Protein AF-0000000065811251 (afdb_homodimer)

Radius of gyration: 34.42 Å; Cα contacts (8 Å, |Δi|>4): 2546; chains: 2; bounding box: 105×105×86 Å

Secondary structure (DSSP, 8-state):
---PBPPPPPPHHHHHHHHHHHHGGGS-HHHHHHHHHHHTSHHHHHHHHHHHHHHHHHHHHHHHH-TT--TTHHHHHHHHHT--S-STTTT--EEEEPP-TTS---HHHHHHSTTGGGHHHHHHHHHHHHHHHHHHHHHHTT-PPPPEETTTEE---TTHHHHSSEEEEPP-TT--S-EEEE-TT--EEEEEETTEEEEEE-B-TTS-BS-SSHHHHHHHHHHHHHHHHHH-S----GGGGGGS-HHHHHHHHHHHHH-SSTHHHHHHHHHHHSS-EEEE-S----GGGHHHHHHHHHT---EEB--TT--SSPBT-EESGGGS--TTS-EEEE-TTS-EEEE---SS--HHHHHHHHHHHHHHHHHHHHHHH-S----TT--TT---TTSTTTTGGG-TT---S-EEE-----HHHHHHHHHHHHHHHHHHHT-EEEEEEE-S--HHHIIIII-S-HHHHHHHHHHHHHHHHHS----EEEEEE-TTBTT--EEEEE---HHHHHHHHHHT-TTS-HHHHHHHHHHHHHHHHHHHHHHHTT--SHHHHHHHHHHIIIIITTTSPPPGGGTSHHHHHHH--SEEEEE---TTEEEEE---SSTT-EEEEEEE-SS-EEEEEEESSSSHHHHHHHHHHHHHHHHHHHHHHHHHHH--SS----------HHHHHHTTT----------/---PBPPPPPPHHHHHHHHHHHHGGGS-HHHHHHHHHHHTSHHHHHHHHHHHHHHHHHHHHHHHH-TT--TTHHHHHHHHHT--S-STTTT--EEEEPP-TTS---HHHHHHSTTGGGHHHHHHHHHHHHHHHHHHHHHHTT-PPPPEETTTEE---GGGGGTSSEEEEPPPTT--S-EEEE-TT--EEEEEETTEEEEEE-B-TTS-BS-SSHHHHHHHHHHHHHHHHHH-S----GGGGGGS-HHHHHHHHHHHHH-SSTHHHHHHHHHHHSS-EEEE-S----GGGHHHHHHHHHT---EEB--TT--SSPBT-EESGGGS--TTS-EEEE-TTS-EEEE---SS--HHHHHHHHHHHHHHHHHHHHHHH-S----TT--TT---TTSTTTTGGG-TT---S-EEE-----HHHHHHHHHHHHHHHHHHHT-EEEEEEE-S--HHHHHHTS-S-HHHHHHHHHHHHHHHHHS----EEEEEE-TTBTT--EEEEE---HHHHHHHHHHT-TTS-HHHHHHHHHHHHHHHHHHHHHHHTT--SHHHHHHHHHHIIIIITTTSPPPGGGTSHHHHHHH--SEEEEE---TTEEEEE---SSTT-EEEEEEE-SS-EEEEEEESSSSHHHHHHHHHHHHHHHHHHHHHHHHHHH--SS----------HHHHHHTTTPPPP------

GO terms:
  GO:0005739 mitochondrion (C, IDA)
  GO:0005739 mitochondrion (C, HDA)
  GO:0009437 carnitine metabolic process (P, IMP)
  GO:0005515 protein binding (F, IPI)

Structure (mmCIF, N/CA/C/O backbone):
data_AF-0000000065811251-model_v1
#
loop_
_entity.id
_entity.type
_entity.pdbx_description
1 polymer 'Putative mitochondrial carnitine O-acetyltransferase'
#
loop_
_atom_site.group_PDB
_atom_site.id
_atom_site.type_symbol
_atom_site.label_atom_id
_atom_site.label_alt_id
_atom_site.label_comp_id
_atom_site.label_asym_id
_atom_site.label_entity_id
_atom_site.label_seq_id
_atom_site.pdbx_PDB_ins_code
_atom_site.Cartn_x
_atom_site.Cartn_y
_atom_site.Cartn_z
_atom_site.occupancy
_atom_site.B_iso_or_equiv
_atom_site.auth_seq_id
_atom_site.auth_comp_id
_atom_site.auth_asym_id
_atom_site.auth_atom_id
_atom_site.pdbx_PDB_model_num
ATOM 1 N N . MET A 1 1 ? -4.688 36.188 30.688 1 54.94 1 MET A N 1
ATOM 2 C CA . MET A 1 1 ? -5.293 35.031 30.078 1 54.94 1 MET A CA 1
ATOM 3 C C . MET A 1 1 ? -6.277 34.344 31.031 1 54.94 1 MET A C 1
ATOM 5 O O . MET A 1 1 ? -6.098 34.406 32.25 1 54.94 1 MET A O 1
ATOM 9 N N . PRO A 1 2 ? -7.543 34.125 30.641 1 63.41 2 PRO A N 1
ATOM 10 C CA . PRO A 1 2 ? -8.469 33.5 31.578 1 63.41 2 PRO A CA 1
ATOM 11 C C . PRO A 1 2 ? -7.855 32.312 32.312 1 63.41 2 PRO A C 1
ATOM 13 O O . PRO A 1 2 ? -6.988 31.625 31.766 1 63.41 2 PRO A O 1
ATOM 16 N N . ASN A 1 3 ? -7.988 32.344 33.562 1 78.25 3 ASN A N 1
ATOM 17 C CA . ASN A 1 3 ? -7.527 31.25 34.406 1 78.25 3 ASN A CA 1
ATOM 18 C C . ASN A 1 3 ? -8.289 29.969 34.094 1 78.25 3 ASN A C 1
ATOM 20 O O . ASN A 1 3 ? -9.43 29.797 34.531 1 78.25 3 ASN A O 1
ATOM 24 N N . LEU A 1 4 ? -7.762 29.156 33.156 1 89.81 4 LEU A N 1
ATOM 25 C CA . LEU A 1 4 ? -8.398 27.906 32.75 1 89.81 4 LEU A CA 1
ATOM 26 C C . LEU A 1 4 ? -8.062 26.781 33.75 1 89.81 4 LEU A C 1
ATOM 28 O O . LEU A 1 4 ? -6.996 26.781 34.344 1 89.81 4 LEU A O 1
ATOM 32 N N . LYS A 1 5 ? -9.016 25.953 33.938 1 91.5 5 LYS A N 1
ATOM 33 C CA . LYS A 1 5 ? -8.812 24.781 34.781 1 91.5 5 LYS A CA 1
ATOM 34 C C . LYS A 1 5 ? -7.824 23.812 34.156 1 91.5 5 LYS A C 1
ATOM 36 O O . LYS A 1 5 ? -7.676 23.766 32.938 1 91.5 5 LYS A O 1
ATOM 41 N N . ARG A 1 6 ? -7.145 23.078 35 1 92.88 6 ARG A N 1
ATOM 42 C CA . ARG A 1 6 ? -6.254 22.016 34.531 1 92.88 6 ARG A CA 1
ATOM 43 C C . ARG A 1 6 ? -7.051 20.844 33.969 1 92.88 6 ARG A C 1
ATOM 45 O O . ARG A 1 6 ? -8.141 20.547 34.469 1 92.88 6 ARG A O 1
ATOM 52 N N . LEU A 1 7 ? -6.531 20.141 33.031 1 95.44 7 LEU A N 1
ATOM 53 C CA . LEU A 1 7 ? -7.156 18.938 32.469 1 95.44 7 LEU A CA 1
ATOM 54 C C . LEU A 1 7 ? -7.305 17.875 33.531 1 95.44 7 LEU A C 1
ATOM 56 O O . LEU A 1 7 ? -6.32 17.5 34.188 1 95.44 7 LEU A O 1
ATOM 60 N N . PRO A 1 8 ? -8.445 17.375 33.781 1 95.88 8 PRO A N 1
ATOM 61 C CA . PRO A 1 8 ? -8.648 16.391 34.844 1 95.88 8 PRO A CA 1
ATOM 62 C C . PRO A 1 8 ? -8.125 15 34.469 1 95.88 8 PRO A C 1
ATOM 64 O O . PRO A 1 8 ? -8.086 14.641 33.312 1 95.88 8 PRO A O 1
ATOM 67 N N . ILE A 1 9 ? -7.672 14.273 35.5 1 97.81 9 ILE A N 1
ATOM 68 C CA . ILE A 1 9 ? -7.422 12.836 35.375 1 97.81 9 ILE A CA 1
ATOM 69 C C . ILE A 1 9 ? -8.672 12.062 35.781 1 97.81 9 ILE A C 1
ATOM 71 O O . ILE A 1 9 ? -9.094 12.125 36.938 1 97.81 9 ILE A O 1
ATOM 75 N N . PRO A 1 10 ? -9.234 11.344 34.875 1 97.75 10 PRO A N 1
ATOM 76 C CA . PRO A 1 10 ? -10.453 10.609 35.219 1 97.75 10 PRO A CA 1
ATOM 77 C C . PRO A 1 10 ? -10.211 9.531 36.281 1 97.75 10 PRO A C 1
ATOM 79 O O . PRO A 1 10 ? -9.086 9.031 36.406 1 97.75 10 PRO A O 1
ATOM 82 N N . PRO A 1 11 ? -11.312 9.188 37 1 97.69 11 PRO A N 1
ATOM 83 C CA . PRO A 1 11 ? -11.18 7.992 37.844 1 97.69 11 PRO A CA 1
ATOM 84 C C . PRO A 1 11 ? -10.875 6.738 37.031 1 97.69 11 PRO A C 1
ATOM 86 O O . PRO A 1 11 ? -11.461 6.527 35.969 1 97.69 11 PRO A O 1
ATOM 89 N N . LEU A 1 12 ? -10 5.973 37.594 1 98.38 12 LEU A N 1
ATOM 90 C CA . LEU A 1 12 ? -9.523 4.809 36.844 1 98.38 12 LEU A CA 1
ATOM 91 C C . LEU A 1 12 ? -10.672 3.879 36.5 1 98.38 12 LEU A C 1
ATOM 93 O O . LEU A 1 12 ? -10.734 3.361 35.375 1 98.38 12 LEU A O 1
ATOM 97 N N . GLN A 1 13 ? -11.602 3.699 37.406 1 97.88 13 GLN A N 1
ATOM 98 C CA . GLN A 1 13 ? -12.727 2.803 37.156 1 97.88 13 GLN A CA 1
ATOM 99 C C . GLN A 1 13 ? -13.586 3.295 36 1 97.88 13 GLN A C 1
ATOM 101 O O . GLN A 1 13 ? -14.055 2.498 35.188 1 97.88 13 GLN A O 1
ATOM 106 N N . ASP A 1 14 ? -13.82 4.578 35.969 1 98.19 14 ASP A N 1
ATOM 107 C CA . ASP A 1 14 ? -14.586 5.156 34.844 1 98.19 14 ASP A CA 1
ATOM 108 C C . ASP A 1 14 ? -13.875 4.941 33.531 1 98.19 14 ASP A C 1
ATOM 110 O O . ASP A 1 14 ? -14.516 4.625 32.5 1 98.19 14 ASP A O 1
ATOM 114 N N . THR A 1 15 ? -12.539 5.125 33.531 1 98.5 15 THR A N 1
ATOM 115 C CA . THR A 1 15 ? -11.727 4.934 32.344 1 98.5 15 THR A CA 1
ATOM 116 C C . THR A 1 15 ? -11.852 3.498 31.828 1 98.5 15 THR A C 1
ATOM 118 O O . THR A 1 15 ? -12.039 3.273 30.625 1 98.5 15 THR A O 1
ATOM 121 N N . LEU A 1 16 ? -11.781 2.559 32.719 1 98.56 16 LEU A N 1
ATOM 122 C CA . LEU A 1 16 ? -11.844 1.151 32.344 1 98.56 16 LEU A CA 1
ATOM 123 C C . LEU A 1 16 ? -13.227 0.788 31.828 1 98.56 16 LEU A C 1
ATOM 125 O O . LEU A 1 16 ? -13.359 0.021 30.875 1 98.56 16 LEU A O 1
ATOM 129 N N . ASN A 1 17 ? -14.266 1.347 32.5 1 98.19 17 ASN A N 1
ATOM 130 C CA . ASN A 1 17 ? -15.625 1.118 32 1 98.19 17 ASN A CA 1
ATOM 131 C C . ASN A 1 17 ? -15.82 1.657 30.594 1 98.19 17 ASN A C 1
ATOM 133 O O . ASN A 1 17 ? -16.422 0.988 29.75 1 98.19 17 ASN A O 1
ATOM 137 N N . ARG A 1 18 ? -15.359 2.852 30.375 1 98.06 18 ARG A N 1
ATOM 138 C CA . ARG A 1 18 ? -15.469 3.449 29.047 1 98.06 18 ARG A CA 1
ATOM 139 C C . ARG A 1 18 ? -14.656 2.664 28.016 1 98.06 18 ARG A C 1
ATOM 141 O O . ARG A 1 18 ? -15.102 2.465 26.891 1 98.06 18 ARG A O 1
ATOM 148 N N . TYR A 1 19 ? -13.453 2.225 28.453 1 98.44 19 TYR A N 1
ATOM 149 C CA . TYR A 1 19 ? -12.602 1.438 27.578 1 98.44 19 TYR A CA 1
ATOM 150 C C . TYR A 1 19 ? -13.32 0.176 27.109 1 98.44 19 TYR A C 1
ATOM 152 O O . TYR A 1 19 ? -13.352 -0.118 25.906 1 98.44 19 TYR A O 1
ATOM 160 N N . LEU A 1 20 ? -13.891 -0.521 28.031 1 98.31 20 LEU A N 1
ATOM 161 C CA . LEU A 1 20 ? -14.586 -1.765 27.719 1 98.31 20 LEU A CA 1
ATOM 162 C C . LEU A 1 20 ? -15.789 -1.502 26.828 1 98.31 20 LEU A C 1
ATOM 164 O O . LEU A 1 20 ? -16.078 -2.279 25.906 1 98.31 20 LEU A O 1
ATOM 168 N N . ALA A 1 21 ? -16.453 -0.377 27.047 1 97.75 21 ALA A N 1
ATOM 169 C CA . ALA A 1 21 ? -17.609 -0.017 26.234 1 97.75 21 ALA A CA 1
ATOM 170 C C . ALA A 1 21 ? -17.203 0.296 24.797 1 97.75 21 ALA A C 1
ATOM 172 O O . ALA A 1 21 ? -17.953 0.024 23.859 1 97.75 21 ALA A O 1
ATOM 173 N N . ARG A 1 22 ? -16 0.872 24.609 1 97.75 22 ARG A N 1
ATOM 174 C CA . ARG A 1 22 ? -15.539 1.295 23.281 1 97.75 22 ARG A CA 1
ATOM 175 C C . ARG A 1 22 ? -15.008 0.112 22.484 1 97.75 22 ARG A C 1
ATOM 177 O O . ARG A 1 22 ? -15.086 0.098 21.266 1 97.75 22 ARG A O 1
ATOM 184 N N . VAL A 1 23 ? -14.484 -0.957 23.172 1 97.56 23 VAL A N 1
ATOM 185 C CA . VAL A 1 23 ? -13.852 -2.062 22.453 1 97.56 23 VAL A CA 1
ATOM 186 C C . VAL A 1 23 ? -14.898 -3.139 22.156 1 97.56 23 VAL A C 1
ATOM 188 O O . VAL A 1 23 ? -14.75 -3.895 21.188 1 97.56 23 VAL A O 1
ATOM 191 N N . GLU A 1 24 ? -15.938 -3.184 22.875 1 97.62 24 GLU A N 1
ATOM 192 C CA . GLU A 1 24 ? -16.922 -4.258 22.797 1 97.62 24 GLU A CA 1
ATOM 193 C C . GLU A 1 24 ? -17.516 -4.352 21.391 1 97.62 24 GLU A C 1
ATOM 195 O O . GLU A 1 24 ? -17.562 -5.438 20.797 1 97.62 24 GLU A O 1
ATOM 200 N N . PRO A 1 25 ? -17.906 -3.205 20.812 1 97.38 25 PRO A N 1
ATOM 201 C CA . PRO A 1 25 ? -18.531 -3.318 19.484 1 97.38 25 PRO A CA 1
ATOM 202 C C . PRO A 1 25 ? -17.547 -3.785 18.406 1 97.38 25 PRO A C 1
ATOM 204 O O . PRO A 1 25 ? -17.969 -4.148 17.312 1 97.38 25 PRO A O 1
ATOM 207 N N . LEU A 1 26 ? -16.266 -3.826 18.672 1 97.5 26 LEU A N 1
ATOM 208 C CA . LEU A 1 26 ? -15.258 -4.18 17.688 1 97.5 26 LEU A CA 1
ATOM 209 C C . LEU A 1 26 ? -14.844 -5.641 17.844 1 97.5 26 LEU A C 1
ATOM 211 O O . LEU A 1 26 ? -13.992 -6.129 17.094 1 97.5 26 LEU A O 1
ATOM 215 N N . GLN A 1 27 ? -15.469 -6.316 18.797 1 96.25 27 GLN A N 1
ATOM 216 C CA . GLN A 1 27 ? -15.062 -7.68 19.125 1 96.25 27 GLN A CA 1
ATOM 217 C C . GLN A 1 27 ? -16.234 -8.648 19.016 1 96.25 27 GLN A C 1
ATOM 219 O O . GLN A 1 27 ? -17.391 -8.234 19.125 1 96.25 27 GLN A O 1
ATOM 224 N N . ASP A 1 28 ? -15.875 -9.859 18.75 1 92.56 28 ASP A N 1
ATOM 225 C CA . ASP A 1 28 ? -16.891 -10.891 18.922 1 92.56 28 ASP A CA 1
ATOM 226 C C . ASP A 1 28 ? -17.062 -11.258 20.391 1 92.56 28 ASP A C 1
ATOM 228 O O . ASP A 1 28 ? -16.328 -10.766 21.25 1 92.56 28 ASP A O 1
ATOM 232 N N . GLU A 1 29 ? -18 -12.086 20.641 1 94.44 29 GLU A N 1
ATOM 233 C CA . GLU A 1 29 ? -18.359 -12.406 22.016 1 94.44 29 GLU A CA 1
ATOM 234 C C . GLU A 1 29 ? -17.203 -13.094 22.75 1 94.44 29 GLU A C 1
ATOM 236 O O . GLU A 1 29 ? -16.922 -12.781 23.906 1 94.44 29 GLU A O 1
ATOM 241 N N . ARG A 1 30 ? -16.516 -13.945 22.094 1 94 30 ARG A N 1
ATOM 242 C CA . ARG A 1 30 ? -15.414 -14.688 22.703 1 94 30 ARG A CA 1
ATOM 243 C C . ARG A 1 30 ? -14.258 -13.758 23.062 1 94 30 ARG A C 1
ATOM 245 O O . ARG A 1 30 ? -13.758 -13.805 24.188 1 94 30 ARG A O 1
ATOM 252 N N . GLN A 1 31 ? -13.898 -12.977 22.141 1 94.19 31 GLN A N 1
ATOM 253 C CA . GLN A 1 31 ? -12.82 -12.031 22.391 1 94.19 31 GLN A CA 1
ATOM 254 C C . GLN A 1 31 ? -13.203 -11.023 23.469 1 94.19 31 GLN A C 1
ATOM 256 O O . GLN A 1 31 ? -12.367 -10.625 24.281 1 94.19 31 GLN A O 1
ATOM 261 N N . ASN A 1 32 ? -14.477 -10.578 23.516 1 97 32 ASN A N 1
ATOM 262 C CA . ASN A 1 32 ? -14.922 -9.609 24.516 1 97 32 ASN A CA 1
ATOM 263 C C . ASN A 1 32 ? -14.859 -10.188 25.922 1 97 32 ASN A C 1
ATOM 265 O O . ASN A 1 32 ? -14.469 -9.5 26.859 1 97 32 ASN A O 1
ATOM 269 N N . ARG A 1 33 ? -15.211 -11.414 25.969 1 97.44 33 ARG A N 1
ATOM 270 C CA . ARG A 1 33 ? -15.133 -12.078 27.266 1 97.44 33 ARG A CA 1
ATOM 271 C C . ARG A 1 33 ? -13.688 -12.156 27.75 1 97.44 33 ARG A C 1
ATOM 273 O O . ARG A 1 33 ? -13.414 -11.898 28.938 1 97.44 33 ARG A O 1
ATOM 280 N N . ARG A 1 34 ? -12.852 -12.492 26.875 1 97.5 34 ARG A N 1
ATOM 281 C CA . ARG A 1 34 ? -11.43 -12.555 27.219 1 97.5 34 ARG A CA 1
ATOM 282 C C . ARG A 1 34 ? -10.906 -11.188 27.625 1 97.5 34 ARG A C 1
ATOM 284 O O . ARG A 1 34 ? -10.164 -11.07 28.609 1 97.5 34 ARG A O 1
ATOM 291 N N . THR A 1 35 ? -11.297 -10.172 26.922 1 98.19 35 THR A N 1
ATOM 292 C CA . THR A 1 35 ? -10.859 -8.805 27.203 1 98.19 35 THR A CA 1
ATOM 293 C C . THR A 1 35 ? -11.367 -8.352 28.562 1 98.19 35 THR A C 1
ATOM 295 O O . THR A 1 35 ? -10.609 -7.781 29.359 1 98.19 35 THR A O 1
ATOM 298 N N . ARG A 1 36 ? -12.602 -8.602 28.875 1 98.25 36 ARG A N 1
ATOM 299 C CA . ARG A 1 36 ? -13.18 -8.211 30.172 1 98.25 36 ARG A CA 1
ATOM 300 C C . ARG A 1 36 ? -12.469 -8.914 31.312 1 98.25 36 ARG A C 1
ATOM 302 O O . ARG A 1 36 ? -12.172 -8.289 32.344 1 98.25 36 ARG A O 1
ATOM 309 N N . ARG A 1 37 ? -12.172 -10.188 31.094 1 98.19 37 ARG A N 1
ATOM 310 C CA . ARG A 1 37 ? -11.445 -10.938 32.094 1 98.19 37 ARG A CA 1
ATOM 311 C C . ARG A 1 37 ? -10.055 -10.359 32.312 1 98.19 37 ARG A C 1
ATOM 313 O O . ARG A 1 37 ? -9.609 -10.219 33.469 1 98.19 37 ARG A O 1
ATOM 320 N N . THR A 1 38 ? -9.414 -10.023 31.266 1 98.31 38 THR A N 1
ATOM 321 C CA . THR A 1 38 ? -8.07 -9.477 31.344 1 98.31 38 THR A CA 1
ATOM 322 C C . THR A 1 38 ? -8.07 -8.109 32.031 1 98.31 38 THR A C 1
ATOM 324 O O . THR A 1 38 ? -7.297 -7.867 32.938 1 98.31 38 THR A O 1
ATOM 327 N N . VAL A 1 39 ? -9.008 -7.215 31.672 1 98.12 39 VAL A N 1
ATOM 328 C CA . VAL A 1 39 ? -9.047 -5.828 32.125 1 98.12 39 VAL A CA 1
ATOM 329 C C . VAL A 1 39 ? -9.492 -5.773 33.594 1 98.12 39 VAL A C 1
ATOM 331 O O . VAL A 1 39 ? -9.016 -4.934 34.344 1 98.12 39 VAL A O 1
ATOM 334 N N . LEU A 1 40 ? -10.32 -6.742 34 1 98 40 LEU A N 1
ATOM 335 C CA . LEU A 1 40 ? -10.883 -6.711 35.344 1 98 40 LEU A CA 1
ATOM 336 C C . LEU A 1 40 ? -10.148 -7.688 36.25 1 98 40 LEU A C 1
ATOM 338 O O . LEU A 1 40 ? -10.539 -7.871 37.406 1 98 40 LEU A O 1
ATOM 342 N N . SER A 1 41 ? -9.094 -8.266 35.75 1 98.19 41 SER A N 1
ATOM 343 C CA . SER A 1 41 ? -8.305 -9.172 36.594 1 98.19 41 SER A CA 1
ATOM 344 C C . SER A 1 41 ? -7.641 -8.414 37.75 1 98.19 41 SER A C 1
ATOM 346 O O . SER A 1 41 ? -7.344 -7.227 37.625 1 98.19 41 SER A O 1
ATOM 348 N N . ALA A 1 42 ? -7.324 -9.141 38.781 1 97.81 42 ALA A N 1
ATOM 349 C CA . ALA A 1 42 ? -6.656 -8.547 39.938 1 97.81 42 ALA A CA 1
ATOM 350 C C . ALA A 1 42 ? -5.27 -8.031 39.562 1 97.81 42 ALA A C 1
ATOM 352 O O . ALA A 1 42 ? -4.859 -6.961 40 1 97.81 42 ALA A O 1
ATOM 353 N N . GLU A 1 43 ? -4.652 -8.805 38.75 1 97.44 43 GLU A N 1
ATOM 354 C CA . GLU A 1 43 ? -3.314 -8.43 38.281 1 97.44 43 GLU A CA 1
ATOM 355 C C . GLU A 1 43 ? -3.33 -7.105 37.531 1 97.44 43 GLU A C 1
ATOM 357 O O . GLU A 1 43 ? -2.502 -6.23 37.781 1 97.44 43 GLU A O 1
ATOM 362 N N . ASN A 1 44 ? -4.238 -6.965 36.625 1 98.19 44 ASN A N 1
ATOM 363 C CA . ASN A 1 44 ? -4.344 -5.746 35.844 1 98.19 44 ASN A CA 1
ATOM 364 C C . ASN A 1 44 ? -4.742 -4.551 36.688 1 98.19 44 ASN A C 1
ATOM 366 O O . ASN A 1 44 ? -4.148 -3.477 36.594 1 98.19 44 ASN A O 1
ATOM 370 N N . LEU A 1 45 ? -5.75 -4.758 37.531 1 98.12 45 LEU A N 1
ATOM 371 C CA . LEU A 1 45 ? -6.262 -3.678 38.375 1 98.12 45 LEU A CA 1
ATOM 372 C C . LEU A 1 45 ? -5.199 -3.199 39.375 1 98.12 45 LEU A C 1
ATOM 374 O O . LEU A 1 45 ? -5.059 -1.997 39.594 1 98.12 45 LEU A O 1
ATOM 378 N N . ASP A 1 46 ? -4.449 -4.109 39.875 1 97.75 46 ASP A N 1
ATOM 379 C CA . ASP A 1 46 ? -3.385 -3.746 40.812 1 97.75 46 ASP A CA 1
ATOM 380 C C . ASP A 1 46 ? -2.309 -2.914 40.125 1 97.75 46 ASP A C 1
ATOM 382 O O . ASP A 1 46 ? -1.876 -1.886 40.656 1 97.75 46 ASP A O 1
ATOM 386 N N . ALA A 1 47 ? -1.915 -3.383 39 1 97.81 47 ALA A N 1
ATOM 387 C CA . ALA A 1 47 ? -0.887 -2.678 38.219 1 97.81 47 ALA A CA 1
ATOM 388 C C . ALA A 1 47 ? -1.368 -1.291 37.812 1 97.81 47 ALA A C 1
ATOM 390 O O . ALA A 1 47 ? -0.633 -0.309 37.938 1 97.81 47 ALA A O 1
ATOM 391 N N . LEU A 1 48 ? -2.604 -1.184 37.375 1 98.5 48 LEU A N 1
ATOM 392 C CA . LEU A 1 48 ? -3.143 0.082 36.875 1 98.5 48 LEU A CA 1
ATOM 393 C C . LEU A 1 48 ? -3.371 1.052 38.031 1 98.5 48 LEU A C 1
ATOM 395 O O . LEU A 1 48 ? -3.217 2.264 37.875 1 98.5 48 LEU A O 1
ATOM 399 N N . ASN A 1 49 ? -3.807 0.519 39.156 1 98.19 49 ASN A N 1
ATOM 400 C CA . ASN A 1 49 ? -3.971 1.374 40.344 1 98.19 49 ASN A CA 1
ATOM 401 C C . ASN A 1 49 ? -2.643 1.979 40.781 1 98.19 49 ASN A C 1
ATOM 403 O O . ASN A 1 49 ? -2.58 3.156 41.125 1 98.19 49 ASN A O 1
ATOM 407 N N . THR A 1 50 ? -1.667 1.174 40.688 1 98.12 50 THR A N 1
ATOM 408 C CA . THR A 1 50 ? -0.334 1.661 41.031 1 98.12 50 THR A CA 1
ATOM 409 C C . THR A 1 50 ? 0.092 2.775 40.062 1 98.12 50 THR A C 1
ATOM 411 O O . THR A 1 50 ? 0.543 3.836 40.531 1 98.12 50 THR A O 1
ATOM 414 N N . LEU A 1 51 ? -0.038 2.525 38.812 1 98.38 51 LEU A N 1
ATOM 415 C CA . LEU A 1 51 ? 0.344 3.514 37.812 1 98.38 51 LEU A CA 1
ATOM 416 C C . LEU A 1 51 ? -0.518 4.766 37.938 1 98.38 51 LEU A C 1
ATOM 418 O O . LEU A 1 51 ? -0.031 5.879 37.719 1 98.38 51 LEU A O 1
ATOM 422 N N . HIS A 1 52 ? -1.8 4.574 38.219 1 98.44 52 HIS A N 1
ATOM 423 C CA . HIS A 1 52 ? -2.711 5.703 38.375 1 98.44 52 HIS A CA 1
ATOM 424 C C . HIS A 1 52 ? -2.285 6.598 39.531 1 98.44 52 HIS A C 1
ATOM 426 O O . HIS A 1 52 ? -2.299 7.824 39.406 1 98.44 52 HIS A O 1
ATOM 432 N N . GLU A 1 53 ? -1.918 6.004 40.625 1 98.12 53 GLU A N 1
ATOM 433 C CA . GLU A 1 53 ? -1.437 6.777 41.781 1 98.12 53 GLU A CA 1
ATOM 434 C C . GLU A 1 53 ? -0.173 7.555 41.406 1 98.12 53 GLU A C 1
ATOM 436 O O . GLU A 1 53 ? -0.023 8.711 41.812 1 98.12 53 GLU A O 1
ATOM 441 N N . ARG A 1 54 ? 0.639 6.914 40.719 1 97.5 54 ARG A N 1
ATOM 442 C CA . ARG A 1 54 ? 1.867 7.578 40.312 1 97.5 54 ARG A CA 1
ATOM 443 C C . ARG A 1 54 ? 1.568 8.727 39.344 1 97.5 54 ARG A C 1
ATOM 445 O O . ARG A 1 54 ? 2.264 9.742 39.344 1 97.5 54 ARG A O 1
ATOM 452 N N . LEU A 1 55 ? 0.605 8.547 38.469 1 98.19 55 LEU A N 1
ATOM 453 C CA . LEU A 1 55 ? 0.192 9.594 37.531 1 98.19 55 LEU A CA 1
ATOM 454 C C . LEU A 1 55 ? -0.355 10.797 38.281 1 98.19 55 LEU A C 1
ATOM 456 O O . LEU A 1 55 ? -0.077 11.945 37.938 1 98.19 55 LEU A O 1
ATOM 460 N N . LEU A 1 56 ? -1.139 10.516 39.375 1 97.81 56 LEU A N 1
ATOM 461 C CA . LEU A 1 56 ? -1.661 11.586 40.219 1 97.81 56 LEU A CA 1
ATOM 462 C C . LEU A 1 56 ? -0.526 12.367 40.875 1 97.81 56 LEU A C 1
ATOM 464 O O . LEU A 1 56 ? -0.562 13.602 40.906 1 97.81 56 LEU A O 1
ATOM 468 N N . GLU A 1 57 ? 0.438 11.641 41.25 1 97.19 57 GLU A N 1
ATOM 469 C CA . GLU A 1 57 ? 1.604 12.273 41.875 1 97.19 57 GLU A CA 1
ATOM 470 C C . GLU A 1 57 ? 2.369 13.109 40.844 1 97.19 57 GLU A C 1
ATOM 472 O O . GLU A 1 57 ? 2.803 14.227 41.156 1 97.19 57 GLU A O 1
ATOM 477 N N . TYR A 1 58 ? 2.533 12.539 39.781 1 96.5 58 TYR A N 1
ATOM 478 C CA . TYR A 1 58 ? 3.217 13.234 38.688 1 96.5 58 TYR A CA 1
ATOM 479 C C . TYR A 1 58 ? 2.51 14.539 38.344 1 96.5 58 TYR A C 1
ATOM 481 O O . TYR A 1 58 ? 3.15 15.586 38.219 1 96.5 58 TYR A O 1
ATOM 489 N N . ASP A 1 59 ? 1.234 14.492 38.219 1 95.88 59 ASP A N 1
ATOM 490 C CA . ASP A 1 59 ? 0.447 15.672 37.875 1 95.88 59 ASP A CA 1
ATOM 491 C C . ASP A 1 59 ? 0.507 16.703 39 1 95.88 59 ASP A C 1
ATOM 493 O O . ASP A 1 59 ? 0.543 17.906 38.75 1 95.88 59 ASP A O 1
ATOM 497 N N . ALA A 1 60 ? 0.505 16.219 40.188 1 95.38 60 ALA A N 1
ATOM 498 C CA . ALA A 1 60 ? 0.598 17.109 41.344 1 95.38 60 ALA A CA 1
ATOM 499 C C . ALA A 1 60 ? 1.936 17.844 41.344 1 95.38 60 ALA A C 1
ATOM 501 O O . ALA A 1 60 ? 1.993 19.047 41.656 1 95.38 60 ALA A O 1
ATOM 502 N N . ARG A 1 61 ? 2.922 17.141 41.062 1 95.44 61 ARG A N 1
ATOM 503 C CA . ARG A 1 61 ? 4.242 17.766 41 1 95.44 61 ARG A CA 1
ATOM 504 C C . ARG A 1 61 ? 4.312 18.781 39.875 1 95.44 61 ARG A C 1
ATOM 506 O O . ARG A 1 61 ? 4.926 19.844 40.031 1 95.44 61 ARG A O 1
ATOM 513 N N . LEU A 1 62 ? 3.732 18.469 38.812 1 93.94 62 LEU A N 1
ATOM 514 C CA . LEU A 1 62 ? 3.697 19.375 37.656 1 93.94 62 LEU A CA 1
ATOM 515 C C . LEU A 1 62 ? 2.926 20.656 37.969 1 93.94 62 LEU A C 1
ATOM 517 O O . LEU A 1 62 ? 3.279 21.734 37.5 1 93.94 62 LEU A O 1
ATOM 521 N N . ALA A 1 63 ? 1.894 20.484 38.719 1 92.5 63 ALA A N 1
ATOM 522 C CA . ALA A 1 63 ? 1.081 21.641 39.125 1 92.5 63 ALA A CA 1
ATOM 523 C C . ALA A 1 63 ? 1.911 22.656 39.875 1 92.5 63 ALA A C 1
ATOM 525 O O . ALA A 1 63 ? 1.65 23.859 39.812 1 92.5 63 ALA A O 1
ATOM 526 N N . GLU A 1 64 ? 2.9 22.172 40.5 1 94 64 GLU A N 1
ATOM 527 C CA . GLU A 1 64 ? 3.781 23.047 41.281 1 94 64 GLU A CA 1
ATOM 528 C C . GLU A 1 64 ? 4.898 23.609 40.406 1 94 64 GLU A C 1
ATOM 530 O O . GLU A 1 64 ? 5.164 24.812 40.438 1 94 64 GLU A O 1
ATOM 535 N N . SER A 1 65 ? 5.457 22.781 39.688 1 92.88 65 SER A N 1
ATOM 536 C CA . SER A 1 65 ? 6.648 23.156 38.938 1 92.88 65 SER A CA 1
ATOM 537 C C . SER A 1 65 ? 6.277 23.875 37.625 1 92.88 65 SER A C 1
ATOM 539 O O . SER A 1 65 ? 6.996 24.781 37.188 1 92.88 65 SER A O 1
ATOM 541 N N . ASN A 1 66 ? 5.219 23.5 36.969 1 90.94 66 ASN A N 1
ATOM 542 C CA . ASN A 1 66 ? 4.707 24.062 35.719 1 90.94 66 ASN A CA 1
ATOM 543 C C . ASN A 1 66 ? 3.18 24.078 35.719 1 90.94 66 ASN A C 1
ATOM 545 O O . ASN A 1 66 ? 2.559 23.281 35 1 90.94 66 ASN A O 1
ATOM 549 N N . PRO A 1 67 ? 2.652 25.031 36.344 1 88.06 67 PRO A N 1
ATOM 550 C CA . PRO A 1 67 ? 1.205 25.031 36.562 1 88.06 67 PRO A CA 1
ATOM 551 C C . PRO A 1 67 ? 0.4 25.109 35.25 1 88.06 67 PRO A C 1
ATOM 553 O O . PRO A 1 67 ? -0.775 24.734 35.25 1 88.06 67 PRO A O 1
ATOM 556 N N . GLU A 1 68 ? 0.971 25.531 34.219 1 87.56 68 GLU A N 1
ATOM 557 C CA . GLU A 1 68 ? 0.232 25.688 32.969 1 87.56 68 GLU A CA 1
ATOM 558 C C . GLU A 1 68 ? 0.14 24.359 32.219 1 87.56 68 GLU A C 1
ATOM 560 O O . GLU A 1 68 ? -0.679 24.219 31.328 1 87.56 68 GLU A O 1
ATOM 565 N N . SER A 1 69 ? 0.882 23.406 32.625 1 90 69 SER A N 1
ATOM 566 C CA . SER A 1 69 ? 0.927 22.125 31.922 1 90 69 SER A CA 1
ATOM 567 C C . SER A 1 69 ? -0.081 21.141 32.5 1 90 69 SER A C 1
ATOM 569 O O . SER A 1 69 ? -0.783 21.469 33.469 1 90 69 SER A O 1
ATOM 571 N N . SER A 1 70 ? -0.304 20.078 31.812 1 91.69 70 SER A N 1
ATOM 572 C CA . SER A 1 70 ? -1.151 18.969 32.281 1 91.69 70 SER A CA 1
ATOM 573 C C . SER A 1 70 ? -0.408 17.641 32.219 1 91.69 70 SER A C 1
ATOM 575 O O . SER A 1 70 ? 0.682 17.562 31.656 1 91.69 70 SER A O 1
ATOM 577 N N . TYR A 1 71 ? -1.059 16.609 32.781 1 94.44 71 TYR A N 1
ATOM 578 C CA . TYR A 1 71 ? -0.422 15.297 32.906 1 94.44 71 TYR A CA 1
ATOM 579 C C . TYR A 1 71 ? -0.056 14.727 31.562 1 94.44 71 TYR A C 1
ATOM 581 O O . TYR A 1 71 ? 0.882 13.938 31.438 1 94.44 71 TYR A O 1
ATOM 589 N N . ILE A 1 72 ? -0.784 15.141 30.469 1 94.88 72 ILE A N 1
ATOM 590 C CA . ILE A 1 72 ? -0.681 14.445 29.188 1 94.88 72 ILE A CA 1
ATOM 591 C C . ILE A 1 72 ? 0.21 15.25 28.25 1 94.88 72 ILE A C 1
ATOM 593 O O . ILE A 1 72 ? 0.72 14.703 27.266 1 94.88 72 ILE A O 1
ATOM 597 N N . GLU A 1 73 ? 0.466 16.484 28.453 1 92.88 73 GLU A N 1
ATOM 598 C CA . GLU A 1 73 ? 1.058 17.406 27.484 1 92.88 73 GLU A CA 1
ATOM 599 C C . GLU A 1 73 ? 2.414 16.891 27 1 92.88 73 GLU A C 1
ATOM 601 O O . GLU A 1 73 ? 2.643 16.766 25.797 1 92.88 73 GLU A O 1
ATOM 606 N N . GLN A 1 74 ? 3.316 16.562 27.922 1 90.44 74 GLN A N 1
ATOM 607 C CA . GLN A 1 74 ? 4.652 16.125 27.547 1 90.44 74 GLN A CA 1
ATOM 608 C C . GLN A 1 74 ? 4.605 14.789 26.797 1 90.44 74 GLN A C 1
ATOM 610 O O . GLN A 1 74 ? 5.34 14.586 25.828 1 90.44 74 GLN A O 1
ATOM 615 N N . PHE A 1 75 ? 3.783 13.898 27.297 1 91.44 75 PHE A N 1
ATOM 616 C CA . PHE A 1 75 ? 3.646 12.602 26.641 1 91.44 75 PHE A CA 1
ATOM 617 C C . PHE A 1 75 ? 3.152 12.766 25.203 1 91.44 75 PHE A C 1
ATOM 619 O O . PHE A 1 75 ? 3.584 12.039 24.312 1 91.44 75 PHE A O 1
ATOM 626 N N . TRP A 1 76 ? 2.287 13.688 25.078 1 87.44 76 TRP A N 1
ATOM 627 C CA . TRP A 1 76 ? 1.699 13.898 23.766 1 87.44 76 TRP A CA 1
ATOM 628 C C . TRP A 1 76 ? 2.699 14.555 22.812 1 87.44 76 TRP A C 1
ATOM 630 O O . TRP A 1 76 ? 2.76 14.211 21.641 1 87.44 76 TRP A O 1
ATOM 640 N N . TYR A 1 77 ? 3.488 15.461 23.297 1 85.94 77 TYR A N 1
ATOM 641 C CA . TYR A 1 77 ? 4.566 16.047 22.516 1 85.94 77 TYR A CA 1
ATOM 642 C C . TYR A 1 77 ? 5.566 14.984 22.078 1 85.94 77 TYR A C 1
ATOM 644 O O . TYR A 1 77 ? 6.004 14.969 20.922 1 85.94 77 TYR A O 1
ATOM 652 N N . ASP A 1 78 ? 5.848 14.109 22.984 1 85.62 78 ASP A N 1
ATOM 653 C CA . ASP A 1 78 ? 6.801 13.047 22.703 1 85.62 78 ASP A CA 1
ATOM 654 C C . ASP A 1 78 ? 6.27 12.094 21.641 1 85.62 78 ASP A C 1
ATOM 656 O O . ASP A 1 78 ? 7.039 11.562 20.828 1 85.62 78 ASP A O 1
ATOM 660 N N . ALA A 1 79 ? 5.027 11.953 21.641 1 84.69 79 ALA A N 1
ATOM 661 C CA . ALA A 1 79 ? 4.406 11.086 20.641 1 84.69 79 ALA A CA 1
ATOM 662 C C . ALA A 1 79 ? 4.668 11.602 19.219 1 84.69 79 ALA A C 1
ATOM 664 O O . ALA A 1 79 ? 4.852 10.82 18.297 1 84.69 79 ALA A O 1
ATOM 665 N N . TYR A 1 80 ? 4.723 12.867 19.078 1 82.56 80 TYR A N 1
ATOM 666 C CA . TYR A 1 80 ? 5.008 13.477 17.781 1 82.56 80 TYR A CA 1
ATOM 667 C C . TYR A 1 80 ? 6.504 13.477 17.5 1 82.56 80 TYR A C 1
ATOM 669 O O . TYR A 1 80 ? 6.934 13.211 16.375 1 82.56 80 TYR A O 1
ATOM 677 N N . LEU A 1 81 ? 7.27 13.727 18.484 1 82.19 81 LEU A N 1
ATOM 678 C CA . LEU A 1 81 ? 8.672 14.055 18.281 1 82.19 81 LEU A CA 1
ATOM 679 C C . LEU A 1 81 ? 9.531 12.797 18.219 1 82.19 81 LEU A C 1
ATOM 681 O O . LEU A 1 81 ? 10.648 12.82 17.703 1 82.19 81 LEU A O 1
ATOM 685 N N . LEU A 1 82 ? 9.07 11.711 18.75 1 78.19 82 LEU A N 1
ATOM 686 C CA . LEU A 1 82 ? 9.812 10.453 18.719 1 78.19 82 LEU A CA 1
ATOM 687 C C . LEU A 1 82 ? 9.555 9.703 17.422 1 78.19 82 LEU A C 1
ATOM 689 O O . LEU A 1 82 ? 10.227 8.711 17.141 1 78.19 82 LEU A O 1
ATOM 693 N N . TYR A 1 83 ? 8.758 10.273 16.688 1 74.25 83 TYR A N 1
ATOM 694 C CA . TYR A 1 83 ? 8.406 9.648 15.414 1 74.25 83 TYR A CA 1
ATOM 695 C C . TYR A 1 83 ? 9.562 9.719 14.43 1 74.25 83 TYR A C 1
ATOM 697 O O . TYR A 1 83 ? 10.039 10.805 14.094 1 74.25 83 TYR A O 1
ATOM 705 N N . ASP A 1 84 ? 10.031 8.625 13.898 1 81.81 84 ASP A N 1
ATOM 706 C CA . ASP A 1 84 ? 11.227 8.602 13.055 1 81.81 84 ASP A CA 1
ATOM 707 C C . ASP A 1 84 ? 10.859 8.656 11.578 1 81.81 84 ASP A C 1
ATOM 709 O O . ASP A 1 84 ? 11.695 8.984 10.734 1 81.81 84 ASP A O 1
ATOM 713 N N . ALA A 1 85 ? 9.672 8.469 11.258 1 82.88 85 ALA A N 1
ATOM 714 C CA . ALA A 1 85 ? 9.273 8.445 9.859 1 82.88 85 ALA A CA 1
ATOM 715 C C . ALA A 1 85 ? 9.125 9.867 9.305 1 82.88 85 ALA A C 1
ATOM 717 O O . ALA A 1 85 ? 9.375 10.844 10.016 1 82.88 85 ALA A O 1
ATOM 718 N N . THR A 1 86 ? 8.883 9.938 8.078 1 89.5 86 THR A N 1
ATOM 719 C CA . THR A 1 86 ? 8.672 11.211 7.395 1 89.5 86 THR A CA 1
ATOM 720 C C . THR A 1 86 ? 7.461 11.938 7.969 1 89.5 86 THR A C 1
ATOM 722 O O . THR A 1 86 ? 6.5 11.305 8.406 1 89.5 86 THR A O 1
ATOM 725 N N . VAL A 1 87 ? 7.535 13.188 7.949 1 90.69 87 VAL A N 1
ATOM 726 C CA . VAL A 1 87 ? 6.422 13.984 8.453 1 90.69 87 VAL A CA 1
ATOM 727 C C . VAL A 1 87 ? 5.402 14.219 7.344 1 90.69 87 VAL A C 1
ATOM 729 O O . VAL A 1 87 ? 4.289 14.688 7.602 1 90.69 87 VAL A O 1
ATOM 732 N N . VAL A 1 88 ? 5.844 13.789 6.141 1 90.56 88 VAL A N 1
ATOM 733 C CA . VAL A 1 88 ? 4.965 13.961 4.988 1 90.56 88 VAL A CA 1
ATOM 734 C C . VAL A 1 88 ? 3.82 12.953 5.059 1 90.56 88 VAL A C 1
ATOM 736 O O . VAL A 1 88 ? 4.051 11.75 5.234 1 90.56 88 VAL A O 1
ATOM 739 N N . LEU A 1 89 ? 2.545 13.297 5.039 1 85.88 89 LEU A N 1
ATOM 740 C CA . LEU A 1 89 ? 1.348 12.469 5.051 1 85.88 89 LEU A CA 1
ATOM 741 C C . LEU A 1 89 ? 1.081 11.914 6.445 1 85.88 89 LEU A C 1
ATOM 743 O O . LEU A 1 89 ? -0.074 11.789 6.859 1 85.88 89 LEU A O 1
ATOM 747 N N . ASN A 1 90 ? 2.088 11.648 7.191 1 78.44 90 ASN A N 1
ATOM 748 C CA . ASN A 1 90 ? 1.942 10.945 8.461 1 78.44 90 ASN A CA 1
ATOM 749 C C . ASN A 1 90 ? 1.648 11.914 9.609 1 78.44 90 ASN A C 1
ATOM 751 O O . ASN A 1 90 ? 1.045 11.523 10.609 1 78.44 90 ASN A O 1
ATOM 755 N N . VAL A 1 91 ? 2.131 13.094 9.43 1 87.19 91 VAL A N 1
ATOM 756 C CA . VAL A 1 91 ? 1.991 14.016 10.547 1 87.19 91 VAL A CA 1
ATOM 757 C C . VAL A 1 91 ? 1.307 15.297 10.078 1 87.19 91 VAL A C 1
ATOM 759 O O . VAL A 1 91 ? 0.285 15.703 10.633 1 87.19 91 VAL A O 1
ATOM 762 N N . ASN A 1 92 ? 1.799 15.844 8.969 1 95.25 92 ASN A N 1
ATOM 763 C CA . ASN A 1 92 ? 1.344 17.156 8.523 1 95.25 92 ASN A CA 1
ATOM 764 C C . ASN A 1 92 ? 0 17.062 7.805 1 95.25 92 ASN A C 1
ATOM 766 O O . ASN A 1 92 ? -0.134 16.328 6.82 1 95.25 92 ASN A O 1
ATOM 770 N N . PRO A 1 93 ? -0.989 17.828 8.188 1 96.69 93 PRO A N 1
ATOM 771 C CA . PRO A 1 93 ? -2.217 18.016 7.414 1 96.69 93 PRO A CA 1
ATOM 772 C C . PRO A 1 93 ? -2.164 19.25 6.523 1 96.69 93 PRO A C 1
ATOM 774 O O . PRO A 1 93 ? -1.16 19.969 6.512 1 96.69 93 PRO A O 1
ATOM 777 N N . TYR A 1 94 ? -3.225 19.438 5.734 1 97.25 94 TYR A N 1
ATOM 778 C CA . TYR A 1 94 ? -3.334 20.672 4.953 1 97.25 94 TYR A CA 1
ATOM 779 C C . TYR A 1 94 ? -4.734 21.266 5.066 1 97.25 94 TYR A C 1
ATOM 781 O O . TYR A 1 94 ? -5.691 20.562 5.395 1 97.25 94 TYR A O 1
ATOM 789 N N . PHE A 1 95 ? -4.82 22.562 4.91 1 97.75 95 PHE A N 1
ATOM 790 C CA . PHE A 1 95 ? -6.047 23.328 4.703 1 97.75 95 PHE A CA 1
ATOM 791 C C . PHE A 1 95 ? -6.039 24.016 3.34 1 97.75 95 PHE A C 1
ATOM 793 O O . PHE A 1 95 ? -5.098 24.734 3.01 1 97.75 95 PHE A O 1
ATOM 800 N N . GLN A 1 96 ? -7.016 23.734 2.592 1 97.88 96 GLN A N 1
ATOM 801 C CA . GLN A 1 96 ? -7.188 24.5 1.36 1 97.88 96 GLN A CA 1
ATOM 802 C C . GLN A 1 96 ? -8.156 25.656 1.562 1 97.88 96 GLN A C 1
ATOM 804 O O . GLN A 1 96 ? -9.273 25.469 2.041 1 97.88 96 GLN A O 1
ATOM 809 N N . LEU A 1 97 ? -7.77 26.844 1.224 1 97.44 97 LEU A N 1
ATOM 810 C CA . LEU A 1 97 ? -8.609 28.031 1.347 1 97.44 97 LEU A CA 1
ATOM 811 C C . LEU A 1 97 ? -9.555 28.156 0.156 1 97.44 97 LEU A C 1
ATOM 813 O O . LEU A 1 97 ? -9.219 27.719 -0.952 1 97.44 97 LEU A O 1
ATOM 817 N N . GLN A 1 98 ? -10.695 28.75 0.408 1 95.62 98 GLN A N 1
ATOM 818 C CA . GLN A 1 98 ? -11.57 29.141 -0.694 1 95.62 98 GLN A CA 1
ATOM 819 C C . GLN A 1 98 ? -10.875 30.125 -1.621 1 95.62 98 GLN A C 1
ATOM 821 O O . GLN A 1 98 ? -9.992 30.875 -1.192 1 95.62 98 GLN A O 1
ATOM 826 N N . ASP A 1 99 ? -11.297 30.109 -2.865 1 94.62 99 ASP A N 1
ATOM 827 C CA . ASP A 1 99 ? -10.75 31.078 -3.814 1 94.62 99 ASP A CA 1
ATOM 828 C C . ASP A 1 99 ? -11.109 32.5 -3.414 1 94.62 99 ASP A C 1
ATOM 830 O O . ASP A 1 99 ? -12.141 32.719 -2.775 1 94.62 99 ASP A O 1
ATOM 834 N N . ASP A 1 100 ? -10.258 33.375 -3.701 1 92.81 100 ASP A N 1
ATOM 835 C CA . ASP A 1 100 ? -10.547 34.781 -3.529 1 92.81 100 ASP A CA 1
ATOM 836 C C . ASP A 1 100 ? -11.492 35.281 -4.621 1 92.81 100 ASP A C 1
ATOM 838 O O . ASP A 1 100 ? -11.125 35.312 -5.797 1 92.81 100 ASP A O 1
ATOM 842 N N . PRO A 1 101 ? -12.633 35.656 -4.254 1 90.06 101 PRO A N 1
ATOM 843 C CA . PRO A 1 101 ? -13.594 36.094 -5.277 1 90.06 101 PRO A CA 1
ATOM 844 C C . PRO A 1 101 ? -13.172 37.375 -5.973 1 90.06 101 PRO A C 1
ATOM 846 O O . PRO A 1 101 ? -13.695 37.719 -7.043 1 90.06 101 PRO A O 1
ATOM 849 N N . THR A 1 102 ? -12.258 38.094 -5.414 1 88.75 102 THR A N 1
ATOM 850 C CA . THR A 1 102 ? -11.859 39.375 -5.961 1 88.75 102 THR A CA 1
ATOM 851 C C . THR A 1 102 ? -10.68 39.219 -6.918 1 88.75 102 THR A C 1
ATOM 853 O O . THR A 1 102 ? -10.297 40.188 -7.594 1 88.75 102 THR A O 1
ATOM 856 N N . ILE A 1 103 ? -10.07 38.156 -6.914 1 89.25 103 ILE A N 1
ATOM 857 C CA . ILE A 1 103 ? -8.992 37.812 -7.844 1 89.25 103 ILE A CA 1
ATOM 858 C C . ILE A 1 103 ? -9.445 36.719 -8.789 1 89.25 103 ILE A C 1
ATOM 860 O O . ILE A 1 103 ? -9.516 35.562 -8.406 1 89.25 103 ILE A O 1
ATOM 864 N N . LYS A 1 104 ? -9.758 37.031 -10.039 1 84.81 104 LYS A N 1
ATOM 865 C CA . LYS A 1 104 ? -10.266 36.031 -10.984 1 84.81 104 LYS A CA 1
ATOM 866 C C . LYS A 1 104 ? -9.164 35.562 -11.938 1 84.81 104 LYS A C 1
ATOM 868 O O . LYS A 1 104 ? -8.391 36.375 -12.453 1 84.81 104 LYS A O 1
ATOM 873 N N . ASP A 1 105 ? -9.008 34.312 -12 1 87.19 105 ASP A N 1
ATOM 874 C CA . ASP A 1 105 ? -8.078 33.7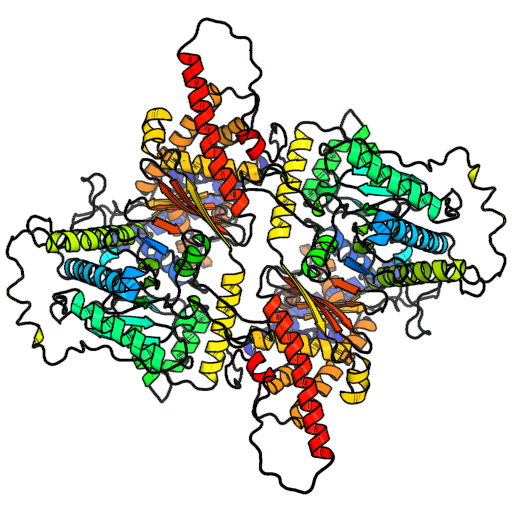19 -12.961 1 87.19 105 ASP A CA 1
ATOM 875 C C . ASP A 1 105 ? -8.695 33.656 -14.352 1 87.19 105 ASP A C 1
ATOM 877 O O . ASP A 1 105 ? -9.328 32.625 -14.695 1 87.19 105 ASP A O 1
ATOM 881 N N . THR A 1 106 ? -8.555 34.594 -15.164 1 87 106 THR A N 1
ATOM 882 C CA . THR A 1 106 ? -9.055 34.688 -16.531 1 87 106 THR A CA 1
ATOM 883 C C . THR A 1 106 ? -7.93 35 -17.516 1 87 106 THR A C 1
ATOM 885 O O . THR A 1 106 ? -6.887 35.531 -17.109 1 87 106 THR A O 1
ATOM 888 N N . PRO A 1 107 ? -8.164 34.625 -18.703 1 84.12 107 PRO A N 1
ATOM 889 C CA . PRO A 1 107 ? -7.172 35 -19.703 1 84.12 107 PRO A CA 1
ATOM 890 C C . PRO A 1 107 ? -6.898 36.5 -19.703 1 84.12 107 PRO A C 1
ATOM 892 O O . PRO A 1 107 ? -5.77 36.938 -19.953 1 84.12 107 PRO A O 1
ATOM 895 N N . GLU A 1 108 ? -7.832 37.25 -19.406 1 85.44 108 GLU A N 1
ATOM 896 C CA . GLU A 1 108 ? -7.688 38.719 -19.375 1 85.44 108 GLU A CA 1
ATOM 897 C C . GLU A 1 108 ? -6.758 39.156 -18.25 1 85.44 108 GLU A C 1
ATOM 899 O O . GLU A 1 108 ? -5.926 40.031 -18.422 1 85.44 108 GLU A O 1
ATOM 904 N N . THR A 1 109 ? -6.934 38.5 -17.062 1 87.69 109 THR A N 1
ATOM 905 C CA . THR A 1 109 ? -6.082 38.844 -15.93 1 87.69 109 THR A CA 1
ATOM 906 C C . THR A 1 109 ? -4.621 38.5 -16.234 1 87.69 109 THR A C 1
ATOM 908 O O . THR A 1 109 ? -3.719 39.25 -15.844 1 87.69 109 THR A O 1
ATOM 911 N N . ALA A 1 110 ? -4.438 37.438 -16.922 1 84.56 110 ALA A N 1
ATOM 912 C CA . ALA A 1 110 ? -3.08 37.031 -17.297 1 84.56 110 ALA A CA 1
ATOM 913 C C . ALA A 1 110 ? -2.488 37.969 -18.328 1 84.56 110 ALA A C 1
ATOM 915 O O . ALA A 1 110 ? -1.3 38.312 -18.281 1 84.56 110 ALA A O 1
ATOM 916 N N . ALA A 1 111 ? -3.312 38.375 -19.266 1 85.38 111 ALA A N 1
ATOM 917 C CA . ALA A 1 111 ? -2.852 39.219 -20.391 1 85.38 111 ALA A CA 1
ATOM 918 C C . ALA A 1 111 ? -2.66 40.656 -19.953 1 85.38 111 ALA A C 1
ATOM 920 O O . ALA A 1 111 ? -1.727 41.312 -20.406 1 85.38 111 ALA A O 1
ATOM 921 N N . GLN A 1 112 ? -3.502 41.188 -19.078 1 87.75 112 GLN A N 1
ATOM 922 C CA . GLN A 1 112 ? -3.521 42.594 -18.781 1 87.75 112 GLN A CA 1
ATOM 923 C C . GLN A 1 112 ? -2.951 42.875 -17.391 1 87.75 112 GLN A C 1
ATOM 925 O O . GLN A 1 112 ? -2.672 44.031 -17.047 1 87.75 112 GLN A O 1
ATOM 930 N N . GLY A 1 113 ? -2.758 41.875 -16.672 1 89.12 113 GLY A N 1
ATOM 931 C CA . GLY A 1 113 ? -2.268 42.062 -15.32 1 89.12 113 GLY A CA 1
ATOM 932 C C . GLY A 1 113 ? -0.833 42.562 -15.273 1 89.12 113 GLY A C 1
ATOM 933 O O . GLY A 1 113 ? -0.071 42.375 -16.219 1 89.12 113 GLY A O 1
ATOM 934 N N . PRO A 1 114 ? -0.46 43.188 -14.188 1 91.69 114 PRO A N 1
ATOM 935 C CA . PRO A 1 114 ? 0.864 43.812 -14.078 1 91.69 114 PRO A CA 1
ATOM 936 C C . PRO A 1 114 ? 1.994 42.781 -14.055 1 91.69 114 PRO A C 1
ATOM 938 O O . PRO A 1 114 ? 3.139 43.094 -14.375 1 91.69 114 PRO A O 1
ATOM 941 N N . TYR A 1 115 ? 1.707 41.562 -13.719 1 95.56 115 TYR A N 1
ATOM 942 C CA . TYR A 1 115 ? 2.75 40.562 -13.594 1 95.56 115 TYR A CA 1
ATOM 943 C C . TYR A 1 115 ? 2.551 39.438 -14.609 1 95.56 115 TYR A C 1
ATOM 945 O O . TYR A 1 115 ? 2.928 38.281 -14.359 1 95.56 115 TYR A O 1
ATOM 953 N N . GLY A 1 116 ? 1.766 39.719 -15.648 1 93.5 116 GLY A N 1
ATOM 954 C CA . GLY A 1 116 ? 1.528 38.75 -16.703 1 93.5 116 GLY A CA 1
ATOM 955 C C . GLY A 1 116 ? 0.807 37.5 -16.219 1 93.5 116 GLY A C 1
ATOM 956 O O . GLY A 1 116 ? -0.218 37.594 -15.547 1 93.5 116 GLY A O 1
ATOM 957 N N . ALA A 1 117 ? 1.381 36.281 -16.625 1 93.5 117 ALA A N 1
ATOM 958 C CA . ALA A 1 117 ? 0.764 35 -16.312 1 93.5 117 ALA A CA 1
ATOM 959 C C . ALA A 1 117 ? 0.816 34.719 -14.805 1 93.5 117 ALA A C 1
ATOM 961 O O . ALA A 1 117 ? 0.105 33.844 -14.305 1 93.5 117 ALA A O 1
ATOM 962 N N . HIS A 1 118 ? 1.602 35.531 -14.086 1 96.38 118 HIS A N 1
ATOM 963 C CA . HIS A 1 118 ? 1.778 35.281 -12.664 1 96.38 118 HIS A CA 1
ATOM 964 C C . HIS A 1 118 ? 0.929 36.25 -11.828 1 96.38 118 HIS A C 1
ATOM 966 O O . HIS A 1 118 ? 0.973 36.219 -10.602 1 96.38 118 HIS A O 1
ATOM 972 N N . THR A 1 119 ? 0.105 37.031 -12.438 1 96.56 119 THR A N 1
ATOM 973 C CA . THR A 1 119 ? -0.646 38.094 -11.758 1 96.56 119 THR A CA 1
ATOM 974 C C . THR A 1 119 ? -1.527 37.5 -10.664 1 96.56 119 THR A C 1
ATOM 976 O O . THR A 1 119 ? -1.533 38 -9.531 1 96.56 119 THR A O 1
ATOM 979 N N . VAL A 1 120 ? -2.23 36.469 -10.961 1 96.44 120 VAL A N 1
ATOM 980 C CA . VAL A 1 120 ? -3.17 35.875 -10.008 1 96.44 120 VAL A CA 1
ATOM 981 C C . VAL A 1 120 ? -2.408 35.312 -8.82 1 96.44 120 VAL A C 1
ATOM 983 O O . VAL A 1 120 ? -2.768 35.562 -7.664 1 96.44 120 VAL A O 1
ATOM 986 N N . GLN A 1 121 ? -1.366 34.625 -9.094 1 97.81 121 GLN A N 1
ATOM 987 C CA . GLN A 1 121 ? -0.573 33.969 -8.047 1 97.81 121 GLN A CA 1
ATOM 988 C C . GLN A 1 121 ? 0.072 35.031 -7.133 1 97.81 121 GLN A C 1
ATOM 990 O O . GLN A 1 121 ? 0.019 34.906 -5.91 1 97.81 121 GLN A O 1
ATOM 995 N N . VAL A 1 122 ? 0.693 36 -7.734 1 97.81 122 VAL A N 1
ATOM 996 C CA . VAL A 1 122 ? 1.438 37.031 -7.012 1 97.81 122 VAL A CA 1
ATOM 997 C C . VAL A 1 122 ? 0.487 37.844 -6.129 1 97.81 122 VAL A C 1
ATOM 999 O O . VAL A 1 122 ? 0.766 38.062 -4.949 1 97.81 122 VAL A O 1
ATOM 1002 N N . ARG A 1 123 ? -0.628 38.188 -6.652 1 95.62 123 ARG A N 1
ATOM 1003 C CA . ARG A 1 123 ? -1.598 38.969 -5.898 1 95.62 123 ARG A CA 1
ATOM 1004 C C . ARG A 1 123 ? -2.18 38.188 -4.746 1 95.62 123 ARG A C 1
ATOM 1006 O O . ARG A 1 123 ? -2.289 38.656 -3.623 1 95.62 123 ARG A O 1
ATOM 1013 N N . ARG A 1 124 ? -2.611 36.938 -5.012 1 96.69 124 ARG A N 1
ATOM 1014 C CA . ARG A 1 124 ? -3.168 36.062 -3.986 1 96.69 124 ARG A CA 1
ATOM 1015 C C . ARG A 1 124 ? -2.166 35.844 -2.861 1 96.69 124 ARG A C 1
ATOM 1017 O O . ARG A 1 124 ? -2.512 35.938 -1.683 1 96.69 124 ARG A O 1
ATOM 1024 N N . ALA A 1 125 ? -0.934 35.531 -3.219 1 97.94 125 ALA A N 1
ATOM 1025 C CA . ALA A 1 125 ? 0.114 35.25 -2.24 1 97.94 125 ALA A CA 1
ATOM 1026 C C . ALA A 1 125 ? 0.416 36.469 -1.396 1 97.94 125 ALA A C 1
ATOM 1028 O O . ALA A 1 125 ? 0.589 36.375 -0.18 1 97.94 125 ALA A O 1
ATOM 1029 N N . ALA A 1 126 ? 0.546 37.656 -2.02 1 96.56 126 ALA A N 1
ATOM 1030 C CA . ALA A 1 126 ? 0.859 38.875 -1.317 1 96.56 126 ALA A CA 1
ATOM 1031 C C . ALA A 1 126 ? -0.238 39.25 -0.319 1 96.56 126 ALA A C 1
ATOM 1033 O O . ALA A 1 126 ? 0.05 39.625 0.812 1 96.56 126 ALA A O 1
ATOM 1034 N N . ARG A 1 127 ? -1.459 39.125 -0.727 1 94.75 127 ARG A N 1
ATOM 1035 C CA . ARG A 1 127 ? -2.582 39.438 0.145 1 94.75 127 ARG A CA 1
ATOM 1036 C C . ARG A 1 127 ? -2.623 38.531 1.356 1 94.75 127 ARG A C 1
ATOM 1038 O O . ARG A 1 127 ? -2.805 38.969 2.486 1 94.75 127 ARG A O 1
ATOM 1045 N N . LEU A 1 128 ? -2.533 37.25 1.101 1 96.69 128 LEU A N 1
ATOM 1046 C CA . LEU A 1 128 ? -2.562 36.281 2.197 1 96.69 128 LEU A CA 1
ATOM 1047 C C . LEU A 1 128 ? -1.377 36.469 3.133 1 96.69 128 LEU A C 1
ATOM 1049 O O . LEU A 1 128 ? -1.523 36.406 4.355 1 96.69 128 LEU A O 1
ATOM 1053 N N . THR A 1 129 ? -0.205 36.719 2.584 1 97.12 129 THR A N 1
ATOM 1054 C CA . THR A 1 129 ? 0.979 36.969 3.4 1 97.12 129 THR A CA 1
ATOM 1055 C C . THR A 1 129 ? 0.791 38.219 4.27 1 97.12 129 THR A C 1
ATOM 1057 O O . THR A 1 129 ? 1.121 38.188 5.457 1 97.12 129 THR A O 1
ATOM 1060 N N . THR A 1 130 ? 0.283 39.25 3.674 1 95.06 130 THR A N 1
ATOM 1061 C CA . THR A 1 130 ? 0.017 40.5 4.418 1 95.06 130 THR A CA 1
ATOM 1062 C C . THR A 1 130 ? -0.93 40.219 5.586 1 95.06 130 THR A C 1
ATOM 1064 O O . THR A 1 130 ? -0.703 40.688 6.699 1 95.06 130 THR A O 1
ATOM 1067 N N . SER A 1 131 ? -1.97 39.5 5.285 1 95.06 131 SER A N 1
ATOM 1068 C CA . SER A 1 131 ? -2.934 39.188 6.328 1 95.06 131 SER A CA 1
ATOM 1069 C C . SER A 1 131 ? -2.299 38.312 7.418 1 95.06 131 SER A C 1
ATOM 1071 O O . SER A 1 131 ? -2.619 38.469 8.602 1 95.06 131 SER A O 1
ATOM 1073 N N . ILE A 1 132 ? -1.432 37.375 7.055 1 97.31 132 ILE A N 1
ATOM 1074 C CA . ILE A 1 132 ? -0.729 36.562 8.031 1 97.31 132 ILE A CA 1
ATOM 1075 C C . ILE A 1 132 ? 0.14 37.438 8.922 1 97.31 132 ILE A C 1
ATOM 1077 O O . ILE A 1 132 ? 0.207 37.25 10.141 1 97.31 132 ILE A O 1
ATOM 1081 N N . LEU A 1 133 ? 0.803 38.438 8.336 1 96.19 133 LEU A N 1
ATOM 1082 C CA . LEU A 1 133 ? 1.669 39.312 9.102 1 96.19 133 LEU A CA 1
ATOM 1083 C C . LEU A 1 133 ? 0.86 40.125 10.109 1 96.19 133 LEU A C 1
ATOM 1085 O O . LEU A 1 133 ? 1.321 40.375 11.219 1 96.19 133 LEU A O 1
ATOM 1089 N N . LYS A 1 134 ? -0.33 40.562 9.688 1 94.31 134 LYS A N 1
ATOM 1090 C CA . LYS A 1 134 ? -1.216 41.219 10.633 1 94.31 134 LYS A CA 1
ATOM 1091 C C . LYS A 1 134 ? -1.58 40.312 11.797 1 94.31 134 LYS A C 1
ATOM 1093 O O . LYS A 1 134 ? -1.651 40.75 12.945 1 94.31 134 LYS A O 1
ATOM 1098 N N . PHE A 1 135 ? -1.869 39.094 11.469 1 96.12 135 PHE A N 1
ATOM 1099 C CA . PHE A 1 135 ? -2.176 38.094 12.484 1 96.12 135 PHE A CA 1
ATOM 1100 C C . PHE A 1 135 ? -0.999 37.906 13.438 1 96.12 135 PHE A C 1
ATOM 1102 O O . PHE A 1 135 ? -1.179 37.875 14.656 1 96.12 135 PHE A O 1
ATOM 1109 N N . ILE A 1 136 ? 0.216 37.812 12.93 1 97 136 ILE A N 1
ATOM 1110 C CA . ILE A 1 136 ? 1.428 37.656 13.727 1 97 136 ILE A CA 1
ATOM 1111 C C . ILE A 1 136 ? 1.6 38.875 14.641 1 97 136 ILE A C 1
ATOM 1113 O O . ILE A 1 136 ? 1.975 38.719 15.812 1 97 136 ILE A O 1
ATOM 1117 N N . ARG A 1 137 ? 1.364 40.031 14.109 1 95.38 137 ARG A N 1
ATOM 1118 C CA . ARG A 1 137 ? 1.448 41.25 14.906 1 95.38 137 ARG A CA 1
ATOM 1119 C C . ARG A 1 137 ? 0.547 41.156 16.125 1 95.38 137 ARG A C 1
ATOM 1121 O O . ARG A 1 137 ? 0.955 41.531 17.234 1 95.38 137 ARG A O 1
ATOM 1128 N N . GLN A 1 138 ? -0.661 40.688 15.914 1 95.62 138 GLN A N 1
ATOM 1129 C CA . GLN A 1 138 ? -1.595 40.562 17.031 1 95.62 138 GLN A CA 1
ATOM 1130 C C . GLN A 1 138 ? -1.065 39.562 18.078 1 95.62 138 GLN A C 1
ATOM 1132 O O . GLN A 1 138 ? -1.201 39.812 19.281 1 95.62 138 GLN A O 1
ATOM 1137 N N . ILE A 1 139 ? -0.524 38.469 17.641 1 96.06 139 ILE A N 1
ATOM 1138 C CA . ILE A 1 139 ? 0.035 37.5 18.562 1 96.06 139 ILE A CA 1
ATOM 1139 C C . ILE A 1 139 ? 1.169 38.125 19.359 1 96.06 139 ILE A C 1
ATOM 1141 O O . ILE A 1 139 ? 1.187 38.031 20.594 1 96.06 139 ILE A O 1
ATOM 1145 N N . ARG A 1 140 ? 2.096 38.781 18.734 1 95.25 140 ARG A N 1
ATOM 1146 C CA . ARG A 1 140 ? 3.326 39.281 19.344 1 95.25 140 ARG A CA 1
ATOM 1147 C C . ARG A 1 140 ? 3.053 40.469 20.234 1 95.25 140 ARG A C 1
ATOM 1149 O O . ARG A 1 140 ? 3.785 40.75 21.188 1 95.25 140 ARG A O 1
ATOM 1156 N N . HIS A 1 141 ? 2.023 41.188 19.969 1 94.44 141 HIS A N 1
ATOM 1157 C CA . HIS A 1 141 ? 1.654 42.344 20.781 1 94.44 141 HIS A CA 1
ATOM 1158 C C . HIS A 1 141 ? 0.684 41.938 21.891 1 94.44 141 HIS A C 1
ATOM 1160 O O . HIS A 1 141 ? 0.276 42.781 22.688 1 94.44 141 HIS A O 1
ATOM 1166 N N . GLY A 1 142 ? 0.223 40.719 21.875 1 93 142 GLY A N 1
ATOM 1167 C CA . GLY A 1 142 ? -0.688 40.25 22.906 1 93 142 GLY A CA 1
ATOM 1168 C C . GLY A 1 142 ? -2.098 40.781 22.75 1 93 142 GLY A C 1
ATOM 1169 O O . GLY A 1 142 ? -2.828 40.906 23.734 1 93 142 GLY A O 1
ATOM 1170 N N . THR A 1 143 ? -2.434 41.125 21.516 1 93.38 143 THR A N 1
ATOM 1171 C CA . THR A 1 143 ? -3.734 41.75 21.297 1 93.38 143 THR A CA 1
ATOM 1172 C C . THR A 1 143 ? -4.676 40.781 20.578 1 93.38 143 THR A C 1
ATOM 1174 O O . THR A 1 143 ? -5.809 41.156 20.25 1 93.38 143 THR A O 1
ATOM 1177 N N . LEU A 1 144 ? -4.242 39.625 20.328 1 94.12 144 LEU A N 1
ATOM 1178 C CA . LEU A 1 144 ? -5.105 38.625 19.688 1 94.12 144 LEU A CA 1
ATOM 1179 C C . LEU A 1 144 ? -6.316 38.312 20.562 1 94.12 144 LEU A C 1
ATOM 1181 O O . LEU A 1 144 ? -6.172 38 21.734 1 94.12 144 LEU A O 1
ATOM 1185 N N . ARG A 1 145 ? -7.41 38.375 19.938 1 92.06 145 ARG A N 1
ATOM 1186 C CA . ARG A 1 145 ? -8.641 38.125 20.672 1 92.06 145 ARG A CA 1
ATOM 1187 C C . ARG A 1 145 ? -8.672 36.688 21.188 1 92.06 145 ARG A C 1
ATOM 1189 O O . ARG A 1 145 ? -8.266 35.75 20.469 1 92.06 145 ARG A O 1
ATOM 1196 N N . THR A 1 146 ? -9.195 36.531 22.328 1 92.44 146 THR A N 1
ATOM 1197 C CA . THR A 1 146 ? -9.297 35.219 22.953 1 92.44 146 THR A CA 1
ATOM 1198 C C . THR A 1 146 ? -10.297 34.344 22.203 1 92.44 146 THR A C 1
ATOM 1200 O O . THR A 1 146 ? -11.359 34.812 21.797 1 92.44 146 THR A O 1
ATOM 1203 N N . ASP A 1 147 ? -9.906 33.156 22.031 1 92.56 147 ASP A N 1
ATOM 1204 C CA . ASP A 1 147 ? -10.828 32.156 21.453 1 92.56 147 ASP A CA 1
ATOM 1205 C C . ASP A 1 147 ? -11.898 31.75 22.469 1 92.56 147 ASP A C 1
ATOM 1207 O O . ASP A 1 147 ? -11.617 31.625 23.656 1 92.56 147 ASP A O 1
ATOM 1211 N N . THR A 1 148 ? -13.039 31.594 21.984 1 91.56 148 THR A N 1
ATOM 1212 C CA . THR A 1 148 ? -14.125 31.125 22.828 1 91.56 148 THR A CA 1
ATOM 1213 C C . THR A 1 148 ? -14.984 30.094 22.094 1 91.56 148 THR A C 1
ATOM 1215 O O . THR A 1 148 ? -14.961 30.031 20.859 1 91.56 148 THR A O 1
ATOM 1218 N N . VAL A 1 149 ? -15.594 29.281 22.828 1 85.75 149 VAL A N 1
ATOM 1219 C CA . VAL A 1 149 ? -16.609 28.406 22.281 1 85.75 149 VAL A CA 1
ATOM 1220 C C . VAL A 1 149 ? -18 28.938 22.625 1 85.75 149 VAL A C 1
ATOM 1222 O O . VAL A 1 149 ? -18.281 29.266 23.781 1 85.75 149 VAL A O 1
ATOM 1225 N N . ARG A 1 150 ? -18.797 29.078 21.641 1 79.12 150 ARG A N 1
ATOM 1226 C CA . ARG A 1 150 ? -20.156 29.609 21.766 1 79.12 150 ARG A CA 1
ATOM 1227 C C . ARG A 1 150 ? -20.141 30.984 22.453 1 79.12 150 ARG A C 1
ATOM 1229 O O . ARG A 1 150 ? -21.016 31.266 23.281 1 79.12 150 ARG A O 1
ATOM 1236 N N . GLY A 1 151 ? -19.109 31.656 22.328 1 77.5 151 GLY A N 1
ATOM 1237 C CA . GLY A 1 151 ? -19 33.031 22.812 1 77.5 151 GLY A CA 1
ATOM 1238 C C . GLY A 1 151 ? -18.844 33.125 24.312 1 77.5 151 GLY A C 1
ATOM 1239 O O . GLY A 1 151 ? -18.812 34.219 24.875 1 77.5 151 GLY A O 1
ATOM 1240 N N . LYS A 1 152 ? -18.641 32.062 24.953 1 82.75 152 LYS A N 1
ATOM 1241 C CA . LYS A 1 152 ? -18.703 32.125 26.406 1 82.75 152 LYS A CA 1
ATOM 1242 C C . LYS A 1 152 ? -17.469 31.5 27.047 1 82.75 152 LYS A C 1
ATOM 1244 O O . LYS A 1 152 ? -16.781 32.125 27.859 1 82.75 152 LYS A O 1
ATOM 1249 N N . THR A 1 153 ? -17.188 30.344 26.594 1 88.44 153 THR A N 1
ATOM 1250 C CA . THR A 1 153 ? -16.109 29.609 27.25 1 88.44 153 THR A CA 1
ATOM 1251 C C . THR A 1 153 ? -14.766 29.922 26.625 1 88.44 153 THR A C 1
ATOM 1253 O O . THR A 1 153 ? -14.539 29.609 25.453 1 88.44 153 THR A O 1
ATOM 1256 N N . PRO A 1 154 ? -13.93 30.516 27.391 1 92.38 154 PRO A N 1
ATOM 1257 C CA . PRO A 1 154 ? -12.602 30.797 26.828 1 92.38 154 PRO A CA 1
ATOM 1258 C C . PRO A 1 154 ? -11.805 29.531 26.562 1 92.38 154 PRO A C 1
ATOM 1260 O O . PRO A 1 154 ? -11.945 28.531 27.281 1 92.38 154 PRO A O 1
ATOM 1263 N N . LEU A 1 155 ? -10.992 29.578 25.609 1 94.19 155 LEU A N 1
ATOM 1264 C CA . LEU A 1 155 ? -10.141 28.453 25.234 1 94.19 155 LEU A CA 1
ATOM 1265 C C . LEU A 1 155 ? -8.672 28.781 25.438 1 94.19 155 LEU A C 1
ATOM 1267 O O . LEU A 1 155 ? -8.289 29.953 25.438 1 94.19 155 LEU A O 1
ATOM 1271 N N . SER A 1 156 ? -7.887 27.766 25.625 1 93.88 156 SER A N 1
ATOM 1272 C CA . SER A 1 156 ? -6.449 27.953 25.781 1 93.88 156 SER A CA 1
ATOM 1273 C C . SER A 1 156 ? -5.832 28.594 24.547 1 93.88 156 SER A C 1
ATOM 1275 O O . SER A 1 156 ? -6.164 28.234 23.422 1 93.88 156 SER A O 1
ATOM 1277 N N . MET A 1 157 ? -4.965 29.547 24.719 1 94.31 157 MET A N 1
ATOM 1278 C CA . MET A 1 157 ? -4.34 30.312 23.641 1 94.31 157 MET A CA 1
ATOM 1279 C C . MET A 1 157 ? -2.873 29.922 23.484 1 94.31 157 MET A C 1
ATOM 1281 O O . MET A 1 157 ? -2.16 30.484 22.656 1 94.31 157 MET A O 1
ATOM 1285 N N . ASP A 1 158 ? -2.357 28.922 24.172 1 92.56 158 ASP A N 1
ATOM 1286 C CA . ASP A 1 158 ? -0.94 28.609 24.328 1 92.56 158 ASP A CA 1
ATOM 1287 C C . ASP A 1 158 ? -0.304 28.266 22.984 1 92.56 158 ASP A C 1
ATOM 1289 O O . ASP A 1 158 ? 0.858 28.594 22.75 1 92.56 158 ASP A O 1
ATOM 1293 N N . GLN A 1 159 ? -1.034 27.672 22.078 1 94.94 159 GLN A N 1
ATOM 1294 C CA . GLN A 1 159 ? -0.468 27.141 20.844 1 94.94 159 GLN A CA 1
ATOM 1295 C C . GLN A 1 159 ? -0.062 28.25 19.906 1 94.94 159 GLN A C 1
ATOM 1297 O O . GLN A 1 159 ? 0.766 28.047 19.016 1 94.94 159 GLN A O 1
ATOM 1302 N N . TYR A 1 160 ? -0.645 29.422 20.016 1 96.06 160 TYR A N 1
ATOM 1303 C CA . TYR A 1 160 ? -0.368 30.516 19.094 1 96.06 160 TYR A CA 1
ATOM 1304 C C . TYR A 1 160 ? 1.088 30.953 19.188 1 96.06 160 TYR A C 1
ATOM 1306 O O . TYR A 1 160 ? 1.659 31.453 18.219 1 96.06 160 TYR A O 1
ATOM 1314 N N . GLU A 1 161 ? 1.707 30.719 20.312 1 93.62 161 GLU A N 1
ATOM 1315 C CA . GLU A 1 161 ? 3.107 31.094 20.5 1 93.62 161 GLU A CA 1
ATOM 1316 C C . GLU A 1 161 ? 4.023 30.234 19.641 1 93.62 161 GLU A C 1
ATOM 1318 O O . GLU A 1 161 ? 5.164 30.609 19.359 1 93.62 161 GLU A O 1
ATOM 1323 N N . ARG A 1 162 ? 3.529 29.141 19.188 1 95.31 162 ARG A N 1
ATOM 1324 C CA . ARG A 1 162 ? 4.348 28.188 18.438 1 95.31 162 ARG A CA 1
ATOM 1325 C C . ARG A 1 162 ? 3.928 28.156 16.969 1 95.31 162 ARG A C 1
ATOM 1327 O O . ARG A 1 162 ? 4.527 27.453 16.156 1 95.31 162 ARG A O 1
ATOM 1334 N N . LEU A 1 163 ? 2.973 28.906 16.594 1 97.12 163 LEU A N 1
ATOM 1335 C CA . LEU A 1 163 ? 2.387 28.828 15.258 1 97.12 163 LEU A CA 1
ATOM 1336 C C . LEU A 1 163 ? 3.365 29.328 14.203 1 97.12 163 LEU A C 1
ATOM 1338 O O . LEU A 1 163 ? 3.436 28.781 13.102 1 97.12 163 LEU A O 1
ATOM 1342 N N . PHE A 1 164 ? 4.098 30.422 14.523 1 98 164 PHE A N 1
ATOM 1343 C CA . PHE A 1 164 ? 5.051 31.016 13.594 1 98 164 PHE A CA 1
ATOM 1344 C C . PHE A 1 164 ? 6.457 31 14.18 1 98 164 PHE A C 1
ATOM 1346 O O . PHE A 1 164 ? 6.625 31.031 15.398 1 98 164 PHE A O 1
ATOM 1353 N N . GLY A 1 165 ? 7.469 30.969 13.305 1 97.56 165 GLY A N 1
ATOM 1354 C CA . GLY A 1 165 ? 8.852 30.969 13.75 1 97.56 165 GLY A CA 1
ATOM 1355 C C . GLY A 1 165 ? 9.289 29.641 14.328 1 97.56 165 GLY A C 1
ATOM 1356 O O . GLY A 1 165 ? 10.352 29.547 14.945 1 97.56 165 GLY A O 1
ATOM 1357 N N . SER A 1 166 ? 8.461 28.656 14.148 1 97.5 166 SER A N 1
ATOM 1358 C CA . SER A 1 166 ? 8.758 27.344 14.711 1 97.5 166 SER A CA 1
ATOM 1359 C C . SER A 1 166 ? 9.227 26.359 13.633 1 97.5 166 SER A C 1
ATOM 1361 O O . SER A 1 166 ? 8.766 26.422 12.492 1 97.5 166 SER A O 1
ATOM 1363 N N . SER A 1 167 ? 10.18 25.484 13.977 1 97.5 167 SER A N 1
ATOM 1364 C CA . SER A 1 167 ? 10.703 24.453 13.094 1 97.5 167 SER A CA 1
ATOM 1365 C C . SER A 1 167 ? 10.914 23.141 13.852 1 97.5 167 SER A C 1
ATOM 1367 O O . SER A 1 167 ? 11.406 23.141 14.984 1 97.5 167 SER A O 1
ATOM 1369 N N . ARG A 1 168 ? 10.461 22.062 13.297 1 96.12 168 ARG A N 1
ATOM 1370 C CA . ARG A 1 168 ? 10.828 20.734 13.805 1 96.12 168 ARG A CA 1
ATOM 1371 C C . ARG A 1 168 ? 12.281 20.406 13.461 1 96.12 168 ARG A C 1
ATOM 1373 O O . ARG A 1 168 ? 12.633 20.297 12.281 1 96.12 168 ARG A O 1
ATOM 1380 N N . ILE A 1 169 ? 13.078 20.297 14.438 1 95.75 169 ILE A N 1
ATOM 1381 C CA . ILE A 1 169 ? 14.492 19.984 14.242 1 95.75 169 ILE A CA 1
ATOM 1382 C C . ILE A 1 169 ? 14.742 18.5 14.523 1 95.75 169 ILE A C 1
ATOM 1384 O O . ILE A 1 169 ? 14.422 18.016 15.609 1 95.75 169 ILE A O 1
ATOM 1388 N N . PRO A 1 170 ? 15.266 17.766 13.562 1 94.12 170 PRO A N 1
ATOM 1389 C CA . PRO A 1 170 ? 15.586 16.359 13.82 1 94.12 170 PRO A CA 1
ATOM 1390 C C . PRO A 1 170 ? 16.562 16.188 14.984 1 94.12 170 PRO A C 1
ATOM 1392 O O . PRO A 1 170 ? 17.188 17.156 15.422 1 94.12 170 PRO A O 1
ATOM 1395 N N . PRO A 1 171 ? 16.594 14.953 15.477 1 90.62 171 PRO A N 1
ATOM 1396 C CA . PRO A 1 171 ? 17.469 14.719 16.641 1 90.62 171 PRO A CA 1
ATOM 1397 C C . PRO A 1 171 ? 18.938 14.969 16.328 1 90.62 171 PRO A C 1
ATOM 1399 O O . PRO A 1 171 ? 19.422 14.594 15.25 1 90.62 171 PRO A O 1
ATOM 1402 N N . GLY A 1 172 ? 19.531 15.641 17.234 1 84.94 172 GLY A N 1
ATOM 1403 C CA . GLY A 1 172 ? 20.984 15.758 17.109 1 84.94 172 GLY A CA 1
ATOM 1404 C C . GLY A 1 172 ? 21.703 14.453 17.406 1 84.94 172 GLY A C 1
ATOM 1405 O O . GLY A 1 172 ? 21.078 13.445 17.719 1 84.94 172 GLY A O 1
ATOM 1406 N N . PRO A 1 173 ? 22.969 14.492 17.188 1 78.81 173 PRO A N 1
ATOM 1407 C CA . PRO A 1 173 ? 23.734 13.281 17.516 1 78.81 173 PRO A CA 1
ATOM 1408 C C . PRO A 1 173 ? 23.5 12.805 18.953 1 78.81 173 PRO A C 1
ATOM 1410 O O . PRO A 1 173 ? 23.656 13.578 19.891 1 78.81 173 PRO A O 1
ATOM 1413 N N . GLY A 1 174 ? 23.094 11.625 19.125 1 78 174 GLY A N 1
ATOM 1414 C CA . GLY A 1 174 ? 22.891 11.016 20.422 1 78 174 GLY A CA 1
ATOM 1415 C C . GLY A 1 174 ? 21.547 11.359 21.031 1 78 174 GLY A C 1
ATOM 1416 O O . GLY A 1 174 ? 21.188 10.828 22.094 1 78 174 GLY A O 1
ATOM 1417 N N . GLU A 1 175 ? 20.828 12.273 20.375 1 84.5 175 GLU A N 1
ATOM 1418 C CA . GLU A 1 175 ? 19.516 12.633 20.906 1 84.5 175 GLU A CA 1
ATOM 1419 C C . GLU A 1 175 ? 18.438 11.672 20.406 1 84.5 175 GLU A C 1
ATOM 1421 O O . GLU A 1 175 ? 18.484 11.203 19.266 1 84.5 175 GLU A O 1
ATOM 1426 N N . PRO A 1 176 ? 17.516 11.391 21.219 1 80.62 176 PRO A N 1
ATOM 1427 C CA . PRO A 1 176 ? 16.531 10.367 20.875 1 80.62 176 PRO A CA 1
ATOM 1428 C C . PRO A 1 176 ? 15.344 10.922 20.078 1 80.62 176 PRO A C 1
ATOM 1430 O O . PRO A 1 176 ? 14.617 10.164 19.438 1 80.62 176 PRO A O 1
ATOM 1433 N N . SER A 1 177 ? 15.18 12.258 20.188 1 88.12 177 SER A N 1
ATOM 1434 C CA . SER A 1 177 ? 13.938 12.773 19.625 1 88.12 177 SER A CA 1
ATOM 1435 C C . SER A 1 177 ? 14.164 14.102 18.906 1 88.12 177 SER A C 1
ATOM 1437 O O . SER A 1 177 ? 15.141 14.797 19.172 1 88.12 177 SER A O 1
ATOM 1439 N N . CYS A 1 178 ? 13.195 14.391 17.984 1 92.06 178 CYS A N 1
ATOM 1440 C CA . CYS A 1 178 ? 13.133 15.727 17.406 1 92.06 178 CYS A CA 1
ATOM 1441 C C . CYS A 1 178 ? 12.797 16.766 18.469 1 92.06 178 CYS A C 1
ATOM 1443 O O . CYS A 1 178 ? 12.445 16.406 19.594 1 92.06 178 CYS A O 1
ATOM 1445 N N . HIS A 1 179 ? 13.055 17.969 18.203 1 92 179 HIS A N 1
ATOM 1446 C CA . HIS A 1 179 ? 12.594 19.047 19.062 1 92 179 HIS A CA 1
ATOM 1447 C C . HIS A 1 179 ? 11.992 20.188 18.25 1 92 179 HIS A C 1
ATOM 1449 O O . HIS A 1 179 ? 12.383 20.406 17.094 1 92 179 HIS A O 1
ATOM 1455 N N . LEU A 1 180 ? 11.039 20.797 18.797 1 93.38 180 LEU A N 1
ATOM 1456 C CA . LEU A 1 180 ? 10.422 21.969 18.188 1 93.38 180 LEU A CA 1
ATOM 1457 C C . LEU A 1 180 ? 11.109 23.25 18.641 1 93.38 180 LEU A C 1
ATOM 1459 O O . LEU A 1 180 ? 11.07 23.578 19.828 1 93.38 180 LEU A O 1
ATOM 1463 N N . GLN A 1 181 ? 11.727 23.875 17.734 1 95.19 181 GLN A N 1
ATOM 1464 C CA . GLN A 1 181 ? 12.398 25.141 18.031 1 95.19 181 GLN A CA 1
ATOM 1465 C C . GLN A 1 181 ? 11.57 26.328 17.562 1 95.19 181 GLN A C 1
ATOM 1467 O O . GLN A 1 181 ? 11.133 26.375 16.406 1 95.19 181 GLN A O 1
ATOM 1472 N N . THR A 1 182 ? 11.305 27.266 18.469 1 96.12 182 THR A N 1
ATOM 1473 C CA . THR A 1 182 ? 10.57 28.484 18.125 1 96.12 182 THR A CA 1
ATOM 1474 C C . THR A 1 182 ? 11.445 29.719 18.312 1 96.12 182 THR A C 1
ATOM 1476 O O . THR A 1 182 ? 12.023 29.922 19.375 1 96.12 182 THR A O 1
ATOM 1479 N N . ASP A 1 183 ? 11.516 30.5 17.281 1 95.81 183 ASP A N 1
ATOM 1480 C CA . ASP A 1 183 ? 12.234 31.781 17.344 1 95.81 183 ASP A CA 1
ATOM 1481 C C . ASP A 1 183 ? 11.281 32.938 17.578 1 95.81 183 ASP A C 1
ATOM 1483 O O . ASP A 1 183 ? 10.734 33.5 16.625 1 95.81 183 ASP A O 1
ATOM 1487 N N . ALA A 1 184 ? 11.25 33.469 18.688 1 91.19 184 ALA A N 1
ATOM 1488 C CA . ALA A 1 184 ? 10.297 34.5 19.078 1 91.19 184 ALA A CA 1
ATOM 1489 C C . ALA A 1 184 ? 10.672 35.844 18.469 1 91.19 184 ALA A C 1
ATOM 1491 O O . ALA A 1 184 ? 9.852 36.781 18.422 1 91.19 184 ALA A O 1
ATOM 1492 N N . THR A 1 185 ? 11.867 35.969 17.938 1 93.06 185 THR A N 1
ATOM 1493 C CA . THR A 1 185 ? 12.32 37.25 17.422 1 93.06 185 THR A CA 1
ATOM 1494 C C . THR A 1 185 ? 12.375 37.25 15.898 1 93.06 185 THR A C 1
ATOM 1496 O O . THR A 1 185 ? 12.883 38.188 15.289 1 93.06 185 THR A O 1
ATOM 1499 N N . SER A 1 186 ? 11.875 36.156 15.367 1 95.44 186 SER A N 1
ATOM 1500 C CA . SER A 1 186 ? 11.914 36.031 13.914 1 95.44 186 SER A CA 1
ATOM 1501 C C . SER A 1 186 ? 11.156 37.188 13.258 1 95.44 186 SER A C 1
ATOM 1503 O O . SER A 1 186 ? 10.086 37.594 13.734 1 95.44 186 SER A O 1
ATOM 1505 N N . HIS A 1 187 ? 11.68 37.781 12.172 1 96.19 187 HIS A N 1
ATOM 1506 C CA . HIS A 1 187 ? 11.016 38.875 11.484 1 96.19 187 HIS A CA 1
ATOM 1507 C C . HIS A 1 187 ? 11.055 38.688 9.969 1 96.19 187 HIS A C 1
ATOM 1509 O O . HIS A 1 187 ? 10.781 39.625 9.219 1 96.19 187 HIS A O 1
ATOM 1515 N N . HIS A 1 188 ? 11.484 37.594 9.508 1 97.88 188 HIS A N 1
ATOM 1516 C CA . HIS A 1 188 ? 11.625 37.344 8.07 1 97.88 188 HIS A CA 1
ATOM 1517 C C . HIS A 1 188 ? 10.82 36.125 7.625 1 97.88 188 HIS A C 1
ATOM 1519 O O . HIS A 1 188 ? 10.414 35.312 8.453 1 97.88 188 HIS A O 1
ATOM 1525 N N . VAL A 1 189 ? 10.555 36.062 6.273 1 98.44 189 VAL A N 1
ATOM 1526 C CA . VAL A 1 189 ? 9.922 34.906 5.652 1 98.44 189 VAL A CA 1
ATOM 1527 C C . VAL A 1 189 ? 10.859 34.312 4.605 1 98.44 189 VAL A C 1
ATOM 1529 O O . VAL A 1 189 ? 11.836 34.938 4.199 1 98.44 189 VAL A O 1
ATOM 1532 N N . VAL A 1 190 ? 10.609 33.094 4.332 1 98.69 190 VAL A N 1
ATOM 1533 C CA . VAL A 1 190 ? 11.266 32.438 3.207 1 98.69 190 VAL A CA 1
ATOM 1534 C C . VAL A 1 190 ? 10.242 32.156 2.1 1 98.69 190 VAL A C 1
ATOM 1536 O O . VAL A 1 190 ? 9.117 31.75 2.371 1 98.69 190 VAL A O 1
ATOM 1539 N N . ALA A 1 191 ? 10.586 32.531 0.919 1 98.62 191 ALA A N 1
ATOM 1540 C CA . ALA A 1 191 ? 9.766 32.25 -0.252 1 98.62 191 ALA A CA 1
ATOM 1541 C C . ALA A 1 191 ? 10.469 31.25 -1.18 1 98.62 191 ALA A C 1
ATOM 1543 O O . ALA A 1 191 ? 11.68 31.328 -1.372 1 98.62 191 ALA A O 1
ATOM 1544 N N . MET A 1 192 ? 9.711 30.344 -1.693 1 98 192 MET A N 1
ATOM 1545 C CA . MET A 1 192 ? 10.258 29.328 -2.576 1 98 192 MET A CA 1
ATOM 1546 C C . MET A 1 192 ? 9.562 29.344 -3.934 1 98 192 MET A C 1
ATOM 1548 O O . MET A 1 192 ? 8.352 29.547 -4.012 1 98 192 MET A O 1
ATOM 1552 N N . TYR A 1 193 ? 10.32 29.125 -4.941 1 97.56 193 TYR A N 1
ATOM 1553 C CA . TYR A 1 193 ? 9.836 28.922 -6.305 1 97.56 193 TYR A CA 1
ATOM 1554 C C . TYR A 1 193 ? 10.758 28 -7.082 1 97.56 193 TYR A C 1
ATOM 1556 O O . TYR A 1 193 ? 11.969 28.219 -7.148 1 97.56 193 TYR A O 1
ATOM 1564 N N . ARG A 1 194 ? 10.164 26.938 -7.617 1 94.81 194 ARG A N 1
ATOM 1565 C CA . ARG A 1 194 ? 10.891 25.938 -8.375 1 94.81 194 ARG A CA 1
ATOM 1566 C C . ARG A 1 194 ? 12.078 25.391 -7.582 1 94.81 194 ARG A C 1
ATOM 1568 O O . ARG A 1 194 ? 13.188 25.281 -8.109 1 94.81 194 ARG A O 1
ATOM 1575 N N . GLY A 1 195 ? 11.82 25.219 -6.297 1 94.81 195 GLY A N 1
ATOM 1576 C CA . GLY A 1 195 ? 12.805 24.594 -5.43 1 94.81 195 GLY A CA 1
ATOM 1577 C C . GLY A 1 195 ? 13.883 25.547 -4.969 1 94.81 195 GLY A C 1
ATOM 1578 O O . GLY A 1 195 ? 14.797 25.141 -4.242 1 94.81 195 GLY A O 1
ATOM 1579 N N . GLN A 1 196 ? 13.828 26.797 -5.344 1 95.75 196 GLN A N 1
ATOM 1580 C CA . GLN A 1 196 ? 14.797 27.797 -4.926 1 95.75 196 GLN A CA 1
ATOM 1581 C C . GLN A 1 196 ? 14.281 28.594 -3.729 1 95.75 196 GLN A C 1
ATOM 1583 O O . GLN A 1 196 ? 13.07 28.734 -3.547 1 95.75 196 GLN A O 1
ATOM 1588 N N . PHE A 1 197 ? 15.25 29.141 -2.906 1 97.25 197 PHE A N 1
ATOM 1589 C CA . PHE A 1 197 ? 14.906 29.797 -1.645 1 97.25 197 PHE A CA 1
ATOM 1590 C C . PHE A 1 197 ? 15.32 31.266 -1.653 1 97.25 197 PHE A C 1
ATOM 1592 O O . PHE A 1 197 ? 16.406 31.594 -2.105 1 97.25 197 PHE A O 1
ATOM 1599 N N . TYR A 1 198 ? 14.43 32.031 -1.24 1 97.88 198 TYR A N 1
ATOM 1600 C CA . TYR A 1 198 ? 14.664 33.469 -1.037 1 97.88 198 TYR A CA 1
ATOM 1601 C C . TYR A 1 198 ? 14.18 33.906 0.339 1 97.88 198 TYR A C 1
ATOM 1603 O O . TYR A 1 198 ? 13.266 33.281 0.906 1 97.88 198 TYR A O 1
ATOM 1611 N N . TRP A 1 199 ? 14.82 34.875 0.937 1 98.19 199 TRP A N 1
ATOM 1612 C CA . TRP A 1 199 ? 14.336 35.406 2.217 1 98.19 199 TRP A CA 1
ATOM 1613 C C . TRP A 1 199 ? 14.367 36.906 2.25 1 98.19 199 TRP A C 1
ATOM 1615 O O . TRP A 1 199 ? 15.109 37.531 1.494 1 98.19 199 TRP A O 1
ATOM 1625 N N . PHE A 1 200 ? 13.508 37.562 2.965 1 97.38 200 PHE A N 1
ATOM 1626 C CA . PHE A 1 200 ? 13.469 39 3.201 1 97.38 200 PHE A CA 1
ATOM 1627 C C . PHE A 1 200 ? 12.688 39.344 4.469 1 97.38 200 PHE A C 1
ATOM 1629 O O . PHE A 1 200 ? 11.852 38.531 4.906 1 97.38 200 PHE A O 1
ATOM 1636 N N . ASP A 1 201 ? 12.984 40.375 5.086 1 96.81 201 ASP A N 1
ATOM 1637 C CA . ASP A 1 201 ? 12.32 40.812 6.309 1 96.81 201 ASP A CA 1
ATOM 1638 C C . ASP A 1 201 ? 10.914 41.344 6.012 1 96.81 201 ASP A C 1
ATOM 1640 O O . ASP A 1 201 ? 10.688 42 4.988 1 96.81 201 ASP A O 1
ATOM 1644 N N . VAL A 1 202 ? 10.047 41.031 6.895 1 97.25 202 VAL A N 1
ATOM 1645 C CA . VAL A 1 202 ? 8.664 41.438 6.668 1 97.25 202 VAL A CA 1
ATOM 1646 C C . VAL A 1 202 ? 8.125 42.156 7.914 1 97.25 202 VAL A C 1
ATOM 1648 O O . VAL A 1 202 ? 7.094 42.812 7.859 1 97.25 202 VAL A O 1
ATOM 1651 N N . LEU A 1 203 ? 8.766 41.969 9.016 1 95.88 203 LEU A N 1
ATOM 1652 C CA . LEU A 1 203 ? 8.461 42.688 10.25 1 95.88 203 LEU A CA 1
ATOM 1653 C C . LEU A 1 203 ? 9.656 43.531 10.703 1 95.88 203 LEU A C 1
ATOM 1655 O O . LEU A 1 203 ? 10.805 43.156 10.445 1 95.88 203 LEU A O 1
ATOM 1659 N N . ASP A 1 204 ? 9.414 44.594 11.375 1 92.62 204 ASP A N 1
ATOM 1660 C CA . ASP A 1 204 ? 10.492 45.344 11.977 1 92.62 204 ASP A CA 1
ATOM 1661 C C . ASP A 1 204 ? 10.758 44.906 13.406 1 92.62 204 ASP A C 1
ATOM 1663 O O . ASP A 1 204 ? 10.219 43.906 13.859 1 92.62 204 ASP A O 1
ATOM 1667 N N . THR A 1 205 ? 11.625 45.562 14.078 1 88.56 205 THR A N 1
ATOM 1668 C CA . THR A 1 205 ? 12.062 45.156 15.406 1 88.56 205 THR A CA 1
ATOM 1669 C C . THR A 1 205 ? 10.938 45.344 16.422 1 88.56 205 THR A C 1
ATOM 1671 O O . THR A 1 205 ? 11 44.781 17.531 1 88.56 205 THR A O 1
ATOM 1674 N N . ARG A 1 206 ? 9.961 46.094 16.078 1 91.62 206 ARG A N 1
ATOM 1675 C CA . ARG A 1 206 ? 8.805 46.25 16.938 1 91.62 206 ARG A CA 1
ATOM 1676 C C . ARG A 1 206 ? 7.672 45.312 16.547 1 91.62 206 ARG A C 1
ATOM 1678 O O . ARG A 1 206 ? 6.547 45.438 17.031 1 91.62 206 ARG A O 1
ATOM 1685 N N . ASN A 1 207 ? 7.926 44.406 15.617 1 93.62 207 ASN A N 1
ATOM 1686 C CA . ASN A 1 207 ? 6.98 43.406 15.133 1 93.62 207 ASN A CA 1
ATOM 1687 C C . ASN A 1 207 ? 5.855 44.062 14.32 1 93.62 207 ASN A C 1
ATOM 1689 O O . ASN A 1 207 ? 4.719 43.594 14.352 1 93.62 207 ASN A O 1
ATOM 1693 N N . GLU A 1 208 ? 6.18 45.188 13.727 1 92.88 208 GLU A N 1
ATOM 1694 C CA . GLU A 1 208 ? 5.258 45.812 12.781 1 92.88 208 GLU A CA 1
ATOM 1695 C C . GLU A 1 208 ? 5.566 45.406 11.352 1 92.88 208 GLU A C 1
ATOM 1697 O O . GLU A 1 208 ? 6.734 45.344 10.953 1 92.88 208 GLU A O 1
ATOM 1702 N N . PRO A 1 209 ? 4.496 45.094 10.594 1 92.31 209 PRO A N 1
ATOM 1703 C CA . PRO A 1 209 ? 4.758 44.781 9.188 1 92.31 209 PRO A CA 1
ATOM 1704 C C . PRO A 1 209 ? 5.469 45.938 8.453 1 92.31 209 PRO A C 1
ATOM 1706 O O . PRO A 1 209 ? 5.09 47.094 8.594 1 92.31 209 PRO A O 1
ATOM 1709 N N . ILE A 1 210 ? 6.438 45.562 7.715 1 90.56 210 ILE A N 1
ATOM 1710 C CA . ILE A 1 210 ? 7.27 46.531 7.016 1 90.56 210 ILE A CA 1
ATOM 1711 C C . ILE A 1 210 ? 6.527 47.062 5.789 1 90.56 210 ILE A C 1
ATOM 1713 O O . ILE A 1 210 ? 6.594 48.25 5.477 1 90.56 210 ILE A O 1
ATOM 1717 N N . PHE A 1 211 ? 5.812 46.219 5.145 1 86.69 211 PHE A N 1
ATOM 1718 C CA . PHE A 1 211 ? 5.125 46.594 3.92 1 86.69 211 PHE A CA 1
ATOM 1719 C C . PHE A 1 211 ? 3.75 47.188 4.23 1 86.69 211 PHE A C 1
ATOM 1721 O O . PHE A 1 211 ? 2.908 46.5 4.832 1 86.69 211 PHE A O 1
ATOM 1728 N N . ALA A 1 212 ? 3.604 48.438 3.916 1 72.06 212 ALA A N 1
ATOM 1729 C CA . ALA A 1 212 ? 2.363 49.156 4.215 1 72.06 212 ALA A CA 1
ATOM 1730 C C . ALA A 1 212 ? 1.219 48.656 3.338 1 72.06 212 ALA A C 1
ATOM 1732 O O . ALA A 1 212 ? 0.057 48.688 3.752 1 72.06 212 ALA A O 1
ATOM 1733 N N . THR A 1 213 ? 1.556 48.281 2.143 1 78.25 213 THR A N 1
ATOM 1734 C CA . THR A 1 213 ? 0.575 47.812 1.178 1 78.25 213 THR A CA 1
ATOM 1735 C C . THR A 1 213 ? 1.021 46.469 0.577 1 78.25 213 THR A C 1
ATOM 1737 O O . THR A 1 213 ? 2.217 46.188 0.527 1 78.25 213 THR A O 1
ATOM 1740 N N . PRO A 1 214 ? 0.046 45.75 0.1 1 86.88 214 PRO A N 1
ATOM 1741 C CA . PRO A 1 214 ? 0.39 44.469 -0.507 1 86.88 214 PRO A CA 1
ATOM 1742 C C . PRO A 1 214 ? 1.213 44.625 -1.784 1 86.88 214 PRO A C 1
ATOM 1744 O O . PRO A 1 214 ? 1.91 43.688 -2.188 1 86.88 214 PRO A O 1
ATOM 1747 N N . GLU A 1 215 ? 1.184 45.75 -2.385 1 89.12 215 GLU A N 1
ATOM 1748 C CA . GLU A 1 215 ? 1.835 45.969 -3.674 1 89.12 215 GLU A CA 1
ATOM 1749 C C . GLU A 1 215 ? 3.346 45.75 -3.566 1 89.12 215 GLU A C 1
ATOM 1751 O O . GLU A 1 215 ? 3.973 45.219 -4.48 1 89.12 215 GLU A O 1
ATOM 1756 N N . GLN A 1 216 ? 3.912 46.219 -2.527 1 91.25 216 GLN A N 1
ATOM 1757 C CA . GLN A 1 216 ? 5.348 46.062 -2.338 1 91.25 216 GLN A CA 1
ATOM 1758 C C . GLN A 1 216 ? 5.719 44.594 -2.234 1 91.25 216 GLN A C 1
ATOM 1760 O O . GLN A 1 216 ? 6.734 44.156 -2.779 1 91.25 216 GLN A O 1
ATOM 1765 N N . LEU A 1 217 ? 4.914 43.875 -1.529 1 95.31 217 LEU A N 1
ATOM 1766 C CA . LEU A 1 217 ? 5.117 42.438 -1.418 1 95.31 217 LEU A CA 1
ATOM 1767 C C . LEU A 1 217 ? 4.93 41.75 -2.768 1 95.31 217 LEU A C 1
ATOM 1769 O O . LEU A 1 217 ? 5.613 40.781 -3.074 1 95.31 217 LEU A O 1
ATOM 1773 N N . GLU A 1 218 ? 3.996 42.25 -3.578 1 96.69 218 GLU A N 1
ATOM 1774 C CA . GLU A 1 218 ? 3.781 41.719 -4.914 1 96.69 218 GLU A CA 1
ATOM 1775 C C . GLU A 1 218 ? 5.055 41.781 -5.754 1 96.69 218 GLU A C 1
ATOM 1777 O O . GLU A 1 218 ? 5.422 40.812 -6.418 1 96.69 218 GLU A O 1
ATOM 1782 N N . TRP A 1 219 ? 5.668 42.875 -5.648 1 95.44 219 TRP A N 1
ATOM 1783 C CA . TRP A 1 219 ? 6.887 43.094 -6.43 1 95.44 219 TRP A CA 1
ATOM 1784 C C . TRP A 1 219 ? 7.992 42.156 -5.953 1 95.44 219 TRP A C 1
ATOM 1786 O O . TRP A 1 219 ? 8.766 41.625 -6.762 1 95.44 219 TRP A O 1
ATOM 1796 N N . ASN A 1 220 ? 8.117 42 -4.648 1 96.5 220 ASN A N 1
ATOM 1797 C CA . ASN A 1 220 ? 9.094 41.062 -4.109 1 96.5 220 ASN A CA 1
ATOM 1798 C C . ASN A 1 220 ? 8.867 39.656 -4.641 1 96.5 220 ASN A C 1
ATOM 1800 O O . ASN A 1 220 ? 9.805 39 -5.113 1 96.5 220 ASN A O 1
ATOM 1804 N N . LEU A 1 221 ? 7.625 39.188 -4.594 1 98.25 221 LEU A N 1
ATOM 1805 C CA . LEU A 1 221 ? 7.301 37.812 -5.012 1 98.25 221 LEU A CA 1
ATOM 1806 C C . LEU A 1 221 ? 7.508 37.656 -6.512 1 98.25 221 LEU A C 1
ATOM 1808 O O . LEU A 1 221 ? 8.016 36.625 -6.957 1 98.25 221 LEU A O 1
ATOM 1812 N N . TYR A 1 222 ? 7.137 38.688 -7.266 1 97.62 222 TYR A N 1
ATOM 1813 C CA . TYR A 1 222 ? 7.328 38.625 -8.711 1 97.62 222 TYR A CA 1
ATOM 1814 C C . TYR A 1 222 ? 8.812 38.594 -9.062 1 97.62 222 TYR A C 1
ATOM 1816 O O . TYR A 1 222 ? 9.219 37.875 -9.977 1 97.62 222 TYR A O 1
ATOM 1824 N N . SER A 1 223 ? 9.594 39.375 -8.359 1 97.19 223 SER A N 1
ATOM 1825 C CA . SER A 1 223 ? 11.031 39.375 -8.602 1 97.19 223 SER A CA 1
ATOM 1826 C C . SER A 1 223 ? 11.648 38.031 -8.344 1 97.19 223 SER A C 1
ATOM 1828 O O . SER A 1 223 ? 12.594 37.625 -9.023 1 97.19 223 SER A O 1
ATOM 1830 N N . ILE A 1 224 ? 11.188 37.344 -7.348 1 97.44 224 ILE A N 1
ATOM 1831 C CA . ILE A 1 224 ? 11.648 35.969 -7.031 1 97.44 224 ILE A CA 1
ATOM 1832 C C . ILE A 1 224 ? 11.352 35.062 -8.203 1 97.44 224 ILE A C 1
ATOM 1834 O O . ILE A 1 224 ? 12.227 34.281 -8.641 1 97.44 224 ILE A O 1
ATOM 1838 N N . ILE A 1 225 ? 10.133 35.094 -8.727 1 97.38 225 ILE A N 1
ATOM 1839 C CA . ILE A 1 225 ? 9.719 34.25 -9.844 1 97.38 225 ILE A CA 1
ATOM 1840 C C . ILE A 1 225 ? 10.609 34.531 -11.055 1 97.38 225 ILE A C 1
ATOM 1842 O O . ILE A 1 225 ? 11.109 33.625 -11.695 1 97.38 225 ILE A O 1
ATOM 1846 N N . MET A 1 226 ? 10.898 35.812 -11.312 1 95.38 226 MET A N 1
ATOM 1847 C CA . MET A 1 226 ? 11.703 36.188 -12.469 1 95.38 226 MET A CA 1
ATOM 1848 C C . MET A 1 226 ? 13.148 35.719 -12.32 1 95.38 226 MET A C 1
ATOM 1850 O O . MET A 1 226 ? 13.742 35.219 -13.281 1 95.38 226 MET A O 1
ATOM 1854 N N . ASP A 1 227 ? 13.641 35.875 -11.156 1 94.88 227 ASP A N 1
ATOM 1855 C CA . ASP A 1 227 ? 15 35.438 -10.906 1 94.88 227 ASP A CA 1
ATOM 1856 C C . ASP A 1 227 ? 15.125 33.906 -11.086 1 94.88 227 ASP A C 1
ATOM 1858 O O . ASP A 1 227 ? 16.062 33.438 -11.719 1 94.88 227 ASP A O 1
ATOM 1862 N N . ALA A 1 228 ? 14.227 33.219 -10.477 1 93.81 228 ALA A N 1
ATOM 1863 C CA . ALA A 1 228 ? 14.258 31.75 -10.531 1 93.81 228 ALA A CA 1
ATOM 1864 C C . ALA A 1 228 ? 14.117 31.234 -11.961 1 93.81 228 ALA A C 1
ATOM 1866 O O . ALA A 1 228 ? 14.742 30.25 -12.344 1 93.81 228 ALA A O 1
ATOM 1867 N N . GLU A 1 229 ? 13.242 31.844 -12.703 1 91.44 229 GLU A N 1
ATOM 1868 C CA . GLU A 1 229 ? 13.047 31.453 -14.094 1 91.44 229 GLU A CA 1
ATOM 1869 C C . GLU A 1 229 ? 14.312 31.688 -14.914 1 91.44 229 GLU A C 1
ATOM 1871 O O . GLU A 1 229 ? 14.609 30.922 -15.836 1 91.44 229 GLU A O 1
ATOM 1876 N N . SER A 1 230 ? 15.008 32.656 -14.625 1 87.69 230 SER A N 1
ATOM 1877 C CA . SER A 1 230 ? 16.234 33 -15.352 1 87.69 230 SER A CA 1
ATOM 1878 C C . SER A 1 230 ? 17.375 32.031 -14.984 1 87.69 230 SER A C 1
ATOM 1880 O O . SER A 1 230 ? 18.25 31.781 -15.805 1 87.69 230 SER A O 1
ATOM 1882 N N . ALA A 1 231 ? 17.484 31.688 -13.781 1 79.69 231 ALA A N 1
ATOM 1883 C CA . ALA A 1 231 ? 18.547 30.812 -13.305 1 79.69 231 ALA A CA 1
ATOM 1884 C C . ALA A 1 231 ? 18.438 29.422 -13.914 1 79.69 231 ALA A C 1
ATOM 1886 O O . ALA A 1 231 ? 19.422 28.688 -14.023 1 79.69 231 ALA A O 1
ATOM 1887 N N . GLY A 1 232 ? 17.422 29.016 -14.508 1 66.81 232 GLY A N 1
ATOM 1888 C CA . GLY A 1 232 ? 17.219 27.703 -15.117 1 66.81 232 GLY A CA 1
ATOM 1889 C C . GLY A 1 232 ? 17 26.609 -14.094 1 66.81 232 GLY A C 1
ATOM 1890 O O . GLY A 1 232 ? 16.766 26.875 -12.922 1 66.81 232 GLY A O 1
ATOM 1891 N N . SER A 1 233 ? 16.984 25.25 -14.484 1 61.03 233 SER A N 1
ATOM 1892 C CA . SER A 1 233 ? 16.578 24.062 -13.734 1 61.03 233 SER A CA 1
ATOM 1893 C C . SER A 1 233 ? 17.734 23.531 -12.883 1 61.03 233 SER A C 1
ATOM 1895 O O . SER A 1 233 ? 17.594 22.5 -12.211 1 61.03 233 SER A O 1
ATOM 1897 N N . GLY A 1 234 ? 18.641 24.266 -12.57 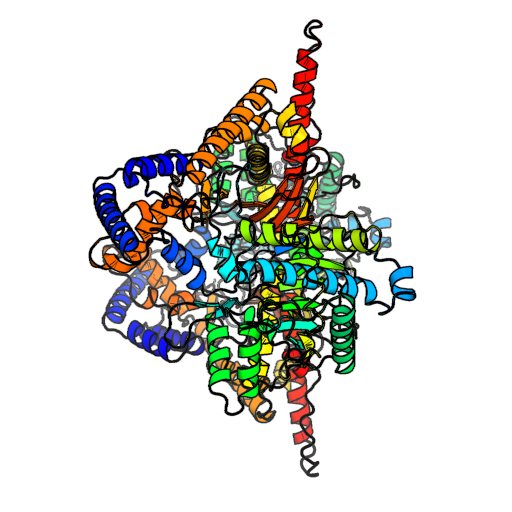1 62.75 234 GLY A N 1
ATOM 1898 C CA . GLY A 1 234 ? 19.828 23.625 -12.016 1 62.75 234 GLY A CA 1
ATOM 1899 C C . GLY A 1 234 ? 19.938 23.797 -10.516 1 62.75 234 GLY A C 1
ATOM 1900 O O . GLY A 1 234 ? 20.906 23.312 -9.906 1 62.75 234 GLY A O 1
ATOM 1901 N N . SER A 1 235 ? 18.984 24.312 -9.906 1 78.25 235 SER A N 1
ATOM 1902 C CA . SER A 1 235 ? 19.156 24.516 -8.469 1 78.25 235 SER A CA 1
ATOM 1903 C C . SER A 1 235 ? 18.766 23.281 -7.684 1 78.25 235 SER A C 1
ATOM 1905 O O . SER A 1 235 ? 17.812 22.578 -8.062 1 78.25 235 SER A O 1
ATOM 1907 N N . ALA A 1 236 ? 19.547 22.938 -6.66 1 87.12 236 ALA A N 1
ATOM 1908 C CA . ALA A 1 236 ? 19.328 21.781 -5.789 1 87.12 236 ALA A CA 1
ATOM 1909 C C . ALA A 1 236 ? 18.125 22 -4.887 1 87.12 236 ALA A C 1
ATOM 1911 O O . ALA A 1 236 ? 18.094 22.953 -4.098 1 87.12 236 ALA A O 1
ATOM 1912 N N . PRO A 1 237 ? 17.172 21.219 -5 1 93.19 237 PRO A N 1
ATOM 1913 C CA . PRO A 1 237 ? 15.977 21.406 -4.18 1 93.19 237 PRO A CA 1
ATOM 1914 C C . PRO A 1 237 ? 16.156 20.875 -2.756 1 93.19 237 PRO A C 1
ATOM 1916 O O . PRO A 1 237 ? 15.609 19.828 -2.406 1 93.19 237 PRO A O 1
ATOM 1919 N N . PHE A 1 238 ? 16.719 21.609 -1.907 1 96.19 238 PHE A N 1
ATOM 1920 C CA . PHE A 1 238 ? 17.094 21.188 -0.561 1 96.19 238 PHE A CA 1
ATOM 1921 C C . PHE A 1 238 ? 15.867 20.906 0.287 1 96.19 238 PHE A C 1
ATOM 1923 O O . PHE A 1 238 ? 15.961 20.266 1.332 1 96.19 238 PHE A O 1
ATOM 1930 N N . GLY A 1 239 ? 14.703 21.406 -0.146 1 97.06 239 GLY A N 1
ATOM 1931 C CA . GLY A 1 239 ? 13.477 21.156 0.597 1 97.06 239 GLY A CA 1
ATOM 1932 C C . GLY A 1 239 ? 13.141 19.688 0.712 1 97.06 239 GLY A C 1
ATOM 1933 O O . GLY A 1 239 ? 12.469 19.266 1.656 1 97.06 239 GLY A O 1
ATOM 1934 N N . VAL A 1 240 ? 13.648 18.844 -0.182 1 96.94 240 VAL A N 1
ATOM 1935 C CA . VAL A 1 240 ? 13.328 17.422 -0.234 1 96.94 240 VAL A CA 1
ATOM 1936 C C . VAL A 1 240 ? 13.898 16.719 0.993 1 96.94 240 VAL A C 1
ATOM 1938 O O . VAL A 1 240 ? 13.406 15.664 1.4 1 96.94 240 VAL A O 1
ATOM 1941 N N . PHE A 1 241 ? 14.914 17.297 1.624 1 97.44 241 PHE A N 1
ATOM 1942 C CA . PHE A 1 241 ? 15.523 16.672 2.797 1 97.44 241 PHE A CA 1
ATOM 1943 C C . PHE A 1 241 ? 14.523 16.594 3.945 1 97.44 241 PHE A C 1
ATOM 1945 O O . PHE A 1 241 ? 14.602 15.703 4.785 1 97.44 241 PHE A O 1
ATOM 1952 N N . THR A 1 242 ? 13.523 17.531 3.971 1 97.38 242 THR A N 1
ATOM 1953 C CA . THR A 1 242 ? 12.539 17.516 5.047 1 97.38 242 THR A CA 1
ATOM 1954 C C . THR A 1 242 ? 11.578 16.344 4.891 1 97.38 242 THR A C 1
ATOM 1956 O O . THR A 1 242 ? 10.789 16.062 5.793 1 97.38 242 THR A O 1
ATOM 1959 N N . THR A 1 243 ? 11.602 15.711 3.73 1 96.69 243 THR A N 1
ATOM 1960 C CA . THR A 1 243 ? 10.727 14.57 3.49 1 96.69 243 THR A CA 1
ATOM 1961 C C . THR A 1 243 ? 11.391 13.273 3.934 1 96.69 243 THR A C 1
ATOM 1963 O O . THR A 1 243 ? 10.75 12.219 3.953 1 96.69 243 THR A O 1
ATOM 1966 N N . GLU A 1 244 ? 12.609 13.312 4.309 1 95.56 244 GLU A N 1
ATOM 1967 C CA . GLU A 1 244 ? 13.344 12.133 4.746 1 95.56 244 GLU A CA 1
ATOM 1968 C C . GLU A 1 244 ? 12.906 11.695 6.141 1 95.56 244 GLU A C 1
ATOM 1970 O O . GLU A 1 244 ? 12.242 12.445 6.855 1 95.56 244 GLU A O 1
ATOM 1975 N N . SER A 1 245 ? 13.266 10.445 6.469 1 92.75 245 SER A N 1
ATOM 1976 C CA . SER A 1 245 ? 13.133 10.062 7.871 1 92.75 245 SER A CA 1
ATOM 1977 C C . SER A 1 245 ? 13.93 10.992 8.773 1 92.75 245 SER A C 1
ATOM 1979 O O . SER A 1 245 ? 14.914 11.602 8.344 1 92.75 245 SER A O 1
ATOM 1981 N N . ARG A 1 246 ? 13.547 11.078 9.961 1 92.81 246 ARG A N 1
ATOM 1982 C CA . ARG A 1 246 ? 14.18 12.023 10.875 1 92.81 246 ARG A CA 1
ATOM 1983 C C . ARG A 1 246 ? 15.648 11.672 11.094 1 92.81 246 ARG A C 1
ATOM 1985 O O . ARG A 1 246 ? 16.5 12.562 11.203 1 92.81 246 ARG A O 1
ATOM 1992 N N . ARG A 1 247 ? 15.945 10.469 11.047 1 89.81 247 ARG A N 1
ATOM 1993 C CA . ARG A 1 247 ? 17.328 10.039 11.227 1 89.81 247 ARG A CA 1
ATOM 1994 C C . ARG A 1 247 ? 18.188 10.453 10.039 1 89.81 247 ARG A C 1
ATOM 1996 O O . ARG A 1 247 ? 19.312 10.953 10.227 1 89.81 247 ARG A O 1
ATOM 2003 N N . VAL A 1 248 ? 17.672 10.234 8.852 1 92.5 248 VAL A N 1
ATOM 2004 C CA . VAL A 1 248 ? 18.422 10.594 7.648 1 92.5 248 VAL A CA 1
ATOM 2005 C C . VAL A 1 248 ? 18.594 12.109 7.586 1 92.5 248 VAL A C 1
ATOM 2007 O O . VAL A 1 248 ? 19.688 12.602 7.305 1 92.5 248 VAL A O 1
ATOM 2010 N N . TRP A 1 249 ? 17.578 12.812 7.883 1 95.88 249 TRP A N 1
ATOM 2011 C CA . TRP A 1 249 ? 17.625 14.266 7.867 1 95.88 249 TRP A CA 1
ATOM 2012 C C . TRP A 1 249 ? 18.562 14.789 8.945 1 95.88 249 TRP A C 1
ATOM 2014 O O . TRP A 1 249 ? 19.281 15.773 8.727 1 95.88 249 TRP A O 1
ATOM 2024 N N . SER A 1 250 ? 18.594 14.102 10.078 1 94.69 250 SER A N 1
ATOM 2025 C CA . SER A 1 250 ? 19.531 14.445 11.148 1 94.69 250 SER A CA 1
ATOM 2026 C C . SER A 1 250 ? 20.984 14.289 10.688 1 94.69 250 SER A C 1
ATOM 2028 O O . SER A 1 250 ? 21.812 15.148 10.961 1 94.69 250 SER A O 1
ATOM 2030 N N . ASN A 1 251 ? 21.234 13.234 10 1 93.81 251 ASN A N 1
ATOM 2031 C CA . ASN A 1 251 ? 22.578 12.984 9.5 1 93.81 251 ASN A CA 1
ATOM 2032 C C . ASN A 1 251 ? 23.016 14.039 8.5 1 93.81 251 ASN A C 1
ATOM 2034 O O . ASN A 1 251 ? 24.172 14.477 8.508 1 93.81 251 ASN A O 1
ATOM 2038 N N . ILE A 1 252 ? 22.141 14.406 7.621 1 96.12 252 ILE A N 1
ATOM 2039 C CA . ILE A 1 252 ? 22.438 15.422 6.621 1 96.12 252 ILE A CA 1
ATOM 2040 C C . ILE A 1 252 ? 22.703 16.766 7.312 1 96.12 252 ILE A C 1
ATOM 2042 O O . ILE A 1 252 ? 23.656 17.469 6.969 1 96.12 252 ILE A O 1
ATOM 2046 N N . ARG A 1 253 ? 21.891 17.125 8.266 1 96.31 253 ARG A N 1
ATOM 2047 C CA . ARG A 1 253 ? 22.094 18.359 9.016 1 96.31 253 ARG A CA 1
ATOM 2048 C C . ARG A 1 253 ? 23.438 18.344 9.742 1 96.31 253 ARG A C 1
ATOM 2050 O O . ARG A 1 253 ? 24.141 19.359 9.781 1 96.31 253 ARG A O 1
ATOM 2057 N N . ASP A 1 254 ? 23.734 17.203 10.352 1 95.38 254 ASP A N 1
ATOM 2058 C CA . ASP A 1 254 ? 25.016 17.062 11.031 1 95.38 254 ASP A CA 1
ATOM 2059 C C . ASP A 1 254 ? 26.172 17.266 10.062 1 95.38 254 ASP A C 1
ATOM 2061 O O . ASP A 1 254 ? 27.172 17.906 10.406 1 95.38 254 ASP A O 1
ATOM 2065 N N . TYR A 1 255 ? 26.047 16.688 8.898 1 95.44 255 TYR A N 1
ATOM 2066 C CA . TYR A 1 255 ? 27.047 16.859 7.855 1 95.44 255 TYR A CA 1
ATOM 2067 C C . TYR A 1 255 ? 27.219 18.328 7.492 1 95.44 255 TYR A C 1
ATOM 2069 O O . TYR A 1 255 ? 28.344 18.812 7.348 1 95.44 255 TYR A O 1
ATOM 2077 N N . LEU A 1 256 ? 26.125 19.047 7.34 1 96.5 256 LEU A N 1
ATOM 2078 C CA . LEU A 1 256 ? 26.156 20.469 7.004 1 96.5 256 LEU A CA 1
ATOM 2079 C C . LEU A 1 256 ? 26.797 21.281 8.125 1 96.5 256 LEU A C 1
ATOM 2081 O O . LEU A 1 256 ? 27.531 22.234 7.867 1 96.5 256 LEU A O 1
ATOM 2085 N N . PHE A 1 257 ? 26.547 20.938 9.305 1 95.56 257 PHE A N 1
ATOM 2086 C CA . PHE A 1 257 ? 27.047 21.641 10.477 1 95.56 257 PHE A CA 1
ATOM 2087 C C . PHE A 1 257 ? 28.578 21.531 10.547 1 95.56 257 PHE A C 1
ATOM 2089 O O . PHE A 1 257 ? 29.25 22.5 10.93 1 95.56 257 PHE A O 1
ATOM 2096 N N . HIS A 1 258 ? 29.141 20.438 10.148 1 95.19 258 HIS A N 1
ATOM 2097 C CA . HIS A 1 258 ? 30.562 20.188 10.297 1 95.19 258 HIS A CA 1
ATOM 2098 C C . HIS A 1 258 ? 31.328 20.562 9.039 1 95.19 258 HIS A C 1
ATOM 2100 O O . HIS A 1 258 ? 32.562 20.469 9 1 95.19 258 HIS A O 1
ATOM 2106 N N . ALA A 1 259 ? 30.578 20.969 8.062 1 94.81 259 ALA A N 1
ATOM 2107 C CA . ALA A 1 259 ? 31.25 21.344 6.816 1 94.81 259 ALA A CA 1
ATOM 2108 C C . ALA A 1 259 ? 32.125 22.562 7.02 1 94.81 259 ALA A C 1
ATOM 2110 O O . ALA A 1 259 ? 31.797 23.469 7.785 1 94.81 259 ALA A O 1
ATOM 2111 N N . ASP A 1 260 ? 33.281 22.609 6.289 1 94.06 260 ASP A N 1
ATOM 2112 C CA . ASP A 1 260 ? 34.188 23.75 6.355 1 94.06 260 ASP A CA 1
ATOM 2113 C C . ASP A 1 260 ? 33.5 25.016 5.824 1 94.06 260 ASP A C 1
ATOM 2115 O O . ASP A 1 260 ? 33.656 26.094 6.398 1 94.06 260 ASP A O 1
ATOM 2119 N N . ASP A 1 261 ? 32.812 24.797 4.754 1 93.94 261 ASP A N 1
ATOM 2120 C CA . ASP A 1 261 ? 32 25.891 4.207 1 93.94 261 ASP A CA 1
ATOM 2121 C C . ASP A 1 261 ? 30.672 26.016 4.953 1 93.94 261 ASP A C 1
ATOM 2123 O O . ASP A 1 261 ? 29.812 25.141 4.852 1 93.94 261 ASP A O 1
ATOM 2127 N N . CYS A 1 262 ? 30.422 27.094 5.656 1 95.06 262 CYS A N 1
ATOM 2128 C CA . CYS A 1 262 ? 29.281 27.25 6.547 1 95.06 262 CYS A CA 1
ATOM 2129 C C . CYS A 1 262 ? 28.078 27.797 5.801 1 95.06 262 CYS A C 1
ATOM 2131 O O . CYS A 1 262 ? 27.016 28.031 6.398 1 95.06 262 CYS A O 1
ATOM 2133 N N . THR A 1 263 ? 28.203 27.984 4.555 1 96.44 263 THR A N 1
ATOM 2134 C CA . THR A 1 263 ? 27.141 28.609 3.768 1 96.44 263 THR A CA 1
ATOM 2135 C C . THR A 1 263 ? 25.828 27.844 3.934 1 96.44 263 THR A C 1
ATOM 2137 O O . THR A 1 263 ? 24.797 28.438 4.219 1 96.44 263 THR A O 1
ATOM 2140 N N . ASN A 1 264 ? 25.875 26.547 3.76 1 97.44 264 ASN A N 1
ATOM 2141 C CA . ASN A 1 264 ? 24.672 25.734 3.842 1 97.44 264 ASN A CA 1
ATOM 2142 C C . ASN A 1 264 ? 24.062 25.781 5.238 1 97.44 264 ASN A C 1
ATOM 2144 O O . ASN A 1 264 ? 22.828 25.812 5.383 1 97.44 264 ASN A O 1
ATOM 2148 N N . TRP A 1 265 ? 24.891 25.734 6.242 1 97.31 265 TRP A N 1
ATOM 2149 C CA . TRP A 1 265 ? 24.406 25.766 7.617 1 97.31 265 TRP A CA 1
ATOM 2150 C C . TRP A 1 265 ? 23.719 27.094 7.922 1 97.31 265 TRP A C 1
ATOM 2152 O O . TRP A 1 265 ? 22.688 27.141 8.594 1 97.31 265 TRP A O 1
ATOM 2162 N N . ARG A 1 266 ? 24.328 28.156 7.5 1 97.38 266 ARG A N 1
ATOM 2163 C CA . ARG A 1 266 ? 23.734 29.469 7.68 1 97.38 266 ARG A CA 1
ATOM 2164 C C . ARG A 1 266 ? 22.375 29.562 6.988 1 97.38 266 ARG A C 1
ATOM 2166 O O . ARG A 1 266 ? 21.438 30.141 7.531 1 97.38 266 ARG A O 1
ATOM 2173 N N . ASN A 1 267 ? 22.344 29.031 5.742 1 97.75 267 ASN A N 1
ATOM 2174 C CA . ASN A 1 267 ? 21.062 28.984 5.031 1 97.75 267 ASN A CA 1
ATOM 2175 C C . ASN A 1 267 ? 20 28.234 5.84 1 97.75 267 ASN A C 1
ATOM 2177 O O . ASN A 1 267 ? 18.875 28.688 5.949 1 97.75 267 ASN A O 1
ATOM 2181 N N . LEU A 1 268 ? 20.375 27.094 6.41 1 97.69 268 LEU A N 1
ATOM 2182 C CA . LEU A 1 268 ? 19.453 26.281 7.184 1 97.69 268 LEU A CA 1
ATOM 2183 C C . LEU A 1 268 ? 18.938 27.031 8.398 1 97.69 268 LEU A C 1
ATOM 2185 O O . LEU A 1 268 ? 17.75 26.969 8.734 1 97.69 268 LEU A O 1
ATOM 2189 N N . LYS A 1 269 ? 19.766 27.734 9.055 1 97.19 269 LYS A N 1
ATOM 2190 C CA . LYS A 1 269 ? 19.391 28.5 10.234 1 97.19 269 LYS A CA 1
ATOM 2191 C C . LYS A 1 269 ? 18.406 29.609 9.867 1 97.19 269 LYS A C 1
ATOM 2193 O O . LYS A 1 269 ? 17.484 29.906 10.633 1 97.19 269 LYS A O 1
ATOM 2198 N N . LEU A 1 270 ? 18.672 30.188 8.742 1 97.5 270 LEU A N 1
ATOM 2199 C CA . LEU A 1 270 ? 17.781 31.234 8.273 1 97.5 270 LEU A CA 1
ATOM 2200 C C . LEU A 1 270 ? 16.391 30.672 8 1 97.5 270 LEU A C 1
ATOM 2202 O O . LEU A 1 270 ? 15.383 31.312 8.32 1 97.5 270 LEU A O 1
ATOM 2206 N N . ILE A 1 271 ? 16.312 29.484 7.426 1 98.44 271 ILE A N 1
ATOM 2207 C CA . ILE A 1 271 ? 15.031 28.859 7.145 1 98.44 271 ILE A CA 1
ATOM 2208 C C . ILE A 1 271 ? 14.375 28.422 8.453 1 98.44 271 ILE A C 1
ATOM 2210 O O . ILE A 1 271 ? 13.18 28.656 8.656 1 98.44 271 ILE A O 1
ATOM 2214 N N . ASP A 1 272 ? 15.156 27.828 9.367 1 98 272 ASP A N 1
ATOM 2215 C CA . ASP A 1 272 ? 14.641 27.359 10.641 1 98 272 ASP A CA 1
ATOM 2216 C C . ASP A 1 272 ? 14.008 28.484 11.438 1 98 272 ASP A C 1
ATOM 2218 O O . ASP A 1 272 ? 13.008 28.281 12.133 1 98 272 ASP A O 1
ATOM 2222 N N . SER A 1 273 ? 14.57 29.641 11.344 1 97.81 273 SER A N 1
ATOM 2223 C CA . SER A 1 273 ? 14.125 30.766 12.172 1 97.81 273 SER A CA 1
ATOM 2224 C C . SER A 1 273 ? 13.047 31.578 11.469 1 97.81 273 SER A C 1
ATOM 2226 O O . SER A 1 273 ? 12.453 32.469 12.07 1 97.81 273 SER A O 1
ATOM 2228 N N . ALA A 1 274 ? 12.789 31.328 10.219 1 98.56 274 ALA A N 1
ATOM 2229 C CA . ALA A 1 274 ? 11.805 32.094 9.461 1 98.56 274 ALA A CA 1
ATOM 2230 C C . ALA A 1 274 ? 10.422 32 10.102 1 98.56 274 ALA A C 1
ATOM 2232 O O . ALA A 1 274 ? 10.102 31 10.75 1 98.56 274 ALA A O 1
ATOM 2233 N N . LEU A 1 275 ? 9.633 33.031 9.945 1 98.5 275 LEU A N 1
ATOM 2234 C CA . LEU A 1 275 ? 8.258 33.031 10.445 1 98.5 275 LEU A CA 1
ATOM 2235 C C . LEU A 1 275 ? 7.457 31.906 9.82 1 98.5 275 LEU A C 1
ATOM 2237 O O . LEU A 1 275 ? 6.844 31.109 10.539 1 98.5 275 LEU A O 1
ATOM 2241 N N . PHE A 1 276 ? 7.391 31.781 8.602 1 98.62 276 PHE A N 1
ATOM 2242 C CA . PHE A 1 276 ? 6.77 30.734 7.801 1 98.62 276 PHE A CA 1
ATOM 2243 C C . PHE A 1 276 ? 7.344 30.719 6.391 1 98.62 276 PHE A C 1
ATOM 2245 O O . PHE A 1 276 ? 8.195 31.547 6.051 1 98.62 276 PHE A O 1
ATOM 2252 N N . VAL A 1 277 ? 6.98 29.719 5.605 1 98.88 277 VAL A N 1
ATOM 2253 C CA . VAL A 1 277 ? 7.477 29.578 4.238 1 98.88 277 VAL A CA 1
ATOM 2254 C C . VAL A 1 277 ? 6.344 29.828 3.25 1 98.88 277 VAL A C 1
ATOM 2256 O O . VAL A 1 277 ? 5.219 29.359 3.451 1 98.88 277 VAL A O 1
ATOM 2259 N N . VAL A 1 278 ? 6.605 30.641 2.236 1 98.88 278 VAL A N 1
ATOM 2260 C CA . VAL A 1 278 ? 5.676 30.844 1.129 1 98.88 278 VAL A CA 1
ATOM 2261 C C . VAL A 1 278 ? 6.117 30.016 -0.076 1 98.88 278 VAL A C 1
ATOM 2263 O O . VAL A 1 278 ? 7.184 30.266 -0.647 1 98.88 278 VAL A O 1
ATOM 2266 N N . CYS A 1 279 ? 5.348 29.078 -0.446 1 98.81 279 CYS A N 1
ATOM 2267 C CA . CYS A 1 279 ? 5.645 28.25 -1.603 1 98.81 279 CYS A CA 1
ATOM 2268 C C . CYS A 1 279 ? 4.844 28.688 -2.82 1 98.81 279 CYS A C 1
ATOM 2270 O O . CYS A 1 279 ? 3.637 28.453 -2.895 1 98.81 279 CYS A O 1
ATOM 2272 N N . LEU A 1 280 ? 5.516 29.281 -3.771 1 98.75 280 LEU A N 1
ATOM 2273 C CA . LEU A 1 280 ? 4.91 29.609 -5.055 1 98.75 280 LEU A CA 1
ATOM 2274 C C . LEU A 1 280 ? 5.066 28.469 -6.047 1 98.75 280 LEU A C 1
ATOM 2276 O O . LEU A 1 280 ? 6.16 28.234 -6.559 1 98.75 280 LEU A O 1
ATOM 2280 N N . ASP A 1 281 ? 3.984 27.812 -6.344 1 98.19 281 ASP A N 1
ATOM 2281 C CA . ASP A 1 281 ? 4.031 26.656 -7.234 1 98.19 281 ASP A CA 1
ATOM 2282 C C . ASP A 1 281 ? 3.953 27.094 -8.695 1 98.19 281 ASP A C 1
ATOM 2284 O O . ASP A 1 281 ? 3.203 28.016 -9.039 1 98.19 281 ASP A O 1
ATOM 2288 N N . ASP A 1 282 ? 4.637 26.469 -9.57 1 96.25 282 ASP A N 1
ATOM 2289 C CA . ASP A 1 282 ? 4.664 26.812 -10.984 1 96.25 282 ASP A CA 1
ATOM 2290 C C . ASP A 1 282 ? 3.635 26.016 -11.766 1 96.25 282 ASP A C 1
ATOM 2292 O O . ASP A 1 282 ? 3.816 25.75 -12.961 1 96.25 282 ASP A O 1
ATOM 2296 N N . VAL A 1 283 ? 2.637 25.516 -11.094 1 96.88 283 VAL A N 1
ATOM 2297 C CA . VAL A 1 283 ? 1.595 24.703 -11.719 1 96.88 283 VAL A CA 1
ATOM 2298 C C . VAL A 1 283 ? 0.23 25.344 -11.477 1 96.88 283 VAL A C 1
ATOM 2300 O O . VAL A 1 283 ? 0.069 26.156 -10.562 1 96.88 283 VAL A O 1
ATOM 2303 N N . ALA A 1 284 ? -0.688 25.031 -12.312 1 96.81 284 ALA A N 1
ATOM 2304 C CA . ALA A 1 284 ? -2.1 25.391 -12.195 1 96.81 284 ALA A CA 1
ATOM 2305 C C . ALA A 1 284 ? -2.984 24.156 -12.211 1 96.81 284 ALA A C 1
ATOM 2307 O O . ALA A 1 284 ? -2.695 23.188 -12.922 1 96.81 284 ALA A O 1
ATOM 2308 N N . PHE A 1 285 ? -3.984 24.156 -11.43 1 96.69 285 PHE A N 1
ATOM 2309 C CA . PHE A 1 285 ? -4.918 23.031 -11.383 1 96.69 285 PHE A CA 1
ATOM 2310 C C . PHE A 1 285 ? -6.305 23.469 -11.844 1 96.69 285 PHE A C 1
ATOM 2312 O O . PHE A 1 285 ? -6.84 24.469 -11.359 1 96.69 285 PHE A O 1
ATOM 2319 N N . ALA A 1 286 ? -6.844 22.672 -12.766 1 95.5 286 ALA A N 1
ATOM 2320 C CA . ALA A 1 286 ? -8.203 22.906 -13.242 1 95.5 286 ALA A CA 1
ATOM 2321 C C . ALA A 1 286 ? -9.234 22.438 -12.219 1 95.5 286 ALA A C 1
ATOM 2323 O O . ALA A 1 286 ? -8.875 21.828 -11.203 1 95.5 286 ALA A O 1
ATOM 2324 N N . ALA A 1 287 ? -10.492 22.797 -12.461 1 91.81 287 ALA A N 1
ATOM 2325 C CA . ALA A 1 287 ? -11.57 22.484 -11.523 1 91.81 287 ALA A CA 1
ATOM 2326 C C . ALA A 1 287 ? -11.742 20.984 -11.367 1 91.81 287 ALA A C 1
ATOM 2328 O O . ALA A 1 287 ? -12.102 20.5 -10.289 1 91.81 287 ALA A O 1
ATOM 2329 N N . ASP A 1 288 ? -11.461 20.219 -12.398 1 93.75 288 ASP A N 1
ATOM 2330 C CA . ASP A 1 288 ? -11.656 18.781 -12.359 1 93.75 288 ASP A CA 1
ATOM 2331 C C . ASP A 1 288 ? -10.398 18.062 -11.844 1 93.75 288 ASP A C 1
ATOM 2333 O O . ASP A 1 288 ? -10.312 16.844 -11.898 1 93.75 288 ASP A O 1
ATOM 2337 N N . GLN A 1 289 ? -9.438 18.844 -11.336 1 97.12 289 GLN A N 1
ATOM 2338 C CA . GLN A 1 289 ? -8.195 18.266 -10.828 1 97.12 289 GLN A CA 1
ATOM 2339 C C . GLN A 1 289 ? -8.07 18.484 -9.32 1 97.12 289 GLN A C 1
ATOM 2341 O O . GLN A 1 289 ? -6.977 18.719 -8.805 1 97.12 289 GLN A O 1
ATOM 2346 N N . GLN A 1 290 ? -9.148 18.422 -8.656 1 97.12 290 GLN A N 1
ATOM 2347 C CA . GLN A 1 290 ? -9.18 18.672 -7.215 1 97.12 290 GLN A CA 1
ATOM 2348 C C . GLN A 1 290 ? -8.375 17.609 -6.457 1 97.12 290 GLN A C 1
ATOM 2350 O O . GLN A 1 290 ? -7.746 17.922 -5.441 1 97.12 290 GLN A O 1
ATOM 2355 N N . ASP A 1 291 ? -8.453 16.344 -6.922 1 97.75 291 ASP A N 1
ATOM 2356 C CA . ASP A 1 291 ? -7.691 15.281 -6.266 1 97.75 291 ASP A CA 1
ATOM 2357 C C . ASP A 1 291 ? -6.191 15.555 -6.355 1 97.75 291 ASP A C 1
ATOM 2359 O O . ASP A 1 291 ? -5.457 15.359 -5.383 1 97.75 291 ASP A O 1
ATOM 2363 N N . GLU A 1 292 ? -5.738 16.062 -7.52 1 97.69 292 GLU A N 1
ATOM 2364 C CA . GLU A 1 292 ? -4.332 16.391 -7.707 1 97.69 292 GLU A CA 1
ATOM 2365 C C . GLU A 1 292 ? -3.939 17.609 -6.871 1 97.69 292 GLU A C 1
ATOM 2367 O O . GLU A 1 292 ? -2.809 17.688 -6.383 1 97.69 292 GLU A O 1
ATOM 2372 N N . LEU A 1 293 ? -4.852 18.547 -6.805 1 98.25 293 LEU A N 1
ATOM 2373 C CA . LEU A 1 293 ? -4.602 19.719 -5.961 1 98.25 293 LEU A CA 1
ATOM 2374 C C . LEU A 1 293 ? -4.441 19.312 -4.504 1 98.25 293 LEU A C 1
ATOM 2376 O O . LEU A 1 293 ? -3.559 19.812 -3.805 1 98.25 293 LEU A O 1
ATOM 2380 N N . THR A 1 294 ? -5.289 18.391 -4.039 1 97.69 294 THR A N 1
ATOM 2381 C CA . THR A 1 294 ? -5.168 17.844 -2.691 1 97.69 294 THR A CA 1
ATOM 2382 C C . THR A 1 294 ? -3.793 17.219 -2.484 1 97.69 294 THR A C 1
ATOM 2384 O O . THR A 1 294 ? -3.139 17.469 -1.469 1 97.69 294 THR A O 1
ATOM 2387 N N . ARG A 1 295 ? -3.393 16.469 -3.432 1 97.69 295 ARG A N 1
ATOM 2388 C CA . ARG A 1 295 ? -2.066 15.859 -3.385 1 97.69 295 ARG A CA 1
ATOM 2389 C C . ARG A 1 295 ? -0.983 16.922 -3.26 1 97.69 295 ARG A C 1
ATOM 2391 O O . ARG A 1 295 ? -0.093 16.812 -2.414 1 97.69 295 ARG A O 1
ATOM 2398 N N . SER A 1 296 ? -1.073 17.938 -4.086 1 98.06 296 SER A N 1
ATOM 2399 C CA . SER A 1 296 ? -0.085 19 -4.102 1 98.06 296 SER A CA 1
ATOM 2400 C C . SER A 1 296 ? -0.004 19.703 -2.75 1 98.06 296 SER A C 1
ATOM 2402 O O . SER A 1 296 ? 1.087 20.031 -2.281 1 98.06 296 SER A O 1
ATOM 2404 N N . MET A 1 297 ? -1.146 19.891 -2.139 1 97.88 297 MET A N 1
ATOM 2405 C CA . MET A 1 297 ? -1.196 20.625 -0.877 1 97.88 297 MET A CA 1
ATOM 2406 C C . MET A 1 297 ? -0.681 19.766 0.273 1 97.88 297 MET A C 1
ATOM 2408 O O . MET A 1 297 ? -0.064 20.281 1.208 1 97.88 297 MET A O 1
ATOM 2412 N N . LEU A 1 298 ? -0.924 18.5 0.171 1 97.75 298 LEU A N 1
ATOM 2413 C CA . LEU A 1 298 ? -0.622 17.609 1.295 1 97.75 298 LEU A CA 1
ATOM 2414 C C . LEU A 1 298 ? 0.819 17.125 1.228 1 97.75 298 LEU A C 1
ATOM 2416 O O . LEU A 1 298 ? 1.562 17.219 2.207 1 97.75 298 LEU A O 1
ATOM 2420 N N . CYS A 1 299 ? 1.209 16.578 0.014 1 97.31 299 CYS A N 1
ATOM 2421 C CA . CYS A 1 299 ? 2.514 15.93 -0.053 1 97.31 299 CYS A CA 1
ATOM 2422 C C . CYS A 1 299 ? 3.254 16.328 -1.326 1 97.31 299 CYS A C 1
ATOM 2424 O O . CYS A 1 299 ? 4.336 15.805 -1.604 1 97.31 299 CYS A O 1
ATOM 2426 N N . GLY A 1 300 ? 2.738 17.234 -2.098 1 97.25 300 GLY A N 1
ATOM 2427 C CA . GLY A 1 300 ? 3.354 17.578 -3.371 1 97.25 300 GLY A CA 1
ATOM 2428 C C . GLY A 1 300 ? 3.068 16.562 -4.465 1 97.25 300 GLY A C 1
ATOM 2429 O O . GLY A 1 300 ? 2.701 15.422 -4.18 1 97.25 300 GLY A O 1
ATOM 2430 N N . THR A 1 301 ? 3.191 17 -5.719 1 97.19 301 THR A N 1
ATOM 2431 C CA . THR A 1 301 ? 3.074 16.109 -6.871 1 97.19 301 THR A CA 1
ATOM 2432 C C . THR A 1 301 ? 4.449 15.664 -7.352 1 97.19 301 THR A C 1
ATOM 2434 O O . THR A 1 301 ? 5.441 16.375 -7.164 1 97.19 301 THR A O 1
ATOM 2437 N N . SER A 1 302 ? 4.539 14.469 -7.848 1 95.38 302 SER A N 1
ATOM 2438 C CA . SER A 1 302 ? 5.758 13.914 -8.438 1 95.38 302 SER A CA 1
ATOM 2439 C C . SER A 1 302 ? 5.516 13.453 -9.875 1 95.38 302 SER A C 1
ATOM 2441 O O . SER A 1 302 ? 4.621 12.648 -10.125 1 95.38 302 SER A O 1
ATOM 2443 N N . THR A 1 303 ? 6.285 13.969 -10.773 1 91.75 303 THR A N 1
ATOM 2444 C CA . THR A 1 303 ? 6.203 13.602 -12.18 1 91.75 303 THR A CA 1
ATOM 2445 C C . THR A 1 303 ? 7.574 13.203 -12.711 1 91.75 303 THR A C 1
ATOM 2447 O O . THR A 1 303 ? 8.562 13.922 -12.516 1 91.75 303 THR A O 1
ATOM 2450 N N . ILE A 1 304 ? 7.668 12.102 -13.359 1 91.38 304 ILE A N 1
ATOM 2451 C CA . ILE A 1 304 ? 8.898 11.586 -13.953 1 91.38 304 ILE A CA 1
ATOM 2452 C C . ILE A 1 304 ? 8.641 11.188 -15.406 1 91.38 304 ILE A C 1
ATOM 2454 O O . ILE A 1 304 ? 7.766 10.359 -15.68 1 91.38 304 ILE A O 1
ATOM 2458 N N . ASN A 1 305 ? 9.398 11.766 -16.312 1 89.88 305 ASN A N 1
ATOM 2459 C CA . ASN A 1 305 ? 9.305 11.398 -17.719 1 89.88 305 ASN A CA 1
ATOM 2460 C C . ASN A 1 305 ? 10.117 10.148 -18.031 1 89.88 305 ASN A C 1
ATOM 2462 O O . ASN A 1 305 ? 11.344 10.148 -17.922 1 89.88 305 ASN A O 1
ATOM 2466 N N . LEU A 1 306 ? 9.445 9.094 -18.422 1 88.62 306 LEU A N 1
ATOM 2467 C CA . LEU A 1 306 ? 10.117 7.84 -18.734 1 88.62 306 LEU A CA 1
ATOM 2468 C C . LEU A 1 306 ? 10.016 7.527 -20.219 1 88.62 306 LEU A C 1
ATOM 2470 O O . LEU A 1 306 ? 10.523 6.5 -20.688 1 88.62 306 LEU A O 1
ATOM 2474 N N . ASP A 1 307 ? 9.359 8.422 -20.969 1 86.12 307 ASP A N 1
ATOM 2475 C CA . ASP A 1 307 ? 9.18 8.242 -22.406 1 86.12 307 ASP A CA 1
ATOM 2476 C C . ASP A 1 307 ? 10.305 8.922 -23.188 1 86.12 307 ASP A C 1
ATOM 2478 O O . ASP A 1 307 ? 10.375 10.156 -23.234 1 86.12 307 ASP A O 1
ATOM 2482 N N . PRO A 1 308 ? 11.023 8.188 -23.844 1 80.5 308 PRO A N 1
ATOM 2483 C CA . PRO A 1 308 ? 12.156 8.781 -24.562 1 80.5 308 PRO A CA 1
ATOM 2484 C C . PRO A 1 308 ? 11.727 9.711 -25.688 1 80.5 308 PRO A C 1
ATOM 2486 O O . PRO A 1 308 ? 12.531 10.508 -26.188 1 80.5 308 PRO A O 1
ATOM 2489 N N . HIS A 1 309 ? 10.453 9.594 -26.016 1 81.88 309 HIS A N 1
ATOM 2490 C CA . HIS A 1 309 ? 9.977 10.422 -27.109 1 81.88 309 HIS A CA 1
ATOM 2491 C C . HIS A 1 309 ? 9.562 11.805 -26.609 1 81.88 309 HIS A C 1
ATOM 2493 O O . HIS A 1 309 ? 9.375 12.727 -27.406 1 81.88 309 HIS A O 1
ATOM 2499 N N . GLN A 1 310 ? 9.5 11.844 -25.297 1 77.88 310 GLN A N 1
ATOM 2500 C CA . GLN A 1 310 ? 9.18 13.133 -24.703 1 77.88 310 GLN A CA 1
ATOM 2501 C C . GLN A 1 310 ? 10.445 13.852 -24.234 1 77.88 310 GLN A C 1
ATOM 2503 O O . GLN A 1 310 ? 11.25 13.289 -23.484 1 77.88 310 GLN A O 1
ATOM 2508 N N . HIS A 1 311 ? 10.625 14.945 -24.766 1 71.75 311 HIS A N 1
ATOM 2509 C CA . HIS A 1 311 ? 11.867 15.664 -24.484 1 71.75 311 HIS A CA 1
ATOM 2510 C C . HIS A 1 311 ? 11.742 16.5 -23.203 1 71.75 311 HIS A C 1
ATOM 2512 O O . HIS A 1 311 ? 12.75 16.797 -22.562 1 71.75 311 HIS A O 1
ATOM 2518 N N . GLN A 1 312 ? 10.641 17 -22.906 1 70.69 312 GLN A N 1
ATOM 2519 C CA . GLN A 1 312 ? 10.391 17.766 -21.672 1 70.69 312 GLN A CA 1
ATOM 2520 C C . GLN A 1 312 ? 9.258 17.141 -20.859 1 70.69 312 GLN A C 1
ATOM 2522 O O . GLN A 1 312 ? 8.219 16.766 -21.422 1 70.69 312 GLN A O 1
ATOM 2527 N N . PRO A 1 313 ? 9.625 16.984 -19.656 1 73.25 313 PRO A N 1
ATOM 2528 C CA . PRO A 1 313 ? 10.875 17.172 -18.922 1 73.25 313 PRO A CA 1
ATOM 2529 C C . PRO A 1 313 ? 11.938 16.141 -19.266 1 73.25 313 PRO A C 1
ATOM 2531 O O . PRO A 1 313 ? 11.648 15.164 -19.969 1 73.25 313 PRO A O 1
ATOM 2534 N N . PRO A 1 314 ? 13.164 16.422 -18.797 1 76.56 314 PRO A N 1
ATOM 2535 C CA . PRO A 1 314 ? 14.227 15.453 -19.078 1 76.56 314 PRO A CA 1
ATOM 2536 C C . PRO A 1 314 ? 13.898 14.055 -18.562 1 76.56 314 PRO A C 1
ATOM 2538 O O . PRO A 1 314 ? 13.109 13.898 -17.625 1 76.56 314 PRO A O 1
ATOM 2541 N N . LEU A 1 315 ? 14.523 13.195 -19.203 1 79.75 315 LEU A N 1
ATOM 2542 C CA . LEU A 1 315 ? 14.242 11.797 -18.891 1 79.75 315 LEU A CA 1
ATOM 2543 C C . LEU A 1 315 ? 14.719 11.438 -17.5 1 79.75 315 LEU A C 1
ATOM 2545 O O . LEU A 1 315 ? 15.82 11.812 -17.094 1 79.75 315 LEU A O 1
ATOM 2549 N N . ASN A 1 316 ? 13.836 10.867 -16.75 1 82.12 316 ASN A N 1
ATOM 2550 C CA . ASN A 1 316 ? 14.062 10.234 -15.445 1 82.12 316 ASN A CA 1
ATOM 2551 C C . ASN A 1 316 ? 14.414 11.266 -14.383 1 82.12 316 ASN A C 1
ATOM 2553 O O . ASN A 1 316 ? 15.078 10.938 -13.391 1 82.12 316 ASN A O 1
ATOM 2557 N N . VAL A 1 317 ? 14.109 12.562 -14.695 1 85.56 317 VAL A N 1
ATOM 2558 C CA . VAL A 1 317 ? 14.273 13.625 -13.711 1 85.56 317 VAL A CA 1
ATOM 2559 C C . VAL A 1 317 ? 12.938 13.906 -13.023 1 85.56 317 VAL A C 1
ATOM 2561 O O . VAL A 1 317 ? 11.914 14.062 -13.688 1 85.56 317 VAL A O 1
ATOM 2564 N N . GLN A 1 318 ? 13.047 13.883 -11.766 1 90.19 318 GLN A N 1
ATOM 2565 C CA . GLN A 1 318 ? 11.828 14.148 -11.016 1 90.19 318 GLN A CA 1
ATOM 2566 C C . GLN A 1 318 ? 11.461 15.633 -11.07 1 90.19 318 GLN A C 1
ATOM 2568 O O . GLN A 1 318 ? 12.32 16.5 -10.883 1 90.19 318 GLN A O 1
ATOM 2573 N N . THR A 1 319 ? 10.281 15.883 -11.398 1 91.69 319 THR A N 1
ATOM 2574 C CA . THR A 1 319 ? 9.672 17.203 -11.305 1 91.69 319 THR A CA 1
ATOM 2575 C C . THR A 1 319 ? 8.375 17.156 -10.508 1 91.69 319 THR A C 1
ATOM 2577 O O . THR A 1 319 ? 7.902 16.078 -10.156 1 91.69 319 THR A O 1
ATOM 2580 N N . GLY A 1 320 ? 7.828 18.359 -10.188 1 94.31 320 GLY A N 1
ATOM 2581 C CA . GLY A 1 320 ? 6.602 18.453 -9.414 1 94.31 320 GLY A CA 1
ATOM 2582 C C . GLY A 1 320 ? 6.719 19.359 -8.203 1 94.31 320 GLY A C 1
ATOM 2583 O O . GLY A 1 320 ? 7.824 19.781 -7.844 1 94.31 320 GLY A O 1
ATOM 2584 N N . THR A 1 321 ? 5.582 19.5 -7.547 1 97.69 321 THR A N 1
ATOM 2585 C CA . THR A 1 321 ? 5.539 20.484 -6.465 1 97.69 321 THR A CA 1
ATOM 2586 C C . THR A 1 321 ? 6.18 19.922 -5.199 1 97.69 321 THR A C 1
ATOM 2588 O O . THR A 1 321 ? 6.457 20.656 -4.25 1 97.69 321 THR A O 1
ATOM 2591 N N . CYS A 1 322 ? 6.43 18.562 -5.164 1 97 322 CYS A N 1
ATOM 2592 C CA . CYS A 1 322 ? 7.082 17.969 -4.004 1 97 322 CYS A CA 1
ATOM 2593 C C . CYS A 1 322 ? 8.477 18.547 -3.809 1 97 322 CYS A C 1
ATOM 2595 O O . CYS A 1 322 ? 9.031 18.484 -2.709 1 97 322 CYS A O 1
ATOM 2597 N N . LEU A 1 323 ? 9.039 19.156 -4.863 1 96.06 323 LEU A N 1
ATOM 2598 C CA . LEU A 1 323 ? 10.383 19.734 -4.797 1 96.06 323 LEU A CA 1
ATOM 2599 C C . LEU A 1 323 ? 10.328 21.188 -4.336 1 96.06 323 LEU A C 1
ATOM 2601 O O . LEU A 1 323 ? 11.367 21.812 -4.133 1 96.06 323 LEU A O 1
ATOM 2605 N N . ASN A 1 324 ? 9.156 21.719 -4.141 1 97.75 324 ASN A N 1
ATOM 2606 C CA . ASN A 1 324 ? 8.938 23.109 -3.738 1 97.75 324 ASN A CA 1
ATOM 2607 C C . ASN A 1 324 ? 8.219 23.188 -2.391 1 97.75 324 ASN A C 1
ATOM 2609 O O . ASN A 1 324 ? 7.223 23.906 -2.256 1 97.75 324 ASN A O 1
ATOM 2613 N N . ARG A 1 325 ? 8.742 22.422 -1.409 1 98.31 325 ARG A N 1
ATOM 2614 C CA . ARG A 1 325 ? 8.141 22.359 -0.081 1 98.31 325 ARG A CA 1
ATOM 2615 C C . ARG A 1 325 ? 9.211 22.391 1.006 1 98.31 325 ARG A C 1
ATOM 2617 O O . ARG A 1 325 ? 10.367 22.047 0.758 1 98.31 325 ARG A O 1
ATOM 2624 N N . TRP A 1 326 ? 8.844 22.812 2.174 1 98.38 326 TRP A N 1
ATOM 2625 C CA . TRP A 1 326 ? 9.594 22.688 3.42 1 98.38 326 TRP A CA 1
ATOM 2626 C C . TRP A 1 326 ? 8.688 22.234 4.559 1 98.38 326 TRP A C 1
ATOM 2628 O O . TRP A 1 326 ? 8.055 23.078 5.223 1 98.38 326 TRP A O 1
ATOM 2638 N N . TYR A 1 327 ? 8.703 21 4.93 1 97.69 327 TYR A N 1
ATOM 2639 C CA . TYR A 1 327 ? 7.66 20.391 5.746 1 97.69 327 TYR A CA 1
ATOM 2640 C C . TYR A 1 327 ? 7.953 20.578 7.23 1 97.69 327 TYR A C 1
ATOM 2642 O O . TYR A 1 327 ? 7.086 20.344 8.078 1 97.69 327 TYR A O 1
ATOM 2650 N N . ASP A 1 328 ? 9.078 21.078 7.598 1 97.19 328 ASP A N 1
ATOM 2651 C CA . ASP A 1 328 ? 9.422 21.219 9.008 1 97.19 328 ASP A CA 1
ATOM 2652 C C . ASP A 1 328 ? 8.805 22.484 9.594 1 97.19 328 ASP A C 1
ATOM 2654 O O . ASP A 1 328 ? 9.055 22.828 10.758 1 97.19 328 ASP A O 1
ATOM 2658 N N . LYS A 1 329 ? 8.031 23.266 8.805 1 97.5 329 LYS A N 1
ATOM 2659 C CA . LYS A 1 329 ? 7.43 24.516 9.234 1 97.5 329 LYS A CA 1
ATOM 2660 C C . LYS A 1 329 ? 6.031 24.688 8.641 1 97.5 329 LYS A C 1
ATOM 2662 O O . LYS A 1 329 ? 5.598 23.875 7.82 1 97.5 329 LYS A O 1
ATOM 2667 N N . LEU A 1 330 ? 5.371 25.766 9.109 1 98.25 330 LEU A N 1
ATOM 2668 C CA . LEU A 1 330 ? 4.141 26.203 8.461 1 98.25 330 LEU A CA 1
ATOM 2669 C C . LEU A 1 330 ? 4.438 26.781 7.078 1 98.25 330 LEU A C 1
ATOM 2671 O O . LEU A 1 330 ? 5.383 27.562 6.914 1 98.25 330 LEU A O 1
ATOM 2675 N N . GLN A 1 331 ? 3.707 26.344 6.109 1 98.38 331 GLN A N 1
ATOM 2676 C CA . GLN A 1 331 ? 3.914 26.844 4.758 1 98.38 331 GLN A CA 1
ATOM 2677 C C . GLN A 1 331 ? 2.6 27.297 4.129 1 98.38 331 GLN A C 1
ATOM 2679 O O . GLN A 1 331 ? 1.567 26.641 4.301 1 98.38 331 GLN A O 1
ATOM 2684 N N . LEU A 1 332 ? 2.609 28.422 3.508 1 98.81 332 LEU A N 1
ATOM 2685 C CA . LEU A 1 332 ? 1.546 28.906 2.633 1 98.81 332 LEU A CA 1
ATOM 2686 C C . LEU A 1 332 ? 1.816 28.516 1.185 1 98.81 332 LEU A C 1
ATOM 2688 O O . LEU A 1 332 ? 2.846 28.891 0.617 1 98.81 332 LEU A O 1
ATOM 2692 N N . ILE A 1 333 ? 0.945 27.766 0.621 1 98.88 333 ILE A N 1
ATOM 2693 C CA . ILE A 1 333 ? 1.121 27.281 -0.743 1 98.88 333 ILE A CA 1
ATOM 2694 C C . ILE A 1 333 ? 0.165 28 -1.682 1 98.88 333 ILE A C 1
ATOM 2696 O O . ILE A 1 333 ? -1.037 28.078 -1.416 1 98.88 333 ILE A O 1
ATOM 2700 N N . VAL A 1 334 ? 0.687 28.578 -2.758 1 98.81 334 VAL A N 1
ATOM 2701 C CA . VAL A 1 334 ? -0.145 29.281 -3.734 1 98.81 334 VAL A CA 1
ATOM 2702 C C . VAL A 1 334 ? 0.217 28.812 -5.145 1 98.81 334 VAL A C 1
ATOM 2704 O O . VAL A 1 334 ? 1.376 28.906 -5.555 1 98.81 334 VAL A O 1
ATOM 2707 N N . THR A 1 335 ? -0.711 28.312 -5.902 1 98.31 335 THR A N 1
ATOM 2708 C CA . THR A 1 335 ? -0.493 27.844 -7.266 1 98.31 335 THR A CA 1
ATOM 2709 C C . THR A 1 335 ? -0.525 29 -8.258 1 98.31 335 THR A C 1
ATOM 2711 O O . THR A 1 335 ? -0.916 30.109 -7.902 1 98.31 335 THR A O 1
ATOM 2714 N N . LYS A 1 336 ? -0.16 28.719 -9.469 1 97 336 LYS A N 1
ATOM 2715 C CA . LYS A 1 336 ? -0.096 29.734 -10.523 1 97 336 LYS A CA 1
ATOM 2716 C C . LYS A 1 336 ? -1.467 30.359 -10.773 1 97 336 LYS A C 1
ATOM 2718 O O . LYS A 1 336 ? -1.566 31.547 -11.086 1 97 336 LYS A O 1
ATOM 2723 N N . ASN A 1 337 ? -2.52 29.578 -10.594 1 96.56 337 ASN A N 1
ATOM 2724 C CA . ASN A 1 337 ? -3.861 30.078 -10.867 1 96.56 337 ASN A CA 1
ATOM 2725 C C . ASN A 1 337 ? -4.574 30.484 -9.578 1 96.56 337 ASN A C 1
ATOM 2727 O O . ASN A 1 337 ? -5.805 30.547 -9.539 1 96.56 337 ASN A O 1
ATOM 2731 N N . GLY A 1 338 ? -3.871 30.609 -8.477 1 96.75 338 GLY A N 1
ATOM 2732 C CA . GLY A 1 338 ? -4.367 31.312 -7.305 1 96.75 338 GLY A CA 1
ATOM 2733 C C . GLY A 1 338 ? -5.012 30.391 -6.289 1 96.75 338 GLY A C 1
ATOM 2734 O O . GLY A 1 338 ? -5.609 30.844 -5.312 1 96.75 338 GLY A O 1
ATOM 2735 N N . LYS A 1 339 ? -5.008 29.016 -6.531 1 97.88 339 LYS A N 1
ATOM 2736 C CA . LYS A 1 339 ? -5.379 28.125 -5.43 1 97.88 339 LYS A CA 1
ATOM 2737 C C . LYS A 1 339 ? -4.398 28.25 -4.27 1 97.88 339 LYS A C 1
ATOM 2739 O O . LYS A 1 339 ? -3.193 28.422 -4.48 1 97.88 339 LYS A O 1
ATOM 2744 N N . ALA A 1 340 ? -4.922 28.234 -3.031 1 98.25 340 ALA A N 1
ATOM 2745 C CA . ALA A 1 340 ? -4.051 28.453 -1.88 1 98.25 340 ALA A CA 1
ATOM 2746 C C . ALA A 1 340 ? -4.398 27.5 -0.736 1 98.25 340 ALA A C 1
ATOM 2748 O O . ALA A 1 340 ? -5.551 27.094 -0.598 1 98.25 340 ALA A O 1
ATOM 2749 N N . GLY A 1 341 ? -3.451 27.188 0.008 1 97.88 341 GLY A N 1
ATOM 2750 C CA . GLY A 1 341 ? -3.639 26.359 1.188 1 97.88 341 GLY A CA 1
ATOM 2751 C C . GLY A 1 341 ? -2.494 26.469 2.178 1 97.88 341 GLY A C 1
ATOM 2752 O O . GLY A 1 341 ? -1.509 27.156 1.925 1 97.88 341 GLY A O 1
ATOM 2753 N N . ILE A 1 342 ? -2.686 25.891 3.34 1 98.25 342 ILE A N 1
ATOM 2754 C CA . ILE A 1 342 ? -1.701 25.859 4.418 1 98.25 342 ILE A CA 1
ATOM 2755 C C . ILE A 1 342 ? -1.348 24.406 4.746 1 98.25 342 ILE A C 1
ATOM 2757 O O . ILE A 1 342 ? -2.234 23.578 4.969 1 98.25 342 ILE A O 1
ATOM 2761 N N . ASN A 1 343 ? -0.155 24.016 4.617 1 98.25 343 ASN A N 1
ATOM 2762 C CA . ASN A 1 343 ? 0.425 22.812 5.184 1 98.25 343 ASN A CA 1
ATOM 2763 C C . ASN A 1 343 ? 1.278 23.109 6.414 1 98.25 343 ASN A C 1
ATOM 2765 O O . ASN A 1 343 ? 2.068 24.062 6.402 1 98.25 343 ASN A O 1
ATOM 2769 N N . PHE A 1 344 ? 1.137 22.344 7.469 1 97.19 344 PHE A N 1
ATOM 2770 C CA . PHE A 1 344 ? 1.824 22.828 8.656 1 97.19 344 PHE A CA 1
ATOM 2771 C C . PHE A 1 344 ? 2.35 21.672 9.5 1 97.19 344 PHE A C 1
ATOM 2773 O O . PHE A 1 344 ? 1.759 20.594 9.516 1 97.19 344 PHE A O 1
ATOM 2780 N N . GLU A 1 345 ? 3.492 21.969 10.133 1 94.69 345 GLU A N 1
ATOM 2781 C CA . GLU A 1 345 ? 4.043 21.094 11.164 1 94.69 345 GLU A CA 1
ATOM 2782 C C . GLU A 1 345 ? 3.098 21 12.359 1 94.69 345 GLU A C 1
ATOM 2784 O O . GLU A 1 345 ? 2.721 22 12.953 1 94.69 345 GLU A O 1
ATOM 2789 N N . HIS A 1 346 ? 2.779 19.797 12.68 1 93.06 346 HIS A N 1
ATOM 2790 C CA . HIS A 1 346 ? 1.604 19.531 13.5 1 93.06 346 HIS A CA 1
ATOM 2791 C C . HIS A 1 346 ? 1.978 19.375 14.969 1 93.06 346 HIS A C 1
ATOM 2793 O O . HIS A 1 346 ? 1.105 19.375 15.844 1 93.06 346 HIS A O 1
ATOM 2799 N N . THR A 1 347 ? 3.189 19.375 15.391 1 91.31 347 THR A N 1
ATOM 2800 C CA . THR A 1 347 ? 3.629 19.031 16.734 1 91.31 347 THR A CA 1
ATOM 2801 C C . THR A 1 347 ? 3.104 20.047 17.75 1 91.31 347 THR A C 1
ATOM 2803 O O . THR A 1 347 ? 2.561 19.656 18.797 1 91.31 347 THR A O 1
ATOM 2806 N N . GLY A 1 348 ? 3.236 21.312 17.438 1 91.56 348 GLY A N 1
ATOM 2807 C CA . GLY A 1 348 ? 2.941 22.328 18.438 1 91.56 348 GLY A CA 1
ATOM 2808 C C . GLY A 1 348 ? 1.556 22.938 18.281 1 91.56 348 GLY A C 1
ATOM 2809 O O . GLY A 1 348 ? 1.105 23.703 19.141 1 91.56 348 GLY A O 1
ATOM 2810 N N . VAL A 1 349 ? 0.897 22.594 17.203 1 93.94 349 VAL A N 1
ATOM 2811 C CA . VAL A 1 349 ? -0.374 23.25 16.922 1 93.94 349 VAL A CA 1
ATOM 2812 C C . VAL A 1 349 ? -1.378 22.234 16.391 1 93.94 349 VAL A C 1
ATOM 2814 O O . VAL A 1 349 ? -1.004 21.297 15.68 1 93.94 349 VAL A O 1
ATOM 2817 N N . ASP A 1 350 ? -2.615 22.406 16.75 1 91.62 350 ASP A N 1
ATOM 2818 C CA . ASP A 1 350 ? -3.656 21.516 16.219 1 91.62 350 ASP A CA 1
ATOM 2819 C C . ASP A 1 350 ? -4.5 22.234 15.172 1 91.62 350 ASP A C 1
ATOM 2821 O O . ASP A 1 350 ? -4.23 23.391 14.828 1 91.62 350 ASP A O 1
ATOM 2825 N N . GLY A 1 351 ? -5.438 21.547 14.656 1 92.25 351 GLY A N 1
ATOM 2826 C CA . GLY A 1 351 ? -6.246 22.047 13.555 1 92.25 351 GLY A CA 1
ATOM 2827 C C . GLY A 1 351 ? -7.086 23.25 13.93 1 92.25 351 GLY A C 1
ATOM 2828 O O . GLY A 1 351 ? -7.309 24.141 13.102 1 92.25 351 GLY A O 1
ATOM 2829 N N . HIS A 1 352 ? -7.555 23.312 15.148 1 92.06 352 HIS A N 1
ATOM 2830 C CA . HIS A 1 352 ? -8.383 24.438 15.586 1 92.06 352 HIS A CA 1
ATOM 2831 C C . HIS A 1 352 ? -7.605 25.75 15.531 1 92.06 352 HIS A C 1
ATOM 2833 O O . HIS A 1 352 ? -8.141 26.781 15.102 1 92.06 352 HIS A O 1
ATOM 2839 N N . THR A 1 353 ? -6.422 25.703 16 1 95.12 353 THR A N 1
ATOM 2840 C CA . THR A 1 353 ? -5.566 26.891 16.016 1 95.12 353 THR A CA 1
ATOM 2841 C C . THR A 1 353 ? -5.281 27.375 14.594 1 95.12 353 THR A C 1
ATOM 2843 O O . THR A 1 353 ? -5.375 28.562 14.305 1 95.12 353 THR A O 1
ATOM 2846 N N . VAL A 1 354 ? -4.973 26.469 13.734 1 96.31 354 VAL A N 1
ATOM 2847 C CA . VAL A 1 354 ? -4.641 26.828 12.359 1 96.31 354 VAL A CA 1
ATOM 2848 C C . VAL A 1 354 ? -5.906 27.266 11.617 1 96.31 354 VAL A C 1
ATOM 2850 O O . VAL A 1 354 ? -5.852 28.109 10.727 1 96.31 354 VAL A O 1
ATOM 2853 N N . LEU A 1 355 ? -7 26.703 12.008 1 95.19 355 LEU A N 1
ATOM 2854 C CA . LEU A 1 355 ? -8.266 27.109 11.406 1 95.19 355 LEU A CA 1
ATOM 2855 C C . LEU A 1 355 ? -8.562 28.578 11.719 1 95.19 355 LEU A C 1
ATOM 2857 O O . LEU A 1 355 ? -9.078 29.312 10.867 1 95.19 355 LEU A O 1
ATOM 2861 N N . ARG A 1 356 ? -8.32 29 12.984 1 95.31 356 ARG A N 1
ATOM 2862 C CA . ARG A 1 356 ? -8.453 30.422 13.336 1 95.31 356 ARG A CA 1
ATOM 2863 C C . ARG A 1 356 ? -7.598 31.297 12.43 1 95.31 356 ARG A C 1
ATOM 2865 O O . ARG A 1 356 ? -8.062 32.312 11.938 1 95.31 356 ARG A O 1
ATOM 2872 N N . LEU A 1 357 ? -6.406 30.859 12.219 1 96.94 357 LEU A N 1
ATOM 2873 C CA . LEU A 1 357 ? -5.531 31.562 11.289 1 96.94 357 LEU A CA 1
ATOM 2874 C C . LEU A 1 357 ? -6.16 31.641 9.906 1 96.94 357 LEU A C 1
ATOM 2876 O O . LEU A 1 357 ? -6.27 32.719 9.328 1 96.94 357 LEU A O 1
ATOM 2880 N N . ALA A 1 358 ? -6.57 30.516 9.391 1 96.62 358 ALA A N 1
ATOM 2881 C CA . ALA A 1 358 ? -7.148 30.453 8.055 1 96.62 358 ALA A CA 1
ATOM 2882 C C . ALA A 1 358 ? -8.359 31.375 7.93 1 96.62 358 ALA A C 1
ATOM 2884 O O . ALA A 1 358 ? -8.508 32.094 6.93 1 96.62 358 ALA A O 1
ATOM 2885 N N . THR A 1 359 ? -9.188 31.359 8.922 1 94.62 359 THR A N 1
ATOM 2886 C CA . THR A 1 359 ? -10.398 32.156 8.93 1 94.62 359 THR A CA 1
ATOM 2887 C C . THR A 1 359 ? -10.055 33.656 8.898 1 94.62 359 THR A C 1
ATOM 2889 O O . THR A 1 359 ? -10.602 34.406 8.102 1 94.62 359 THR A O 1
ATOM 2892 N N . ASP A 1 360 ? -9.18 34.031 9.734 1 94.75 360 ASP A N 1
ATOM 2893 C CA . ASP A 1 360 ? -8.844 35.438 9.875 1 94.75 360 ASP A CA 1
ATOM 2894 C C . ASP A 1 360 ? -8.148 35.969 8.617 1 94.75 360 ASP A C 1
ATOM 2896 O O . ASP A 1 360 ? -8.453 37.062 8.141 1 94.75 360 ASP A O 1
ATOM 2900 N N . ILE A 1 361 ? -7.273 35.188 8.117 1 94.12 361 ILE A N 1
ATOM 2901 C CA . ILE A 1 361 ? -6.5 35.719 6.992 1 94.12 361 ILE A CA 1
ATOM 2902 C C . ILE A 1 361 ? -7.367 35.719 5.734 1 94.12 361 ILE A C 1
ATOM 2904 O O . ILE A 1 361 ? -7.227 36.594 4.887 1 94.12 361 ILE A O 1
ATOM 2908 N N . TYR A 1 362 ? -8.18 34.75 5.566 1 93.19 362 TYR A N 1
ATOM 2909 C CA . TYR A 1 362 ? -9.102 34.75 4.438 1 93.19 362 TYR A CA 1
ATOM 2910 C C . TYR A 1 362 ? -10.047 35.969 4.52 1 93.19 362 TYR A C 1
ATOM 2912 O O . TYR A 1 362 ? -10.211 36.688 3.545 1 93.19 362 TYR A O 1
ATOM 2920 N N . THR A 1 363 ? -10.625 36.188 5.688 1 91.62 363 THR A N 1
ATOM 2921 C CA . THR A 1 363 ? -11.562 37.281 5.895 1 91.62 363 THR A CA 1
ATOM 2922 C C . THR A 1 363 ? -10.875 38.625 5.672 1 91.62 363 THR A C 1
ATOM 2924 O O . THR A 1 363 ? -11.406 39.469 4.973 1 91.62 363 THR A O 1
ATOM 2927 N N . ASP A 1 364 ? -9.781 38.719 6.234 1 91.38 364 ASP A N 1
ATOM 2928 C CA . ASP A 1 364 ? -9.039 39.969 6.094 1 91.38 364 ASP A CA 1
ATOM 2929 C C . ASP A 1 364 ? -8.68 40.25 4.633 1 91.38 364 ASP A C 1
ATOM 2931 O O . ASP A 1 364 ? -8.727 41.375 4.168 1 91.38 364 ASP A O 1
ATOM 2935 N N . SER A 1 365 ? -8.289 39.25 3.947 1 86.62 365 SER A N 1
ATOM 2936 C CA . SER A 1 365 ? -7.883 39.406 2.555 1 86.62 365 SER A CA 1
ATOM 2937 C C . SER A 1 365 ? -9.047 39.875 1.688 1 86.62 365 SER A C 1
ATOM 2939 O O . SER A 1 365 ? -8.859 40.625 0.74 1 86.62 365 SER A O 1
ATOM 2941 N N . ILE A 1 366 ? -10.203 39.438 2.047 1 84.56 366 ILE A N 1
ATOM 2942 C CA . ILE A 1 366 ? -11.398 39.812 1.299 1 84.56 366 ILE A CA 1
ATOM 2943 C C . ILE A 1 366 ? -11.805 41.25 1.683 1 84.56 366 ILE A C 1
ATOM 2945 O O . ILE A 1 366 ? -12.102 42.062 0.813 1 84.56 366 ILE A O 1
ATOM 2949 N N . LEU A 1 367 ? -11.758 41.531 2.934 1 85.12 367 LEU A N 1
ATOM 2950 C CA . LEU A 1 367 ? -12.188 42.844 3.432 1 85.12 367 LEU A CA 1
ATOM 2951 C C . LEU A 1 367 ? -11.211 43.938 2.996 1 85.12 367 LEU A C 1
ATOM 2953 O O . LEU A 1 367 ? -11.617 45.094 2.77 1 85.12 367 LEU A O 1
ATOM 2957 N N . SER A 1 368 ? -10.016 43.625 3 1 80.31 368 SER A N 1
ATOM 2958 C CA . SER A 1 368 ? -9.016 44.594 2.568 1 80.31 368 SER A CA 1
ATOM 2959 C C . SER A 1 368 ? -9.289 45.094 1.15 1 80.31 368 SER A C 1
ATOM 2961 O O . SER A 1 368 ? -9.055 46.25 0.833 1 80.31 368 SER A O 1
ATOM 2963 N N . PHE A 1 369 ? -9.781 44.219 0.365 1 72.25 369 PHE A N 1
ATOM 2964 C CA . PHE A 1 369 ? -10.188 44.625 -0.976 1 72.25 369 PHE A CA 1
ATOM 2965 C C . PHE A 1 369 ? -11.391 45.562 -0.915 1 72.25 369 PHE A C 1
ATOM 2967 O O . PHE A 1 369 ? -11.438 46.562 -1.617 1 72.25 369 PHE A O 1
ATOM 2974 N N . ALA A 1 370 ? -12.297 45.156 -0.042 1 71.69 370 ALA A N 1
ATOM 2975 C CA . ALA A 1 370 ? -13.5 45.969 0.124 1 71.69 370 ALA A CA 1
ATOM 2976 C C . ALA A 1 370 ? -13.156 47.375 0.665 1 71.69 370 ALA A C 1
ATOM 2978 O O . ALA A 1 370 ? -13.766 48.375 0.28 1 71.69 370 ALA A O 1
ATOM 2979 N N . ARG A 1 371 ? -12.18 47.438 1.463 1 73.56 371 ARG A N 1
ATOM 2980 C CA . ARG A 1 371 ? -11.742 48.688 2.051 1 73.56 371 ARG A CA 1
ATOM 2981 C C . ARG A 1 371 ? -11.102 49.594 1 1 73.56 371 ARG A C 1
ATOM 2983 O O . ARG A 1 371 ? -11.141 50.812 1.124 1 73.56 371 ARG A O 1
ATOM 2990 N N . GLY A 1 372 ? -10.516 49 0.062 1 67.94 372 GLY A N 1
ATOM 2991 C CA . GLY A 1 372 ? -10 49.781 -1.051 1 67.94 372 GLY A CA 1
ATOM 2992 C C . GLY A 1 372 ? -11.094 50.438 -1.873 1 67.94 372 GLY A C 1
ATOM 2993 O O . GLY A 1 372 ? -10.859 51.469 -2.51 1 67.94 372 GLY A O 1
ATOM 2994 N N . VAL A 1 373 ? -12.305 49.844 -1.663 1 65.12 373 VAL A N 1
ATOM 2995 C CA . VAL A 1 373 ? -13.43 50.375 -2.438 1 65.12 373 VAL A CA 1
ATOM 2996 C C . VAL A 1 373 ? -14.227 51.344 -1.593 1 65.12 373 VAL A C 1
ATOM 2998 O O . VAL A 1 373 ? -14.633 52.406 -2.08 1 65.12 373 VAL A O 1
ATOM 3001 N N . THR A 1 374 ? -14.539 50.969 -0.271 1 71.62 374 THR A N 1
ATOM 3002 C CA . THR A 1 374 ? -15.281 51.844 0.625 1 71.62 374 THR A CA 1
ATOM 3003 C C . THR A 1 374 ? -14.633 51.875 2.006 1 71.62 374 THR A C 1
ATOM 3005 O O . THR A 1 374 ? -14.156 50.875 2.5 1 71.62 374 THR A O 1
ATOM 3008 N N . LYS A 1 375 ? -14.594 53 2.582 1 66.06 375 LYS A N 1
ATOM 3009 C CA . LYS A 1 375 ? -13.891 53.219 3.844 1 66.06 375 LYS A CA 1
ATOM 3010 C C . LYS A 1 375 ? -14.68 52.656 5.02 1 66.06 375 LYS A C 1
ATOM 3012 O O . LYS A 1 375 ? -14.125 52.438 6.105 1 66.06 375 LYS A O 1
ATOM 3017 N N . ASN A 1 376 ? -15.852 52.25 4.859 1 67.81 376 ASN A N 1
ATOM 3018 C CA . ASN A 1 376 ? -16.703 51.844 5.973 1 67.81 376 ASN A CA 1
ATOM 3019 C C . ASN A 1 376 ? -16.656 50.344 6.195 1 67.81 376 ASN A C 1
ATOM 3021 O O . ASN A 1 376 ? -17.688 49.719 6.449 1 67.81 376 ASN A O 1
ATOM 3025 N N . VAL A 1 377 ? -15.398 49.812 5.961 1 70.56 377 VAL A N 1
ATOM 3026 C CA . VAL A 1 377 ? -15.328 48.344 6.129 1 70.56 377 VAL A CA 1
ATOM 3027 C C . VAL A 1 377 ? -14.547 48.031 7.398 1 70.56 377 VAL A C 1
ATOM 3029 O O . VAL A 1 377 ? -13.547 48.656 7.711 1 70.56 377 VAL A O 1
ATOM 3032 N N . VAL A 1 378 ? -14.992 47.094 8.188 1 69.19 378 VAL A N 1
ATOM 3033 C CA . VAL A 1 378 ? -14.438 46.656 9.469 1 69.19 378 VAL A CA 1
ATOM 3034 C C . VAL A 1 378 ? -13.039 46.094 9.258 1 69.19 378 VAL A C 1
ATOM 3036 O O . VAL A 1 378 ? -12.781 45.406 8.25 1 69.19 378 VAL A O 1
ATOM 3039 N N . ASP A 1 379 ? -12.109 46.469 10.109 1 73.69 379 ASP A N 1
ATOM 3040 C CA . ASP A 1 379 ? -10.773 45.875 10.156 1 73.69 379 ASP A CA 1
ATOM 3041 C C . ASP A 1 379 ? -10.656 44.875 11.297 1 73.69 379 ASP A C 1
ATOM 3043 O O . ASP A 1 379 ? -10.672 45.25 12.469 1 73.69 379 ASP A O 1
ATOM 3047 N N . ILE A 1 380 ? -10.523 43.656 10.883 1 73.81 380 ILE A N 1
ATOM 3048 C CA . ILE A 1 380 ? -10.555 42.625 11.898 1 73.81 380 ILE A CA 1
ATOM 3049 C C . ILE A 1 380 ? -9.289 42.688 12.742 1 73.81 380 ILE A C 1
ATOM 3051 O O . ILE A 1 380 ? -9.219 42.094 13.82 1 73.81 380 ILE A O 1
ATOM 3055 N N . PHE A 1 381 ? -8.281 43.344 12.266 1 76.12 381 PHE A N 1
ATOM 3056 C CA . PHE A 1 381 ? -7.047 43.438 13.031 1 76.12 381 PHE A CA 1
ATOM 3057 C C . PHE A 1 381 ? -6.852 44.844 13.602 1 76.12 381 PHE A C 1
ATOM 3059 O O . PHE A 1 381 ? -5.797 45.156 14.164 1 76.12 381 PHE A O 1
ATOM 3066 N N . SER A 1 382 ? -7.809 45.781 13.359 1 65.88 382 SER A N 1
ATOM 3067 C CA . SER A 1 382 ? -7.688 47.125 13.891 1 65.88 382 SER A CA 1
ATOM 3068 C C . SER A 1 382 ? -7.793 47.125 15.414 1 65.88 382 SER A C 1
ATOM 3070 O O . SER A 1 382 ? -8.531 46.344 15.992 1 65.88 382 SER A O 1
ATOM 3072 N N . ASP A 1 383 ? -6.812 47.625 16.047 1 52.31 383 ASP A N 1
ATOM 3073 C CA . ASP A 1 383 ? -6.887 47.844 17.484 1 52.31 383 ASP A CA 1
ATOM 3074 C C . ASP A 1 383 ? -8.062 48.75 17.828 1 52.31 383 ASP A C 1
ATOM 3076 O O . ASP A 1 383 ? -8.484 49.594 17.016 1 52.31 383 ASP A O 1
ATOM 3080 N N . ASP A 1 384 ? -9.016 48.438 18.766 1 43.03 384 ASP A N 1
ATOM 3081 C CA . ASP A 1 384 ? -10.172 49.188 19.234 1 43.03 384 ASP A CA 1
ATOM 3082 C C . ASP A 1 384 ? -9.906 50.688 19.141 1 43.03 384 ASP A C 1
ATOM 3084 O O . ASP A 1 384 ? -10.805 51.5 19.391 1 43.03 384 ASP A O 1
ATOM 3088 N N . ASP A 1 385 ? -8.734 51.188 19.562 1 39.84 385 ASP A N 1
ATOM 3089 C CA . ASP A 1 385 ? -8.656 52.625 19.812 1 39.84 385 ASP A CA 1
ATOM 3090 C C . ASP A 1 385 ? -8.688 53.406 18.5 1 39.84 385 ASP A C 1
ATOM 3092 O O . ASP A 1 385 ? -8.445 54.625 18.5 1 39.84 385 ASP A O 1
ATOM 3096 N N . GLY A 1 386 ? -9.43 53.188 17.5 1 41.38 386 GLY A N 1
ATOM 3097 C CA . GLY A 1 386 ? -9.828 53.969 16.344 1 41.38 386 GLY A CA 1
ATOM 3098 C C . GLY A 1 386 ? -8.656 54.594 15.617 1 41.38 386 GLY A C 1
ATOM 3099 O O . GLY A 1 386 ? -8.836 55.438 14.742 1 41.38 386 GLY A O 1
ATOM 3100 N N . LYS A 1 387 ? -7.484 54.875 16.266 1 41.62 387 LYS A N 1
ATOM 3101 C CA . LYS A 1 387 ? -6.465 55.688 15.617 1 41.62 387 LYS A CA 1
ATOM 3102 C C . LYS A 1 387 ? -5.789 54.938 14.477 1 41.62 387 LYS A C 1
ATOM 3104 O O . LYS A 1 387 ? -5.336 53.781 14.664 1 41.62 387 LYS A O 1
ATOM 3109 N N . PRO A 1 388 ? -6.18 55.156 13.273 1 40.25 388 PRO A N 1
ATOM 3110 C CA . PRO A 1 388 ? -5.352 54.625 12.188 1 40.25 388 PRO A CA 1
ATOM 3111 C C . PRO A 1 388 ? -3.871 54.531 12.562 1 40.25 388 PRO A C 1
ATOM 3113 O O . PRO A 1 388 ? -3.316 55.5 13.109 1 40.25 388 PRO A O 1
ATOM 3116 N N . SER A 1 389 ? -3.344 53.469 13.008 1 37.69 389 SER A N 1
ATOM 3117 C CA . SER A 1 389 ? -1.89 53.5 13.133 1 37.69 389 SER A CA 1
ATOM 3118 C C . SER A 1 389 ? -1.238 54.156 11.922 1 37.69 389 SER A C 1
ATOM 3120 O O . SER A 1 389 ? -0.877 53.469 10.961 1 37.69 389 SER A O 1
ATOM 3122 N N . SER A 1 390 ? -1.826 54.969 11.203 1 36.75 390 SER A N 1
ATOM 3123 C CA . SER A 1 390 ? -1.271 55.781 10.109 1 36.75 390 SER A CA 1
ATOM 3124 C C . SER A 1 390 ? 0.155 56.219 10.414 1 36.75 390 SER A C 1
ATOM 3126 O O . SER A 1 390 ? 0.868 56.688 9.523 1 36.75 390 SER A O 1
ATOM 3128 N N . SER A 1 391 ? 0.318 56.812 11.672 1 35.22 391 SER A N 1
ATOM 3129 C CA . SER A 1 391 ? 1.478 57.656 11.906 1 35.22 391 SER A CA 1
ATOM 3130 C C . SER A 1 391 ? 2.779 56.906 11.625 1 35.22 391 SER A C 1
ATOM 3132 O O . SER A 1 391 ? 3.766 57.531 11.203 1 35.22 391 SER A O 1
ATOM 3134 N N . SER A 1 392 ? 2.992 55.719 12.281 1 37.59 392 SER A N 1
ATOM 3135 C CA . SER A 1 392 ? 4.344 55.188 12.461 1 37.59 392 SER A CA 1
ATOM 3136 C C . SER A 1 392 ? 4.797 54.406 11.234 1 37.59 392 SER A C 1
ATOM 3138 O O . SER A 1 392 ? 5.832 53.75 11.273 1 37.59 392 SER A O 1
ATOM 3140 N N . LEU A 1 393 ? 4.055 54.219 10.312 1 43.06 393 LEU A N 1
ATOM 3141 C CA . LEU A 1 393 ? 4.512 53.469 9.164 1 43.06 393 LEU A CA 1
ATOM 3142 C C . LEU A 1 393 ? 5.688 54.125 8.477 1 43.06 393 LEU A C 1
ATOM 3144 O O . LEU A 1 393 ? 6.43 53.5 7.727 1 43.06 393 LEU A O 1
ATOM 3148 N N . ALA A 1 394 ? 5.602 55.438 8.305 1 38.94 394 ALA A N 1
ATOM 3149 C CA . ALA A 1 394 ? 6.676 56.188 7.645 1 38.94 394 ALA A CA 1
ATOM 3150 C C . ALA A 1 394 ? 7.992 56.031 8.406 1 38.94 394 ALA A C 1
ATOM 3152 O O . ALA A 1 394 ? 9.07 56.156 7.816 1 38.94 394 ALA A O 1
ATOM 3153 N N . SER A 1 395 ? 7.961 56.094 9.719 1 38.62 395 SER A N 1
ATOM 3154 C CA . SER A 1 395 ? 9.203 56.25 10.477 1 38.62 395 SER A CA 1
ATOM 3155 C C . SER A 1 395 ? 9.953 54.938 10.586 1 38.62 395 SER A C 1
ATOM 3157 O O . SER A 1 395 ? 11.109 54.906 11.023 1 38.62 395 SER A O 1
ATOM 3159 N N . ALA A 1 396 ? 9.359 53.844 10.547 1 43.69 396 ALA A N 1
ATOM 3160 C CA . ALA A 1 396 ? 9.969 52.562 10.875 1 43.69 396 ALA A CA 1
ATOM 3161 C C . ALA A 1 396 ? 10.812 52.031 9.711 1 43.69 396 ALA A C 1
ATOM 3163 O O . ALA A 1 396 ? 11.375 50.938 9.781 1 43.69 396 ALA A O 1
ATOM 3164 N N . ALA A 1 397 ? 10.633 52.5 8.609 1 44.22 397 ALA A N 1
ATOM 3165 C CA . ALA A 1 397 ? 11.508 52.188 7.488 1 44.22 397 ALA A CA 1
ATOM 3166 C C . ALA A 1 397 ? 12.977 52.312 7.883 1 44.22 397 ALA A C 1
ATOM 3168 O O . ALA A 1 397 ? 13.867 51.906 7.133 1 44.22 397 ALA A O 1
ATOM 3169 N N . HIS A 1 398 ? 13.133 53.312 8.703 1 43.34 398 HIS A N 1
ATOM 3170 C CA . HIS A 1 398 ? 14.523 53.781 8.734 1 43.34 398 HIS A CA 1
ATOM 3171 C C . HIS A 1 398 ? 15.391 52.812 9.531 1 43.34 398 HIS A C 1
ATOM 3173 O O . HIS A 1 398 ? 16.484 53.156 9.984 1 43.34 398 HIS A O 1
ATOM 3179 N N . SER A 1 399 ? 14.648 51.781 10.047 1 49 399 SER A N 1
ATOM 3180 C CA . SER A 1 399 ? 15.703 51.062 10.781 1 49 399 SER A CA 1
ATOM 3181 C C . SER A 1 399 ? 16.719 50.469 9.828 1 49 399 SER A C 1
ATOM 3183 O O . SER A 1 399 ? 16.359 49.75 8.898 1 49 399 SER A O 1
ATOM 3185 N N . ALA A 1 400 ? 17.922 51.062 9.688 1 55.75 400 ALA A N 1
ATOM 3186 C CA . ALA A 1 400 ? 19.141 50.969 8.891 1 55.75 400 ALA A CA 1
ATOM 3187 C C . ALA A 1 400 ? 19.516 49.531 8.648 1 55.75 400 ALA A C 1
ATOM 3189 O O . ALA A 1 400 ? 20.25 49.219 7.695 1 55.75 400 ALA A O 1
ATOM 3190 N N . ASN A 1 401 ? 18.859 48.375 9.281 1 73.5 401 ASN A N 1
ATOM 3191 C CA . ASN A 1 401 ? 19.484 47.062 9.117 1 73.5 401 ASN A CA 1
ATOM 3192 C C . ASN A 1 401 ? 18.5 46.031 8.641 1 73.5 401 ASN A C 1
ATOM 3194 O O . ASN A 1 401 ? 18.719 44.812 8.82 1 73.5 401 ASN A O 1
ATOM 3198 N N . LEU A 1 402 ? 17.328 46.531 7.898 1 82.81 402 LEU A N 1
ATOM 3199 C CA . LEU A 1 402 ? 16.359 45.531 7.422 1 82.81 402 LEU A CA 1
ATOM 3200 C C . LEU A 1 402 ? 16.594 45.219 5.945 1 82.81 402 LEU A C 1
ATOM 3202 O O . LEU A 1 402 ? 16.891 46.125 5.156 1 82.81 402 LEU A O 1
ATOM 3206 N N . ILE A 1 403 ? 16.516 43.938 5.605 1 83.12 403 ILE A N 1
ATOM 3207 C CA . ILE A 1 403 ? 16.625 43.469 4.23 1 83.12 403 ILE A CA 1
ATOM 3208 C C . ILE A 1 403 ? 15.234 43.25 3.639 1 83.12 403 ILE A C 1
ATOM 3210 O O . ILE A 1 403 ? 14.602 42.219 3.859 1 83.12 403 ILE A O 1
ATOM 3214 N N . THR A 1 404 ? 14.789 44.219 2.836 1 89.31 404 THR A N 1
ATOM 3215 C CA . THR A 1 404 ? 13.414 44.156 2.336 1 89.31 404 THR A CA 1
ATOM 3216 C C . THR A 1 404 ? 13.383 43.625 0.905 1 89.31 404 THR A C 1
ATOM 3218 O O . THR A 1 404 ? 12.32 43.25 0.398 1 89.31 404 THR A O 1
ATOM 3221 N N . ILE A 1 405 ? 14.523 43.562 0.313 1 92.81 405 ILE A N 1
ATOM 3222 C CA . ILE A 1 405 ? 14.664 42.969 -1.021 1 92.81 405 ILE A CA 1
ATOM 3223 C C . ILE A 1 405 ? 15.016 41.5 -0.911 1 92.81 405 ILE A C 1
ATOM 3225 O O . ILE A 1 405 ? 15.953 41.125 -0.201 1 92.81 405 ILE A O 1
ATOM 3229 N N . PRO A 1 406 ? 14.258 40.656 -1.602 1 96.94 406 PRO A N 1
ATOM 3230 C CA . PRO A 1 406 ? 14.523 39.25 -1.48 1 96.94 406 PRO A CA 1
ATOM 3231 C C . PRO A 1 406 ? 15.961 38.875 -1.835 1 96.94 406 PRO A C 1
ATOM 3233 O O . PRO A 1 406 ? 16.5 39.375 -2.822 1 96.94 406 PRO A O 1
ATOM 3236 N N . ARG A 1 407 ? 16.531 38.094 -1.039 1 97.31 407 ARG A N 1
ATOM 3237 C CA . ARG A 1 407 ? 17.875 37.562 -1.269 1 97.31 407 ARG A CA 1
ATOM 3238 C C . ARG A 1 407 ? 17.828 36.062 -1.484 1 97.31 407 ARG A C 1
ATOM 3240 O O . ARG A 1 407 ? 17.156 35.344 -0.739 1 97.31 407 ARG A O 1
ATOM 3247 N N . LYS A 1 408 ? 18.531 35.656 -2.471 1 96.12 408 LYS A N 1
ATOM 3248 C CA . LYS A 1 408 ? 18.547 34.219 -2.814 1 96.12 408 LYS A CA 1
ATOM 3249 C C . LYS A 1 408 ? 19.484 33.438 -1.885 1 96.12 408 LYS A C 1
ATOM 3251 O O . LYS A 1 408 ? 20.578 33.906 -1.553 1 96.12 408 LYS A O 1
ATOM 3256 N N . LEU A 1 409 ? 19.047 32.344 -1.409 1 96.38 409 LEU A N 1
ATOM 3257 C CA . LEU A 1 409 ? 19.906 31.406 -0.676 1 96.38 409 LEU A CA 1
ATOM 3258 C C . LEU A 1 409 ? 20.594 30.438 -1.628 1 96.38 409 LEU A C 1
ATOM 3260 O O . LEU A 1 409 ? 19.953 29.578 -2.217 1 96.38 409 LEU A O 1
ATOM 3264 N N . GLU A 1 410 ? 21.875 30.547 -1.753 1 93.62 410 GLU A N 1
ATOM 3265 C CA . GLU A 1 410 ? 22.656 29.688 -2.631 1 93.62 410 GLU A CA 1
ATOM 3266 C C . GLU A 1 410 ? 23.203 28.484 -1.873 1 93.62 410 GLU A C 1
ATOM 3268 O O . GLU A 1 410 ? 23.734 28.625 -0.771 1 93.62 410 GLU A O 1
ATOM 3273 N N . TRP A 1 411 ? 23.078 27.344 -2.479 1 94.75 411 TRP A N 1
ATOM 3274 C CA . TRP A 1 411 ? 23.516 26.125 -1.833 1 94.75 411 TRP A CA 1
ATOM 3275 C C . TRP A 1 411 ? 24.797 25.578 -2.482 1 94.75 411 TRP A C 1
ATOM 3277 O O . TRP A 1 411 ? 24.969 25.672 -3.701 1 94.75 411 TRP A O 1
ATOM 3287 N N . ARG A 1 412 ? 25.625 25.109 -1.651 1 93.56 412 ARG A N 1
ATOM 3288 C CA . ARG A 1 412 ? 26.828 24.406 -2.105 1 93.56 412 ARG A CA 1
ATOM 3289 C C . ARG A 1 412 ? 26.656 22.906 -1.975 1 93.56 412 ARG A C 1
ATOM 3291 O O . ARG A 1 412 ? 26.328 22.406 -0.899 1 93.56 412 ARG A O 1
ATOM 3298 N N . THR A 1 413 ? 26.891 22.25 -3.102 1 91.94 413 THR A N 1
ATOM 3299 C CA . THR A 1 413 ? 26.703 20.812 -3.066 1 91.94 413 THR A CA 1
ATOM 3300 C C . THR A 1 413 ? 28.016 20.094 -3.35 1 91.94 413 THR A C 1
ATOM 3302 O O . THR A 1 413 ? 28.906 20.641 -3.998 1 91.94 413 THR A O 1
ATOM 3305 N N . ASP A 1 414 ? 28.266 19.047 -2.699 1 91.38 414 ASP A N 1
ATOM 3306 C CA . ASP A 1 414 ? 29.312 18.078 -2.99 1 91.38 414 ASP A CA 1
ATOM 3307 C C . ASP A 1 414 ? 28.734 16.703 -3.312 1 91.38 414 ASP A C 1
ATOM 3309 O O . ASP A 1 414 ? 27.531 16.578 -3.521 1 91.38 414 ASP A O 1
ATOM 3313 N N . ASN A 1 415 ? 29.531 15.727 -3.412 1 86.06 415 ASN A N 1
ATOM 3314 C CA . ASN A 1 415 ? 29.094 14.398 -3.83 1 86.06 415 ASN A CA 1
ATOM 3315 C C . ASN A 1 415 ? 28.109 13.797 -2.826 1 86.06 415 ASN A C 1
ATOM 3317 O O . ASN A 1 415 ? 27.125 13.172 -3.215 1 86.06 415 ASN A O 1
ATOM 3321 N N . PHE A 1 416 ? 28.391 14.016 -1.599 1 90 416 PHE A N 1
ATOM 3322 C CA . PHE A 1 416 ? 27.516 13.477 -0.553 1 90 416 PHE A CA 1
ATOM 3323 C C . PHE A 1 416 ? 26.141 14.109 -0.621 1 90 416 PHE A C 1
ATOM 3325 O O . PHE A 1 416 ? 25.125 13.398 -0.57 1 90 416 PHE A O 1
ATOM 3332 N N . LEU A 1 417 ? 26.125 15.375 -0.761 1 93.44 417 LEU A N 1
ATOM 3333 C CA . LEU A 1 417 ? 24.844 16.078 -0.765 1 93.44 417 LEU A CA 1
ATOM 3334 C C . LEU A 1 417 ? 24.062 15.789 -2.047 1 93.44 417 LEU A C 1
ATOM 3336 O O . LEU A 1 417 ? 22.844 15.688 -2.025 1 93.44 417 LEU A O 1
ATOM 3340 N N . GLN A 1 418 ? 24.766 15.703 -3.125 1 90.12 418 GLN A N 1
ATOM 3341 C CA . GLN A 1 418 ? 24.109 15.375 -4.383 1 90.12 418 GLN A CA 1
ATOM 3342 C C . GLN A 1 418 ? 23.469 13.992 -4.32 1 90.12 418 GLN A C 1
ATOM 3344 O O . GLN A 1 418 ? 22.328 13.812 -4.773 1 90.12 418 GLN A O 1
ATOM 3349 N N . SER A 1 419 ? 24.156 13.039 -3.783 1 89.25 419 SER A N 1
ATOM 3350 C CA . SER A 1 419 ? 23.609 11.703 -3.604 1 89.25 419 SER A CA 1
ATOM 3351 C C . SER A 1 419 ? 22.422 11.719 -2.648 1 89.25 419 SER A C 1
ATOM 3353 O O . SER A 1 419 ? 21.422 11.031 -2.879 1 89.25 419 SER A O 1
ATOM 3355 N N . SER A 1 420 ? 22.578 12.453 -1.562 1 93.56 420 SER A N 1
ATOM 3356 C CA . SER A 1 420 ? 21.5 12.57 -0.59 1 93.56 420 SER A CA 1
ATOM 3357 C C . SER A 1 420 ? 20.25 13.18 -1.221 1 93.56 420 SER A C 1
ATOM 3359 O O . SER A 1 420 ? 19.125 12.75 -0.932 1 93.56 420 SER A O 1
ATOM 3361 N N . LEU A 1 421 ? 20.484 14.188 -2.074 1 93.75 421 LEU A N 1
ATOM 3362 C CA . LEU A 1 421 ? 19.359 14.812 -2.783 1 93.75 421 LEU A CA 1
ATOM 3363 C C . LEU A 1 421 ? 18.672 13.805 -3.697 1 93.75 421 LEU A C 1
ATOM 3365 O O . LEU A 1 421 ? 17.438 13.711 -3.705 1 93.75 421 LEU A O 1
ATOM 3369 N N . HIS A 1 422 ? 19.422 13.07 -4.41 1 91.56 422 HIS A N 1
ATOM 3370 C CA . HIS A 1 422 ? 18.891 12.07 -5.328 1 91.56 422 HIS A CA 1
ATOM 3371 C C . HIS A 1 422 ? 18 11.062 -4.602 1 91.56 422 HIS A C 1
ATOM 3373 O O . HIS A 1 422 ? 16.859 10.812 -5.02 1 91.56 422 HIS A O 1
ATOM 3379 N N . PHE A 1 423 ? 18.469 10.586 -3.541 1 92.88 423 PHE A N 1
ATOM 3380 C CA . PHE A 1 423 ? 17.75 9.523 -2.855 1 92.88 423 PHE A CA 1
ATOM 3381 C C . PHE A 1 423 ? 16.562 10.094 -2.088 1 92.88 423 PHE A C 1
ATOM 3383 O O . PHE A 1 423 ? 15.531 9.422 -1.947 1 92.88 423 PHE A O 1
ATOM 3390 N N . ALA A 1 424 ? 16.688 11.312 -1.577 1 95.19 424 ALA A N 1
ATOM 3391 C CA . ALA A 1 424 ? 15.516 11.953 -0.984 1 95.19 424 ALA A CA 1
ATOM 3392 C C . ALA A 1 424 ? 14.398 12.109 -2.01 1 95.19 424 ALA A C 1
ATOM 3394 O O . ALA A 1 424 ? 13.227 11.891 -1.696 1 95.19 424 ALA A O 1
ATOM 3395 N N . GLU A 1 425 ? 14.812 12.5 -3.24 1 94.44 425 GLU A N 1
ATOM 3396 C CA . GLU A 1 425 ? 13.844 12.68 -4.316 1 94.44 425 GLU A CA 1
ATOM 3397 C C . GLU A 1 425 ? 13.18 11.359 -4.688 1 94.44 425 GLU A C 1
ATOM 3399 O O . GLU A 1 425 ? 11.961 11.305 -4.879 1 94.44 425 GLU A O 1
ATOM 3404 N N . THR A 1 426 ? 13.945 10.32 -4.742 1 94.25 426 THR A N 1
ATOM 3405 C CA . THR A 1 426 ? 13.391 9.023 -5.105 1 94.25 426 THR A CA 1
ATOM 3406 C C . THR A 1 426 ? 12.484 8.492 -3.998 1 94.25 426 THR A C 1
ATOM 3408 O O . THR A 1 426 ? 11.445 7.883 -4.273 1 94.25 426 THR A O 1
ATOM 3411 N N . ARG A 1 427 ? 12.82 8.727 -2.768 1 94.69 427 ARG A N 1
ATOM 3412 C CA . ARG A 1 427 ? 12.023 8.219 -1.654 1 94.69 427 ARG A CA 1
ATOM 3413 C C . ARG A 1 427 ? 10.695 8.961 -1.548 1 94.69 427 ARG A C 1
ATOM 3415 O O . ARG A 1 427 ? 9.664 8.352 -1.265 1 94.69 427 ARG A O 1
ATOM 3422 N N . ILE A 1 428 ? 10.727 10.273 -1.765 1 96.31 428 ILE A N 1
ATOM 3423 C CA . ILE A 1 428 ? 9.461 10.992 -1.689 1 96.31 428 ILE A CA 1
ATOM 3424 C C . ILE A 1 428 ? 8.562 10.594 -2.859 1 96.31 428 ILE A C 1
ATOM 3426 O O . ILE A 1 428 ? 7.344 10.508 -2.715 1 96.31 428 ILE A O 1
ATOM 3430 N N . SER A 1 429 ? 9.195 10.414 -4.023 1 96.06 429 SER A N 1
ATOM 3431 C CA . SER A 1 429 ? 8.422 9.93 -5.164 1 96.06 429 SER A CA 1
ATOM 3432 C C . SER A 1 429 ? 7.77 8.586 -4.863 1 96.06 429 SER A C 1
ATOM 3434 O O . SER A 1 429 ? 6.605 8.367 -5.199 1 96.06 429 SER A O 1
ATOM 3436 N N . ASP A 1 430 ? 8.5 7.711 -4.273 1 95.94 430 ASP A N 1
ATOM 3437 C CA . ASP A 1 430 ? 8 6.398 -3.867 1 95.94 430 ASP A CA 1
ATOM 3438 C C . ASP A 1 430 ? 6.824 6.535 -2.906 1 95.94 430 ASP A C 1
ATOM 3440 O O . ASP A 1 430 ? 5.797 5.871 -3.074 1 95.94 430 ASP A O 1
ATOM 3444 N N . LEU A 1 431 ? 6.984 7.363 -1.959 1 95.62 431 LEU A N 1
ATOM 3445 C CA . LEU A 1 431 ? 5.949 7.594 -0.959 1 95.62 431 LEU A CA 1
ATOM 3446 C C . LEU A 1 431 ? 4.676 8.133 -1.608 1 95.62 431 LEU A C 1
ATOM 3448 O O . LEU A 1 431 ? 3.582 7.629 -1.347 1 95.62 431 LEU A O 1
ATOM 3452 N N . ILE A 1 432 ? 4.824 9.133 -2.43 1 96.88 432 ILE A N 1
ATOM 3453 C CA . ILE A 1 432 ? 3.684 9.789 -3.066 1 96.88 432 ILE A CA 1
ATOM 3454 C C . ILE A 1 432 ? 2.936 8.781 -3.938 1 96.88 432 ILE A C 1
ATOM 3456 O O . ILE A 1 432 ? 1.702 8.758 -3.955 1 96.88 432 ILE A O 1
ATOM 3460 N N . SER A 1 433 ? 3.676 7.871 -4.609 1 96.19 433 SER A N 1
ATOM 3461 C CA . SER A 1 433 ? 3.086 6.891 -5.512 1 96.19 433 SER A CA 1
ATOM 3462 C C . SER A 1 433 ? 2.197 5.906 -4.754 1 96.19 433 SER A C 1
ATOM 3464 O O . SER A 1 433 ? 1.29 5.309 -5.336 1 96.19 433 SER A O 1
ATOM 3466 N N . GLN A 1 434 ? 2.346 5.75 -3.529 1 96.25 434 GLN A N 1
ATOM 3467 C CA . GLN A 1 434 ? 1.665 4.723 -2.75 1 96.25 434 GLN A CA 1
ATOM 3468 C C . GLN A 1 434 ? 0.318 5.223 -2.236 1 96.25 434 GLN A C 1
ATOM 3470 O O . GLN A 1 434 ? -0.478 4.441 -1.705 1 96.25 434 GLN A O 1
ATOM 3475 N N . TYR A 1 435 ? -0.015 6.477 -2.418 1 96.12 435 TYR A N 1
ATOM 3476 C CA . TYR A 1 435 ? -1.23 7.023 -1.825 1 96.12 435 TYR A CA 1
ATOM 3477 C C . TYR A 1 435 ? -2.17 7.559 -2.9 1 96.12 435 TYR A C 1
ATOM 3479 O O . TYR A 1 435 ? -1.724 7.969 -3.973 1 96.12 435 TYR A O 1
ATOM 3487 N N . GLU A 1 436 ? -3.4 7.488 -2.562 1 95.94 436 GLU A N 1
ATOM 3488 C CA . GLU A 1 436 ? -4.473 8.039 -3.389 1 95.94 436 GLU A CA 1
ATOM 3489 C C . GLU A 1 436 ? -5.371 8.969 -2.58 1 95.94 436 GLU A C 1
ATOM 3491 O O . GLU A 1 436 ? -5.559 8.766 -1.378 1 95.94 436 GLU A O 1
ATOM 3496 N N . PHE A 1 437 ? -5.895 10.008 -3.297 1 97.44 437 PHE A N 1
ATOM 3497 C CA . PHE A 1 437 ? -6.762 11 -2.67 1 97.44 437 PHE A CA 1
ATOM 3498 C C . PHE A 1 437 ? -8.031 11.203 -3.486 1 97.44 437 PHE A C 1
ATOM 3500 O O . PHE A 1 437 ? -7.98 11.266 -4.715 1 97.44 437 PHE A O 1
ATOM 3507 N N . VAL A 1 438 ? -9.164 11.266 -2.803 1 98.25 438 VAL A N 1
ATOM 3508 C CA . VAL A 1 438 ? -10.445 11.469 -3.469 1 98.25 438 VAL A CA 1
ATOM 3509 C C . VAL A 1 438 ? -11.25 12.539 -2.727 1 98.25 438 VAL A C 1
ATOM 3511 O O . VAL A 1 438 ? -11.375 12.492 -1.5 1 98.25 438 VAL A O 1
ATOM 3514 N N . ASN A 1 439 ? -11.742 13.523 -3.471 1 98.06 439 ASN A N 1
ATOM 3515 C CA . ASN A 1 439 ? -12.617 14.555 -2.93 1 98.06 439 ASN A CA 1
ATOM 3516 C C . ASN A 1 439 ? -14.086 14.258 -3.223 1 98.06 439 ASN A C 1
ATOM 3518 O O . ASN A 1 439 ? -14.438 13.883 -4.344 1 98.06 439 ASN A O 1
ATOM 3522 N N . LEU A 1 440 ? -14.883 14.328 -2.252 1 97.69 440 LEU A N 1
ATOM 3523 C CA . LEU A 1 440 ? -16.328 14.258 -2.383 1 97.69 440 LEU A CA 1
ATOM 3524 C C . LEU A 1 440 ? -16.969 15.586 -1.987 1 97.69 440 LEU A C 1
ATOM 3526 O O . LEU A 1 440 ? -16.844 16.031 -0.845 1 97.69 440 LEU A O 1
ATOM 3530 N N . ASP A 1 441 ? -17.625 16.203 -2.912 1 96.19 441 ASP A N 1
ATOM 3531 C CA . ASP A 1 441 ? -18.406 17.406 -2.65 1 96.19 441 ASP A CA 1
ATOM 3532 C C . ASP A 1 441 ? -19.891 17.141 -2.771 1 96.19 441 ASP A C 1
ATOM 3534 O O . ASP A 1 441 ? -20.453 17.172 -3.873 1 96.19 441 ASP A O 1
ATOM 3538 N N . PHE A 1 442 ? -20.531 16.969 -1.701 1 97.44 442 PHE A N 1
ATOM 3539 C CA . PHE A 1 442 ? -21.969 16.703 -1.629 1 97.44 442 PHE A CA 1
ATOM 3540 C C . PHE A 1 442 ? -22.75 18 -1.405 1 97.44 442 PHE A C 1
ATOM 3542 O O . PHE A 1 442 ? -22.562 18.672 -0.391 1 97.44 442 PHE A O 1
ATOM 3549 N N . SER A 1 443 ? -23.656 18.344 -2.311 1 96.88 443 SER A N 1
ATOM 3550 C CA . SER A 1 443 ? -24.297 19.656 -2.236 1 96.88 443 SER A CA 1
ATOM 3551 C C . SER A 1 443 ? -25.812 19.531 -2.145 1 96.88 443 SER A C 1
ATOM 3553 O O . SER A 1 443 ? -26.531 20.516 -2.32 1 96.88 443 SER A O 1
ATOM 3555 N N . ASN A 1 444 ? -26.328 18.344 -1.907 1 97.38 444 ASN A N 1
ATOM 3556 C CA . ASN A 1 444 ? -27.766 18.172 -1.823 1 97.38 444 ASN A CA 1
ATOM 3557 C C . ASN A 1 444 ? -28.328 18.719 -0.516 1 97.38 444 ASN A C 1
ATOM 3559 O O . ASN A 1 444 ? -29.453 19.219 -0.479 1 97.38 444 ASN A O 1
ATOM 3563 N N . TYR A 1 445 ? -27.625 18.562 0.52 1 97.88 445 TYR A N 1
ATOM 3564 C CA . TYR A 1 445 ? -27.969 19.156 1.808 1 97.88 445 TYR A CA 1
ATOM 3565 C C . TYR A 1 445 ? -26.75 19.219 2.725 1 97.88 445 TYR A C 1
ATOM 3567 O O . TYR A 1 445 ? -25.703 18.672 2.395 1 97.88 445 TYR A O 1
ATOM 3575 N N . GLY A 1 446 ? -26.891 19.906 3.898 1 97.75 446 GLY A N 1
ATOM 3576 C CA . GLY A 1 446 ? -25.812 20.031 4.875 1 97.75 446 GLY A CA 1
ATOM 3577 C C . GLY A 1 446 ? -26.312 20.094 6.305 1 97.75 446 GLY A C 1
ATOM 3578 O O . GLY A 1 446 ? -27.266 19.406 6.672 1 97.75 446 GLY A O 1
ATOM 3579 N N . ALA A 1 447 ? -25.719 20.891 7.086 1 97.75 447 ALA A N 1
ATOM 3580 C CA . ALA A 1 447 ? -25.984 20.953 8.523 1 97.75 447 ALA A CA 1
ATOM 3581 C C . ALA A 1 447 ? -27.422 21.391 8.797 1 97.75 447 ALA A C 1
ATOM 3583 O O . ALA A 1 447 ? -28.062 20.906 9.727 1 97.75 447 ALA A O 1
ATOM 3584 N N . SER A 1 448 ? -27.938 22.312 8.055 1 97.94 448 SER A N 1
ATOM 3585 C CA . SER A 1 448 ? -29.281 22.844 8.273 1 97.94 448 SER A CA 1
ATOM 3586 C C . SER A 1 448 ? -30.328 21.75 8.148 1 97.94 448 SER A C 1
ATOM 3588 O O . SER A 1 448 ? -31.203 21.609 9.016 1 97.94 448 SER A O 1
ATOM 3590 N N . HIS A 1 449 ? -30.188 21 7.066 1 98.25 449 HIS A N 1
ATOM 3591 C CA . HIS A 1 449 ? -31.125 19.891 6.82 1 98.25 449 HIS A CA 1
ATOM 3592 C C . HIS A 1 449 ? -30.969 18.797 7.875 1 98.25 449 HIS A C 1
ATOM 3594 O O . HIS A 1 449 ? -31.953 18.25 8.344 1 98.25 449 HIS A O 1
ATOM 3600 N N . ILE A 1 450 ? -29.781 18.531 8.312 1 98.56 450 ILE A N 1
ATOM 3601 C CA . ILE A 1 450 ? -29.484 17.484 9.281 1 98.56 450 ILE A CA 1
ATOM 3602 C C . ILE A 1 450 ? -30.078 17.844 10.633 1 98.56 450 ILE A C 1
ATOM 3604 O O . ILE A 1 450 ? -30.688 17 11.297 1 98.56 450 ILE A O 1
ATOM 3608 N N . LYS A 1 451 ? -30.016 19.078 11.008 1 97.94 451 LYS A N 1
ATOM 3609 C CA . LYS A 1 451 ? -30.516 19.547 12.297 1 97.94 451 LYS A CA 1
ATOM 3610 C C . LYS A 1 451 ? -32.031 19.641 12.281 1 97.94 451 LYS A C 1
ATOM 3612 O O . LYS A 1 451 ? -32.719 19.203 13.227 1 97.94 451 LYS A O 1
ATOM 3617 N N . THR A 1 452 ? -32.594 20.125 11.203 1 97.75 452 THR A N 1
ATOM 3618 C CA . THR A 1 452 ? -34 20.5 11.203 1 97.75 452 THR A CA 1
ATOM 3619 C C . THR A 1 452 ? -34.875 19.312 10.773 1 97.75 452 THR A C 1
ATOM 3621 O O . THR A 1 452 ? -35.969 19.109 11.312 1 97.75 452 THR A O 1
ATOM 3624 N N . VAL A 1 453 ? -34.375 18.594 9.805 1 97.19 453 VAL A N 1
ATOM 3625 C CA . VAL A 1 453 ? -35.188 17.516 9.258 1 97.19 453 VAL A CA 1
ATOM 3626 C C . VAL A 1 453 ? -34.812 16.203 9.945 1 97.19 453 VAL A C 1
ATOM 3628 O O . VAL A 1 453 ? -35.688 15.477 10.422 1 97.19 453 VAL A O 1
ATOM 3631 N N . PHE A 1 454 ? -33.531 15.938 10.023 1 98.31 454 PHE A N 1
ATOM 3632 C CA . PHE A 1 454 ? -33.125 14.664 10.594 1 98.31 454 PHE A CA 1
ATOM 3633 C C . PHE A 1 454 ? -33.094 14.734 12.117 1 98.31 454 PHE A C 1
ATOM 3635 O O . PHE A 1 454 ? -33.094 13.695 12.789 1 98.31 454 PHE A O 1
ATOM 3642 N N . LYS A 1 455 ? -33 15.898 12.68 1 97.88 455 LYS A N 1
ATOM 3643 C CA . LYS A 1 455 ? -32.938 16.125 14.125 1 97.88 455 LYS A CA 1
ATOM 3644 C C . LYS A 1 455 ? -31.766 15.414 14.758 1 97.88 455 LYS A C 1
ATOM 3646 O O . LYS A 1 455 ? -31.906 14.75 15.781 1 97.88 455 LYS A O 1
ATOM 3651 N N . CYS A 1 456 ? -30.641 15.523 14.133 1 97.69 456 CYS A N 1
ATOM 3652 C CA . CYS A 1 456 ? -29.375 14.945 14.578 1 97.69 456 CYS A CA 1
ATOM 3653 C C . CYS A 1 456 ? -28.297 16.016 14.664 1 97.69 456 CYS A C 1
ATOM 3655 O O . CYS A 1 456 ? -28.375 17.047 14 1 97.69 456 CYS A O 1
ATOM 3657 N N . SER A 1 457 ? -27.297 15.758 15.57 1 97.62 457 SER A N 1
ATOM 3658 C CA . SER A 1 457 ? -26.047 16.484 15.438 1 97.62 457 SER A CA 1
ATOM 3659 C C . SER A 1 457 ? -25.391 16.234 14.086 1 97.62 457 SER A C 1
ATOM 3661 O O . SER A 1 457 ? -25.25 15.078 13.672 1 97.62 457 SER A O 1
ATOM 3663 N N . PRO A 1 458 ? -25.031 17.297 13.359 1 97.81 458 PRO A N 1
ATOM 3664 C CA . PRO A 1 458 ? -24.422 17.078 12.039 1 97.81 458 PRO A CA 1
ATOM 3665 C C . PRO A 1 458 ? -23.188 16.188 12.094 1 97.81 458 PRO A C 1
ATOM 3667 O O . PRO A 1 458 ? -23.031 15.297 11.25 1 97.81 458 PRO A O 1
ATOM 3670 N N . ASP A 1 459 ? -22.328 16.422 13.055 1 97.75 459 ASP A N 1
ATOM 3671 C CA . ASP A 1 459 ? -21.109 15.633 13.188 1 97.75 459 ASP A CA 1
ATOM 3672 C C . ASP A 1 459 ? -21.422 14.172 13.477 1 97.75 459 ASP A C 1
ATOM 3674 O O . ASP A 1 459 ? -20.828 13.266 12.883 1 97.75 459 ASP A O 1
ATOM 3678 N N . ALA A 1 460 ? -22.297 13.938 14.414 1 98.62 460 ALA A N 1
ATOM 3679 C CA . ALA A 1 460 ? -22.719 12.578 14.75 1 98.62 460 ALA A CA 1
ATOM 3680 C C . ALA A 1 460 ? -23.281 11.859 13.531 1 98.62 460 ALA A C 1
ATOM 3682 O O . ALA A 1 460 ? -23 10.68 13.305 1 98.62 460 ALA A O 1
ATOM 3683 N N . PHE A 1 461 ? -24.125 12.617 12.805 1 98.62 461 PHE A N 1
ATOM 3684 C CA . PHE A 1 461 ? -24.766 12.07 11.617 1 98.62 461 PHE A CA 1
ATOM 3685 C C . PHE A 1 461 ? -23.734 11.625 10.602 1 98.62 461 PHE A C 1
ATOM 3687 O O . PHE A 1 461 ? -23.781 10.5 10.094 1 98.62 461 PHE A O 1
ATOM 3694 N N . VAL A 1 462 ? -22.719 12.438 10.273 1 98.62 462 VAL A N 1
ATOM 3695 C CA . VAL A 1 462 ? -21.719 12.148 9.25 1 98.62 462 VAL A CA 1
ATOM 3696 C C . VAL A 1 462 ? -20.859 10.977 9.68 1 98.62 462 VAL A C 1
ATOM 3698 O O . VAL A 1 462 ? -20.438 10.164 8.852 1 98.62 462 VAL A O 1
ATOM 3701 N N . GLN A 1 463 ? -20.578 10.859 10.953 1 98.69 463 GLN A N 1
ATOM 3702 C CA . GLN A 1 463 ? -19.828 9.727 11.484 1 98.69 463 GLN A CA 1
ATOM 3703 C C . GLN A 1 463 ? -20.562 8.414 11.219 1 98.69 463 GLN A C 1
ATOM 3705 O O . GLN A 1 463 ? -19.922 7.391 10.938 1 98.69 463 GLN A O 1
ATOM 3710 N N . GLN A 1 464 ? -21.906 8.453 11.352 1 98.56 464 GLN A N 1
ATOM 3711 C CA . GLN A 1 464 ? -22.672 7.258 11.016 1 98.56 464 GLN A CA 1
ATOM 3712 C C . GLN A 1 464 ? -22.547 6.926 9.531 1 98.56 464 GLN A C 1
ATOM 3714 O O . GLN A 1 464 ? -22.438 5.754 9.156 1 98.56 464 GLN A O 1
ATOM 3719 N N . VAL A 1 465 ? -22.5 7.945 8.703 1 98.44 465 VAL A N 1
ATOM 3720 C CA . VAL A 1 465 ? -22.406 7.781 7.254 1 98.44 465 VAL A CA 1
ATOM 3721 C C . VAL A 1 465 ? -21.109 7.066 6.902 1 98.44 465 VAL A C 1
ATOM 3723 O O . VAL A 1 465 ? -21.094 6.176 6.047 1 98.44 465 VAL A O 1
ATOM 3726 N N . PHE A 1 466 ? -19.984 7.465 7.555 1 98.62 466 PHE A N 1
ATOM 3727 C CA . PHE A 1 466 ? -18.703 6.812 7.305 1 98.62 466 PHE A CA 1
ATOM 3728 C C . PHE A 1 466 ? -18.766 5.328 7.641 1 98.62 466 PHE A C 1
ATOM 3730 O O . PHE A 1 466 ? -18.25 4.496 6.898 1 98.62 466 PHE A O 1
ATOM 3737 N N . GLN A 1 467 ? -19.406 5.016 8.766 1 98.25 467 GLN A N 1
ATOM 3738 C CA . GLN A 1 467 ? -19.516 3.627 9.203 1 98.25 467 GLN A CA 1
ATOM 3739 C C . GLN A 1 467 ? -20.406 2.82 8.258 1 98.25 467 GLN A C 1
ATOM 3741 O O . GLN A 1 467 ? -20.109 1.661 7.961 1 98.25 467 GLN A O 1
ATOM 3746 N N . VAL A 1 468 ? -21.5 3.43 7.746 1 97.44 468 VAL A N 1
ATOM 3747 C CA . VAL A 1 468 ? -22.391 2.766 6.793 1 97.44 468 VAL A CA 1
ATOM 3748 C C . VAL A 1 468 ? -21.625 2.428 5.52 1 97.44 468 VAL A C 1
ATOM 3750 O O . VAL A 1 468 ? -21.672 1.293 5.039 1 97.44 468 VAL A O 1
ATOM 3753 N N . ALA A 1 469 ? -20.953 3.424 4.988 1 97.31 469 ALA A N 1
ATOM 3754 C CA . ALA A 1 469 ? -20.219 3.24 3.74 1 97.31 469 ALA A CA 1
ATOM 3755 C C . ALA A 1 469 ? -19.141 2.164 3.887 1 97.31 469 ALA A C 1
ATOM 3757 O O . ALA A 1 469 ? -18.969 1.331 2.994 1 97.31 469 ALA A O 1
ATOM 3758 N N . TYR A 1 470 ? -18.422 2.223 5.035 1 97.31 470 TYR A N 1
ATOM 3759 C CA . TYR A 1 470 ? -17.359 1.244 5.25 1 97.31 470 TYR A CA 1
ATOM 3760 C C . TYR A 1 470 ? -17.938 -0.16 5.395 1 97.31 470 TYR A C 1
ATOM 3762 O O . TYR A 1 470 ? -17.391 -1.119 4.84 1 97.31 470 TYR A O 1
ATOM 3770 N N . PHE A 1 471 ? -18.969 -0.268 6.156 1 95.94 471 PHE A N 1
ATOM 3771 C CA . PHE A 1 471 ? -19.609 -1.564 6.363 1 95.94 471 PHE A CA 1
ATOM 3772 C C . PHE A 1 471 ? -20.156 -2.115 5.055 1 95.94 471 PHE A C 1
ATOM 3774 O O . PHE A 1 471 ? -20.047 -3.314 4.789 1 95.94 471 PHE A O 1
ATOM 3781 N N . ALA A 1 472 ? -20.734 -1.271 4.285 1 93.19 472 ALA A N 1
ATOM 3782 C CA . ALA A 1 472 ? -21.25 -1.691 2.982 1 93.19 472 ALA A CA 1
ATOM 3783 C C . ALA A 1 472 ? -20.125 -2.223 2.096 1 93.19 472 ALA A C 1
ATOM 3785 O O . ALA A 1 472 ? -20.328 -3.145 1.304 1 93.19 472 ALA A O 1
ATOM 3786 N N . LEU A 1 473 ? -19 -1.664 2.234 1 93.5 473 LEU A N 1
ATOM 3787 C CA . LEU A 1 473 ? -17.859 -2.006 1.387 1 93.5 473 LEU A CA 1
ATOM 3788 C C . LEU A 1 473 ? -17.156 -3.256 1.901 1 93.5 473 LEU A C 1
ATOM 3790 O O . LEU A 1 473 ? -16.75 -4.109 1.114 1 93.5 473 LEU A O 1
ATOM 3794 N N . TYR A 1 474 ? -17.016 -3.414 3.283 1 91.75 474 TYR A N 1
ATOM 3795 C CA . TYR A 1 474 ? -16.109 -4.438 3.785 1 91.75 474 TYR A CA 1
ATOM 3796 C C . TYR A 1 474 ? -16.828 -5.391 4.73 1 91.75 474 TYR A C 1
ATOM 3798 O O . TYR A 1 474 ? -16.297 -6.438 5.098 1 91.75 474 TYR A O 1
ATOM 3806 N N . GLY A 1 475 ? -17.969 -5.023 5.234 1 91.62 475 GLY A N 1
ATOM 3807 C CA . GLY A 1 475 ? -18.781 -5.918 6.047 1 91.62 475 GLY A CA 1
ATOM 3808 C C . GLY A 1 475 ? -18.281 -6.035 7.477 1 91.62 475 GLY A C 1
ATOM 3809 O O . GLY A 1 475 ? -18.562 -7.031 8.156 1 91.62 475 GLY A O 1
ATOM 3810 N N . ARG A 1 476 ? -17.438 -5.062 7.84 1 92.19 476 ARG A N 1
ATOM 3811 C CA . ARG A 1 476 ? -16.891 -5.129 9.195 1 92.19 476 ARG A CA 1
ATOM 3812 C C . ARG A 1 476 ? -16.859 -3.744 9.836 1 92.19 476 ARG A C 1
ATOM 3814 O O . ARG A 1 476 ? -16.969 -2.73 9.141 1 92.19 476 ARG A O 1
ATOM 3821 N N . PHE A 1 477 ? -16.891 -3.754 11.148 1 96.25 477 PHE A N 1
ATOM 3822 C CA . PHE A 1 477 ? -16.688 -2.531 11.914 1 96.25 477 PHE A CA 1
ATOM 3823 C C . PHE A 1 477 ? -15.25 -2.445 12.414 1 96.25 477 PHE A C 1
ATOM 3825 O O . PHE A 1 477 ? -14.711 -3.416 12.953 1 96.25 477 PHE A O 1
ATOM 3832 N N . GLU A 1 478 ? -14.633 -1.329 12.141 1 96.81 478 GLU A N 1
ATOM 3833 C CA . GLU A 1 478 ? -13.25 -1.095 12.547 1 96.81 478 GLU A CA 1
ATOM 3834 C C . GLU A 1 478 ? -13.141 0.138 13.438 1 96.81 478 GLU A C 1
ATOM 3836 O O . GLU A 1 478 ? -14.078 0.927 13.539 1 96.81 478 GLU A O 1
ATOM 3841 N N . THR A 1 479 ? -12.023 0.263 14.055 1 97.94 479 THR A N 1
ATOM 3842 C CA . THR A 1 479 ? -11.781 1.383 14.961 1 97.94 479 THR A CA 1
ATOM 3843 C C . THR A 1 479 ? -11.844 2.709 14.203 1 97.94 479 THR A C 1
ATOM 3845 O O . THR A 1 479 ? -11.18 2.875 13.18 1 97.94 479 THR A O 1
ATOM 3848 N N . VAL A 1 480 ? -12.656 3.633 14.695 1 98.31 480 VAL A N 1
ATOM 3849 C CA . VAL A 1 480 ? -12.766 4.988 14.172 1 98.31 480 VAL A CA 1
ATOM 3850 C C . VAL A 1 480 ? -12.219 5.984 15.195 1 98.31 480 VAL A C 1
ATOM 3852 O O . VAL A 1 480 ? -12.555 5.922 16.375 1 98.31 480 VAL A O 1
ATOM 3855 N N . TYR A 1 481 ? -11.375 6.82 14.773 1 98 481 TYR A N 1
ATOM 3856 C CA . TYR A 1 481 ? -10.797 7.879 15.594 1 98 481 TYR A CA 1
ATOM 3857 C C . TYR A 1 481 ? -11.281 9.25 15.133 1 98 481 TYR A C 1
ATOM 3859 O O . TYR A 1 481 ? -11.25 9.555 13.938 1 98 481 TYR A O 1
ATOM 3867 N N . GLU A 1 482 ? -11.742 10.031 16.062 1 97.56 482 GLU A N 1
ATOM 3868 C CA . GLU A 1 482 ? -12.094 11.438 15.875 1 97.56 482 GLU A CA 1
ATOM 3869 C C . GLU A 1 482 ? -11.578 12.281 17.031 1 97.56 482 GLU A C 1
ATOM 3871 O O . GLU A 1 482 ? -11.82 11.953 18.203 1 97.56 482 GLU A O 1
ATOM 3876 N N . PRO A 1 483 ? -10.914 13.391 16.766 1 96.38 483 PRO A N 1
ATOM 3877 C CA . PRO A 1 483 ? -10.422 14.211 17.875 1 96.38 483 PRO A CA 1
ATOM 3878 C C . PRO A 1 483 ? -11.516 15.055 18.531 1 96.38 483 PRO A C 1
ATOM 3880 O O . PRO A 1 483 ? -12.398 15.57 17.828 1 96.38 483 PRO A O 1
ATOM 3883 N N . ALA A 1 484 ? -11.469 15.133 19.781 1 96.31 484 ALA A N 1
ATOM 3884 C CA . ALA A 1 484 ? -12.258 16.078 20.562 1 96.31 484 ALA A CA 1
ATOM 3885 C C . ALA A 1 484 ? -11.375 17.172 21.156 1 96.31 484 ALA A C 1
ATOM 3887 O O . ALA A 1 484 ? -10.328 16.891 21.75 1 96.31 484 ALA A O 1
ATOM 3888 N N . MET A 1 485 ? -11.773 18.312 21.047 1 93.69 485 MET A N 1
ATOM 3889 C CA . MET A 1 485 ? -11 19.438 21.562 1 93.69 485 MET A CA 1
ATOM 3890 C C . MET A 1 485 ? -11.117 19.531 23.078 1 93.69 485 MET A C 1
ATOM 3892 O O . MET A 1 485 ? -12.211 19.406 23.641 1 93.69 485 MET A O 1
ATOM 3896 N N . THR A 1 486 ? -10 19.75 23.719 1 95.5 486 THR A N 1
ATOM 3897 C CA . THR A 1 486 ? -9.992 19.953 25.172 1 95.5 486 THR A CA 1
ATOM 3898 C C . THR A 1 486 ? -9.391 21.297 25.531 1 95.5 486 THR A C 1
ATOM 3900 O O . THR A 1 486 ? -8.859 21.484 26.625 1 95.5 486 THR A O 1
ATOM 3903 N N . LYS A 1 487 ? -9.477 22.234 24.703 1 94.38 487 LYS A N 1
ATOM 3904 C CA . LYS A 1 487 ? -8.867 23.547 24.875 1 94.38 487 LYS A CA 1
ATOM 3905 C C . LYS A 1 487 ? -9.602 24.359 25.938 1 94.38 487 LYS A C 1
ATOM 3907 O O . LYS A 1 487 ? -9.141 25.438 26.344 1 94.38 487 LYS A O 1
ATOM 3912 N N . ALA A 1 488 ? -10.727 23.859 26.406 1 94.12 488 ALA A N 1
ATOM 3913 C CA . ALA A 1 488 ? -11.375 24.484 27.547 1 94.12 488 ALA A CA 1
ATOM 3914 C C . ALA A 1 488 ? -10.523 24.359 28.812 1 94.12 488 ALA A C 1
ATOM 3916 O O . ALA A 1 488 ? -10.75 25.078 29.797 1 94.12 488 ALA A O 1
ATOM 3917 N N . PHE A 1 489 ? -9.586 23.5 28.781 1 94.62 489 PHE A N 1
ATOM 3918 C CA . PHE A 1 489 ? -8.633 23.328 29.875 1 94.62 489 PHE A CA 1
ATOM 3919 C C . PHE A 1 489 ? -7.285 23.938 29.516 1 94.62 489 PHE A C 1
ATOM 3921 O O . PHE A 1 489 ? -6.988 24.156 28.328 1 94.62 489 PHE A O 1
ATOM 3928 N N . GLN A 1 490 ? -6.543 24.188 30.562 1 91.69 490 GLN A N 1
ATOM 3929 C CA . GLN A 1 490 ? -5.227 24.781 30.375 1 91.69 490 GLN A CA 1
ATOM 3930 C C . GLN A 1 490 ? -4.328 23.891 29.531 1 91.69 490 GLN A C 1
ATOM 3932 O O . GLN A 1 490 ? -4.051 22.75 29.906 1 91.69 490 GLN A O 1
ATOM 3937 N N . ASN A 1 491 ? -3.869 24.422 28.406 1 92.44 491 ASN A N 1
ATOM 3938 C CA . ASN A 1 491 ? -3.008 23.734 27.453 1 92.44 491 ASN A CA 1
ATOM 3939 C C . ASN A 1 491 ? -3.654 22.453 26.938 1 92.44 491 ASN A C 1
ATOM 3941 O O . ASN A 1 491 ? -2.967 21.453 26.688 1 92.44 491 ASN A O 1
ATOM 3945 N N . GLY A 1 492 ? -4.984 22.453 26.938 1 92.88 492 GLY A N 1
ATOM 3946 C CA . GLY A 1 492 ? -5.699 21.328 26.375 1 92.88 492 GLY A CA 1
ATOM 3947 C C . GLY A 1 492 ? -5.543 21.203 24.859 1 92.88 492 GLY A C 1
ATOM 3948 O O . GLY A 1 492 ? -5.516 22.203 24.156 1 92.88 492 GLY A O 1
ATOM 3949 N N . ARG A 1 493 ? -5.492 19.938 24.359 1 93.06 493 ARG A N 1
ATOM 3950 C CA . ARG A 1 493 ? -5.336 19.703 22.922 1 93.06 493 ARG A CA 1
ATOM 3951 C C . ARG A 1 493 ? -6.434 18.797 22.391 1 93.06 493 ARG A C 1
ATOM 3953 O O . ARG A 1 493 ? -7.496 19.266 21.969 1 93.06 493 ARG A O 1
ATOM 3960 N N . THR A 1 494 ? -6.273 17.438 22.578 1 93.81 494 THR A N 1
ATOM 3961 C CA . THR A 1 494 ? -7.309 16.578 22.031 1 93.81 494 THR A CA 1
ATOM 3962 C C . THR A 1 494 ? -7.539 15.352 22.922 1 93.81 494 THR A C 1
ATOM 3964 O O . THR A 1 494 ? -6.688 15.008 23.734 1 93.81 494 THR A O 1
ATOM 3967 N N . GLU A 1 495 ? -8.68 14.891 22.969 1 96.62 495 GLU A N 1
ATOM 3968 C CA . GLU A 1 495 ? -9.094 13.547 23.344 1 96.62 495 GLU A CA 1
ATOM 3969 C C . GLU A 1 495 ? -9.586 12.758 22.125 1 96.62 495 GLU A C 1
ATOM 3971 O O . GLU A 1 495 ? -9.664 13.297 21.016 1 96.62 495 GLU A O 1
ATOM 3976 N N . ALA A 1 496 ? -9.852 11.477 22.281 1 97.38 496 ALA A N 1
ATOM 3977 C CA . ALA A 1 496 ? -10.242 10.648 21.141 1 97.38 496 ALA A CA 1
ATOM 3978 C C . ALA A 1 496 ? -11.688 10.18 21.281 1 97.38 496 ALA A C 1
ATOM 3980 O O . ALA A 1 496 ? -12.039 9.5 22.234 1 97.38 496 ALA A O 1
ATOM 3981 N N . ILE A 1 497 ? -12.445 10.57 20.359 1 98.38 497 ILE A N 1
ATOM 3982 C CA . ILE A 1 497 ? -13.805 10.039 20.25 1 98.38 497 ILE A CA 1
ATOM 3983 C C . ILE A 1 497 ? -13.773 8.711 19.5 1 98.38 497 ILE A C 1
ATOM 3985 O O . ILE A 1 497 ? -13.305 8.641 18.359 1 98.38 497 ILE A O 1
ATOM 3989 N N . ARG A 1 498 ? -14.188 7.668 20.172 1 98.31 498 ARG A N 1
ATOM 3990 C CA . ARG A 1 498 ? -14.375 6.371 19.531 1 98.31 498 ARG A CA 1
ATOM 3991 C C . ARG A 1 498 ? -15.828 6.184 19.094 1 98.31 498 ARG A C 1
ATOM 3993 O O . ARG A 1 498 ? -16.672 5.777 19.875 1 98.31 498 ARG A O 1
ATOM 4000 N N . SER A 1 499 ? -16.047 6.328 17.812 1 96.88 499 SER A N 1
ATOM 4001 C CA . SER A 1 499 ? -17.391 6.586 17.297 1 96.88 499 SER A CA 1
ATOM 4002 C C . SER A 1 499 ? -18.156 5.289 17.094 1 96.88 499 SER A C 1
ATOM 4004 O O . SER A 1 499 ? -19.375 5.305 16.953 1 96.88 499 SER A O 1
ATOM 4006 N N . VAL A 1 500 ? -17.5 4.148 17.062 1 98.5 500 VAL A N 1
ATOM 4007 C CA . VAL A 1 500 ? -18.203 2.891 16.859 1 98.5 500 VAL A CA 1
ATOM 4008 C C . VAL A 1 500 ? -18.797 2.42 18.188 1 98.5 500 VAL A C 1
ATOM 4010 O O . VAL A 1 500 ? -18.062 2.145 19.141 1 98.5 500 VAL A O 1
ATOM 4013 N N . THR A 1 501 ? -20.109 2.352 18.312 1 98.25 501 THR A N 1
ATOM 4014 C CA . THR A 1 501 ? -20.844 1.945 19.5 1 98.25 501 THR A CA 1
ATOM 4015 C C . THR A 1 501 ? -21.844 0.833 19.172 1 98.25 501 THR A C 1
ATOM 4017 O O . THR A 1 501 ? -22.047 0.5 18 1 98.25 501 THR A O 1
ATOM 4020 N N . GLY A 1 502 ? -22.391 0.228 20.281 1 97.75 502 GLY A N 1
ATOM 4021 C CA . GLY A 1 502 ? -23.484 -0.714 20.047 1 97.75 502 GLY A CA 1
ATOM 4022 C C . GLY A 1 502 ? -24.656 -0.105 19.297 1 97.75 502 GLY A C 1
ATOM 4023 O O . GLY A 1 502 ? -25.234 -0.75 18.422 1 97.75 502 GLY A O 1
ATOM 4024 N N . GLN A 1 503 ? -24.969 1.16 19.562 1 98.31 503 GLN A N 1
ATOM 4025 C CA . GLN A 1 503 ? -26.062 1.873 18.922 1 98.31 503 GLN A CA 1
ATOM 4026 C C . GLN A 1 503 ? -25.766 2.115 17.438 1 98.31 503 GLN A C 1
ATOM 4028 O O . GLN A 1 503 ? -26.625 1.921 16.594 1 98.31 503 GLN A O 1
ATOM 4033 N N . SER A 1 504 ? -24.516 2.514 17.141 1 98.31 504 SER A N 1
ATOM 4034 C CA . SER A 1 504 ? -24.172 2.77 15.75 1 98.31 504 SER A CA 1
ATOM 4035 C C . SER A 1 504 ? -24.188 1.48 14.93 1 98.31 504 SER A C 1
ATOM 4037 O O . SER A 1 504 ? -24.594 1.481 13.773 1 98.31 504 SER A O 1
ATOM 4039 N N . LYS A 1 505 ? -23.75 0.403 15.516 1 97.69 505 LYS A N 1
ATOM 4040 C CA . LYS A 1 505 ? -23.781 -0.89 14.836 1 97.69 505 LYS A CA 1
ATOM 4041 C C . LYS A 1 505 ? -25.219 -1.28 14.461 1 97.69 505 LYS A C 1
ATOM 4043 O O . LYS A 1 505 ? -25.469 -1.751 13.344 1 97.69 505 LYS A O 1
ATOM 4048 N N . LEU A 1 506 ? -26.125 -1.077 15.398 1 97.31 506 LEU A N 1
ATOM 4049 C CA . LEU A 1 506 ? -27.516 -1.412 15.156 1 97.31 506 LEU A CA 1
ATOM 4050 C C . LEU A 1 506 ? -28.094 -0.568 14.023 1 97.31 506 LEU A C 1
ATOM 4052 O O . LEU A 1 506 ? -28.812 -1.082 13.164 1 97.31 506 LEU A O 1
ATOM 4056 N N . PHE A 1 507 ? -27.797 0.663 13.977 1 98 507 PHE A N 1
ATOM 4057 C CA . PHE A 1 507 ? -28.281 1.536 12.914 1 98 507 PHE A CA 1
ATOM 4058 C C . PHE A 1 507 ? -27.719 1.103 11.562 1 98 507 PHE A C 1
ATOM 4060 O O . PHE A 1 507 ? -28.469 0.917 10.602 1 98 507 PHE A O 1
ATOM 4067 N N . VAL A 1 508 ? -26.359 0.946 11.5 1 97.12 508 VAL A N 1
ATOM 4068 C CA . VAL A 1 508 ? -25.672 0.605 10.25 1 97.12 508 VAL A CA 1
ATOM 4069 C C . VAL A 1 508 ? -26.266 -0.687 9.68 1 97.12 508 VAL A C 1
ATOM 4071 O O . VAL A 1 508 ? -26.578 -0.759 8.492 1 97.12 508 VAL A O 1
ATOM 4074 N N . LYS A 1 509 ? -26.469 -1.642 10.555 1 93.69 509 LYS A N 1
ATOM 4075 C CA . LYS A 1 509 ? -27.016 -2.922 10.117 1 93.69 509 LYS A CA 1
ATOM 4076 C C . LYS A 1 509 ? -28.469 -2.775 9.664 1 93.69 509 LYS A C 1
ATOM 4078 O O . LYS A 1 509 ? -28.891 -3.414 8.695 1 93.69 509 LYS A O 1
ATOM 4083 N N . SER A 1 510 ? -29.219 -1.937 10.352 1 94.25 510 SER A N 1
ATOM 4084 C CA . SER A 1 510 ? -30.625 -1.744 10.008 1 94.25 510 SER A CA 1
ATOM 4085 C C . SER A 1 510 ? -30.781 -1.129 8.625 1 94.25 510 SER A C 1
ATOM 4087 O O . SER A 1 510 ? -31.75 -1.412 7.918 1 94.25 510 SER A O 1
ATOM 4089 N N . LEU A 1 511 ? -29.875 -0.265 8.266 1 91.81 511 LEU A N 1
ATOM 4090 C CA . LEU A 1 511 ? -29.953 0.405 6.973 1 91.81 511 LEU A CA 1
ATOM 4091 C C . LEU A 1 511 ? -29.812 -0.599 5.832 1 91.81 511 LEU A C 1
ATOM 4093 O O . LEU A 1 511 ? -30.391 -0.403 4.758 1 91.81 511 LEU A O 1
ATOM 4097 N N . LEU A 1 512 ? -29.109 -1.639 6.102 1 83.75 512 LEU A N 1
ATOM 4098 C CA . LEU A 1 512 ? -28.859 -2.637 5.066 1 83.75 512 LEU A CA 1
ATOM 4099 C C . LEU A 1 512 ? -29.828 -3.807 5.191 1 83.75 512 LEU A C 1
ATOM 4101 O O . LEU A 1 512 ? -29.781 -4.746 4.395 1 83.75 512 LEU A O 1
ATOM 4105 N N . ASP A 1 513 ? -30.688 -3.701 6.25 1 82.69 513 ASP A N 1
ATOM 4106 C CA . ASP A 1 513 ? -31.719 -4.711 6.492 1 82.69 513 ASP A CA 1
ATOM 4107 C C . ASP A 1 513 ? -33.031 -4.352 5.785 1 82.69 513 ASP A C 1
ATOM 4109 O O . ASP A 1 513 ? -33.656 -3.348 6.117 1 82.69 513 ASP A O 1
ATOM 4113 N N . GLN A 1 514 ? -33.531 -5.184 4.996 1 77.62 514 GLN A N 1
ATOM 4114 C CA . GLN A 1 514 ? -34.75 -4.934 4.215 1 77.62 514 GLN A CA 1
ATOM 4115 C C . GLN A 1 514 ? -35.969 -4.992 5.09 1 77.62 514 GLN A C 1
ATOM 4117 O O . GLN A 1 514 ? -37 -4.387 4.766 1 77.62 514 GLN A O 1
ATOM 4122 N N . ASP A 1 515 ? -35.875 -5.641 6.102 1 83.75 515 ASP A N 1
ATOM 4123 C CA . ASP A 1 515 ? -37.031 -5.867 6.938 1 83.75 515 ASP A CA 1
ATOM 4124 C C . ASP A 1 515 ? -37.219 -4.73 7.941 1 83.75 515 ASP A C 1
ATOM 4126 O O . ASP A 1 515 ? -38.281 -4.598 8.547 1 83.75 515 ASP A O 1
ATOM 4130 N N . ALA A 1 516 ? -36.219 -3.924 8.031 1 90.31 516 ALA A N 1
ATOM 4131 C CA . ALA A 1 516 ? -36.344 -2.818 8.984 1 90.31 516 ALA A CA 1
ATOM 4132 C C . ALA A 1 516 ? -37.219 -1.694 8.414 1 90.31 516 ALA A C 1
ATOM 4134 O O . ALA A 1 516 ? -37 -1.278 7.27 1 90.31 516 ALA A O 1
ATOM 4135 N N . SER A 1 517 ? -38.125 -1.251 9.156 1 93.75 517 SER A N 1
ATOM 4136 C CA . SER A 1 517 ? -38.969 -0.146 8.719 1 93.75 517 SER A CA 1
ATOM 4137 C C . SER A 1 517 ? -38.219 1.177 8.75 1 93.75 517 SER A C 1
ATOM 4139 O O . SER A 1 517 ? -37.219 1.308 9.461 1 93.75 517 SER A O 1
ATOM 4141 N N . ASP A 1 518 ? -38.688 2.146 8.039 1 94.88 518 ASP A N 1
ATOM 4142 C CA . ASP A 1 518 ? -38.094 3.477 8.047 1 94.88 518 ASP A CA 1
ATOM 4143 C C . ASP A 1 518 ? -38.125 4.082 9.445 1 94.88 518 ASP A C 1
ATOM 4145 O O . ASP A 1 518 ? -37.156 4.719 9.867 1 94.88 518 ASP A O 1
ATOM 4149 N N . ALA A 1 519 ? -39.188 3.828 10.141 1 96.19 519 ALA A N 1
ATOM 4150 C CA . ALA A 1 519 ? -39.312 4.352 11.5 1 96.19 519 ALA A CA 1
ATOM 4151 C C . ALA A 1 519 ? -38.25 3.771 12.414 1 96.19 519 ALA A C 1
ATOM 4153 O O . ALA A 1 519 ? -37.656 4.488 13.234 1 96.19 519 ALA A O 1
ATOM 4154 N N . THR A 1 520 ? -38.062 2.477 12.266 1 96.94 520 THR A N 1
ATOM 4155 C CA . THR A 1 520 ? -37.031 1.812 13.062 1 96.94 520 THR A CA 1
ATOM 4156 C C . THR A 1 520 ? -35.656 2.352 12.719 1 96.94 520 THR A C 1
ATOM 4158 O O . THR A 1 520 ? -34.844 2.623 13.617 1 96.94 520 THR A O 1
ATOM 4161 N N . LYS A 1 521 ? -35.344 2.49 11.438 1 97.44 521 LYS A N 1
ATOM 4162 C CA . LYS A 1 521 ? -34.062 3.01 10.984 1 97.44 521 LYS A CA 1
ATOM 4163 C C . LYS A 1 521 ? -33.812 4.41 11.539 1 97.44 521 LYS A C 1
ATOM 4165 O O . LYS A 1 521 ? -32.688 4.715 11.984 1 97.44 521 LYS A O 1
ATOM 4170 N N . ILE A 1 522 ? -34.812 5.227 11.523 1 98.19 522 ILE A N 1
ATOM 4171 C CA . ILE A 1 522 ? -34.688 6.605 11.992 1 98.19 522 ILE A CA 1
ATOM 4172 C C . ILE A 1 522 ? -34.438 6.613 13.5 1 98.19 522 ILE A C 1
ATOM 4174 O O . ILE A 1 522 ? -33.594 7.355 13.984 1 98.19 522 ILE A O 1
ATOM 4178 N N . GLN A 1 523 ? -35.188 5.746 14.219 1 98.31 523 GLN A N 1
ATOM 4179 C CA . GLN A 1 523 ? -34.969 5.668 15.664 1 98.31 523 GLN A CA 1
ATOM 4180 C C . GLN A 1 523 ? -33.562 5.219 16 1 98.31 523 GLN A C 1
ATOM 4182 O O . GLN A 1 523 ? -32.906 5.777 16.891 1 98.31 523 GLN A O 1
ATOM 4187 N N . LEU A 1 524 ? -33.125 4.246 15.312 1 98.56 524 LEU A N 1
ATOM 4188 C CA . LEU A 1 524 ? -31.781 3.727 15.547 1 98.56 524 LEU A CA 1
ATOM 4189 C C . LEU A 1 524 ? -30.719 4.77 15.195 1 98.56 524 LEU A C 1
ATOM 4191 O O . LEU A 1 524 ? -29.672 4.844 15.836 1 98.56 524 LEU A O 1
ATOM 4195 N N . LEU A 1 525 ? -30.953 5.543 14.133 1 98.69 525 LEU A N 1
ATOM 4196 C CA . LEU A 1 525 ? -30.062 6.641 13.789 1 98.69 525 LEU A CA 1
ATOM 4197 C C . LEU A 1 525 ? -29.984 7.648 14.938 1 98.69 525 LEU A C 1
ATOM 4199 O O . LEU A 1 525 ? -28.891 8.094 15.297 1 98.69 525 LEU A O 1
ATOM 4203 N N . HIS A 1 526 ? -31.156 7.988 15.453 1 98.81 526 HIS A N 1
ATOM 4204 C CA . HIS A 1 526 ? -31.203 8.93 16.562 1 98.81 526 HIS A CA 1
ATOM 4205 C C . HIS A 1 526 ? -30.438 8.398 17.766 1 98.81 526 HIS A C 1
ATOM 4207 O O . HIS A 1 526 ? -29.688 9.141 18.422 1 98.81 526 HIS A O 1
ATOM 4213 N N . ASP A 1 527 ? -30.594 7.109 18.047 1 98.75 527 ASP A N 1
ATOM 4214 C CA . ASP A 1 527 ? -29.891 6.488 19.156 1 98.75 527 ASP A CA 1
ATOM 4215 C C . ASP A 1 527 ? -28.375 6.539 18.938 1 98.75 527 ASP A C 1
ATOM 4217 O O . ASP A 1 527 ? -27.609 6.82 19.875 1 98.75 527 ASP A O 1
ATOM 4221 N N . ALA A 1 528 ? -27.953 6.227 17.75 1 98.75 528 ALA A N 1
ATOM 4222 C CA . ALA A 1 528 ? -26.531 6.238 17.406 1 98.75 528 ALA A CA 1
ATOM 4223 C C . ALA A 1 528 ? -25.938 7.637 17.562 1 98.75 528 ALA A C 1
ATOM 4225 O O . ALA A 1 528 ? -24.844 7.797 18.109 1 98.75 528 ALA A O 1
ATOM 4226 N N . CYS A 1 529 ? -26.641 8.617 17.062 1 98.75 529 CYS A N 1
ATOM 4227 C CA . CYS A 1 529 ? -26.172 10 17.141 1 98.75 529 CYS A CA 1
ATOM 4228 C C . CYS A 1 529 ? -26.125 10.484 18.578 1 98.75 529 CYS A C 1
ATOM 4230 O O . CYS A 1 529 ? -25.203 11.219 18.969 1 98.75 529 CYS A O 1
ATOM 4232 N N . THR A 1 530 ? -27.109 10.062 19.328 1 98.69 530 THR A N 1
ATOM 4233 C CA . THR A 1 530 ? -27.141 10.438 20.734 1 98.69 530 THR A CA 1
ATOM 4234 C C . THR A 1 530 ? -25.922 9.852 21.469 1 98.69 530 THR A C 1
ATOM 4236 O O . THR A 1 530 ? -25.281 10.539 22.266 1 98.69 530 THR A O 1
ATOM 4239 N N . ALA A 1 531 ? -25.672 8.625 21.188 1 98.62 531 ALA A N 1
ATOM 4240 C CA . ALA A 1 531 ? -24.516 7.988 21.797 1 98.62 531 ALA A CA 1
ATOM 4241 C C . ALA A 1 531 ? -23.219 8.711 21.422 1 98.62 531 ALA A C 1
ATOM 4243 O O . ALA A 1 531 ? -22.344 8.93 22.266 1 98.62 531 ALA A O 1
ATOM 4244 N N . HIS A 1 532 ? -23.109 9.055 20.188 1 98.62 532 HIS A N 1
ATOM 4245 C CA . HIS A 1 532 ? -21.938 9.781 19.703 1 98.62 532 HIS A CA 1
ATOM 4246 C C . HIS A 1 532 ? -21.781 11.125 20.422 1 98.62 532 HIS A C 1
ATOM 4248 O O . HIS A 1 532 ? -20.672 11.484 20.828 1 98.62 532 HIS A O 1
ATOM 4254 N N . SER A 1 533 ? -22.859 11.828 20.547 1 98.31 533 SER A N 1
ATOM 4255 C CA . SER A 1 533 ? -22.844 13.133 21.188 1 98.31 533 SER A CA 1
ATOM 4256 C C . SER A 1 533 ? -22.453 13.016 22.672 1 98.31 533 SER A C 1
ATOM 4258 O O . SER A 1 533 ? -21.75 13.875 23.203 1 98.31 533 SER A O 1
ATOM 4260 N N . GLN A 1 534 ? -22.906 11.945 23.219 1 98.06 534 GLN A N 1
ATOM 4261 C CA . GLN A 1 534 ? -22.547 11.711 24.625 1 98.06 534 GLN A CA 1
ATOM 4262 C C . GLN A 1 534 ? -21.047 11.469 24.781 1 98.06 534 GLN A C 1
ATOM 4264 O O . GLN A 1 534 ? -20.406 12.047 25.656 1 98.06 534 GLN A O 1
ATOM 4269 N N . ILE A 1 535 ? -20.516 10.656 23.984 1 98.44 535 ILE A N 1
ATOM 4270 C CA . ILE A 1 535 ? -19.094 10.352 24.016 1 98.44 535 ILE A CA 1
ATOM 4271 C C . ILE A 1 535 ? -18.281 11.625 23.75 1 98.44 535 ILE A C 1
ATOM 4273 O O . ILE A 1 535 ? -17.281 11.883 24.406 1 98.44 535 ILE A O 1
ATOM 4277 N N . THR A 1 536 ? -18.734 12.398 22.75 1 98 536 THR A N 1
ATOM 4278 C CA . THR A 1 536 ? -18.078 13.656 22.391 1 98 536 THR A CA 1
ATOM 4279 C C . THR A 1 536 ? -18.016 14.586 23.609 1 98 536 THR A C 1
ATOM 4281 O O . THR A 1 536 ? -16.984 15.211 23.859 1 98 536 THR A O 1
ATOM 4284 N N . ARG A 1 537 ? -19.109 14.617 24.312 1 97.06 537 ARG A N 1
ATOM 4285 C CA . ARG A 1 537 ? -19.188 15.469 25.5 1 97.06 537 ARG A CA 1
ATOM 4286 C C . ARG A 1 537 ? -18.219 14.977 26.578 1 97.06 537 ARG A C 1
ATOM 4288 O O . ARG A 1 537 ? -17.5 15.773 27.188 1 97.06 537 ARG A O 1
ATOM 4295 N N . GLU A 1 538 ? -18.203 13.719 26.766 1 97.38 538 GLU A N 1
ATOM 4296 C CA . GLU A 1 538 ? -17.297 13.141 27.75 1 97.38 538 GLU A CA 1
ATOM 4297 C C . GLU A 1 538 ? -15.836 13.445 27.406 1 97.38 538 GLU A C 1
ATOM 4299 O O . GLU A 1 538 ? -15.055 13.828 28.281 1 97.38 538 GLU A O 1
ATOM 4304 N N . CYS A 1 539 ? -15.539 13.289 26.203 1 97.94 539 CYS A N 1
ATOM 4305 C CA . CYS A 1 539 ? -14.172 13.523 25.734 1 97.94 539 CYS A CA 1
ATOM 4306 C C . CYS A 1 539 ? -13.797 14.992 25.875 1 97.94 539 CYS A C 1
ATOM 4308 O O . CYS A 1 539 ? -12.695 15.32 26.312 1 97.94 539 CYS A O 1
ATOM 4310 N N . SER A 1 540 ? -14.711 15.859 25.5 1 95.94 540 SER A N 1
ATOM 4311 C CA . SER A 1 540 ? -14.445 17.297 25.578 1 95.94 540 SER A CA 1
ATOM 4312 C C . SER A 1 540 ? -14.258 17.75 27.016 1 95.94 540 SER A C 1
ATOM 4314 O O . SER A 1 540 ? -13.602 18.766 27.266 1 95.94 540 SER A O 1
ATOM 4316 N N . GLN A 1 541 ? -14.797 16.953 27.953 1 96.44 541 GLN A N 1
ATOM 4317 C CA . GLN A 1 541 ? -14.672 17.266 29.375 1 96.44 541 GLN A CA 1
ATOM 4318 C C . GLN A 1 541 ? -13.414 16.641 29.969 1 96.44 541 GLN A C 1
ATOM 4320 O O . GLN A 1 541 ? -13.203 16.688 31.172 1 96.44 541 GLN A O 1
ATOM 4325 N N . GLY A 1 542 ? -12.594 16.062 29.109 1 96.31 542 GLY A N 1
ATOM 4326 C CA . GLY A 1 542 ? -11.352 15.461 29.562 1 96.31 542 GLY A CA 1
ATOM 4327 C C . GLY A 1 542 ? -11.555 14.117 30.25 1 96.31 542 GLY A C 1
ATOM 4328 O O . GLY A 1 542 ? -10.68 13.656 30.984 1 96.31 542 GLY A O 1
ATOM 4329 N N . LEU A 1 543 ? -12.688 13.492 30 1 97.44 543 LEU A N 1
ATOM 4330 C CA . LEU A 1 543 ? -13.023 12.266 30.719 1 97.44 543 LEU A CA 1
ATOM 4331 C C . LEU A 1 543 ? -12.906 11.055 29.812 1 97.44 543 LEU A C 1
ATOM 4333 O O . LEU A 1 543 ? -13.328 9.953 30.172 1 97.44 543 LEU A O 1
ATOM 4337 N N . GLY A 1 544 ? -12.367 11.234 28.625 1 96.94 544 GLY A N 1
ATOM 4338 C CA . GLY A 1 544 ? -12.172 10.109 27.719 1 96.94 544 GLY A CA 1
ATOM 4339 C C . GLY A 1 544 ? -11.164 9.102 28.234 1 96.94 544 GLY A C 1
ATOM 4340 O O . GLY A 1 544 ? -10.398 9.398 29.156 1 96.94 544 GLY A O 1
ATOM 4341 N N . GLN A 1 545 ? -11.125 7.918 27.672 1 98.06 545 GLN A N 1
ATOM 4342 C CA . GLN A 1 545 ? -10.273 6.844 28.172 1 98.06 545 GLN A CA 1
ATOM 4343 C C . GLN A 1 545 ? -8.93 6.836 27.469 1 98.06 545 GLN A C 1
ATOM 4345 O O . GLN A 1 545 ? -7.938 6.328 28 1 98.06 545 GLN A O 1
ATOM 4350 N N . ASP A 1 546 ? -8.852 7.383 26.266 1 97.69 546 ASP A N 1
ATOM 4351 C CA . ASP A 1 546 ? -7.68 7.184 25.406 1 97.69 546 ASP A CA 1
ATOM 4352 C C . ASP A 1 546 ? -6.453 7.879 25.984 1 97.69 546 ASP A C 1
ATOM 4354 O O . ASP A 1 546 ? -5.398 7.262 26.156 1 97.69 546 ASP A O 1
ATOM 4358 N N . ARG A 1 547 ? -6.562 9.164 26.328 1 97.44 547 ARG A N 1
ATOM 4359 C CA . ARG A 1 547 ? -5.41 9.914 26.812 1 97.44 547 ARG A CA 1
ATOM 4360 C C . ARG A 1 547 ? -4.973 9.43 28.188 1 97.44 547 ARG A C 1
ATOM 4362 O O . ARG A 1 547 ? -3.781 9.406 28.5 1 97.44 547 ARG A O 1
ATOM 4369 N N . HIS A 1 548 ? -5.938 9.086 29 1 98.12 548 HIS A N 1
ATOM 4370 C CA . HIS A 1 548 ? -5.621 8.547 30.312 1 98.12 548 HIS A CA 1
ATOM 4371 C C . HIS A 1 548 ? -4.812 7.262 30.203 1 98.12 548 HIS A C 1
ATOM 4373 O O . HIS A 1 548 ? -3.734 7.152 30.797 1 98.12 548 HIS A O 1
ATOM 4379 N N . LEU A 1 549 ? -5.301 6.32 29.422 1 98.31 549 LEU A N 1
ATOM 4380 C CA . LEU A 1 549 ? -4.617 5.039 29.266 1 98.31 549 LEU A CA 1
ATOM 4381 C C . LEU A 1 549 ? -3.262 5.23 28.594 1 98.31 549 LEU A C 1
ATOM 4383 O O . LEU A 1 549 ? -2.301 4.527 28.922 1 98.31 549 LEU A O 1
ATOM 4387 N N . TYR A 1 550 ? -3.205 6.125 27.719 1 97.44 550 TYR A N 1
ATOM 4388 C CA . TYR A 1 550 ? -1.931 6.418 27.062 1 97.44 550 TYR A CA 1
ATOM 4389 C C . TYR A 1 550 ? -0.915 6.945 28.078 1 97.44 550 TYR A C 1
ATOM 4391 O O . TYR A 1 550 ? 0.253 6.551 28.047 1 97.44 550 TYR A O 1
ATOM 4399 N N . ALA A 1 551 ? -1.347 7.836 28.891 1 97.75 551 ALA A N 1
ATOM 4400 C CA . ALA A 1 551 ? -0.459 8.383 29.906 1 97.75 551 ALA A CA 1
ATOM 4401 C C . ALA A 1 551 ? 0.048 7.285 30.844 1 97.75 551 ALA A C 1
ATOM 4403 O O . ALA A 1 551 ? 1.225 7.27 31.203 1 97.75 551 ALA A O 1
ATOM 4404 N N . LEU A 1 552 ? -0.835 6.406 31.203 1 98.25 552 LEU A N 1
ATOM 4405 C CA . LEU A 1 552 ? -0.434 5.297 32.062 1 98.25 552 LEU A CA 1
ATOM 4406 C C . LEU A 1 552 ? 0.597 4.414 31.375 1 98.25 552 LEU A C 1
ATOM 4408 O O . LEU A 1 552 ? 1.571 3.982 32 1 98.25 552 LEU A O 1
ATOM 4412 N N . TYR A 1 553 ? 0.335 4.102 30.141 1 97.81 553 TYR A N 1
ATOM 4413 C CA . TYR A 1 553 ? 1.285 3.314 29.359 1 97.81 553 TYR A CA 1
ATOM 4414 C C . TYR A 1 553 ? 2.643 4.004 29.297 1 97.81 553 TYR A C 1
ATOM 4416 O O . TYR A 1 553 ? 3.682 3.361 29.469 1 97.81 553 TYR A O 1
ATOM 4424 N N . CYS A 1 554 ? 2.648 5.32 29 1 96.25 554 CYS A N 1
ATOM 4425 C CA . CYS A 1 554 ? 3.887 6.086 28.906 1 96.25 554 CYS A CA 1
ATOM 4426 C C . CYS A 1 554 ? 4.629 6.094 30.234 1 96.25 554 CYS A C 1
ATOM 4428 O O . CYS A 1 554 ? 5.855 5.984 30.266 1 96.25 554 CYS A O 1
ATOM 4430 N N . LEU A 1 555 ? 3.881 6.281 31.328 1 96.31 555 LEU A N 1
ATOM 4431 C CA . LEU A 1 555 ? 4.469 6.27 32.656 1 96.31 555 LEU A CA 1
ATOM 4432 C C . LEU A 1 555 ? 5.18 4.949 32.938 1 96.31 555 LEU A C 1
ATOM 4434 O O . LEU A 1 555 ? 6.309 4.938 33.406 1 96.31 555 LEU A O 1
ATOM 4438 N N . TRP A 1 556 ? 4.504 3.865 32.594 1 97.38 556 TRP A N 1
ATOM 4439 C CA . TRP A 1 556 ? 5.109 2.547 32.75 1 97.38 556 TRP A CA 1
ATOM 4440 C C . TRP A 1 556 ? 6.375 2.426 31.906 1 97.38 556 TRP A C 1
ATOM 4442 O O . TRP A 1 556 ? 7.43 2.027 32.406 1 97.38 556 TRP A O 1
ATOM 4452 N N . ASN A 1 557 ? 6.262 2.758 30.641 1 95.06 557 ASN A N 1
ATOM 4453 C CA . ASN A 1 557 ? 7.336 2.584 29.672 1 95.06 557 ASN A CA 1
ATOM 4454 C C . ASN A 1 557 ? 8.562 3.416 30.031 1 95.06 557 ASN A C 1
ATOM 4456 O O . ASN A 1 557 ? 9.695 3 29.797 1 95.06 557 ASN A O 1
ATOM 4460 N N . GLN A 1 558 ? 8.414 4.566 30.594 1 91.62 558 GLN A N 1
ATOM 4461 C CA . GLN A 1 558 ? 9.516 5.496 30.828 1 91.62 558 GLN A CA 1
ATOM 4462 C C . GLN A 1 558 ? 10.133 5.285 32.188 1 91.62 558 GLN A C 1
ATOM 4464 O O . GLN A 1 558 ? 11.344 5.398 32.375 1 91.62 558 GLN A O 1
ATOM 4469 N N . TRP A 1 559 ? 9.297 4.895 33.188 1 93.75 559 TRP A N 1
ATOM 4470 C CA . TRP A 1 559 ? 9.836 5.016 34.531 1 93.75 559 TRP A CA 1
ATOM 4471 C C . TRP A 1 559 ? 9.664 3.713 35.312 1 93.75 559 TRP A C 1
ATOM 4473 O O . TRP A 1 559 ? 10.32 3.502 36.312 1 93.75 559 TRP A O 1
ATOM 4483 N N . TYR A 1 560 ? 8.836 2.771 34.75 1 93.94 560 TYR A N 1
ATOM 4484 C CA . TYR A 1 560 ? 8.508 1.662 35.656 1 93.94 560 TYR A CA 1
ATOM 4485 C C . TYR A 1 560 ? 8.703 0.324 34.938 1 93.94 560 TYR A C 1
ATOM 4487 O O . TYR A 1 560 ? 8.305 -0.721 35.469 1 93.94 560 TYR A O 1
ATOM 4495 N N . LYS A 1 561 ? 9.227 0.317 33.812 1 92.88 561 LYS A N 1
ATOM 4496 C CA . LYS A 1 561 ? 9.414 -0.898 33.031 1 92.88 561 LYS A CA 1
ATOM 4497 C C . LYS A 1 561 ? 10.188 -1.951 33.812 1 92.88 561 LYS A C 1
ATOM 4499 O O . LYS A 1 561 ? 9.938 -3.15 33.656 1 92.88 561 LYS A O 1
ATOM 4504 N N . ASP A 1 562 ? 11.125 -1.524 34.688 1 92.62 562 ASP A N 1
ATOM 4505 C CA . ASP A 1 562 ? 11.984 -2.432 35.438 1 92.62 562 ASP A CA 1
ATOM 4506 C C . ASP A 1 562 ? 11.367 -2.787 36.781 1 92.62 562 ASP A C 1
ATOM 4508 O O . ASP A 1 562 ? 11.836 -3.709 37.438 1 92.62 562 ASP A O 1
ATOM 4512 N N . LYS A 1 563 ? 10.367 -2.131 37.156 1 93 563 LYS A N 1
ATOM 4513 C CA . LYS A 1 563 ? 9.82 -2.285 38.5 1 93 563 LYS A CA 1
ATOM 4514 C C . LYS A 1 563 ? 8.477 -2.996 38.469 1 93 563 LYS A C 1
ATOM 4516 O O . LYS A 1 563 ? 8.047 -3.572 39.469 1 93 563 LYS A O 1
ATOM 4521 N N . LEU A 1 564 ? 7.855 -2.779 37.375 1 93.88 564 LEU A N 1
ATOM 4522 C CA . LEU A 1 564 ? 6.5 -3.312 37.25 1 93.88 564 LEU A CA 1
ATOM 4523 C C . LEU A 1 564 ? 6.309 -4 35.906 1 93.88 564 LEU A C 1
ATOM 4525 O O . LEU A 1 564 ? 6.758 -3.492 34.875 1 93.88 564 LEU A O 1
ATOM 4529 N N . GLU A 1 565 ? 5.68 -5.16 35.938 1 94.88 565 GLU A N 1
ATOM 4530 C CA . GLU A 1 565 ? 5.328 -5.805 34.656 1 94.88 565 GLU A CA 1
ATOM 4531 C C . GLU A 1 565 ? 4.297 -4.992 33.906 1 94.88 565 GLU A C 1
ATOM 4533 O O . GLU A 1 565 ? 3.484 -4.281 34.5 1 94.88 565 GLU A O 1
ATOM 4538 N N . LEU A 1 566 ? 4.32 -5.098 32.625 1 97.19 566 LEU A N 1
ATOM 4539 C CA . LEU A 1 566 ? 3.338 -4.414 31.781 1 97.19 566 LEU A CA 1
ATOM 4540 C C . LEU A 1 566 ? 1.922 -4.855 32.125 1 97.19 566 LEU A C 1
ATOM 4542 O O . LEU A 1 566 ? 1.618 -6.051 32.125 1 97.19 566 LEU A O 1
ATOM 4546 N N . PRO A 1 567 ? 1.11 -3.945 32.5 1 97.81 567 PRO A N 1
ATOM 4547 C CA . PRO A 1 567 ? -0.276 -4.328 32.781 1 97.81 567 PRO A CA 1
ATOM 4548 C C . PRO A 1 567 ? -0.904 -5.137 31.656 1 97.81 567 PRO A C 1
ATOM 4550 O O . PRO A 1 567 ? -0.746 -4.785 30.484 1 97.81 567 PRO A O 1
ATOM 4553 N N . PRO A 1 568 ? -1.665 -6.172 31.938 1 98 568 PRO A N 1
ATOM 4554 C CA . PRO A 1 568 ? -2.219 -7.094 30.938 1 98 568 PRO A CA 1
ATOM 4555 C C . PRO A 1 568 ? -3.068 -6.383 29.891 1 98 568 PRO A C 1
ATOM 4557 O O . PRO A 1 568 ? -3.127 -6.824 28.734 1 98 568 PRO A O 1
ATOM 4560 N N . ILE A 1 569 ? -3.693 -5.285 30.234 1 98.31 569 ILE A N 1
ATOM 4561 C CA . ILE A 1 569 ? -4.547 -4.551 29.312 1 98.31 569 ILE A CA 1
ATOM 4562 C C . ILE A 1 569 ? -3.736 -4.141 28.078 1 98.31 569 ILE A C 1
ATOM 4564 O O . ILE A 1 569 ? -4.25 -4.145 26.953 1 98.31 569 ILE A O 1
ATOM 4568 N N . PHE A 1 570 ? -2.479 -3.854 28.25 1 98.25 570 PHE A N 1
ATOM 4569 C CA . PHE A 1 570 ? -1.645 -3.328 27.188 1 98.25 570 PHE A CA 1
ATOM 4570 C C . PHE A 1 570 ? -1.066 -4.461 26.344 1 98.25 570 PHE A C 1
ATOM 4572 O O . PHE A 1 570 ? -0.41 -4.219 25.328 1 98.25 570 PHE A O 1
ATOM 4579 N N . ARG A 1 571 ? -1.318 -5.707 26.703 1 96.19 571 ARG A N 1
ATOM 4580 C CA . ARG A 1 571 ? -0.926 -6.883 25.922 1 96.19 571 ARG A CA 1
ATOM 4581 C C . ARG A 1 571 ? -2.129 -7.504 25.234 1 96.19 571 ARG A C 1
ATOM 4583 O O . ARG A 1 571 ? -1.971 -8.281 24.281 1 96.19 571 ARG A O 1
ATOM 4590 N N . ASP A 1 572 ? -3.271 -7.113 25.781 1 96.94 572 ASP A N 1
ATOM 4591 C CA . ASP A 1 572 ? -4.5 -7.672 25.234 1 96.94 572 ASP A CA 1
ATOM 4592 C C . ASP A 1 572 ? -4.73 -7.184 23.812 1 96.94 572 ASP A C 1
ATOM 4594 O O . ASP A 1 572 ? -4.367 -6.059 23.469 1 96.94 572 ASP A O 1
ATOM 4598 N N . LYS A 1 573 ? -5.371 -8.008 22.969 1 96.25 573 LYS A N 1
ATOM 4599 C CA . LYS A 1 573 ? -5.664 -7.668 21.578 1 96.25 573 LYS A CA 1
ATOM 4600 C C . LYS A 1 573 ? -6.508 -6.398 21.484 1 96.25 573 LYS A C 1
ATOM 4602 O O . LYS A 1 573 ? -6.41 -5.652 20.516 1 96.25 573 LYS A O 1
ATOM 4607 N N . SER A 1 574 ? -7.277 -6.168 22.516 1 97.19 574 SER A N 1
ATOM 4608 C CA . SER A 1 574 ? -8.125 -4.98 22.516 1 97.19 574 SER A CA 1
ATOM 4609 C C . SER A 1 574 ? -7.293 -3.707 22.422 1 97.19 574 SER A C 1
ATOM 4611 O O . SER A 1 574 ? -7.703 -2.742 21.781 1 97.19 574 SER A O 1
ATOM 4613 N N . TRP A 1 575 ? -6.102 -3.701 23.047 1 97.5 575 TRP A N 1
ATOM 4614 C CA . TRP A 1 575 ? -5.234 -2.527 23.016 1 97.5 575 TRP A CA 1
ATOM 4615 C C . TRP A 1 575 ? -4.711 -2.275 21.609 1 97.5 575 TRP A C 1
ATOM 4617 O O . TRP A 1 575 ? -4.746 -1.143 21.125 1 97.5 575 TRP A O 1
ATOM 4627 N N . THR A 1 576 ? -4.355 -3.326 20.938 1 95.62 576 THR A N 1
ATOM 4628 C CA . THR A 1 576 ? -3.879 -3.215 19.562 1 95.62 576 THR A CA 1
ATOM 4629 C C . THR A 1 576 ? -5.008 -2.773 18.641 1 95.62 576 THR A C 1
ATOM 4631 O O . THR A 1 576 ? -4.793 -1.973 17.719 1 95.62 576 THR A O 1
ATOM 4634 N N . THR A 1 577 ? -6.141 -3.279 18.875 1 96.12 577 THR A N 1
ATOM 4635 C CA . THR A 1 577 ? -7.305 -2.916 18.062 1 96.12 577 THR A CA 1
ATOM 4636 C C . THR A 1 577 ? -7.613 -1.428 18.203 1 96.12 577 THR A C 1
ATOM 4638 O O . THR A 1 577 ? -7.879 -0.748 17.219 1 96.12 577 THR A O 1
ATOM 4641 N N . MET A 1 578 ? -7.484 -0.96 19.375 1 95.31 578 MET A N 1
ATOM 4642 C CA . MET A 1 578 ? -7.805 0.44 19.641 1 95.31 578 MET A CA 1
ATOM 4643 C C . MET A 1 578 ? -6.754 1.362 19.031 1 95.31 578 MET A C 1
ATOM 4645 O O . MET A 1 578 ? -7.055 2.5 18.656 1 95.31 578 MET A O 1
ATOM 4649 N N . GLN A 1 579 ? -5.566 0.83 18.906 1 93.5 579 GLN A N 1
ATOM 4650 C CA . GLN A 1 579 ? -4.477 1.635 18.359 1 93.5 579 GLN A CA 1
ATOM 4651 C C . GLN A 1 579 ? -4.496 1.631 16.844 1 93.5 579 GLN A C 1
ATOM 4653 O O . GLN A 1 579 ? -3.869 2.48 16.203 1 93.5 579 GLN A O 1
ATOM 4658 N N . ASN A 1 580 ? -5.199 0.722 16.234 1 95.12 580 ASN A N 1
ATOM 4659 C CA . ASN A 1 580 ? -5.277 0.623 14.781 1 95.12 580 ASN A CA 1
ATOM 4660 C C . ASN A 1 580 ? -6.434 1.447 14.227 1 95.12 580 ASN A C 1
ATOM 4662 O O . ASN A 1 580 ? -7.477 0.897 13.867 1 95.12 580 ASN A O 1
ATOM 4666 N N . ASN A 1 581 ? -6.215 2.703 14.039 1 96.75 581 ASN A N 1
ATOM 4667 C CA . ASN A 1 581 ? -7.246 3.621 13.57 1 96.75 581 ASN A CA 1
ATOM 4668 C C . ASN A 1 581 ? -7.484 3.473 12.07 1 96.75 581 ASN A C 1
ATOM 4670 O O . ASN A 1 581 ? -7.012 4.293 11.273 1 96.75 581 ASN A O 1
ATOM 4674 N N . VAL A 1 582 ? -8.281 2.51 11.719 1 97.88 582 VAL A N 1
ATOM 4675 C CA . VAL A 1 582 ? -8.531 2.229 10.312 1 97.88 582 VAL A CA 1
ATOM 4676 C C . VAL A 1 582 ? -9.211 3.428 9.656 1 97.88 582 VAL A C 1
ATOM 4678 O O . VAL A 1 582 ? -8.852 3.83 8.547 1 97.88 582 VAL A O 1
ATOM 4681 N N . LEU A 1 583 ? -10.227 3.955 10.367 1 98.44 583 LEU A N 1
ATOM 4682 C CA . LEU A 1 583 ? -10.805 5.219 9.938 1 98.44 583 LEU A CA 1
ATOM 4683 C C . LEU A 1 583 ? -10.367 6.363 10.844 1 98.44 583 LEU A C 1
ATOM 4685 O O . LEU A 1 583 ? -10.891 6.516 11.953 1 98.44 583 LEU A O 1
ATOM 4689 N N . SER A 1 584 ? -9.438 7.102 10.414 1 98 584 SER A N 1
ATOM 4690 C CA . SER A 1 584 ? -9.055 8.328 11.102 1 98 584 SER A CA 1
ATOM 4691 C C . SER A 1 584 ? -9.797 9.531 10.539 1 98 584 SER A C 1
ATOM 4693 O O . SER A 1 584 ? -9.586 9.906 9.383 1 98 584 SER A O 1
ATOM 4695 N N . THR A 1 585 ? -10.656 10.102 11.305 1 98.06 585 THR A N 1
ATOM 4696 C CA . THR A 1 585 ? -11.523 11.164 10.812 1 98.06 585 THR A CA 1
ATOM 4697 C C . THR A 1 585 ? -11.289 12.461 11.594 1 98.06 585 THR A C 1
ATOM 4699 O O . THR A 1 585 ? -10.906 12.422 12.766 1 98.06 585 THR A O 1
ATOM 4702 N N . SER A 1 586 ? -11.461 13.578 10.945 1 97 586 SER A N 1
ATOM 4703 C CA . SER A 1 586 ? -11.367 14.883 11.594 1 97 586 SER A CA 1
ATOM 4704 C C . SER A 1 586 ? -12.258 15.906 10.898 1 97 586 SER A C 1
ATOM 4706 O O . SER A 1 586 ? -12.375 15.914 9.672 1 97 586 SER A O 1
ATOM 4708 N N . ASN A 1 587 ? -12.906 16.719 11.688 1 95.12 587 ASN A N 1
ATOM 4709 C CA . ASN A 1 587 ? -13.789 17.766 11.195 1 95.12 587 ASN A CA 1
ATOM 4710 C C . ASN A 1 587 ? -13.203 19.156 11.453 1 95.12 587 ASN A C 1
ATOM 4712 O O . ASN A 1 587 ? -12.727 19.438 12.555 1 95.12 587 ASN A O 1
ATOM 4716 N N . CYS A 1 588 ? -13.141 19.969 10.406 1 88.31 588 CYS A N 1
ATOM 4717 C CA . CYS A 1 588 ? -12.766 21.375 10.531 1 88.31 588 CYS A CA 1
ATOM 4718 C C . CYS A 1 588 ? -13.703 22.266 9.727 1 88.31 588 CYS A C 1
ATOM 4720 O O . CYS A 1 588 ? -13.508 22.438 8.523 1 88.31 588 CYS A O 1
ATOM 4722 N N . GLY A 1 589 ? -14.758 22.688 10.297 1 78.81 589 GLY A N 1
ATOM 4723 C CA . GLY A 1 589 ? -15.789 23.359 9.523 1 78.81 589 GLY A CA 1
ATOM 4724 C C . GLY A 1 589 ? -15.695 24.875 9.594 1 78.81 589 GLY A C 1
ATOM 4725 O O . GLY A 1 589 ? -15.75 25.453 10.688 1 78.81 589 GLY A O 1
ATOM 4726 N N . ASN A 1 590 ? -15.328 25.5 8.586 1 87.31 590 ASN A N 1
ATOM 4727 C CA . ASN A 1 590 ? -15.406 26.953 8.375 1 87.31 590 ASN A CA 1
ATOM 4728 C C . ASN A 1 590 ? -15.57 27.297 6.895 1 87.31 590 ASN A C 1
ATOM 4730 O O . ASN A 1 590 ? -15.016 26.609 6.031 1 87.31 590 ASN A O 1
ATOM 4734 N N . PRO A 1 591 ? -16.344 28.281 6.613 1 88.19 591 PRO A N 1
ATOM 4735 C CA . PRO A 1 591 ? -16.609 28.656 5.219 1 88.19 591 PRO A CA 1
ATOM 4736 C C . PRO A 1 591 ? -15.352 29.078 4.473 1 88.19 591 PRO A C 1
ATOM 4738 O O . PRO A 1 591 ? -15.328 29.078 3.24 1 88.19 591 PRO A O 1
ATOM 4741 N N . CYS A 1 592 ? -14.359 29.453 5.172 1 92.88 592 CYS A N 1
ATOM 4742 C CA . CYS A 1 592 ? -13.133 29.922 4.527 1 92.88 592 CYS A CA 1
ATOM 4743 C C . CYS A 1 592 ? -12.383 28.766 3.877 1 92.88 592 CYS A C 1
ATOM 4745 O O . CYS A 1 592 ? -11.523 28.984 3.02 1 92.88 592 CYS A O 1
ATOM 4747 N N . LEU A 1 593 ? -12.695 27.547 4.234 1 95.56 593 LEU A N 1
ATOM 4748 C CA . LEU A 1 593 ? -11.977 26.375 3.73 1 95.56 593 LEU A CA 1
ATOM 4749 C C . LEU A 1 593 ? -12.734 25.734 2.578 1 95.56 593 LEU A C 1
ATOM 4751 O O . LEU A 1 593 ? -13.961 25.578 2.641 1 95.56 593 LEU A O 1
ATOM 4755 N N . LYS A 1 594 ? -12.008 25.453 1.563 1 96 594 LYS A N 1
ATOM 4756 C CA . LYS A 1 594 ? -12.555 24.641 0.482 1 96 594 LYS A CA 1
ATOM 4757 C C . LYS A 1 594 ? -12.469 23.156 0.821 1 96 594 LYS A C 1
ATOM 4759 O O . LYS A 1 594 ? -13.414 22.406 0.585 1 96 594 LYS A O 1
ATOM 4764 N N . SER A 1 595 ? -11.367 22.703 1.311 1 95.56 595 SER A N 1
ATOM 4765 C CA . SER A 1 595 ? -11.164 21.328 1.716 1 95.56 595 SER A CA 1
ATOM 4766 C C . SER A 1 595 ? -10.055 21.203 2.754 1 95.56 595 SER A C 1
ATOM 4768 O O . SER A 1 595 ? -9.336 22.172 3.012 1 95.56 595 SER A O 1
ATOM 4770 N N . PHE A 1 596 ? -10.008 20.109 3.377 1 94.94 596 PHE A N 1
ATOM 4771 C CA . PHE A 1 596 ? -9.016 19.781 4.387 1 94.94 596 PHE A CA 1
ATOM 4772 C C . PHE A 1 596 ? -8.75 18.266 4.414 1 94.94 596 PHE A C 1
ATOM 4774 O O . PHE A 1 596 ? -9.656 17.469 4.152 1 94.94 596 PHE A O 1
ATOM 4781 N N . GLY A 1 597 ? -7.492 17.922 4.652 1 95.56 597 GLY A N 1
ATOM 4782 C CA . GLY A 1 597 ? -7.25 16.484 4.703 1 95.56 597 GLY A CA 1
ATOM 4783 C C . GLY A 1 597 ? -5.879 16.125 5.25 1 95.56 597 GLY A C 1
ATOM 4784 O O . GLY A 1 597 ? -5.074 17.016 5.547 1 95.56 597 GLY A O 1
ATOM 4785 N N . PHE A 1 598 ? -5.59 14.859 5.441 1 96.94 598 PHE A N 1
ATOM 4786 C CA . PHE A 1 598 ? -4.367 14.242 5.945 1 96.94 598 PHE A CA 1
ATOM 4787 C C . PHE A 1 598 ? -4.277 12.789 5.516 1 96.94 598 PHE A C 1
ATOM 4789 O O . PHE A 1 598 ? -5.227 12.242 4.945 1 96.94 598 PHE A O 1
ATOM 4796 N N . GLY A 1 599 ? -3.16 12.172 5.695 1 95.94 599 GLY A N 1
ATOM 4797 C CA . GLY A 1 599 ? -2.965 10.781 5.32 1 95.94 599 GLY A CA 1
ATOM 4798 C C . GLY A 1 599 ? -3.52 9.805 6.34 1 95.94 599 GLY A C 1
ATOM 4799 O O . GLY A 1 599 ? -3.852 10.188 7.461 1 95.94 599 GLY A O 1
ATOM 4800 N N . PRO A 1 600 ? -3.639 8.523 5.867 1 95.81 600 PRO A N 1
ATOM 4801 C CA . PRO A 1 600 ? -4.039 7.5 6.832 1 95.81 600 PRO A CA 1
ATOM 4802 C C . PRO A 1 600 ? -3.018 7.309 7.953 1 95.81 600 PRO A C 1
ATOM 4804 O O . PRO A 1 600 ? -1.812 7.426 7.719 1 95.81 600 PRO A O 1
ATOM 4807 N N . VAL A 1 601 ? -3.475 6.945 9.109 1 92.12 601 VAL A N 1
ATOM 4808 C CA . VAL A 1 601 ? -2.588 6.824 10.258 1 92.12 601 VAL A CA 1
ATOM 4809 C C . VAL A 1 601 ? -2.078 5.391 10.375 1 92.12 601 VAL A C 1
ATOM 4811 O O . VAL A 1 601 ? -1.064 5.137 11.031 1 92.12 601 VAL A O 1
ATOM 4814 N N . THR A 1 602 ? -2.828 4.492 9.766 1 92.81 602 THR A N 1
ATOM 4815 C CA . THR A 1 602 ? -2.375 3.107 9.688 1 92.81 602 THR A CA 1
ATOM 4816 C C . THR A 1 602 ? -2.291 2.65 8.234 1 92.81 602 THR A C 1
ATOM 4818 O O . THR A 1 602 ? -2.988 3.182 7.363 1 92.81 602 THR A O 1
ATOM 4821 N N . ALA A 1 603 ? -1.47 1.698 7.965 1 89.5 603 ALA A N 1
ATOM 4822 C CA . ALA A 1 603 ? -1.15 1.281 6.602 1 89.5 603 ALA A CA 1
ATOM 4823 C C . ALA A 1 603 ? -2.4 0.805 5.867 1 89.5 603 ALA A C 1
ATOM 4825 O O . ALA A 1 603 ? -2.543 1.031 4.66 1 89.5 603 ALA A O 1
ATOM 4826 N N . ASN A 1 604 ? -3.293 0.202 6.531 1 92.19 604 ASN A N 1
ATOM 4827 C CA . ASN A 1 604 ? -4.492 -0.32 5.891 1 92.19 604 ASN A CA 1
ATOM 4828 C C . ASN A 1 604 ? -5.695 0.593 6.121 1 92.19 604 ASN A C 1
ATOM 4830 O O . ASN A 1 604 ? -6.84 0.165 5.98 1 92.19 604 ASN A O 1
ATOM 4834 N N . GLY A 1 605 ? -5.461 1.782 6.5 1 96.19 605 GLY A N 1
ATOM 4835 C CA . GLY A 1 605 ? -6.566 2.637 6.902 1 96.19 605 GLY A CA 1
ATOM 4836 C C . GLY A 1 605 ? -6.852 3.748 5.906 1 96.19 605 GLY A C 1
ATOM 4837 O O . GLY A 1 605 ? -6.402 3.693 4.762 1 96.19 605 GLY A O 1
ATOM 4838 N N . PHE A 1 606 ? -7.734 4.668 6.336 1 98.06 606 PHE A N 1
ATOM 4839 C CA . PHE A 1 606 ? -8.188 5.832 5.586 1 98.06 606 PHE A CA 1
ATOM 4840 C C . PHE A 1 606 ? -8.016 7.105 6.406 1 98.06 606 PHE A C 1
ATOM 4842 O O . PHE A 1 606 ? -8.25 7.105 7.613 1 98.06 606 PHE A O 1
ATOM 4849 N N . GLY A 1 607 ? -7.453 8.125 5.836 1 98.19 607 GLY A N 1
ATOM 4850 C CA . GLY A 1 607 ? -7.582 9.469 6.367 1 98.19 607 GLY A CA 1
ATOM 4851 C C . GLY A 1 607 ? -8.781 10.219 5.816 1 98.19 607 GLY A C 1
ATOM 4852 O O . GLY A 1 607 ? -8.961 10.312 4.598 1 98.19 607 GLY A O 1
ATOM 4853 N N . ILE A 1 608 ? -9.625 10.75 6.688 1 98.5 608 ILE A N 1
ATOM 4854 C CA . ILE A 1 608 ? -10.867 11.391 6.254 1 98.5 608 ILE A CA 1
ATOM 4855 C C . ILE A 1 608 ? -10.977 12.773 6.879 1 98.5 608 ILE A C 1
ATOM 4857 O O . ILE A 1 608 ? -11.258 12.906 8.07 1 98.5 608 ILE A O 1
ATOM 4861 N N . GLY A 1 609 ? -10.695 13.766 6.109 1 97.88 609 GLY A N 1
ATOM 4862 C CA . GLY A 1 609 ? -11.023 15.133 6.48 1 97.88 609 GLY A CA 1
ATOM 4863 C C . GLY A 1 609 ? -12.352 15.602 5.91 1 97.88 609 GLY A C 1
ATOM 4864 O O . GLY A 1 609 ? -12.648 15.359 4.742 1 97.88 609 GLY A O 1
ATOM 4865 N N . TYR A 1 610 ? -13.211 16.203 6.746 1 97.81 610 TYR A N 1
ATOM 4866 C CA . TYR A 1 610 ? -14.516 16.594 6.219 1 97.81 610 TYR A CA 1
ATOM 4867 C C . TYR A 1 610 ? -14.961 17.922 6.797 1 97.81 610 TYR A C 1
ATOM 4869 O O . TYR A 1 610 ? -14.516 18.328 7.879 1 97.81 610 TYR A O 1
ATOM 4877 N N . ILE A 1 611 ? -15.727 18.625 6.059 1 97.19 611 ILE A N 1
ATOM 4878 C CA . ILE A 1 611 ? -16.312 19.906 6.391 1 97.19 611 ILE A CA 1
ATOM 4879 C C . ILE A 1 611 ? -17.828 19.844 6.215 1 97.19 611 ILE A C 1
ATOM 4881 O O . ILE A 1 611 ? -18.328 19.5 5.141 1 97.19 611 ILE A O 1
ATOM 4885 N N . ILE A 1 612 ? -18.531 20.203 7.277 1 97.25 612 ILE A N 1
ATOM 4886 C CA . ILE A 1 612 ? -19.984 20.266 7.211 1 97.25 612 ILE A CA 1
ATOM 4887 C C . ILE A 1 612 ? -20.453 21.719 7.137 1 97.25 612 ILE A C 1
ATOM 4889 O O . ILE A 1 612 ? -20.375 22.438 8.133 1 97.25 612 ILE A O 1
ATOM 4893 N N . ARG A 1 613 ? -20.938 22.094 6.023 1 96.25 613 ARG A N 1
ATOM 4894 C CA . ARG A 1 613 ? -21.5 23.438 5.824 1 96.25 613 ARG A CA 1
ATOM 4895 C C . ARG A 1 613 ? -23.016 23.422 5.934 1 96.25 613 ARG A C 1
ATOM 4897 O O . ARG A 1 613 ? -23.625 22.359 6.133 1 96.25 613 ARG A O 1
ATOM 4904 N N . ASP A 1 614 ? -23.641 24.547 5.852 1 95.88 614 ASP A N 1
ATOM 4905 C CA . ASP A 1 614 ? -25.094 24.641 6.023 1 95.88 614 ASP A CA 1
ATOM 4906 C C . ASP A 1 614 ? -25.812 23.828 4.961 1 95.88 614 ASP A C 1
ATOM 4908 O O . ASP A 1 614 ? -26.812 23.172 5.258 1 95.88 614 ASP A O 1
ATOM 4912 N N . HIS A 1 615 ? -25.219 23.812 3.729 1 96.75 615 HIS A N 1
ATOM 4913 C CA . HIS A 1 615 ? -25.969 23.188 2.648 1 96.75 615 HIS A CA 1
ATOM 4914 C C . HIS A 1 615 ? -25.141 22.172 1.886 1 96.75 615 HIS A C 1
ATOM 4916 O O . HIS A 1 615 ? -25.531 21.703 0.821 1 96.75 615 HIS A O 1
ATOM 4922 N N . SER A 1 616 ? -23.969 21.891 2.422 1 96.69 616 SER A N 1
ATOM 4923 C CA . SER A 1 616 ? -23.094 20.953 1.723 1 96.69 616 SER A CA 1
ATOM 4924 C C . SER A 1 616 ? -22.172 20.234 2.693 1 96.69 616 SER A C 1
ATOM 4926 O O . SER A 1 616 ? -21.984 20.672 3.83 1 96.69 616 SER A O 1
ATOM 4928 N N . VAL A 1 617 ? -21.625 19.125 2.312 1 97.56 617 VAL A N 1
ATOM 4929 C CA . VAL A 1 617 ? -20.609 18.344 3.027 1 97.56 617 VAL A CA 1
ATOM 4930 C C . VAL A 1 617 ? -19.438 18.031 2.092 1 97.56 617 VAL A C 1
ATOM 4932 O O . VAL A 1 617 ? -19.641 17.484 1.002 1 97.56 617 VAL A O 1
ATOM 4935 N N . SER A 1 618 ? -18.281 18.453 2.463 1 97.31 618 SER A N 1
ATOM 4936 C CA . SER A 1 618 ? -17.078 18.125 1.708 1 97.31 618 SER A CA 1
ATOM 4937 C C . SER A 1 618 ? -16.219 17.109 2.451 1 97.31 618 SER A C 1
ATOM 4939 O O . SER A 1 618 ? -15.969 17.266 3.65 1 97.31 618 SER A O 1
ATOM 4941 N N . VAL A 1 619 ? -15.781 16.031 1.776 1 98.38 619 VAL A N 1
ATOM 4942 C CA . VAL A 1 619 ? -14.977 14.984 2.387 1 98.38 619 VAL A CA 1
ATOM 4943 C C . VAL A 1 619 ? -13.734 14.719 1.532 1 98.38 619 VAL A C 1
ATOM 4945 O O . VAL A 1 619 ? -13.828 14.641 0.304 1 98.38 619 VAL A O 1
ATOM 4948 N N . VAL A 1 620 ? -12.609 14.727 2.115 1 98.31 620 VAL A N 1
ATOM 4949 C CA . VAL A 1 620 ? -11.375 14.273 1.479 1 98.31 620 VAL A CA 1
ATOM 4950 C C . VAL A 1 620 ? -10.953 12.93 2.072 1 98.31 620 VAL A C 1
ATOM 4952 O O . VAL A 1 620 ? -10.766 12.812 3.283 1 98.31 620 VAL A O 1
ATOM 4955 N N . VAL A 1 621 ? -10.844 11.906 1.204 1 98.62 621 VAL A N 1
ATOM 4956 C CA . VAL A 1 621 ? -10.469 10.562 1.644 1 98.62 621 VAL A CA 1
ATOM 4957 C C . VAL A 1 621 ? -9.109 10.188 1.066 1 98.62 621 VAL A C 1
ATOM 4959 O O . VAL A 1 621 ? -8.875 10.336 -0.135 1 98.62 621 VAL A O 1
ATOM 4962 N N . SER A 1 622 ? -8.219 9.789 1.899 1 98.06 622 SER A N 1
ATOM 4963 C CA . SER A 1 622 ? -6.918 9.297 1.467 1 98.06 622 SER A CA 1
ATOM 4964 C C . SER A 1 622 ? -6.703 7.848 1.896 1 98.06 622 SER A C 1
ATOM 4966 O O . SER A 1 622 ? -7.195 7.426 2.943 1 98.06 622 SER A O 1
ATOM 4968 N N . SER A 1 623 ? -6 7.027 1.099 1 98 623 SER A N 1
ATOM 4969 C CA . SER A 1 623 ? -5.652 5.648 1.423 1 98 623 SER A CA 1
ATOM 4970 C C . SER A 1 623 ? -4.484 5.16 0.57 1 98 623 SER A C 1
ATOM 4972 O O . SER A 1 623 ? -4.008 5.879 -0.309 1 98 623 SER A O 1
ATOM 4974 N N . ARG A 1 624 ? -3.994 4.027 0.898 1 96.62 624 ARG A N 1
ATOM 4975 C CA . ARG A 1 624 ? -2.992 3.357 0.078 1 96.62 624 ARG A CA 1
ATOM 4976 C C . ARG A 1 624 ? -3.65 2.49 -0.99 1 96.62 624 ARG A C 1
ATOM 4978 O O . ARG A 1 624 ? -3.412 1.281 -1.05 1 96.62 624 ARG A O 1
ATOM 4985 N N . HIS A 1 625 ? -4.504 3.105 -1.761 1 96.88 625 HIS A N 1
ATOM 4986 C CA . HIS A 1 625 ? -5.191 2.494 -2.893 1 96.88 625 HIS A CA 1
ATOM 4987 C C . HIS A 1 625 ? -6.16 1.409 -2.43 1 96.88 625 HIS A C 1
ATOM 4989 O O . HIS A 1 625 ? -6.152 0.297 -2.961 1 96.88 625 HIS A O 1
ATOM 4995 N N . ARG A 1 626 ? -6.965 1.754 -1.458 1 96.38 626 ARG A N 1
ATOM 4996 C CA . ARG A 1 626 ? -7.984 0.867 -0.91 1 96.38 626 ARG A CA 1
ATOM 4997 C C . ARG A 1 626 ? -9.367 1.219 -1.456 1 96.38 626 ARG A C 1
ATOM 4999 O O . ARG A 1 626 ? -10.289 1.494 -0.688 1 96.38 626 ARG A O 1
ATOM 5006 N N . GLN A 1 627 ? -9.539 1.25 -2.777 1 95.44 627 GLN A N 1
ATOM 5007 C CA . GLN A 1 627 ? -10.789 1.601 -3.445 1 95.44 627 GLN A CA 1
ATOM 5008 C C . GLN A 1 627 ? -11.367 2.898 -2.889 1 95.44 627 GLN A C 1
ATOM 5010 O O . GLN A 1 627 ? -12.531 2.947 -2.494 1 95.44 627 GLN A O 1
ATOM 5015 N N . THR A 1 628 ? -10.516 3.859 -2.883 1 97.69 628 THR A N 1
ATOM 5016 C CA . THR A 1 628 ? -10.828 5.125 -2.232 1 97.69 628 THR A CA 1
ATOM 5017 C C . THR A 1 628 ? -12.031 5.797 -2.895 1 97.69 628 THR A C 1
ATOM 5019 O O . THR A 1 628 ? -12.914 6.305 -2.211 1 97.69 628 THR A O 1
ATOM 5022 N N . ALA A 1 629 ? -12.078 5.762 -4.246 1 96.88 629 ALA A N 1
ATOM 5023 C CA . ALA A 1 629 ? -13.172 6.383 -4.98 1 96.88 629 ALA A CA 1
ATOM 5024 C C . ALA A 1 629 ? -14.5 5.68 -4.691 1 96.88 629 ALA A C 1
ATOM 5026 O O . ALA A 1 629 ? -15.539 6.328 -4.559 1 96.88 629 ALA A O 1
ATOM 5027 N N . ARG A 1 630 ? -14.43 4.371 -4.668 1 96 630 ARG A N 1
ATOM 5028 C CA . ARG A 1 630 ? -15.641 3.605 -4.375 1 96 630 ARG A CA 1
ATOM 5029 C C . ARG A 1 630 ? -16.156 3.91 -2.971 1 96 630 ARG A C 1
ATOM 5031 O O . ARG A 1 630 ? -17.359 4.043 -2.764 1 96 630 ARG A O 1
ATOM 5038 N N . PHE A 1 631 ? -15.273 3.955 -2.045 1 97.62 631 PHE A N 1
ATOM 5039 C CA . PHE A 1 631 ? -15.641 4.285 -0.672 1 97.62 631 PHE A CA 1
ATOM 5040 C C . PHE A 1 631 ? -16.328 5.648 -0.604 1 97.62 631 PHE A C 1
ATOM 5042 O O . PHE A 1 631 ? -17.375 5.793 0.025 1 97.62 631 PHE A O 1
ATOM 5049 N N . ALA A 1 632 ? -15.75 6.664 -1.234 1 97.75 632 ALA A N 1
ATOM 5050 C CA . ALA A 1 632 ? -16.328 8.008 -1.271 1 97.75 632 ALA A CA 1
ATOM 5051 C C . ALA A 1 632 ? -17.703 7.992 -1.912 1 97.75 632 ALA A C 1
ATOM 5053 O O . ALA A 1 632 ? -18.625 8.664 -1.437 1 97.75 632 ALA A O 1
ATOM 5054 N N . SER A 1 633 ? -17.844 7.258 -2.951 1 95.94 633 SER A N 1
ATOM 5055 C CA . SER A 1 633 ? -19.125 7.152 -3.633 1 95.94 633 SER A CA 1
ATOM 5056 C C . SER A 1 633 ? -20.188 6.547 -2.721 1 95.94 633 SER A C 1
ATOM 5058 O O . SER A 1 633 ? -21.359 6.965 -2.746 1 95.94 633 SER A O 1
ATOM 5060 N N . LEU A 1 634 ? -19.781 5.555 -1.971 1 95.75 634 LEU A N 1
ATOM 5061 C CA . LEU A 1 634 ? -20.719 4.918 -1.04 1 95.75 634 LEU A CA 1
ATOM 5062 C C . LEU A 1 634 ? -21.141 5.895 0.047 1 95.75 634 LEU A C 1
ATOM 5064 O O . LEU A 1 634 ? -22.281 5.84 0.521 1 95.75 634 LEU A O 1
ATOM 5068 N N . MET A 1 635 ? -20.266 6.809 0.458 1 97.56 635 MET A N 1
ATOM 5069 C CA . MET A 1 635 ? -20.656 7.863 1.388 1 97.56 635 MET A CA 1
ATOM 5070 C C . MET A 1 635 ? -21.766 8.727 0.796 1 97.56 635 MET A C 1
ATOM 5072 O O . MET A 1 635 ? -22.766 9.008 1.465 1 97.56 635 MET A O 1
ATOM 5076 N N . GLU A 1 636 ? -21.547 9.102 -0.427 1 96.75 636 GLU A N 1
ATOM 5077 C CA . GLU A 1 636 ? -22.547 9.93 -1.102 1 96.75 636 GLU A CA 1
ATOM 5078 C C . GLU A 1 636 ? -23.891 9.227 -1.178 1 96.75 636 GLU A C 1
ATOM 5080 O O . GLU A 1 636 ? -24.938 9.828 -0.894 1 96.75 636 GLU A O 1
ATOM 5085 N N . LYS A 1 637 ? -23.875 7.98 -1.541 1 94.44 637 LYS A N 1
ATOM 5086 C CA . LYS A 1 637 ? -25.109 7.215 -1.675 1 94.44 637 LYS A CA 1
ATOM 5087 C C . LYS A 1 637 ? -25.781 7.012 -0.319 1 94.44 637 LYS A C 1
ATOM 5089 O O . LYS A 1 637 ? -27.016 6.969 -0.23 1 94.44 637 LYS A O 1
ATOM 5094 N N . SER A 1 638 ? -24.969 6.84 0.679 1 96.06 638 SER A N 1
ATOM 5095 C CA . SER A 1 638 ? -25.516 6.738 2.029 1 96.06 638 SER A CA 1
ATOM 5096 C C . SER A 1 638 ? -26.234 8.016 2.43 1 96.06 638 SER A C 1
ATOM 5098 O O . SER A 1 638 ? -27.328 7.965 3.014 1 96.06 638 SER A O 1
ATOM 5100 N N . LEU A 1 639 ? -25.672 9.148 2.121 1 97.88 639 LEU A N 1
ATOM 5101 C CA . LEU A 1 639 ? -26.297 10.438 2.4 1 97.88 639 LEU A CA 1
ATOM 5102 C C . LEU A 1 639 ? -27.641 10.547 1.694 1 97.88 639 LEU A C 1
ATOM 5104 O O . LEU A 1 639 ? -28.641 10.969 2.299 1 97.88 639 LEU A O 1
ATOM 5108 N N . LEU A 1 640 ? -27.672 10.141 0.503 1 96.31 640 LEU A N 1
ATOM 5109 C CA . LEU A 1 640 ? -28.891 10.227 -0.297 1 96.31 640 LEU A CA 1
ATOM 5110 C C . LEU A 1 640 ? -29.953 9.266 0.222 1 96.31 640 LEU A C 1
ATOM 5112 O O . LEU A 1 640 ? -31.141 9.625 0.303 1 96.31 640 LEU A O 1
ATOM 5116 N N . GLU A 1 641 ? -29.531 8.062 0.558 1 94.88 641 GLU A N 1
ATOM 5117 C CA . GLU A 1 641 ? -30.469 7.051 1.028 1 94.88 641 GLU A CA 1
ATOM 5118 C C . GLU A 1 641 ? -31.141 7.473 2.336 1 94.88 641 GLU A C 1
ATOM 5120 O O . GLU A 1 641 ? -32.344 7.27 2.523 1 94.88 641 GLU A O 1
ATOM 5125 N N . ILE A 1 642 ? -30.406 7.98 3.227 1 97.06 642 ILE A N 1
ATOM 5126 C CA . ILE A 1 642 ? -30.969 8.406 4.504 1 97.06 642 ILE A CA 1
ATOM 5127 C C . ILE A 1 642 ? -31.984 9.516 4.27 1 97.06 642 ILE A C 1
ATOM 5129 O O . ILE A 1 642 ? -33.062 9.531 4.898 1 97.06 642 ILE A O 1
ATOM 5133 N N . ASP A 1 643 ? -31.688 10.438 3.408 1 97.19 643 ASP A N 1
ATOM 5134 C CA . ASP A 1 643 ? -32.625 11.484 3.064 1 97.19 643 ASP A CA 1
ATOM 5135 C C . ASP A 1 643 ? -33.938 10.891 2.527 1 97.19 643 ASP A C 1
ATOM 5137 O O . ASP A 1 643 ? -35.031 11.359 2.873 1 97.19 643 ASP A O 1
ATOM 5141 N N . ARG A 1 644 ? -33.875 9.898 1.707 1 95.44 644 ARG A N 1
ATOM 5142 C CA . ARG A 1 644 ? -35.031 9.242 1.137 1 95.44 644 ARG A CA 1
ATOM 5143 C C . ARG A 1 644 ? -35.875 8.586 2.225 1 95.44 644 ARG A C 1
ATOM 5145 O O . ARG A 1 644 ? -37.094 8.617 2.168 1 95.44 644 ARG A O 1
ATOM 5152 N N . ILE A 1 645 ? -35.219 7.988 3.141 1 95.62 645 ILE A N 1
ATOM 5153 C CA . ILE A 1 645 ? -35.906 7.324 4.25 1 95.62 645 ILE A CA 1
ATOM 5154 C C . ILE A 1 645 ? -36.75 8.344 5.031 1 95.62 645 ILE A C 1
ATOM 5156 O O . ILE A 1 645 ? -37.906 8.086 5.352 1 95.62 645 ILE A O 1
ATOM 5160 N N . PHE A 1 646 ? -36.188 9.445 5.348 1 96.75 646 PHE A N 1
ATOM 5161 C CA . PHE A 1 646 ? -36.875 10.484 6.094 1 96.75 646 PHE A CA 1
ATOM 5162 C C . PHE A 1 646 ? -38.062 11.031 5.289 1 96.75 646 PHE A C 1
ATOM 5164 O O . PHE A 1 646 ? -39.125 11.273 5.84 1 96.75 646 PHE A O 1
ATOM 5171 N N . LYS A 1 647 ? -37.844 11.234 3.984 1 95.19 647 LYS A N 1
ATOM 5172 C CA . LYS A 1 647 ? -38.906 11.742 3.119 1 95.19 647 LYS A CA 1
ATOM 5173 C C . LYS A 1 647 ? -40.062 10.766 3.049 1 95.19 647 LYS A C 1
ATOM 5175 O O . LYS A 1 647 ? -41.25 11.172 3.084 1 95.19 647 LYS A O 1
ATOM 5180 N N . ARG A 1 648 ? -39.719 9.531 2.916 1 93.31 648 ARG A N 1
ATOM 5181 C CA . ARG A 1 648 ? -40.75 8.508 2.869 1 93.31 648 ARG A CA 1
ATOM 5182 C C . ARG A 1 648 ? -41.562 8.469 4.172 1 93.31 648 ARG A C 1
ATOM 5184 O O . ARG A 1 648 ? -42.781 8.344 4.156 1 93.31 648 ARG A O 1
ATOM 5191 N N . GLN A 1 649 ? -40.844 8.531 5.207 1 91.88 649 GLN A N 1
ATOM 5192 C CA . GLN A 1 649 ? -41.5 8.516 6.508 1 91.88 649 GLN A CA 1
ATOM 5193 C C . GLN A 1 649 ? -42.406 9.734 6.695 1 91.88 649 GLN A C 1
ATOM 5195 O O . GLN A 1 649 ? -43.5 9.633 7.266 1 91.88 649 GLN A O 1
ATOM 5200 N N . GLN A 1 650 ? -42 10.891 6.266 1 91 650 GLN A N 1
ATOM 5201 C CA . GLN A 1 650 ? -42.812 12.117 6.352 1 91 650 GLN A CA 1
ATOM 5202 C C . GLN A 1 650 ? -44.062 12.016 5.492 1 91 650 GLN A C 1
ATOM 5204 O O . GLN A 1 650 ? -45.125 12.484 5.891 1 91 650 GLN A O 1
ATOM 5209 N N . ALA A 1 651 ? -43.875 11.406 4.363 1 88.31 651 ALA A N 1
ATOM 5210 C CA . ALA A 1 651 ? -45 11.234 3.471 1 88.31 651 ALA A CA 1
ATOM 5211 C C . ALA A 1 651 ? -46.062 10.305 4.09 1 88.31 651 ALA A C 1
ATOM 5213 O O . ALA A 1 651 ? -47.25 10.523 3.932 1 88.31 651 ALA A O 1
ATOM 5214 N N . ARG A 1 652 ? -45.625 9.359 4.676 1 86.5 652 ARG A N 1
ATOM 5215 C CA . ARG A 1 652 ? -46.531 8.414 5.336 1 86.5 652 ARG A CA 1
ATOM 5216 C C . ARG A 1 652 ? -47.25 9.07 6.504 1 86.5 652 ARG A C 1
ATOM 5218 O O . ARG A 1 652 ? -48.406 8.789 6.754 1 86.5 652 ARG A O 1
ATOM 5225 N N . ALA A 1 653 ? -46.625 9.859 7.207 1 83.38 653 ALA A N 1
ATOM 5226 C CA . ALA A 1 653 ? -47.219 10.555 8.344 1 83.38 653 ALA A CA 1
ATOM 5227 C C . ALA A 1 653 ? -48.25 11.594 7.879 1 83.38 653 ALA A C 1
ATOM 5229 O O . ALA A 1 653 ? -49.188 11.891 8.594 1 83.38 653 ALA A O 1
ATOM 5230 N N . ALA A 1 654 ? -48.188 12.242 6.84 1 74.62 654 ALA A N 1
ATOM 5231 C CA . ALA A 1 654 ? -49.125 13.25 6.316 1 74.62 654 ALA A CA 1
ATOM 5232 C C . ALA A 1 654 ? -50.375 12.609 5.754 1 74.62 654 ALA A C 1
ATOM 5234 O O . ALA A 1 654 ? -51.438 13.242 5.727 1 74.62 654 ALA A O 1
ATOM 5235 N N . LYS A 1 655 ? -50.469 11.523 5.184 1 59.59 655 LYS A N 1
ATOM 5236 C CA . LYS A 1 655 ? -51.688 10.875 4.66 1 59.59 655 LYS A CA 1
ATOM 5237 C C . LYS A 1 655 ? -51.906 9.516 5.32 1 59.59 655 LYS A C 1
ATOM 5239 O O . LYS A 1 655 ? -51.625 8.477 4.719 1 59.59 655 LYS A O 1
ATOM 5244 N N . PRO A 1 656 ? -52.406 9.547 6.613 1 52.78 656 PRO A N 1
ATOM 5245 C CA . PRO A 1 656 ? -52.531 8.25 7.27 1 52.78 656 PRO A CA 1
ATOM 5246 C C . PRO A 1 656 ? -53.531 7.324 6.551 1 52.78 656 PRO A C 1
ATOM 5248 O O . PRO A 1 656 ? -53.625 6.148 6.902 1 52.78 656 PRO A O 1
ATOM 5251 N N . ALA A 1 657 ? -54.812 7.793 5.941 1 38.97 657 ALA A N 1
ATOM 5252 C CA . ALA A 1 657 ? -55.969 6.941 5.645 1 38.97 657 ALA A CA 1
ATOM 5253 C C . ALA A 1 657 ? -55.594 5.781 4.734 1 38.97 657 ALA A C 1
ATOM 5255 O O . ALA A 1 657 ? -56.125 4.688 4.832 1 38.97 657 ALA A O 1
ATOM 5256 N N . ALA A 1 658 ? -55.625 6.062 3.398 1 36.38 658 ALA A N 1
ATOM 5257 C CA . ALA A 1 658 ? -55.719 4.965 2.439 1 36.38 658 ALA A CA 1
ATOM 5258 C C . ALA A 1 658 ? -54.656 3.912 2.68 1 36.38 658 ALA A C 1
ATOM 5260 O O . ALA A 1 658 ? -53.469 4.246 2.842 1 36.38 658 ALA A O 1
ATOM 5261 N N . ARG A 1 659 ? -54.969 2.766 3.23 1 35.53 659 ARG A N 1
ATOM 5262 C CA . ARG A 1 659 ? -54.25 1.499 3.271 1 35.53 659 ARG A CA 1
ATOM 5263 C C . ARG A 1 659 ? -53.438 1.302 2.01 1 35.53 659 ARG A C 1
ATOM 5265 O O . ARG A 1 659 ? -53.906 0.75 1.02 1 35.53 659 ARG A O 1
ATOM 5272 N N . THR A 1 660 ? -53.062 2.322 1.387 1 33.81 660 THR A N 1
ATOM 5273 C CA . THR A 1 660 ? -52.375 1.908 0.177 1 33.81 660 THR A CA 1
ATOM 5274 C C . THR A 1 660 ? -51.5 0.673 0.443 1 33.81 660 THR A C 1
ATOM 5276 O O . THR A 1 660 ? -50.906 0.541 1.517 1 33.81 660 THR A O 1
ATOM 5279 N N . THR A 1 661 ? -51.906 -0.404 -0.183 1 31.81 661 THR A N 1
ATOM 5280 C CA . THR A 1 661 ? -51.188 -1.672 -0.291 1 31.81 661 THR A CA 1
ATOM 5281 C C . THR A 1 661 ? -49.688 -1.476 -0.049 1 31.81 661 THR A C 1
ATOM 5283 O O . THR A 1 661 ? -49.156 -0.42 -0.365 1 31.81 661 THR A O 1
ATOM 5286 N N . ALA A 1 662 ? -49.25 -2.271 0.904 1 34.53 662 ALA A N 1
ATOM 5287 C CA . ALA A 1 662 ? -47.812 -2.594 1.089 1 34.53 662 ALA A CA 1
ATOM 5288 C C . ALA A 1 662 ? -47.062 -2.438 -0.217 1 34.53 662 ALA A C 1
ATOM 5290 O O . ALA A 1 662 ? -47.031 -3.346 -1.052 1 34.53 662 ALA A O 1
ATOM 5291 N N . SER A 1 663 ? -47.312 -1.463 -0.97 1 35.31 663 SER A N 1
ATOM 5292 C CA . SER A 1 663 ? -46.375 -1.391 -2.086 1 35.31 663 SER A CA 1
ATOM 5293 C C . SER A 1 663 ? -44.969 -1.775 -1.651 1 35.31 663 SER A C 1
ATOM 5295 O O . SER A 1 663 ? -44.469 -1.284 -0.635 1 35.31 663 SER A O 1
ATOM 5297 N N . ALA A 1 664 ? -44.562 -2.953 -1.893 1 35.84 664 ALA A N 1
ATOM 5298 C CA . ALA A 1 664 ? -43.219 -3.52 -1.831 1 35.84 664 ALA A CA 1
ATOM 5299 C C . ALA A 1 664 ? -42.156 -2.42 -1.877 1 35.84 664 ALA A C 1
ATOM 5301 O O . ALA A 1 664 ? -42.219 -1.546 -2.746 1 35.84 664 ALA A O 1
ATOM 5302 N N . ASN A 1 665 ? -41.594 -1.876 -0.704 1 39.94 665 ASN A N 1
ATOM 5303 C CA . ASN A 1 665 ? -40.375 -1.082 -0.564 1 39.94 665 ASN A CA 1
ATOM 5304 C C . ASN A 1 665 ? -39.5 -1.178 -1.811 1 39.94 665 ASN A C 1
ATOM 5306 O O . ASN A 1 665 ? -38.75 -2.135 -1.968 1 39.94 665 ASN A O 1
ATOM 5310 N N . THR A 1 666 ? -40 -0.763 -2.881 1 46.28 666 THR A N 1
ATOM 5311 C CA . THR A 1 666 ? -39.125 -0.668 -4.043 1 46.28 666 THR A CA 1
ATOM 5312 C C . THR A 1 666 ? -37.781 -0.094 -3.646 1 46.28 666 THR A C 1
ATOM 5314 O O . THR A 1 666 ? -37.688 1.026 -3.141 1 46.28 666 THR A O 1
ATOM 5317 N N . LYS A 1 667 ? -36.906 -0.928 -3.49 1 53.62 667 LYS A N 1
ATOM 5318 C CA . LYS A 1 667 ? -35.5 -0.647 -3.166 1 53.62 667 LYS A CA 1
ATOM 5319 C C . LYS A 1 667 ? -34.969 0.517 -3.998 1 53.62 667 LYS A C 1
ATOM 5321 O O . LYS A 1 667 ? -35.062 0.497 -5.227 1 53.62 667 LYS A O 1
ATOM 5326 N N . SER A 1 668 ? -34.688 1.71 -3.273 1 61.91 668 SER A N 1
ATOM 5327 C CA . SER A 1 668 ? -34.125 2.867 -3.953 1 61.91 668 SER A CA 1
ATOM 5328 C C . SER A 1 668 ? -32.844 2.492 -4.715 1 61.91 668 SER A C 1
ATOM 5330 O O . SER A 1 668 ? -32.188 1.508 -4.379 1 61.91 668 SER A O 1
ATOM 5332 N N . GLU A 1 669 ? -32.656 2.994 -5.828 1 65.12 669 GLU A N 1
ATOM 5333 C CA . GLU A 1 669 ? -31.438 2.857 -6.629 1 65.12 669 GLU A CA 1
ATOM 5334 C C . GLU A 1 669 ? -30.188 3.062 -5.781 1 65.12 669 GLU A C 1
ATOM 5336 O O . GLU A 1 669 ? -29.172 2.414 -6.008 1 65.12 669 GLU A O 1
ATOM 5341 N N . ASP A 1 670 ? -30.406 3.688 -4.684 1 65.44 670 ASP A N 1
ATOM 5342 C CA . ASP A 1 670 ? -29.266 3.969 -3.809 1 65.44 670 ASP A CA 1
ATOM 5343 C C . ASP A 1 670 ? -28.938 2.762 -2.936 1 65.44 670 ASP A C 1
ATOM 5345 O O . ASP A 1 670 ? -27.766 2.484 -2.672 1 65.44 670 ASP A O 1
ATOM 5349 N N . MET A 1 671 ? -29.875 2.088 -2.596 1 64.31 671 MET A N 1
ATOM 5350 C CA . MET A 1 671 ? -29.656 0.89 -1.794 1 64.31 671 MET A CA 1
ATOM 5351 C C . MET A 1 671 ? -29 -0.208 -2.629 1 64.31 671 MET A C 1
ATOM 5353 O O . MET A 1 671 ? -28.094 -0.894 -2.162 1 64.31 671 MET A O 1
ATOM 5357 N N . LYS A 1 672 ? -29.453 -0.31 -3.877 1 69.25 672 LYS A N 1
ATOM 5358 C CA . LYS A 1 672 ? -28.812 -1.246 -4.797 1 69.25 672 LYS A CA 1
ATOM 5359 C C . LYS A 1 672 ? -27.344 -0.889 -5.016 1 69.25 672 LYS A C 1
ATOM 5361 O O . LYS A 1 672 ? -26.5 -1.773 -5.109 1 69.25 672 LYS A O 1
ATOM 5366 N N . TYR A 1 673 ? -27.219 0.394 -5 1 62.41 673 TYR A N 1
ATOM 5367 C CA . TYR A 1 673 ? -25.859 0.901 -5.156 1 62.41 673 TYR A CA 1
ATOM 5368 C C . TYR A 1 673 ? -25 0.53 -3.953 1 62.41 673 TYR A C 1
ATOM 5370 O O . TYR A 1 673 ? -23.875 0.068 -4.109 1 62.41 673 TYR A O 1
ATOM 5378 N N . LEU A 1 674 ? -25.516 0.542 -2.844 1 61.44 674 LEU A N 1
ATOM 5379 C CA . LEU A 1 674 ? -24.797 0.264 -1.605 1 61.44 674 LEU A CA 1
ATOM 5380 C C . LEU A 1 674 ? -24.438 -1.213 -1.511 1 61.44 674 LEU A C 1
ATOM 5382 O O . LEU A 1 674 ? -23.422 -1.565 -0.913 1 61.44 674 LEU A O 1
ATOM 5386 N N . LEU A 1 675 ? -25.203 -1.95 -2.188 1 67.12 675 LEU A N 1
ATOM 5387 C CA . LEU A 1 675 ? -25 -3.391 -2.07 1 67.12 675 LEU A CA 1
ATOM 5388 C C . LEU A 1 675 ? -24.453 -3.975 -3.369 1 67.12 675 LEU A C 1
ATOM 5390 O O . LEU A 1 675 ? -24.516 -5.188 -3.58 1 67.12 675 LEU A O 1
ATOM 5394 N N . SER A 1 676 ? -23.891 -3.123 -4.156 1 62.81 676 SER A N 1
ATOM 5395 C CA . SER A 1 676 ? -23.219 -3.51 -5.395 1 62.81 676 SER A CA 1
ATOM 5396 C C . SER A 1 676 ? -24.109 -4.422 -6.234 1 62.81 676 SER A C 1
ATOM 5398 O O . SER A 1 676 ? -23.641 -5.414 -6.793 1 62.81 676 SER A O 1
ATOM 5400 N N . GLY A 1 677 ? -25.453 -4.172 -6.23 1 53.44 677 GLY A N 1
ATOM 5401 C CA . GLY A 1 677 ? -26.375 -4.934 -7.055 1 53.44 677 GLY A CA 1
ATOM 5402 C C . GLY A 1 677 ? -26.922 -6.168 -6.359 1 53.44 677 GLY A C 1
ATOM 5403 O O . GLY A 1 677 ? -27.828 -6.832 -6.879 1 53.44 677 GLY A O 1
ATOM 5404 N N . TYR A 1 678 ? -26.328 -6.434 -5.16 1 57.41 678 TYR A N 1
ATOM 5405 C CA . TYR A 1 678 ? -26.828 -7.586 -4.418 1 57.41 678 TYR A CA 1
ATOM 5406 C C . TYR A 1 678 ? -27.984 -7.195 -3.518 1 57.41 678 TYR A C 1
ATOM 5408 O O . TYR A 1 678 ? -28.156 -6.02 -3.188 1 57.41 678 TYR A O 1
ATOM 5416 N N . ASP A 1 679 ? -28.938 -8.062 -3.369 1 52.59 679 ASP A N 1
ATOM 5417 C CA . ASP A 1 679 ? -30.109 -7.797 -2.533 1 52.59 679 ASP A CA 1
ATOM 5418 C C . ASP A 1 679 ? -29.719 -7.699 -1.06 1 52.59 679 ASP A C 1
ATOM 5420 O O . ASP A 1 679 ? -28.578 -8.031 -0.688 1 52.59 679 ASP A O 1
ATOM 5424 N N . TYR A 1 680 ? -30.547 -7.262 -0.123 1 46.38 680 TYR A N 1
ATOM 5425 C CA . TYR A 1 680 ? -30.391 -7.004 1.305 1 46.38 680 TYR A CA 1
ATOM 5426 C C . TYR A 1 680 ? -29.812 -8.219 2.016 1 46.38 680 TYR A C 1
ATOM 5428 O O . TYR A 1 680 ? -30.172 -9.359 1.717 1 46.38 680 TYR A O 1
ATOM 5436 N N . PHE A 1 681 ? -28.516 -8.07 2.566 1 47.78 681 PHE A N 1
ATOM 5437 C CA . PHE A 1 681 ? -27.938 -9.219 3.236 1 47.78 681 PHE A CA 1
ATOM 5438 C C . PHE A 1 681 ? -28.078 -9.102 4.75 1 47.78 681 PHE A C 1
ATOM 5440 O O . PHE A 1 681 ? -28.141 -7.992 5.285 1 47.78 681 PHE A O 1
ATOM 5447 N N . ASP A 1 682 ? -28.672 -10.117 5.414 1 41.75 682 ASP A N 1
ATOM 5448 C CA . ASP A 1 682 ? -28.406 -10.25 6.844 1 41.75 682 ASP A CA 1
ATOM 5449 C C . ASP A 1 682 ? -26.906 -10.359 7.121 1 41.75 682 ASP A C 1
ATOM 5451 O O . ASP A 1 682 ? -26.25 -11.289 6.652 1 41.75 682 ASP A O 1
ATOM 5455 N N . VAL A 1 683 ? -26.203 -9.375 7.195 1 42 683 VAL A N 1
ATOM 5456 C CA . VAL A 1 683 ? -24.75 -9.281 7.309 1 42 683 VAL A CA 1
ATOM 5457 C C . VAL A 1 683 ? -24.266 -10.141 8.477 1 42 683 VAL A C 1
ATOM 5459 O O . VAL A 1 683 ? -24.297 -9.711 9.625 1 42 683 VAL A O 1
ATOM 5462 N N . SER A 1 684 ? -24.719 -11.305 8.812 1 37.12 684 SER A N 1
ATOM 5463 C CA . SER A 1 684 ? -24.016 -12.109 9.812 1 37.12 684 SER A CA 1
ATOM 5464 C C . SER A 1 684 ? -22.609 -12.477 9.336 1 37.12 684 SER A C 1
ATOM 5466 O O . SER A 1 684 ? -22.422 -13.531 8.734 1 37.12 684 SER A O 1
ATOM 5468 N N . VAL A 1 685 ? -21.953 -11.688 8.664 1 37.38 685 VAL A N 1
ATOM 5469 C CA . VAL A 1 685 ? -20.719 -12.211 8.078 1 37.38 685 VAL A CA 1
ATOM 5470 C C . VAL A 1 685 ? -19.75 -12.594 9.188 1 37.38 685 VAL A C 1
ATOM 5472 O O . VAL A 1 685 ? -19.375 -11.75 10.008 1 37.38 685 VAL A O 1
ATOM 5475 N N . SER A 1 686 ? -19.797 -13.82 9.617 1 33.44 686 SER A N 1
ATOM 5476 C CA . SER A 1 686 ? -18.859 -14.43 10.555 1 33.44 686 SER A CA 1
ATOM 5477 C C . SER A 1 686 ? -17.422 -14.211 10.102 1 33.44 686 SER A C 1
ATOM 5479 O O . SER A 1 686 ? -16.484 -14.781 10.688 1 33.44 686 SER A O 1
ATOM 5481 N N . GLY A 1 687 ? -16.938 -13.328 9.25 1 31.05 687 GLY A N 1
ATOM 5482 C CA . GLY A 1 687 ? -15.5 -13.492 9.125 1 31.05 687 GLY A CA 1
ATOM 5483 C C . GLY A 1 687 ? -14.742 -13.117 10.391 1 31.05 687 GLY A C 1
ATOM 5484 O O . GLY A 1 687 ? -15.219 -12.305 11.188 1 31.05 687 GLY A O 1
ATOM 5485 N N . MET B 1 1 ? 11.234 -45.312 -12.617 1 54.97 1 MET B N 1
ATOM 5486 C CA . MET B 1 1 ? 11.711 -43.938 -12.391 1 54.97 1 MET B CA 1
ATOM 5487 C C . MET B 1 1 ? 13.164 -43.969 -11.922 1 54.97 1 MET B C 1
ATOM 5489 O O . MET B 1 1 ? 13.602 -44.906 -11.266 1 54.97 1 MET B O 1
ATOM 5493 N N . PRO B 1 2 ? 14.078 -43.219 -12.602 1 63.66 2 PRO B N 1
ATOM 5494 C CA . PRO B 1 2 ? 15.469 -43.25 -12.148 1 63.66 2 PRO B CA 1
ATOM 5495 C C . PRO B 1 2 ? 15.594 -43.125 -10.633 1 63.66 2 PRO B C 1
ATOM 5497 O O . PRO B 1 2 ? 14.758 -42.469 -9.992 1 63.66 2 PRO B O 1
ATOM 5500 N N . ASN B 1 3 ? 16.328 -44 -10.086 1 78.44 3 ASN B N 1
ATOM 5501 C CA . ASN B 1 3 ? 16.609 -43.969 -8.656 1 78.44 3 ASN B CA 1
ATOM 5502 C C . ASN B 1 3 ? 17.406 -42.719 -8.273 1 78.44 3 ASN B C 1
ATOM 5504 O O . ASN B 1 3 ? 18.609 -42.625 -8.5 1 78.44 3 ASN B O 1
ATOM 5508 N N . LEU B 1 4 ? 16.672 -41.625 -7.926 1 89.94 4 LEU B N 1
ATOM 5509 C CA . LEU B 1 4 ? 17.297 -40.344 -7.559 1 89.94 4 LEU B CA 1
ATOM 5510 C C . LEU B 1 4 ? 17.766 -40.375 -6.109 1 89.94 4 LEU B C 1
ATOM 5512 O O . LEU B 1 4 ? 17.172 -41.062 -5.27 1 89.94 4 LEU B O 1
ATOM 5516 N N . LYS B 1 5 ? 18.844 -39.719 -5.887 1 91.62 5 LYS B N 1
ATOM 5517 C CA . LYS B 1 5 ? 19.375 -39.594 -4.527 1 91.62 5 LYS B CA 1
ATOM 5518 C C . LYS B 1 5 ? 18.453 -38.719 -3.668 1 91.62 5 LYS B C 1
ATOM 5520 O O . LYS B 1 5 ? 17.734 -37.875 -4.184 1 91.62 5 LYS B O 1
ATOM 5525 N N . ARG B 1 6 ? 18.484 -39 -2.391 1 92.94 6 ARG B N 1
ATOM 5526 C CA . ARG B 1 6 ? 17.75 -38.156 -1.445 1 92.94 6 ARG B CA 1
ATOM 5527 C C . ARG B 1 6 ? 18.406 -36.781 -1.286 1 92.94 6 ARG B C 1
ATOM 5529 O O . ARG B 1 6 ? 19.625 -36.688 -1.367 1 92.94 6 ARG B O 1
ATOM 5536 N N . LEU B 1 7 ? 17.641 -35.75 -1.035 1 95.5 7 LEU B N 1
ATOM 5537 C CA . LEU B 1 7 ? 18.172 -34.438 -0.778 1 95.5 7 LEU B CA 1
ATOM 5538 C C . LEU B 1 7 ? 19.078 -34.438 0.454 1 95.5 7 LEU B C 1
ATOM 5540 O O . LEU B 1 7 ? 18.656 -34.844 1.532 1 95.5 7 LEU B O 1
ATOM 5544 N N . PRO B 1 8 ? 20.266 -33.969 0.355 1 96 8 PRO B N 1
ATOM 5545 C CA . PRO B 1 8 ? 21.188 -34.031 1.49 1 96 8 PRO B CA 1
ATOM 5546 C C . PRO B 1 8 ? 20.891 -32.969 2.543 1 96 8 PRO B C 1
ATOM 5548 O O . PRO B 1 8 ? 20.359 -31.906 2.219 1 96 8 PRO B O 1
ATOM 5551 N N . ILE B 1 9 ? 21.188 -33.312 3.803 1 97.81 9 ILE B N 1
ATOM 5552 C CA . ILE B 1 9 ? 21.25 -32.312 4.871 1 97.81 9 ILE B CA 1
ATOM 5553 C C . ILE B 1 9 ? 22.672 -31.797 5.016 1 97.81 9 ILE B C 1
ATOM 5555 O O . ILE B 1 9 ? 23.594 -32.562 5.34 1 97.81 9 ILE B O 1
ATOM 5559 N N . PRO B 1 10 ? 22.875 -30.531 4.785 1 97.75 10 PRO B N 1
ATOM 5560 C CA . PRO B 1 10 ? 24.234 -30.016 4.879 1 97.75 10 PRO B CA 1
ATOM 5561 C C . PRO B 1 10 ? 24.797 -30.094 6.293 1 97.75 10 PRO B C 1
ATOM 5563 O O . PRO B 1 10 ? 24.047 -30.109 7.266 1 97.75 10 PRO B O 1
ATOM 5566 N N . PRO B 1 11 ? 26.172 -30.125 6.355 1 97.69 11 PRO B N 1
ATOM 5567 C CA . PRO B 1 11 ? 26.75 -29.953 7.691 1 97.69 11 PRO B CA 1
ATOM 5568 C C . PRO B 1 11 ? 26.391 -28.609 8.32 1 97.69 11 PRO B C 1
ATOM 5570 O O . PRO B 1 11 ? 26.391 -27.578 7.637 1 97.69 11 PRO B O 1
ATOM 5573 N N . LEU B 1 12 ? 26.094 -28.703 9.578 1 98.38 12 LEU B N 1
ATOM 5574 C CA . LEU B 1 12 ? 25.609 -27.516 10.266 1 98.38 12 LEU B CA 1
ATOM 5575 C C . LEU B 1 12 ? 26.609 -26.375 10.164 1 98.38 12 LEU B C 1
ATOM 5577 O O . LEU B 1 12 ? 26.234 -25.219 9.93 1 98.38 12 LEU B O 1
ATOM 5581 N N . GLN B 1 13 ? 27.875 -26.672 10.297 1 97.88 13 GLN B N 1
ATOM 5582 C CA . GLN B 1 13 ? 28.922 -25.641 10.25 1 97.88 13 GLN B CA 1
ATOM 5583 C C . GLN B 1 13 ? 28.953 -24.953 8.891 1 97.88 13 GLN B C 1
ATOM 5585 O O . GLN B 1 13 ? 29.125 -23.734 8.805 1 97.88 13 GLN B O 1
ATOM 5590 N N . ASP B 1 14 ? 28.828 -25.734 7.836 1 98.19 14 ASP B N 1
ATOM 5591 C CA . ASP B 1 14 ? 28.797 -25.156 6.488 1 98.19 14 ASP B CA 1
ATOM 5592 C C . ASP B 1 14 ? 27.578 -24.234 6.312 1 98.19 14 ASP B C 1
ATOM 5594 O O . ASP B 1 14 ? 27.703 -23.172 5.711 1 98.19 14 ASP B O 1
ATOM 5598 N N . THR B 1 15 ? 26.438 -24.688 6.852 1 98.5 15 THR B N 1
ATOM 5599 C CA . THR B 1 15 ? 25.203 -23.891 6.781 1 98.5 15 THR B CA 1
ATOM 5600 C C . THR B 1 15 ? 25.391 -22.547 7.473 1 98.5 15 THR B C 1
ATOM 5602 O O . THR B 1 15 ? 25.016 -21.5 6.926 1 98.5 15 THR B O 1
ATOM 5605 N N . LEU B 1 16 ? 26 -22.562 8.625 1 98.62 16 LEU B N 1
ATOM 5606 C CA . LEU B 1 16 ? 26.188 -21.344 9.391 1 98.62 16 LEU B CA 1
ATOM 5607 C C . LEU B 1 16 ? 27.188 -20.406 8.703 1 98.62 16 LEU B C 1
ATOM 5609 O O . LEU B 1 16 ? 27 -19.188 8.688 1 98.62 16 LEU B O 1
ATOM 5613 N N . ASN B 1 17 ? 28.25 -21.016 8.125 1 98.19 17 ASN B N 1
ATOM 5614 C CA . ASN B 1 17 ? 29.203 -20.219 7.375 1 98.19 17 ASN B CA 1
ATOM 5615 C C . ASN B 1 17 ? 28.547 -19.531 6.18 1 98.19 17 ASN B C 1
ATOM 5617 O O . ASN B 1 17 ? 28.781 -18.344 5.93 1 98.19 17 ASN B O 1
ATOM 5621 N N . ARG B 1 18 ? 27.766 -20.281 5.461 1 98.12 18 ARG B N 1
ATOM 5622 C CA . ARG B 1 18 ? 27.078 -19.719 4.309 1 98.12 18 ARG B CA 1
ATOM 5623 C C . ARG B 1 18 ? 26.062 -18.656 4.742 1 98.12 18 ARG B C 1
ATOM 5625 O O . ARG B 1 18 ? 25.922 -17.625 4.086 1 98.12 18 ARG B O 1
ATOM 5632 N N . TYR B 1 19 ? 25.375 -18.938 5.871 1 98.44 19 TYR B N 1
ATOM 5633 C CA . TYR B 1 19 ? 24.406 -17.984 6.398 1 98.44 19 TYR B CA 1
ATOM 5634 C C . TYR B 1 19 ? 25.062 -16.641 6.699 1 98.44 19 TYR B C 1
ATOM 5636 O O . TYR B 1 19 ? 24.578 -15.602 6.277 1 98.44 19 TYR B O 1
ATOM 5644 N N . LEU B 1 20 ? 26.156 -16.703 7.383 1 98.31 20 LEU B N 1
ATOM 5645 C CA . LEU B 1 20 ? 26.875 -15.484 7.758 1 98.31 20 LEU B CA 1
ATOM 5646 C C . LEU B 1 20 ? 27.391 -14.75 6.52 1 98.31 20 LEU B C 1
ATOM 5648 O O . LEU B 1 20 ? 27.344 -13.523 6.465 1 98.31 20 LEU B O 1
ATOM 5652 N N . ALA B 1 21 ? 27.797 -15.516 5.512 1 97.75 21 ALA B N 1
ATOM 5653 C CA . ALA B 1 21 ? 28.281 -14.922 4.273 1 97.75 21 ALA B CA 1
ATOM 5654 C C . ALA B 1 21 ? 27.156 -14.211 3.523 1 97.75 21 ALA B C 1
ATOM 5656 O O . ALA B 1 21 ? 27.391 -13.195 2.867 1 97.75 21 ALA B O 1
ATOM 5657 N N . ARG B 1 22 ? 25.922 -14.734 3.611 1 97.75 22 ARG B N 1
ATOM 5658 C CA . ARG B 1 22 ? 24.797 -14.195 2.869 1 97.75 22 ARG B CA 1
ATOM 5659 C C . ARG B 1 22 ? 24.219 -12.961 3.561 1 97.75 22 ARG B C 1
ATOM 5661 O O . ARG B 1 22 ? 23.688 -12.062 2.902 1 97.75 22 ARG B O 1
ATOM 5668 N N . VAL B 1 23 ? 24.359 -12.844 4.918 1 97.56 23 VAL B N 1
ATOM 5669 C CA . VAL B 1 23 ? 23.75 -11.742 5.645 1 97.56 23 VAL B CA 1
ATOM 5670 C C . VAL B 1 23 ? 24.719 -10.562 5.73 1 97.56 23 VAL B C 1
ATOM 5672 O O . VAL B 1 23 ? 24.297 -9.414 5.844 1 97.56 23 VAL B O 1
ATOM 5675 N N . GLU B 1 24 ? 25.969 -10.812 5.613 1 97.62 24 GLU B N 1
ATOM 5676 C CA . GLU B 1 24 ? 27 -9.805 5.84 1 97.62 24 GLU B CA 1
ATOM 5677 C C . GLU B 1 24 ? 26.812 -8.609 4.902 1 97.62 24 GLU B C 1
ATOM 5679 O O . GLU B 1 24 ? 26.828 -7.461 5.344 1 97.62 24 GLU B O 1
ATOM 5684 N N . PRO B 1 25 ? 26.594 -8.883 3.604 1 97.44 25 PRO B N 1
ATOM 5685 C CA . PRO B 1 25 ? 26.5 -7.73 2.705 1 97.44 25 PRO B CA 1
ATOM 5686 C C . PRO B 1 25 ? 25.25 -6.883 2.973 1 97.44 25 PRO B C 1
ATOM 5688 O O . PRO B 1 25 ? 25.141 -5.766 2.465 1 97.44 25 PRO B O 1
ATOM 5691 N N . LEU B 1 26 ? 24.328 -7.344 3.77 1 97.56 26 LEU B N 1
ATOM 5692 C CA . LEU B 1 26 ? 23.062 -6.645 4.02 1 97.56 26 LEU B CA 1
ATOM 5693 C C . LEU B 1 26 ? 23.141 -5.859 5.324 1 97.56 26 LEU B C 1
ATOM 5695 O O . LEU B 1 26 ? 22.172 -5.203 5.711 1 97.56 26 LEU B O 1
ATOM 5699 N N . GLN B 1 27 ? 24.281 -5.934 5.98 1 96.38 27 GLN B N 1
ATOM 5700 C CA . GLN B 1 27 ? 24.422 -5.34 7.309 1 96.38 27 GLN B CA 1
ATOM 5701 C C . GLN B 1 27 ? 25.578 -4.355 7.355 1 96.38 27 GLN B C 1
ATOM 5703 O O . GLN B 1 27 ? 26.516 -4.449 6.551 1 96.38 27 GLN B O 1
ATOM 5708 N N . ASP B 1 28 ? 25.438 -3.432 8.25 1 92.75 28 ASP B N 1
ATOM 5709 C CA . ASP B 1 28 ? 26.609 -2.631 8.555 1 92.75 28 ASP B CA 1
ATOM 5710 C C . ASP B 1 28 ? 27.562 -3.387 9.477 1 92.75 28 ASP B C 1
ATOM 5712 O O . ASP B 1 28 ? 27.25 -4.488 9.938 1 92.75 28 ASP B O 1
ATOM 5716 N N . GLU B 1 29 ? 28.672 -2.791 9.727 1 94.62 29 GLU B N 1
ATOM 5717 C CA . GLU B 1 29 ? 29.719 -3.467 10.477 1 94.62 29 GLU B CA 1
ATOM 5718 C C . GLU B 1 29 ? 29.281 -3.779 11.898 1 94.62 29 GLU B C 1
ATOM 5720 O O . GLU B 1 29 ? 29.531 -4.867 12.414 1 94.62 29 GLU B O 1
ATOM 5725 N N . ARG B 1 30 ? 28.562 -2.904 12.508 1 94.19 30 ARG B N 1
ATOM 5726 C CA . ARG B 1 30 ? 28.109 -3.084 13.883 1 94.19 30 ARG B CA 1
ATOM 5727 C C . ARG B 1 30 ? 27.109 -4.23 13.992 1 94.19 30 ARG B C 1
ATOM 5729 O O . ARG B 1 30 ? 27.25 -5.109 14.844 1 94.19 30 ARG B O 1
ATOM 5736 N N . GLN B 1 31 ? 26.172 -4.18 13.141 1 94.31 31 GLN B N 1
ATOM 5737 C CA . GLN B 1 31 ? 25.172 -5.238 13.141 1 94.31 31 GLN B CA 1
ATOM 5738 C C . GLN B 1 31 ? 25.781 -6.59 12.789 1 94.31 31 GLN B C 1
ATOM 5740 O O . GLN B 1 31 ? 25.391 -7.621 13.336 1 94.31 31 GLN B O 1
ATOM 5745 N N . ASN B 1 32 ? 26.766 -6.629 11.859 1 97.06 32 ASN B N 1
ATOM 5746 C CA . ASN B 1 32 ? 27.406 -7.883 11.461 1 97.06 32 ASN B CA 1
ATOM 5747 C C . ASN B 1 32 ? 28.172 -8.5 12.625 1 97.06 32 ASN B C 1
ATOM 5749 O O . ASN B 1 32 ? 28.156 -9.719 12.805 1 97.06 32 ASN B O 1
ATOM 5753 N N . ARG B 1 33 ? 28.781 -7.645 13.336 1 97.44 33 ARG B N 1
ATOM 5754 C CA . ARG B 1 33 ? 29.516 -8.133 14.5 1 97.44 33 ARG B CA 1
ATOM 5755 C C . ARG B 1 33 ? 28.562 -8.75 15.523 1 97.44 33 ARG B C 1
ATOM 5757 O O . ARG B 1 33 ? 28.859 -9.82 16.078 1 97.44 33 ARG B O 1
ATOM 5764 N N . ARG B 1 34 ? 27.5 -8.094 15.719 1 97.5 34 ARG B N 1
ATOM 5765 C CA . ARG B 1 34 ? 26.5 -8.617 16.641 1 97.5 34 ARG B CA 1
ATOM 5766 C C . ARG B 1 34 ? 25.938 -9.945 16.141 1 97.5 34 ARG B C 1
ATOM 5768 O O . ARG B 1 34 ? 25.766 -10.883 16.922 1 97.5 34 ARG B O 1
ATOM 5775 N N . THR B 1 35 ? 25.672 -10.039 14.875 1 98.25 35 THR B N 1
ATOM 5776 C CA . THR B 1 35 ? 25.141 -11.25 14.273 1 98.25 35 THR B CA 1
ATOM 5777 C C . THR B 1 35 ? 26.125 -12.406 14.398 1 98.25 35 THR B C 1
ATOM 5779 O O . THR B 1 35 ? 25.75 -13.516 14.773 1 98.25 35 THR B O 1
ATOM 5782 N N . ARG B 1 36 ? 27.375 -12.172 14.125 1 98.31 36 ARG B N 1
ATOM 5783 C CA . ARG B 1 36 ? 28.406 -13.219 14.211 1 98.31 36 ARG B CA 1
ATOM 5784 C C . ARG B 1 36 ? 28.547 -13.719 15.648 1 98.31 36 ARG B C 1
ATOM 5786 O O . ARG B 1 36 ? 28.656 -14.922 15.875 1 98.31 36 ARG B O 1
ATOM 5793 N N . ARG B 1 37 ? 28.469 -12.766 16.578 1 98.19 37 ARG B N 1
ATOM 5794 C CA . ARG B 1 37 ? 28.547 -13.148 17.984 1 98.19 37 ARG B CA 1
ATOM 5795 C C . ARG B 1 37 ? 27.344 -14.016 18.375 1 98.19 37 ARG B C 1
ATOM 5797 O O . ARG B 1 37 ? 27.5 -15.008 19.078 1 98.19 37 ARG B O 1
ATOM 5804 N N . THR B 1 38 ? 26.219 -13.641 17.922 1 98.31 38 THR B N 1
ATOM 5805 C CA . THR B 1 38 ? 24.984 -14.367 18.234 1 98.31 38 THR B CA 1
ATOM 5806 C C . THR B 1 38 ? 25.016 -15.766 17.625 1 98.31 38 THR B C 1
ATOM 5808 O O . THR B 1 38 ? 24.766 -16.75 18.297 1 98.31 38 THR B O 1
ATOM 5811 N N . VAL B 1 39 ? 25.406 -15.891 16.344 1 98.12 39 VAL B N 1
ATOM 5812 C CA . VAL B 1 39 ? 25.344 -17.125 15.578 1 98.12 39 VAL B CA 1
ATOM 5813 C C . VAL B 1 39 ? 26.422 -18.094 16.062 1 98.12 39 VAL B C 1
ATOM 5815 O O . VAL B 1 39 ? 26.203 -19.312 16.094 1 98.12 39 VAL B O 1
ATOM 5818 N N . LEU B 1 40 ? 27.547 -17.562 16.547 1 98.06 40 LEU B N 1
ATOM 5819 C CA . LEU B 1 40 ? 28.672 -18.406 16.938 1 98.06 40 LEU B CA 1
ATOM 5820 C C . LEU B 1 40 ? 28.75 -18.562 18.453 1 98.06 40 LEU B C 1
ATOM 5822 O O . LEU B 1 40 ? 29.688 -19.172 18.969 1 98.06 40 LEU B O 1
ATOM 5826 N N . SER B 1 41 ? 27.734 -18.062 19.125 1 98.19 41 SER B N 1
ATOM 5827 C CA . SER B 1 41 ? 27.703 -18.219 20.578 1 98.19 41 SER B CA 1
ATOM 5828 C C . SER B 1 41 ? 27.531 -19.688 20.953 1 98.19 41 SER B C 1
ATOM 5830 O O . SER B 1 41 ? 26.938 -20.469 20.203 1 98.19 41 SER B O 1
ATOM 5832 N N . ALA B 1 42 ? 27.938 -20.016 22.141 1 97.88 42 ALA B N 1
ATOM 5833 C CA . ALA B 1 42 ? 27.812 -21.375 22.641 1 97.88 42 ALA B CA 1
ATOM 5834 C C . ALA B 1 42 ? 26.344 -21.781 22.781 1 97.88 42 ALA B C 1
ATOM 5836 O O . ALA B 1 42 ? 25.969 -22.906 22.453 1 97.88 42 ALA B O 1
ATOM 5837 N N . GLU B 1 43 ? 25.609 -20.828 23.219 1 97.44 43 GLU B N 1
ATOM 5838 C CA . GLU B 1 43 ? 24.188 -21.078 23.391 1 97.44 43 GLU B CA 1
ATOM 5839 C C . GLU B 1 43 ? 23.516 -21.422 22.062 1 97.44 43 GLU B C 1
ATOM 5841 O O . GLU B 1 43 ? 22.734 -22.375 21.969 1 97.44 43 GLU B O 1
ATOM 5846 N N . ASN B 1 44 ? 23.781 -20.656 21.047 1 98.19 44 ASN B N 1
ATOM 5847 C CA . ASN B 1 44 ? 23.203 -20.891 19.734 1 98.19 44 ASN B CA 1
ATOM 5848 C C . ASN B 1 44 ? 23.688 -22.219 19.141 1 98.19 44 ASN B C 1
ATOM 5850 O O . ASN B 1 44 ? 22.891 -23 18.625 1 98.19 44 ASN B O 1
ATOM 5854 N N . LEU B 1 45 ? 25 -22.438 19.203 1 98.19 45 LEU B N 1
ATOM 5855 C CA . LEU B 1 45 ? 25.594 -23.641 18.609 1 98.19 45 LEU B CA 1
ATOM 5856 C C . LEU B 1 45 ? 25.078 -24.891 19.297 1 98.19 45 LEU B C 1
ATOM 5858 O O . LEU B 1 45 ? 24.797 -25.906 18.641 1 98.19 45 LEU B O 1
ATOM 5862 N N . ASP B 1 46 ? 24.906 -24.828 20.578 1 97.75 46 ASP B N 1
ATOM 5863 C CA . ASP B 1 46 ? 24.391 -25.969 21.328 1 97.75 46 ASP B CA 1
ATOM 5864 C C . ASP B 1 46 ? 22.953 -26.281 20.922 1 97.75 46 ASP B C 1
ATOM 5866 O O . ASP B 1 46 ? 22.609 -27.438 20.672 1 97.75 46 ASP B O 1
ATOM 5870 N N . ALA B 1 47 ? 22.188 -25.266 20.875 1 97.88 47 ALA B N 1
ATOM 5871 C CA . ALA B 1 47 ? 20.781 -25.438 20.5 1 97.88 47 ALA B CA 1
ATOM 5872 C C . ALA B 1 47 ? 20.656 -25.953 19.062 1 97.88 47 ALA B C 1
ATOM 5874 O O . ALA B 1 47 ? 19.875 -26.875 18.797 1 97.88 47 ALA B O 1
ATOM 5875 N N . LEU B 1 48 ? 21.453 -25.438 18.156 1 98.5 48 LEU B N 1
ATOM 5876 C CA . LEU B 1 48 ? 21.375 -25.812 16.75 1 98.5 48 LEU B CA 1
ATOM 5877 C C . LEU B 1 48 ? 21.906 -27.234 16.547 1 98.5 48 LEU B C 1
ATOM 5879 O O . LEU B 1 48 ? 21.422 -27.969 15.68 1 98.5 48 LEU B O 1
ATOM 5883 N N . ASN B 1 49 ? 22.953 -27.562 17.266 1 98.19 49 ASN B N 1
ATOM 5884 C CA . ASN B 1 49 ? 23.469 -28.922 17.172 1 98.19 49 ASN B CA 1
ATOM 5885 C C . ASN B 1 49 ? 22.438 -29.938 17.641 1 98.19 49 ASN B C 1
ATOM 5887 O O . ASN B 1 49 ? 22.281 -31 17.016 1 98.19 49 ASN B O 1
ATOM 5891 N N . THR B 1 50 ? 21.75 -29.562 18.641 1 98.12 50 THR B N 1
ATOM 5892 C CA . THR B 1 50 ? 20.688 -30.438 19.125 1 98.12 50 THR B CA 1
ATOM 5893 C C . THR B 1 50 ? 19.609 -30.609 18.062 1 98.12 50 THR B C 1
ATOM 5895 O O . THR B 1 50 ? 19.188 -31.734 17.766 1 98.12 50 THR B O 1
ATOM 5898 N N . LEU B 1 51 ? 19.141 -29.531 17.547 1 98.38 51 LEU B N 1
ATOM 5899 C CA . LEU B 1 51 ? 18.109 -29.578 16.531 1 98.38 51 LEU B CA 1
ATOM 5900 C C . LEU B 1 51 ? 18.594 -30.297 15.281 1 98.38 51 LEU B C 1
ATOM 5902 O O . LEU B 1 51 ? 17.828 -31.016 14.633 1 98.38 51 LEU B O 1
ATOM 5906 N N . HIS B 1 52 ? 19.859 -30.078 14.922 1 98.5 52 HIS B N 1
ATOM 5907 C CA . HIS B 1 52 ? 20.438 -30.734 13.758 1 98.5 52 HIS B CA 1
ATOM 5908 C C . HIS B 1 52 ? 20.453 -32.25 13.93 1 98.5 52 HIS B C 1
ATOM 5910 O O . HIS B 1 52 ? 20.109 -32.969 13 1 98.5 52 HIS B O 1
ATOM 5916 N N . GLU B 1 53 ? 20.812 -32.688 15.086 1 98.12 53 GLU B N 1
ATOM 5917 C CA . GLU B 1 53 ? 20.797 -34.125 15.359 1 98.12 53 GLU B CA 1
ATOM 5918 C C . GLU B 1 53 ? 19.391 -34.688 15.258 1 98.12 53 GLU B C 1
ATOM 5920 O O . GLU B 1 53 ? 19.188 -35.781 14.711 1 98.12 53 GLU B O 1
ATOM 5925 N N . ARG B 1 54 ? 18.5 -33.969 15.758 1 97.5 54 ARG B N 1
ATOM 5926 C CA . ARG B 1 54 ? 17.109 -34.406 15.68 1 97.5 54 ARG B CA 1
ATOM 5927 C C . ARG B 1 54 ? 16.625 -34.406 14.234 1 97.5 54 ARG B C 1
ATOM 5929 O O . ARG B 1 54 ? 15.805 -35.25 13.867 1 97.5 54 ARG B O 1
ATOM 5936 N N . LEU B 1 55 ? 17.047 -33.469 13.445 1 98.19 55 LEU B N 1
ATOM 5937 C CA . LEU B 1 55 ? 16.688 -33.406 12.031 1 98.19 55 LEU B CA 1
ATOM 5938 C C . LEU B 1 55 ? 17.234 -34.625 11.297 1 98.19 55 LEU B C 1
ATOM 5940 O O . LEU B 1 55 ? 16.562 -35.219 10.445 1 98.19 55 LEU B O 1
ATOM 5944 N N . LEU B 1 56 ? 18.5 -35 11.648 1 97.81 56 LEU B N 1
ATOM 5945 C CA . LEU B 1 56 ? 19.109 -36.219 11.062 1 97.81 56 LEU B CA 1
ATOM 5946 C C . LEU B 1 56 ? 18.297 -37.438 11.406 1 97.81 56 LEU B C 1
ATOM 5948 O O . LEU B 1 56 ? 18.062 -38.312 10.547 1 97.81 56 LEU B O 1
ATOM 5952 N N . GLU B 1 57 ? 17.844 -37.469 12.602 1 97.19 57 GLU B N 1
ATOM 5953 C CA . GLU B 1 57 ? 17.016 -38.594 13.039 1 97.19 57 GLU B CA 1
ATOM 5954 C C . GLU B 1 57 ? 15.68 -38.594 12.305 1 97.19 57 GLU B C 1
ATOM 5956 O O . GLU B 1 57 ? 15.211 -39.656 11.891 1 97.19 57 GLU B O 1
ATOM 5961 N N . TYR B 1 58 ? 15.141 -37.5 12.25 1 96.56 58 TYR B N 1
ATOM 5962 C CA . TYR B 1 58 ? 13.875 -37.344 11.539 1 96.56 58 TYR B CA 1
ATOM 5963 C C . TYR B 1 58 ? 14 -37.844 10.102 1 96.56 58 TYR B C 1
ATOM 5965 O O . TYR B 1 58 ? 13.156 -38.594 9.617 1 96.56 58 TYR B O 1
ATOM 5973 N N . ASP B 1 59 ? 15.008 -37.406 9.438 1 95.94 59 ASP B N 1
ATOM 5974 C CA . ASP B 1 59 ? 15.227 -37.781 8.047 1 95.94 59 ASP B CA 1
ATOM 5975 C C . ASP B 1 59 ? 15.492 -39.281 7.914 1 95.94 59 ASP B C 1
ATOM 5977 O O . ASP B 1 59 ? 15.047 -39.906 6.949 1 95.94 59 ASP B O 1
ATOM 5981 N N . ALA B 1 60 ? 16.188 -39.781 8.867 1 95.44 60 ALA B N 1
ATOM 5982 C CA . ALA B 1 60 ? 16.469 -41.219 8.859 1 95.44 60 ALA B CA 1
ATOM 5983 C C . ALA B 1 60 ? 15.188 -42.031 9.016 1 95.44 60 ALA B C 1
ATOM 5985 O O . ALA B 1 60 ? 15.016 -43.062 8.352 1 95.44 60 ALA B O 1
ATOM 5986 N N . ARG B 1 61 ? 14.391 -41.594 9.867 1 95.44 61 ARG B N 1
ATOM 5987 C CA . ARG B 1 61 ? 13.109 -42.25 10.047 1 95.44 61 ARG B CA 1
ATOM 5988 C C . ARG B 1 61 ? 12.25 -42.156 8.789 1 95.44 61 ARG B C 1
ATOM 5990 O O . ARG B 1 61 ? 11.57 -43.125 8.422 1 95.44 61 ARG B O 1
ATOM 5997 N N . LEU B 1 62 ? 12.273 -41.062 8.164 1 94 62 LEU B N 1
ATOM 5998 C CA . LEU B 1 62 ? 11.523 -40.844 6.934 1 94 62 LEU B CA 1
ATOM 5999 C C . LEU B 1 62 ? 12.039 -41.75 5.82 1 94 62 LEU B C 1
ATOM 6001 O O . LEU B 1 62 ? 11.258 -42.25 4.992 1 94 62 LEU B O 1
ATOM 6005 N N . ALA B 1 63 ? 13.312 -41.938 5.801 1 92.62 63 ALA B N 1
ATOM 6006 C CA . ALA B 1 63 ? 13.922 -42.781 4.785 1 92.62 63 ALA B CA 1
ATOM 6007 C C . ALA B 1 63 ? 13.367 -44.219 4.863 1 92.62 63 ALA B C 1
ATOM 6009 O O . ALA B 1 63 ? 13.266 -44.906 3.85 1 92.62 63 ALA B O 1
ATOM 6010 N N . GLU B 1 64 ? 12.961 -44.562 6.02 1 94 64 GLU B N 1
ATOM 6011 C CA . GLU B 1 64 ? 12.398 -45.875 6.234 1 94 64 GLU B CA 1
ATOM 6012 C C . GLU B 1 64 ? 10.898 -45.906 5.941 1 94 64 GLU B C 1
ATOM 6014 O O . GLU B 1 64 ? 10.406 -46.781 5.238 1 94 64 GLU B O 1
ATOM 6019 N N . SER B 1 65 ? 10.266 -44.969 6.438 1 92.94 65 SER B N 1
ATOM 6020 C CA . SER B 1 65 ? 8.805 -44.969 6.375 1 92.94 65 SER B CA 1
ATOM 6021 C C . SER B 1 65 ? 8.312 -44.469 5.023 1 92.94 65 SER B C 1
ATOM 6023 O O . SER B 1 65 ? 7.281 -44.906 4.52 1 92.94 65 SER B O 1
ATOM 6025 N N . ASN B 1 66 ? 8.953 -43.5 4.43 1 91.06 66 ASN B N 1
ATOM 6026 C CA . ASN B 1 66 ? 8.641 -42.875 3.146 1 91.06 66 ASN B CA 1
ATOM 6027 C C . ASN B 1 66 ? 9.906 -42.531 2.373 1 91.06 66 ASN B C 1
ATOM 6029 O O . ASN B 1 66 ? 10.258 -41.344 2.256 1 91.06 66 ASN B O 1
ATOM 6033 N N . PRO B 1 67 ? 10.438 -43.469 1.768 1 88.12 67 PRO B N 1
ATOM 6034 C CA . PRO B 1 67 ? 11.766 -43.312 1.167 1 88.12 67 PRO B CA 1
ATOM 6035 C C . PRO B 1 67 ? 11.789 -42.281 0.054 1 88.12 67 PRO B C 1
ATOM 6037 O O . PRO B 1 67 ? 12.844 -41.719 -0.269 1 88.12 67 PRO B O 1
ATOM 6040 N N . GLU B 1 68 ? 10.703 -41.969 -0.5 1 87.62 68 GLU B N 1
ATOM 6041 C CA . GLU B 1 68 ? 10.68 -41 -1.605 1 87.62 68 GLU B CA 1
ATOM 6042 C C . GLU B 1 68 ? 10.688 -39.562 -1.096 1 87.62 68 GLU B C 1
ATOM 6044 O O . GLU B 1 68 ? 10.961 -38.625 -1.854 1 87.62 68 GLU B O 1
ATOM 6049 N N . SER B 1 69 ? 10.461 -39.375 0.13 1 89.88 69 SER B N 1
ATOM 6050 C CA . SER B 1 69 ? 10.383 -38.031 0.708 1 89.88 69 SER B CA 1
ATOM 6051 C C . SER B 1 69 ? 11.742 -37.562 1.206 1 89.88 69 SER B C 1
ATOM 6053 O O . SER B 1 69 ? 12.734 -38.281 1.121 1 89.88 69 SER B O 1
ATOM 6055 N N . SER B 1 70 ? 11.844 -36.281 1.504 1 91.69 70 SER B N 1
ATOM 6056 C CA . SER B 1 70 ? 13.039 -35.688 2.092 1 91.69 70 SER B CA 1
ATOM 6057 C C . SER B 1 70 ? 12.695 -34.938 3.369 1 91.69 70 SER B C 1
ATOM 6059 O O . SER B 1 70 ? 11.523 -34.719 3.684 1 91.69 70 SER B O 1
ATOM 6061 N N . TYR B 1 71 ? 13.766 -34.469 4.062 1 94.44 71 TYR B N 1
ATOM 6062 C CA . TYR B 1 71 ? 13.602 -33.844 5.363 1 94.44 71 TYR B CA 1
ATOM 6063 C C . TYR B 1 71 ? 12.758 -32.562 5.246 1 94.44 71 TYR B C 1
ATOM 6065 O O . TYR B 1 71 ? 12.102 -32.156 6.207 1 94.44 71 TYR B O 1
ATOM 6073 N N . ILE B 1 72 ? 12.734 -31.922 4.047 1 94.88 72 ILE B N 1
ATOM 6074 C CA . ILE B 1 72 ? 12.18 -30.578 3.93 1 94.88 72 ILE B CA 1
ATOM 6075 C C . ILE B 1 72 ? 10.781 -30.641 3.33 1 94.88 72 ILE B C 1
ATOM 6077 O O . ILE B 1 72 ? 9.992 -29.703 3.465 1 94.88 72 ILE B O 1
ATOM 6081 N N . GLU B 1 73 ? 10.375 -31.688 2.695 1 92.94 73 GLU B N 1
ATOM 6082 C CA . GLU B 1 73 ? 9.188 -31.75 1.85 1 92.94 73 GLU B CA 1
ATOM 6083 C C . GLU B 1 73 ? 7.93 -31.391 2.633 1 92.94 73 GLU B C 1
ATOM 6085 O O . GLU B 1 73 ? 7.18 -30.5 2.229 1 92.94 73 GLU B O 1
ATOM 6090 N N . GLN B 1 74 ? 7.711 -32.031 3.781 1 90.44 74 GLN B N 1
ATOM 6091 C CA . GLN B 1 74 ? 6.5 -31.766 4.555 1 90.44 74 GLN B CA 1
ATOM 6092 C C . GLN B 1 74 ? 6.488 -30.328 5.094 1 90.44 74 GLN B C 1
ATOM 6094 O O . GLN B 1 74 ? 5.445 -29.688 5.109 1 90.44 74 GLN B O 1
ATOM 6099 N N . PHE B 1 75 ? 7.629 -29.891 5.559 1 91.38 75 PHE B N 1
ATOM 6100 C CA . PHE B 1 75 ? 7.727 -28.516 6.074 1 91.38 75 PHE B CA 1
ATOM 6101 C C . PHE B 1 75 ? 7.398 -27.516 4.984 1 91.38 75 PHE B C 1
ATOM 6103 O O . PHE B 1 75 ? 6.766 -26.484 5.254 1 91.38 75 PHE B O 1
ATOM 6110 N N . TRP B 1 76 ? 7.848 -27.859 3.844 1 87.5 76 TRP B N 1
ATOM 6111 C CA . TRP B 1 76 ? 7.645 -26.922 2.736 1 87.5 76 TRP B CA 1
ATOM 6112 C C . TRP B 1 76 ? 6.188 -26.922 2.285 1 87.5 76 TRP B C 1
ATOM 6114 O O . TRP B 1 76 ? 5.633 -25.875 1.951 1 87.5 76 TRP B O 1
ATOM 6124 N N . TYR B 1 77 ? 5.543 -28.062 2.283 1 86.06 77 TYR B N 1
ATOM 6125 C CA . TYR B 1 77 ? 4.113 -28.141 2.006 1 86.06 77 TYR B CA 1
ATOM 6126 C C . TYR B 1 77 ? 3.309 -27.344 3.029 1 86.06 77 TYR B C 1
ATOM 6128 O O . TYR B 1 77 ? 2.383 -26.609 2.67 1 86.06 77 TYR B O 1
ATOM 6136 N N . ASP B 1 78 ? 3.721 -27.469 4.246 1 85.44 78 ASP B N 1
ATOM 6137 C CA . ASP B 1 78 ? 3.031 -26.766 5.328 1 85.44 78 ASP B CA 1
ATOM 6138 C C . ASP B 1 78 ? 3.172 -25.25 5.188 1 85.44 78 ASP B C 1
ATOM 6140 O O . ASP B 1 78 ? 2.26 -24.5 5.543 1 85.44 78 ASP B O 1
ATOM 6144 N N . ALA B 1 79 ? 4.254 -24.875 4.672 1 84.62 79 ALA B N 1
ATOM 6145 C CA . ALA B 1 79 ? 4.484 -23.453 4.465 1 84.62 79 ALA B CA 1
ATOM 6146 C C . ALA B 1 79 ? 3.447 -22.859 3.516 1 84.62 79 ALA B C 1
ATOM 6148 O O . ALA B 1 79 ? 3.014 -21.719 3.689 1 84.62 79 ALA B O 1
ATOM 6149 N N . TYR B 1 80 ? 3.041 -23.609 2.572 1 82.44 80 TYR B N 1
ATOM 6150 C CA . TYR B 1 80 ? 2.021 -23.172 1.629 1 82.44 80 TYR B CA 1
ATOM 6151 C C . TYR B 1 80 ? 0.627 -23.312 2.227 1 82.44 80 TYR B C 1
ATOM 6153 O O . TYR B 1 80 ? -0.224 -22.438 2.047 1 82.44 80 TYR B O 1
ATOM 6161 N N . LEU B 1 81 ? 0.406 -24.344 2.934 1 82.06 81 LEU B N 1
ATOM 6162 C CA . LEU B 1 81 ? -0.948 -24.75 3.299 1 82.06 81 LEU B CA 1
ATOM 6163 C C . LEU B 1 81 ? -1.396 -24.047 4.578 1 82.06 81 LEU B C 1
ATOM 6165 O O . LEU B 1 81 ? -2.594 -23.953 4.852 1 82.06 81 LEU B O 1
ATOM 6169 N N . LEU B 1 82 ? -0.494 -23.594 5.379 1 78.69 82 LEU B N 1
ATOM 6170 C CA . LEU B 1 82 ? -0.831 -22.891 6.621 1 78.69 82 LEU B CA 1
ATOM 6171 C C . LEU B 1 82 ? -1.084 -21.422 6.363 1 78.69 82 LEU B C 1
ATOM 6173 O O . LEU B 1 82 ? -1.547 -20.703 7.254 1 78.69 82 LEU B O 1
ATOM 6177 N N . TYR B 1 83 ? -0.923 -21.094 5.195 1 74.12 83 TYR B N 1
ATOM 6178 C CA . TYR B 1 83 ? -1.104 -19.703 4.812 1 74.12 83 TYR B CA 1
ATOM 6179 C C . TYR B 1 83 ? -2.578 -19.312 4.836 1 74.12 83 TYR B C 1
ATOM 6181 O O . TYR B 1 83 ? -3.393 -19.922 4.129 1 74.12 83 TYR B O 1
ATOM 6189 N N . ASP B 1 84 ? -2.984 -18.312 5.578 1 81.81 84 ASP B N 1
ATOM 6190 C CA . ASP B 1 84 ? -4.391 -17.984 5.754 1 81.81 84 ASP B CA 1
ATOM 6191 C C . ASP B 1 84 ? -4.824 -16.891 4.77 1 81.81 84 ASP B C 1
ATOM 6193 O O . ASP B 1 84 ? -6.016 -16.719 4.516 1 81.81 84 ASP B O 1
ATOM 6197 N N . ALA B 1 85 ? -3.943 -16.266 4.156 1 82.75 85 ALA B N 1
ATOM 6198 C CA . ALA B 1 85 ? -4.293 -15.18 3.254 1 82.75 85 ALA B CA 1
ATOM 6199 C C . ALA B 1 85 ? -4.754 -15.711 1.901 1 82.75 85 ALA B C 1
ATOM 6201 O O . ALA B 1 85 ? -4.805 -16.922 1.688 1 82.75 85 ALA B O 1
ATOM 6202 N N . THR B 1 86 ? -5.184 -14.836 1.112 1 89.56 86 THR B N 1
ATOM 6203 C CA . THR B 1 86 ? -5.641 -15.164 -0.234 1 89.56 86 THR B CA 1
ATOM 6204 C C . THR B 1 86 ? -4.508 -15.773 -1.057 1 89.56 86 THR B C 1
ATOM 6206 O O . THR B 1 86 ? -3.342 -15.414 -0.871 1 89.56 86 THR B O 1
ATOM 6209 N N . VAL B 1 87 ? -4.863 -16.625 -1.907 1 90.69 87 VAL B N 1
ATOM 6210 C CA . VAL B 1 87 ? -3.863 -17.266 -2.76 1 90.69 87 VAL B CA 1
ATOM 6211 C C . VAL B 1 87 ? -3.611 -16.391 -3.992 1 90.69 87 VAL B C 1
ATOM 6213 O O . VAL B 1 87 ? -2.658 -16.625 -4.738 1 90.69 87 VAL B O 1
ATOM 6216 N N . VAL B 1 88 ? -4.473 -15.375 -4.09 1 90.56 88 VAL B N 1
ATOM 6217 C CA . VAL B 1 88 ? -4.344 -14.469 -5.23 1 90.56 88 VAL B CA 1
ATOM 6218 C C . VAL B 1 88 ? -3.119 -13.578 -5.043 1 90.56 88 VAL B C 1
ATOM 6220 O O . VAL B 1 88 ? -2.945 -12.961 -3.99 1 90.56 88 VAL B O 1
ATOM 6223 N N . LEU B 1 89 ? -2.145 -13.492 -5.953 1 85.88 89 LEU B N 1
ATOM 6224 C CA . LEU B 1 89 ? -0.942 -12.664 -5.941 1 85.88 89 LEU B CA 1
ATOM 6225 C C . LEU B 1 89 ? 0.093 -13.227 -4.973 1 85.88 89 LEU B C 1
ATOM 6227 O O . LEU B 1 89 ? 1.295 -13.18 -5.246 1 85.88 89 LEU B O 1
ATOM 6231 N N . ASN B 1 90 ? -0.319 -13.789 -3.896 1 77.94 90 ASN B N 1
ATOM 6232 C CA . ASN B 1 90 ? 0.579 -14.188 -2.82 1 77.94 90 ASN B CA 1
ATOM 6233 C C . ASN B 1 90 ? 1.182 -15.57 -3.078 1 77.94 90 ASN B C 1
ATOM 6235 O O . ASN B 1 90 ? 2.275 -15.875 -2.598 1 77.94 90 ASN B O 1
ATOM 6239 N N . VAL B 1 91 ? 0.421 -16.359 -3.76 1 87.12 91 VAL B N 1
ATOM 6240 C CA . VAL B 1 91 ? 0.88 -17.734 -3.916 1 87.12 91 VAL B CA 1
ATOM 6241 C C . VAL B 1 91 ? 0.914 -18.109 -5.398 1 87.12 91 VAL B C 1
ATOM 6243 O O . VAL B 1 91 ? 1.951 -18.516 -5.918 1 87.12 91 VAL B O 1
ATOM 6246 N N . ASN B 1 92 ? -0.172 -17.812 -6.09 1 95.25 92 ASN B N 1
ATOM 6247 C CA . ASN B 1 92 ? -0.322 -18.266 -7.469 1 95.25 92 ASN B CA 1
ATOM 6248 C C . ASN B 1 92 ? 0.468 -17.391 -8.438 1 95.25 92 ASN B C 1
ATOM 6250 O O . ASN B 1 92 ? 0.264 -16.172 -8.492 1 95.25 92 ASN B O 1
ATOM 6254 N N . PRO B 1 93 ? 1.312 -17.953 -9.266 1 96.75 93 PRO B N 1
ATOM 6255 C CA . PRO B 1 93 ? 1.916 -17.25 -10.398 1 96.75 93 PRO B CA 1
ATOM 6256 C C . PRO B 1 93 ? 1.143 -17.453 -11.703 1 96.75 93 PRO B C 1
ATOM 6258 O O . PRO B 1 93 ? 0.129 -18.156 -11.719 1 96.75 93 PRO B O 1
ATOM 6261 N N . TYR B 1 94 ? 1.601 -16.781 -12.766 1 97.25 94 TYR B N 1
ATOM 6262 C CA . TYR B 1 94 ? 1.022 -17.031 -14.078 1 97.25 94 TYR B CA 1
ATOM 6263 C C . TYR B 1 94 ? 2.111 -17.188 -15.133 1 97.25 94 TYR B C 1
ATOM 6265 O O . TYR B 1 94 ? 3.24 -16.734 -14.938 1 97.25 94 TYR B O 1
ATOM 6273 N N . PHE B 1 95 ? 1.801 -17.938 -16.172 1 97.75 95 PHE B N 1
ATOM 6274 C CA . PHE B 1 95 ? 2.549 -18.016 -17.422 1 97.75 95 PHE B CA 1
ATOM 6275 C C . PHE B 1 95 ? 1.712 -17.516 -18.594 1 97.75 95 PHE B C 1
ATOM 6277 O O . PHE B 1 95 ? 0.594 -17.984 -18.812 1 97.75 95 PHE B O 1
ATOM 6284 N N . GLN B 1 96 ? 2.217 -16.578 -19.266 1 97.88 96 GLN B N 1
ATOM 6285 C CA . GLN B 1 96 ? 1.577 -16.172 -20.516 1 97.88 96 GLN B CA 1
ATOM 6286 C C . GLN B 1 96 ? 2.219 -16.875 -21.703 1 97.88 96 GLN B C 1
ATOM 6288 O O . GLN B 1 96 ? 3.439 -16.828 -21.875 1 97.88 96 GLN B O 1
ATOM 6293 N N . LEU B 1 97 ? 1.453 -17.531 -22.516 1 97.44 97 LEU B N 1
ATOM 6294 C CA . LEU B 1 97 ? 1.942 -18.219 -23.703 1 97.44 97 LEU B CA 1
ATOM 6295 C C . LEU B 1 97 ? 2.119 -17.234 -24.875 1 97.44 97 LEU B C 1
ATOM 6297 O O . LEU B 1 97 ? 1.393 -16.25 -24.969 1 97.44 97 LEU B O 1
ATOM 6301 N N . GLN B 1 98 ? 3.062 -17.562 -25.719 1 95.62 98 GLN B N 1
ATOM 6302 C CA . GLN B 1 98 ? 3.162 -16.844 -26.984 1 95.62 98 GLN B CA 1
ATOM 6303 C C . GLN B 1 98 ? 1.896 -17.016 -27.812 1 95.62 98 GLN B C 1
ATOM 6305 O O . GLN B 1 98 ? 1.193 -18.016 -27.688 1 95.62 98 GLN B O 1
ATOM 6310 N N . ASP B 1 99 ? 1.63 -16.016 -28.641 1 94.62 99 ASP B N 1
ATOM 6311 C CA . ASP B 1 99 ? 0.481 -16.125 -29.531 1 94.62 99 ASP B CA 1
ATOM 6312 C C . ASP B 1 99 ? 0.651 -17.281 -30.516 1 94.62 99 ASP B C 1
ATOM 6314 O O . ASP B 1 99 ? 1.776 -17.656 -30.859 1 94.62 99 ASP B O 1
ATOM 6318 N N . ASP B 1 100 ? -0.401 -17.844 -30.859 1 92.81 100 ASP B N 1
ATOM 6319 C CA . ASP B 1 100 ? -0.401 -18.844 -31.906 1 92.81 100 ASP B CA 1
ATOM 6320 C C . ASP B 1 100 ? -0.266 -18.203 -33.281 1 92.81 100 ASP B C 1
ATOM 6322 O O . ASP B 1 100 ? -1.161 -17.484 -33.719 1 92.81 100 ASP B O 1
ATOM 6326 N N . PRO B 1 101 ? 0.785 -18.469 -33.906 1 90.12 101 PRO B N 1
ATOM 6327 C CA . PRO B 1 101 ? 0.982 -17.812 -35.219 1 90.12 101 PRO B CA 1
ATOM 6328 C C . PRO B 1 101 ? -0.009 -18.297 -36.281 1 90.12 101 PRO B C 1
ATOM 6330 O O . PRO B 1 101 ? -0.177 -17.641 -37.312 1 90.12 101 PRO B O 1
ATOM 6333 N N . THR B 1 102 ? -0.678 -19.359 -36.031 1 88.75 102 THR B N 1
ATOM 6334 C CA . THR B 1 102 ? -1.582 -19.938 -37.031 1 88.75 102 THR B CA 1
ATOM 6335 C C . THR B 1 102 ? -3.006 -19.422 -36.812 1 88.75 102 THR B C 1
ATOM 6337 O O . THR B 1 102 ? -3.887 -19.688 -37.625 1 88.75 102 THR B O 1
ATOM 6340 N N . ILE B 1 103 ? -3.256 -18.859 -35.75 1 89.06 103 ILE B N 1
ATOM 6341 C CA . ILE B 1 103 ? -4.543 -18.234 -35.469 1 89.06 103 ILE B CA 1
ATOM 6342 C C . ILE B 1 103 ? -4.379 -16.719 -35.406 1 89.06 103 ILE B C 1
ATOM 6344 O O . ILE B 1 103 ? -3.85 -16.188 -34.438 1 89.06 103 ILE B O 1
ATOM 6348 N N . LYS B 1 104 ? -4.805 -15.945 -36.406 1 84.12 104 LYS B N 1
ATOM 6349 C CA . LYS B 1 104 ? -4.617 -14.5 -36.438 1 84.12 104 LYS B CA 1
ATOM 6350 C C . LYS B 1 104 ? -5.895 -13.766 -36.062 1 84.12 104 LYS B C 1
ATOM 6352 O O . LYS B 1 104 ? -6.984 -14.125 -36.5 1 84.12 104 LYS B O 1
ATOM 6357 N N . ASP B 1 105 ? -5.773 -12.93 -35.156 1 86.94 105 ASP B N 1
ATOM 6358 C CA . ASP B 1 105 ? -6.891 -12.078 -34.75 1 86.94 105 ASP B CA 1
ATOM 6359 C C . ASP B 1 105 ? -7.035 -10.891 -35.719 1 86.94 105 ASP B C 1
ATOM 6361 O O . ASP B 1 105 ? -6.445 -9.836 -35.5 1 86.94 105 ASP B O 1
ATOM 6365 N N . THR B 1 106 ? -7.781 -10.992 -36.719 1 86.94 106 THR B N 1
ATOM 6366 C CA . THR B 1 106 ? -8.055 -9.969 -37.75 1 86.94 106 THR B CA 1
ATOM 6367 C C . THR B 1 106 ? -9.555 -9.758 -37.906 1 86.94 106 THR B C 1
ATOM 6369 O O . THR B 1 106 ? -10.352 -10.633 -37.562 1 86.94 106 THR B O 1
ATOM 6372 N N . PRO B 1 107 ? -9.859 -8.594 -38.344 1 83.81 107 PRO B N 1
ATOM 6373 C CA . PRO B 1 107 ? -11.281 -8.375 -38.625 1 83.81 107 PRO B CA 1
ATOM 6374 C C . PRO B 1 107 ? -11.867 -9.438 -39.562 1 83.81 107 PRO B C 1
ATOM 6376 O O . PRO B 1 107 ? -13.031 -9.805 -39.406 1 83.81 107 PRO B O 1
ATOM 6379 N N . GLU B 1 108 ? -11.109 -9.945 -40.406 1 85.25 108 GLU B N 1
ATOM 6380 C CA . GLU B 1 108 ? -11.555 -10.977 -41.344 1 85.25 108 GLU B CA 1
ATOM 6381 C C . GLU B 1 108 ? -11.875 -12.281 -40.594 1 85.25 108 GLU B C 1
ATOM 6383 O O . GLU B 1 108 ? -12.867 -12.938 -40.906 1 85.25 108 GLU B O 1
ATOM 6388 N N . THR B 1 109 ? -10.992 -12.633 -39.625 1 87.38 109 THR B N 1
ATOM 6389 C CA . THR B 1 109 ? -11.219 -13.852 -38.875 1 87.38 109 THR B CA 1
ATOM 6390 C C . THR B 1 109 ? -12.516 -13.758 -38.062 1 87.38 109 THR B C 1
ATOM 6392 O O . THR B 1 109 ? -13.25 -14.742 -37.938 1 87.38 109 THR B O 1
ATOM 6395 N N . ALA B 1 110 ? -12.773 -12.609 -37.562 1 84.56 110 ALA B N 1
ATOM 6396 C CA . ALA B 1 110 ? -14 -12.398 -36.812 1 84.56 110 ALA B CA 1
ATOM 6397 C C . ALA B 1 110 ? -15.227 -12.438 -37.719 1 84.56 110 ALA B C 1
ATOM 6399 O O . ALA B 1 110 ? -16.266 -12.969 -37.344 1 84.56 110 ALA B O 1
ATOM 6400 N N . ALA B 1 111 ? -15.086 -11.836 -38.906 1 85.31 111 ALA B N 1
ATOM 6401 C CA . ALA B 1 111 ? -16.219 -11.703 -39.812 1 85.31 111 ALA B CA 1
ATOM 6402 C C . ALA B 1 111 ? -16.5 -13.023 -40.531 1 85.31 111 ALA B C 1
ATOM 6404 O O . ALA B 1 111 ? -17.656 -13.367 -40.75 1 85.31 111 ALA B O 1
ATOM 6405 N N . GLN B 1 112 ? -15.477 -13.797 -40.844 1 87.56 112 GLN B N 1
ATOM 6406 C CA . GLN B 1 112 ? -15.641 -14.961 -41.719 1 87.56 112 GLN B CA 1
ATOM 6407 C C . GLN B 1 112 ? -15.5 -16.25 -40.906 1 87.56 112 GLN B C 1
ATOM 6409 O O . GLN B 1 112 ? -15.828 -17.328 -41.406 1 87.56 112 GLN B O 1
ATOM 6414 N N . GLY B 1 113 ? -15.086 -16.141 -39.75 1 89.06 113 GLY B N 1
ATOM 6415 C CA . GLY B 1 113 ? -14.875 -17.344 -38.969 1 89.06 113 GLY B CA 1
ATOM 6416 C C . GLY B 1 113 ? -16.172 -18.031 -38.594 1 89.06 113 GLY B C 1
ATOM 6417 O O . GLY B 1 113 ? -17.234 -17.406 -38.562 1 89.06 113 GLY B O 1
ATOM 6418 N N . PRO B 1 114 ? -16.094 -19.281 -38.25 1 91.62 114 PRO B N 1
ATOM 6419 C CA . PRO B 1 114 ? -17.281 -20.078 -37.969 1 91.62 114 PRO B CA 1
ATOM 6420 C C . PRO B 1 114 ? -17.984 -19.672 -36.688 1 91.62 114 PRO B C 1
ATOM 6422 O O . PRO B 1 114 ? -19.172 -19.922 -36.5 1 91.62 114 PRO B O 1
ATOM 6425 N N . TYR B 1 115 ? -17.297 -19.016 -35.812 1 95.5 115 TYR B N 1
ATOM 6426 C CA . TYR B 1 115 ? -17.875 -18.672 -34.5 1 95.5 115 TYR B CA 1
ATOM 6427 C C . TYR B 1 115 ? -17.938 -17.156 -34.344 1 95.5 115 TYR B C 1
ATOM 6429 O O . TYR B 1 115 ? -17.875 -16.656 -33.219 1 95.5 115 TYR B O 1
ATOM 6437 N N . GLY B 1 116 ? -17.859 -16.438 -35.469 1 93.5 116 GLY B N 1
ATOM 6438 C CA . GLY B 1 116 ? -17.953 -14.984 -35.438 1 93.5 116 GLY B CA 1
ATOM 6439 C C . GLY B 1 116 ? -16.828 -14.32 -34.656 1 93.5 116 GLY B C 1
ATOM 6440 O O . GLY B 1 116 ? -15.656 -14.633 -34.875 1 93.5 116 GLY B O 1
ATOM 6441 N N . ALA B 1 117 ? -17.219 -13.375 -33.75 1 93.62 117 ALA B N 1
ATOM 6442 C CA . ALA B 1 117 ? -16.25 -12.594 -32.969 1 93.62 117 ALA B CA 1
ATOM 6443 C C . ALA B 1 117 ? -15.492 -13.477 -31.984 1 93.62 117 ALA B C 1
ATOM 6445 O O . ALA B 1 117 ? -14.453 -13.07 -31.469 1 93.62 117 ALA B O 1
ATOM 6446 N N . HIS B 1 118 ? -15.977 -14.711 -31.797 1 96.38 118 HIS B N 1
ATOM 6447 C CA . HIS B 1 118 ? -15.367 -15.594 -30.812 1 96.38 118 HIS B CA 1
ATOM 6448 C C . HIS B 1 118 ? -14.469 -16.625 -31.484 1 96.38 118 HIS B C 1
ATOM 6450 O O . HIS B 1 118 ? -13.891 -17.484 -30.812 1 96.38 118 HIS B O 1
ATOM 6456 N N . THR B 1 119 ? -14.258 -16.531 -32.75 1 96.56 119 THR B N 1
ATOM 6457 C CA . THR B 1 119 ? -13.539 -17.547 -33.531 1 96.56 119 THR B CA 1
ATOM 6458 C C . THR B 1 119 ? -12.117 -17.719 -33 1 96.56 119 THR B C 1
ATOM 6460 O O . THR B 1 119 ? -11.672 -18.844 -32.75 1 96.56 119 THR B O 1
ATOM 6463 N N . VAL B 1 120 ? -11.43 -16.656 -32.75 1 96.5 120 VAL B N 1
ATOM 6464 C CA . VAL B 1 120 ? -10.039 -16.719 -32.344 1 96.5 120 VAL B CA 1
ATOM 6465 C C . VAL B 1 120 ? -9.961 -17.359 -30.938 1 96.5 120 VAL B C 1
ATOM 6467 O O . VAL B 1 120 ? -9.141 -18.25 -30.719 1 96.5 120 VAL B O 1
ATOM 6470 N N . GLN B 1 121 ? -10.805 -16.938 -30.078 1 97.81 121 GLN B N 1
ATOM 6471 C CA . GLN B 1 121 ? -10.805 -17.438 -28.703 1 97.81 121 GLN B CA 1
ATOM 6472 C C . GLN B 1 121 ? -11.141 -18.922 -28.656 1 97.81 121 GLN B C 1
ATOM 6474 O O . GLN B 1 121 ? -10.461 -19.688 -27.984 1 97.81 121 GLN B O 1
ATOM 6479 N N . VAL B 1 122 ? -12.188 -19.297 -29.344 1 97.81 122 VAL B N 1
ATOM 6480 C CA . VAL B 1 122 ? -12.695 -20.656 -29.344 1 97.81 122 VAL B CA 1
ATOM 6481 C C . VAL B 1 122 ? -11.648 -21.609 -29.922 1 97.81 122 VAL B C 1
ATOM 6483 O O . VAL B 1 122 ? -11.352 -22.656 -29.344 1 97.81 122 VAL B O 1
ATOM 6486 N N . ARG B 1 123 ? -11.062 -21.219 -31 1 95.56 123 ARG B N 1
ATOM 6487 C CA . ARG B 1 123 ? -10.062 -22.062 -31.656 1 95.56 123 ARG B CA 1
ATOM 6488 C C . ARG B 1 123 ? -8.82 -22.203 -30.781 1 95.56 123 ARG B C 1
ATOM 6490 O O . ARG B 1 123 ? -8.289 -23.297 -30.609 1 95.56 123 ARG B O 1
ATOM 6497 N N . ARG B 1 124 ? -8.297 -21.094 -30.25 1 96.75 124 ARG B N 1
ATOM 6498 C CA . ARG B 1 124 ? -7.121 -21.094 -29.391 1 96.75 124 ARG B CA 1
ATOM 6499 C C . ARG B 1 124 ? -7.352 -21.953 -28.156 1 96.75 124 ARG B C 1
ATOM 6501 O O . ARG B 1 124 ? -6.508 -22.781 -27.812 1 96.75 124 ARG B O 1
ATOM 6508 N N . ALA B 1 125 ? -8.492 -21.781 -27.516 1 98 125 ALA B N 1
ATOM 6509 C CA . ALA B 1 125 ? -8.82 -22.531 -26.297 1 98 125 ALA B CA 1
ATOM 6510 C C . ALA B 1 125 ? -8.945 -24.031 -26.594 1 98 125 ALA B C 1
ATOM 6512 O O . ALA B 1 125 ? -8.469 -24.859 -25.828 1 98 125 ALA B O 1
ATOM 6513 N N . ALA B 1 126 ? -9.633 -24.391 -27.672 1 96.56 126 ALA B N 1
ATOM 6514 C CA . ALA B 1 126 ? -9.844 -25.797 -28.031 1 96.56 126 ALA B CA 1
ATOM 6515 C C . ALA B 1 126 ? -8.516 -26.484 -28.312 1 96.56 126 ALA B C 1
ATOM 6517 O O . ALA B 1 126 ? -8.289 -27.609 -27.875 1 96.56 126 ALA B O 1
ATOM 6518 N N . ARG B 1 127 ? -7.66 -25.828 -29.047 1 94.81 127 ARG B N 1
ATOM 6519 C CA . ARG B 1 127 ? -6.367 -26.406 -29.391 1 94.81 127 ARG B CA 1
ATOM 6520 C C . ARG B 1 127 ? -5.516 -26.641 -28.141 1 94.81 127 ARG B C 1
ATOM 6522 O O . ARG B 1 127 ? -4.918 -27.703 -27.969 1 94.81 127 ARG B O 1
ATOM 6529 N N . LEU B 1 128 ? -5.414 -25.609 -27.328 1 96.75 128 LEU B N 1
ATOM 6530 C CA . LEU B 1 128 ? -4.629 -25.734 -26.094 1 96.75 128 LEU B CA 1
ATOM 6531 C C . LEU B 1 128 ? -5.211 -26.812 -25.188 1 96.75 128 LEU B C 1
ATOM 6533 O O . LEU B 1 128 ? -4.469 -27.594 -24.578 1 96.75 128 LEU B O 1
ATOM 6537 N N . THR B 1 129 ? -6.52 -26.859 -25.047 1 97.12 129 THR B N 1
ATOM 6538 C CA . THR B 1 129 ? -7.168 -27.859 -24.219 1 97.12 129 THR B CA 1
ATOM 6539 C C . THR B 1 129 ? -6.875 -29.266 -24.75 1 97.12 129 THR B C 1
ATOM 6541 O O . THR B 1 129 ? -6.566 -30.172 -23.984 1 97.12 129 THR B O 1
ATOM 6544 N N . THR B 1 130 ? -6.984 -29.438 -26.047 1 95.06 130 THR B N 1
ATOM 6545 C CA . THR B 1 130 ? -6.68 -30.719 -26.672 1 95.06 130 THR B CA 1
ATOM 6546 C C . THR B 1 130 ? -5.246 -31.156 -26.344 1 95.06 130 THR B C 1
ATOM 6548 O O . THR B 1 130 ? -5 -32.312 -26 1 95.06 130 THR B O 1
ATOM 6551 N N . SER B 1 131 ? -4.359 -30.219 -26.516 1 95.12 131 SER B N 1
ATOM 6552 C CA . SER B 1 131 ? -2.957 -30.516 -26.234 1 95.12 131 SER B CA 1
ATOM 6553 C C . SER B 1 131 ? -2.752 -30.859 -24.766 1 95.12 131 SER B C 1
ATOM 6555 O O . SER B 1 131 ? -1.937 -31.719 -24.438 1 95.12 131 SER B O 1
ATOM 6557 N N . ILE B 1 132 ? -3.441 -30.172 -23.859 1 97.38 132 ILE B N 1
ATOM 6558 C CA . ILE B 1 132 ? -3.354 -30.469 -22.438 1 97.38 132 ILE B CA 1
ATOM 6559 C C . ILE B 1 132 ? -3.85 -31.891 -22.172 1 97.38 132 ILE B C 1
ATOM 6561 O O . ILE B 1 132 ? -3.256 -32.625 -21.375 1 97.38 132 ILE B O 1
ATOM 6565 N N . LEU B 1 133 ? -4.926 -32.281 -22.8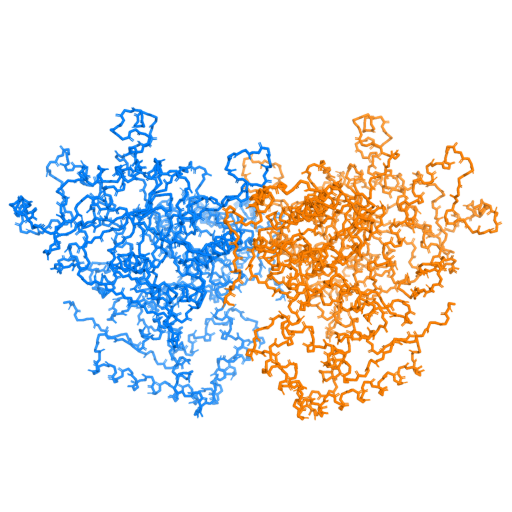28 1 96.19 133 LEU B N 1
ATOM 6566 C CA . LEU B 1 133 ? -5.48 -33.625 -22.641 1 96.19 133 LEU B CA 1
ATOM 6567 C C . LEU B 1 133 ? -4.496 -34.688 -23.109 1 96.19 133 LEU B C 1
ATOM 6569 O O . LEU B 1 133 ? -4.395 -35.75 -22.484 1 96.19 133 LEU B O 1
ATOM 6573 N N . LYS B 1 134 ? -3.803 -34.406 -24.203 1 94.44 134 LYS B N 1
ATOM 6574 C CA . LYS B 1 134 ? -2.752 -35.312 -24.641 1 94.44 134 LYS B CA 1
ATOM 6575 C C . LYS B 1 134 ? -1.658 -35.438 -23.578 1 94.44 134 LYS B C 1
ATOM 6577 O O . LYS B 1 134 ? -1.137 -36.531 -23.344 1 94.44 134 LYS B O 1
ATOM 6582 N N . PHE B 1 135 ? -1.294 -34.312 -23.016 1 96.12 135 PHE B N 1
ATOM 6583 C CA . PHE B 1 135 ? -0.301 -34.312 -21.953 1 96.12 135 PHE B CA 1
ATOM 6584 C C . PHE B 1 135 ? -0.776 -35.125 -20.75 1 96.12 135 PHE B C 1
ATOM 6586 O O . PHE B 1 135 ? -0.013 -35.906 -20.188 1 96.12 135 PHE B O 1
ATOM 6593 N N . ILE B 1 136 ? -2.021 -34.969 -20.344 1 97 136 ILE B N 1
ATOM 6594 C CA . ILE B 1 136 ? -2.607 -35.719 -19.234 1 97 136 ILE B CA 1
ATOM 6595 C C . ILE B 1 136 ? -2.58 -37.219 -19.531 1 97 136 ILE B C 1
ATOM 6597 O O . ILE B 1 136 ? -2.281 -38.031 -18.656 1 97 136 ILE B O 1
ATOM 6601 N N . ARG B 1 137 ? -2.916 -37.562 -20.734 1 95.44 137 ARG B N 1
ATOM 6602 C CA . ARG B 1 137 ? -2.881 -38.938 -21.141 1 95.44 137 ARG B CA 1
ATOM 6603 C C . ARG B 1 137 ? -1.501 -39.562 -20.906 1 95.44 137 ARG B C 1
ATOM 6605 O O . ARG B 1 137 ? -1.387 -40.688 -20.406 1 95.44 137 ARG B O 1
ATOM 6612 N N . GLN B 1 138 ? -0.482 -38.812 -21.281 1 95.62 138 GLN B N 1
ATOM 6613 C CA . GLN B 1 138 ? 0.88 -39.281 -21.094 1 95.62 138 GLN B CA 1
ATOM 6614 C C . GLN B 1 138 ? 1.181 -39.5 -19.609 1 95.62 138 GLN B C 1
ATOM 6616 O O . GLN B 1 138 ? 1.831 -40.469 -19.234 1 95.62 138 GLN B O 1
ATOM 6621 N N . ILE B 1 139 ? 0.76 -38.562 -18.781 1 96.12 139 ILE B N 1
ATOM 6622 C CA . ILE B 1 139 ? 0.975 -38.688 -17.344 1 96.12 139 ILE B CA 1
ATOM 6623 C C . ILE B 1 139 ? 0.273 -39.938 -16.812 1 96.12 139 ILE B C 1
ATOM 6625 O O . ILE B 1 139 ? 0.884 -40.75 -16.125 1 96.12 139 ILE B O 1
ATOM 6629 N N . ARG B 1 140 ? -0.97 -40.156 -17.141 1 95.25 140 ARG B N 1
ATOM 6630 C CA . ARG B 1 140 ? -1.812 -41.188 -16.562 1 95.25 140 ARG B CA 1
ATOM 6631 C C . ARG B 1 140 ? -1.425 -42.562 -17.109 1 95.25 140 ARG B C 1
ATOM 6633 O O . ARG B 1 140 ? -1.621 -43.562 -16.422 1 95.25 140 ARG B O 1
ATOM 6640 N N . HIS B 1 141 ? -0.871 -42.625 -18.266 1 94.44 141 HIS B N 1
ATOM 6641 C CA . HIS B 1 141 ? -0.423 -43.875 -18.844 1 94.44 141 HIS B CA 1
ATOM 6642 C C . HIS B 1 141 ? 1.027 -44.188 -18.469 1 94.44 141 HIS B C 1
ATOM 6644 O O . HIS B 1 141 ? 1.573 -45.219 -18.844 1 94.44 141 HIS B O 1
ATOM 6650 N N . GLY B 1 142 ? 1.703 -43.25 -17.828 1 93 142 GLY B N 1
ATOM 6651 C CA . GLY B 1 142 ? 3.086 -43.438 -17.422 1 93 142 GLY B CA 1
ATOM 6652 C C . GLY B 1 142 ? 4.066 -43.375 -18.578 1 93 142 GLY B C 1
ATOM 6653 O O . GLY B 1 142 ? 5.129 -44 -18.531 1 93 142 GLY B O 1
ATOM 6654 N N . THR B 1 143 ? 3.658 -42.656 -19.625 1 93.31 143 THR B N 1
ATOM 6655 C CA . THR B 1 143 ? 4.488 -42.625 -20.828 1 93.31 143 THR B CA 1
ATOM 6656 C C . THR B 1 143 ? 5.152 -41.25 -20.984 1 93.31 143 THR B C 1
ATOM 6658 O O . THR B 1 143 ? 5.855 -41 -21.953 1 93.31 143 THR B O 1
ATOM 6661 N N . LEU B 1 144 ? 4.938 -40.375 -20.062 1 94.12 144 LEU B N 1
ATOM 6662 C CA . LEU B 1 144 ? 5.57 -39.062 -20.125 1 94.12 144 LEU B CA 1
ATOM 6663 C C . LEU B 1 144 ? 7.09 -39.188 -20.062 1 94.12 144 LEU B C 1
ATOM 6665 O O . LEU B 1 144 ? 7.625 -39.844 -19.156 1 94.12 144 LEU B O 1
ATOM 6669 N N . ARG B 1 145 ? 7.688 -38.562 -20.969 1 92 145 ARG B N 1
ATOM 6670 C CA . ARG B 1 145 ? 9.148 -38.625 -21.016 1 92 145 ARG B CA 1
ATOM 6671 C C . ARG B 1 145 ? 9.758 -38 -19.766 1 92 145 ARG B C 1
ATOM 6673 O O . ARG B 1 145 ? 9.289 -36.969 -19.281 1 92 145 ARG B O 1
ATOM 6680 N N . THR B 1 146 ? 10.797 -38.594 -19.344 1 92.38 146 THR B N 1
ATOM 6681 C CA . THR B 1 146 ? 11.492 -38.125 -18.141 1 92.38 146 THR B CA 1
ATOM 6682 C C . THR B 1 146 ? 12.172 -36.781 -18.406 1 92.38 146 THR B C 1
ATOM 6684 O O . THR B 1 146 ? 12.75 -36.562 -19.469 1 92.38 146 THR B O 1
ATOM 6687 N N . ASP B 1 147 ? 12.039 -35.969 -17.438 1 92.5 147 ASP B N 1
ATOM 6688 C CA . ASP B 1 147 ? 12.75 -34.688 -17.5 1 92.5 147 ASP B CA 1
ATOM 6689 C C . ASP B 1 147 ? 14.242 -34.875 -17.234 1 92.5 147 ASP B C 1
ATOM 6691 O O . ASP B 1 147 ? 14.625 -35.688 -16.406 1 92.5 147 ASP B O 1
ATOM 6695 N N . THR B 1 148 ? 15 -34.156 -17.922 1 91.44 148 THR B N 1
ATOM 6696 C CA . THR B 1 148 ? 16.438 -34.188 -17.703 1 91.44 148 THR B CA 1
ATOM 6697 C C . THR B 1 148 ? 17.031 -32.781 -17.781 1 91.44 148 THR B C 1
ATOM 6699 O O . THR B 1 148 ? 16.422 -31.875 -18.344 1 91.44 148 THR B O 1
ATOM 6702 N N . VAL B 1 149 ? 18.094 -32.625 -17.125 1 85.62 149 VAL B N 1
ATOM 6703 C CA . VAL B 1 149 ? 18.891 -31.422 -17.297 1 85.62 149 VAL B CA 1
ATOM 6704 C C . VAL B 1 149 ? 20.094 -31.703 -18.203 1 85.62 149 VAL B C 1
ATOM 6706 O O . VAL B 1 149 ? 20.812 -32.688 -17.984 1 85.62 149 VAL B O 1
ATOM 6709 N N . ARG B 1 150 ? 20.234 -30.922 -19.188 1 78.69 150 ARG B N 1
ATOM 6710 C CA . ARG B 1 150 ? 21.312 -31.062 -20.172 1 78.69 150 ARG B CA 1
ATOM 6711 C C . ARG B 1 150 ? 21.312 -32.469 -20.781 1 78.69 150 ARG B C 1
ATOM 6713 O O . ARG B 1 150 ? 22.375 -33.031 -21.016 1 78.69 150 ARG B O 1
ATOM 6720 N N . GLY B 1 151 ? 20.219 -33.062 -20.812 1 77.5 151 GLY B N 1
ATOM 6721 C CA . GLY B 1 151 ? 20.047 -34.344 -21.469 1 77.5 151 GLY B CA 1
ATOM 6722 C C . GLY B 1 151 ? 20.641 -35.5 -20.703 1 77.5 151 GLY B C 1
ATOM 6723 O O . GLY B 1 151 ? 20.609 -36.656 -21.172 1 77.5 151 GLY B O 1
ATOM 6724 N N . LYS B 1 152 ? 21.047 -35.281 -19.531 1 82.69 152 LYS B N 1
ATOM 6725 C CA . LYS B 1 152 ? 21.812 -36.344 -18.875 1 82.69 152 LYS B CA 1
ATOM 6726 C C . LYS B 1 152 ? 21.234 -36.656 -17.484 1 82.69 152 LYS B C 1
ATOM 6728 O O . LYS B 1 152 ? 20.938 -37.781 -17.172 1 82.69 152 LYS B O 1
ATOM 6733 N N . THR B 1 153 ? 21.047 -35.625 -16.766 1 88.25 153 THR B N 1
ATOM 6734 C CA . THR B 1 153 ? 20.656 -35.844 -15.375 1 88.25 153 THR B CA 1
ATOM 6735 C C . THR B 1 153 ? 19.141 -35.906 -15.25 1 88.25 153 THR B C 1
ATOM 6737 O O . THR B 1 153 ? 18.438 -34.938 -15.516 1 88.25 153 THR B O 1
ATOM 6740 N N . PRO B 1 154 ? 18.688 -37.062 -14.867 1 92.25 154 PRO B N 1
ATOM 6741 C CA . PRO B 1 154 ? 17.234 -37.156 -14.688 1 92.25 154 PRO B CA 1
ATOM 6742 C C . PRO B 1 154 ? 16.719 -36.281 -13.539 1 92.25 154 PRO B C 1
ATOM 6744 O O . PRO B 1 154 ? 17.422 -36.094 -12.547 1 92.25 154 PRO B O 1
ATOM 6747 N N . LEU B 1 155 ? 15.555 -35.844 -13.656 1 94.12 155 LEU B N 1
ATOM 6748 C CA . LEU B 1 155 ? 14.922 -35 -12.633 1 94.12 155 LEU B CA 1
ATOM 6749 C C . LEU B 1 155 ? 13.703 -35.719 -12.039 1 94.12 155 LEU B C 1
ATOM 6751 O O . LEU B 1 155 ? 13.117 -36.594 -12.672 1 94.12 155 LEU B O 1
ATOM 6755 N N . SER B 1 156 ? 13.383 -35.344 -10.828 1 93.81 156 SER B N 1
ATOM 6756 C CA . SER B 1 156 ? 12.211 -35.906 -10.164 1 93.81 156 SER B CA 1
ATOM 6757 C C . SER B 1 156 ? 10.938 -35.594 -10.945 1 93.81 156 SER B C 1
ATOM 6759 O O . SER B 1 156 ? 10.742 -34.5 -11.422 1 93.81 156 SER B O 1
ATOM 6761 N N . MET B 1 157 ? 10.07 -36.562 -11.094 1 94.31 157 MET B N 1
ATOM 6762 C CA . MET B 1 157 ? 8.836 -36.469 -11.867 1 94.31 157 MET B CA 1
ATOM 6763 C C . MET B 1 157 ? 7.621 -36.406 -10.945 1 94.31 157 MET B C 1
ATOM 6765 O O . MET B 1 157 ? 6.48 -36.375 -11.422 1 94.31 157 MET B O 1
ATOM 6769 N N . ASP B 1 158 ? 7.77 -36.344 -9.641 1 92.5 158 ASP B N 1
ATOM 6770 C CA . ASP B 1 158 ? 6.734 -36.594 -8.633 1 92.5 158 ASP B CA 1
ATOM 6771 C C . ASP B 1 158 ? 5.617 -35.531 -8.758 1 92.5 158 ASP B C 1
ATOM 6773 O O . ASP B 1 158 ? 4.445 -35.875 -8.539 1 92.5 158 ASP B O 1
ATOM 6777 N N . GLN B 1 159 ? 5.914 -34.344 -9.164 1 94.88 159 GLN B N 1
ATOM 6778 C CA . GLN B 1 159 ? 4.957 -33.25 -9.133 1 94.88 159 GLN B CA 1
ATOM 6779 C C . GLN B 1 159 ? 3.885 -33.438 -10.211 1 94.88 159 GLN B C 1
ATOM 6781 O O . GLN B 1 159 ? 2.803 -32.844 -10.109 1 94.88 159 GLN B O 1
ATOM 6786 N N . TYR B 1 160 ? 4.156 -34.156 -11.258 1 96.06 160 TYR B N 1
ATOM 6787 C CA . TYR B 1 160 ? 3.213 -34.281 -12.359 1 96.06 160 TYR B CA 1
ATOM 6788 C C . TYR B 1 160 ? 1.938 -35 -11.898 1 96.06 160 TYR B C 1
ATOM 6790 O O . TYR B 1 160 ? 0.863 -34.75 -12.461 1 96.06 160 TYR B O 1
ATOM 6798 N N . GLU B 1 161 ? 2.018 -35.781 -10.867 1 93.56 161 GLU B N 1
ATOM 6799 C CA . GLU B 1 161 ? 0.852 -36.469 -10.336 1 93.56 161 GLU B CA 1
ATOM 6800 C C . GLU B 1 161 ? -0.142 -35.5 -9.711 1 93.56 161 GLU B C 1
ATOM 6802 O O . GLU B 1 161 ? -1.323 -35.812 -9.562 1 93.56 161 GLU B O 1
ATOM 6807 N N . ARG B 1 162 ? 0.306 -34.344 -9.414 1 95.25 162 ARG B N 1
ATOM 6808 C CA . ARG B 1 162 ? -0.534 -33.344 -8.734 1 95.25 162 ARG B CA 1
ATOM 6809 C C . ARG B 1 162 ? -0.899 -32.188 -9.664 1 95.25 162 ARG B C 1
ATOM 6811 O O . ARG B 1 162 ? -1.631 -31.281 -9.273 1 95.25 162 ARG B O 1
ATOM 6818 N N . LEU B 1 163 ? -0.452 -32.219 -10.844 1 97.06 163 LEU B N 1
ATOM 6819 C CA . LEU B 1 163 ? -0.6 -31.094 -11.758 1 97.06 163 LEU B CA 1
ATOM 6820 C C . LEU B 1 163 ? -2.059 -30.906 -12.164 1 97.06 163 LEU B C 1
ATOM 6822 O O . LEU B 1 163 ? -2.531 -29.781 -12.297 1 97.06 163 LEU B O 1
ATOM 6826 N N . PHE B 1 164 ? -2.77 -32.031 -12.406 1 98 164 PHE B N 1
ATOM 6827 C CA . PHE B 1 164 ? -4.168 -31.984 -12.82 1 98 164 PHE B CA 1
ATOM 6828 C C . PHE B 1 164 ? -5.051 -32.719 -11.82 1 98 164 PHE B C 1
ATOM 6830 O O . PHE B 1 164 ? -4.594 -33.625 -11.133 1 98 164 PHE B O 1
ATOM 6837 N N . GLY B 1 165 ? -6.328 -32.312 -11.742 1 97.5 165 GLY B N 1
ATOM 6838 C CA . GLY B 1 165 ? -7.266 -32.938 -10.828 1 97.5 165 GLY B CA 1
ATOM 6839 C C . GLY B 1 165 ? -7.035 -32.562 -9.383 1 97.5 165 GLY B C 1
ATOM 6840 O O . GLY B 1 165 ? -7.578 -33.188 -8.469 1 97.5 165 GLY B O 1
ATOM 6841 N N . SER B 1 166 ? -6.199 -31.578 -9.188 1 97.5 166 SER B N 1
ATOM 6842 C CA . SER B 1 166 ? -5.863 -31.172 -7.828 1 97.5 166 SER B CA 1
ATOM 6843 C C . SER B 1 166 ? -6.559 -29.859 -7.457 1 97.5 166 SER B C 1
ATOM 6845 O O . SER B 1 166 ? -6.75 -28.984 -8.312 1 97.5 166 SER B O 1
ATOM 6847 N N . SER B 1 167 ? -6.988 -29.734 -6.199 1 97.56 167 SER B N 1
ATOM 6848 C CA . SER B 1 167 ? -7.617 -28.531 -5.656 1 97.56 167 SER B CA 1
ATOM 6849 C C . SER B 1 167 ? -7.117 -28.234 -4.246 1 97.56 167 SER B C 1
ATOM 6851 O O . SER B 1 167 ? -6.973 -29.141 -3.43 1 97.56 167 SER B O 1
ATOM 6853 N N . ARG B 1 168 ? -6.758 -27.016 -3.977 1 96.19 168 ARG B N 1
ATOM 6854 C CA . ARG B 1 168 ? -6.512 -26.578 -2.609 1 96.19 168 ARG B CA 1
ATOM 6855 C C . ARG B 1 168 ? -7.816 -26.438 -1.835 1 96.19 168 ARG B C 1
ATOM 6857 O O . ARG B 1 168 ? -8.672 -25.625 -2.191 1 96.19 168 ARG B O 1
ATOM 6864 N N . ILE B 1 169 ? -7.977 -27.234 -0.861 1 95.75 169 ILE B N 1
ATOM 6865 C CA . ILE B 1 169 ? -9.188 -27.203 -0.047 1 95.75 169 ILE B CA 1
ATOM 6866 C C . ILE B 1 169 ? -8.914 -26.469 1.264 1 95.75 169 ILE B C 1
ATOM 6868 O O . ILE B 1 169 ? -7.996 -26.828 2.002 1 95.75 169 ILE B O 1
ATOM 6872 N N . PRO B 1 170 ? -9.648 -25.422 1.55 1 94.12 170 PRO B N 1
ATOM 6873 C CA . PRO B 1 170 ? -9.469 -24.734 2.83 1 94.12 170 PRO B CA 1
ATOM 6874 C C . PRO B 1 170 ? -9.672 -25.656 4.031 1 94.12 170 PRO B C 1
ATOM 6876 O O . PRO B 1 170 ? -10.219 -26.75 3.883 1 94.12 170 PRO B O 1
ATOM 6879 N N . PRO B 1 171 ? -9.172 -25.188 5.172 1 90.69 171 PRO B N 1
ATOM 6880 C CA . PRO B 1 171 ? -9.281 -26.047 6.355 1 90.69 171 PRO B CA 1
ATOM 6881 C C . PRO B 1 171 ? -10.734 -26.328 6.746 1 90.69 171 PRO B C 1
ATOM 6883 O O . PRO B 1 171 ? -11.578 -25.438 6.684 1 90.69 171 PRO B O 1
ATOM 6886 N N . GLY B 1 172 ? -10.945 -27.562 7.035 1 85 172 GLY B N 1
ATOM 6887 C CA . GLY B 1 172 ? -12.242 -27.891 7.613 1 85 172 GLY B CA 1
ATOM 6888 C C . GLY B 1 172 ? -12.398 -27.391 9.039 1 85 172 GLY B C 1
ATOM 6889 O O . GLY B 1 172 ? -11.477 -26.797 9.602 1 85 172 GLY B O 1
ATOM 6890 N N . PRO B 1 173 ? -13.578 -27.547 9.539 1 78.94 173 PRO B N 1
ATOM 6891 C CA . PRO B 1 173 ? -13.766 -27.141 10.93 1 78.94 173 PRO B CA 1
ATOM 6892 C C . PRO B 1 173 ? -12.75 -27.766 11.875 1 78.94 173 PRO B C 1
ATOM 6894 O O . PRO B 1 173 ? -12.594 -29 11.891 1 78.94 173 PRO B O 1
ATOM 6897 N N . GLY B 1 174 ? -12.039 -27.016 12.594 1 78.06 174 GLY B N 1
ATOM 6898 C CA . GLY B 1 174 ? -11.086 -27.484 13.578 1 78.06 174 GLY B CA 1
ATOM 6899 C C . GLY B 1 174 ? -9.734 -27.844 12.984 1 78.06 174 GLY B C 1
ATOM 6900 O O . GLY B 1 174 ? -8.789 -28.141 13.711 1 78.06 174 GLY B O 1
ATOM 6901 N N . GLU B 1 175 ? -9.68 -27.828 11.648 1 84.31 175 GLU B N 1
ATOM 6902 C CA . GLU B 1 175 ? -8.406 -28.141 11.008 1 84.31 175 GLU B CA 1
ATOM 6903 C C . GLU B 1 175 ? -7.531 -26.891 10.906 1 84.31 175 GLU B C 1
ATOM 6905 O O . GLU B 1 175 ? -8.031 -25.797 10.68 1 84.31 175 GLU B O 1
ATOM 6910 N N . PRO B 1 176 ? -6.289 -27.062 11.047 1 80.69 176 PRO B N 1
ATOM 6911 C CA . PRO B 1 176 ? -5.398 -25.891 11.109 1 80.69 176 PRO B CA 1
ATOM 6912 C C . PRO B 1 176 ? -4.922 -25.438 9.734 1 80.69 176 PRO B C 1
ATOM 6914 O O . PRO B 1 176 ? -4.457 -24.312 9.578 1 80.69 176 PRO B O 1
ATOM 6917 N N . SER B 1 177 ? -5.051 -26.391 8.766 1 88.19 177 SER B N 1
ATOM 6918 C CA . SER B 1 177 ? -4.398 -26.047 7.5 1 88.19 177 SER B CA 1
ATOM 6919 C C . SER B 1 177 ? -5.246 -26.484 6.309 1 88.19 177 SER B C 1
ATOM 6921 O O . SER B 1 177 ? -6.098 -27.359 6.438 1 88.19 177 SER B O 1
ATOM 6923 N N . CYS B 1 178 ? -4.965 -25.797 5.156 1 92.06 178 CYS B N 1
ATOM 6924 C CA . CYS B 1 178 ? -5.504 -26.281 3.889 1 92.06 178 CYS B CA 1
ATOM 6925 C C . CYS B 1 178 ? -4.941 -27.641 3.537 1 92.06 178 CYS B C 1
ATOM 6927 O O . CYS B 1 178 ? -4 -28.109 4.18 1 92.06 178 CYS B O 1
ATOM 6929 N N . HIS B 1 179 ? -5.555 -28.312 2.68 1 92 179 HIS B N 1
ATOM 6930 C CA . HIS B 1 179 ? -5.004 -29.547 2.125 1 92 179 HIS B CA 1
ATOM 6931 C C . HIS B 1 179 ? -5.16 -29.594 0.608 1 92 179 HIS B C 1
ATOM 6933 O O . HIS B 1 179 ? -6.105 -29.016 0.063 1 92 179 HIS B O 1
ATOM 6939 N N . LEU B 1 180 ? -4.246 -30.172 -0.017 1 93.38 180 LEU B N 1
ATOM 6940 C CA . LEU B 1 180 ? -4.305 -30.391 -1.459 1 93.38 180 LEU B CA 1
ATOM 6941 C C . LEU B 1 180 ? -4.945 -31.734 -1.783 1 93.38 180 LEU B C 1
ATOM 6943 O O . LEU B 1 180 ? -4.398 -32.781 -1.434 1 93.38 180 LEU B O 1
ATOM 6947 N N . GLN B 1 181 ? -6.055 -31.656 -2.379 1 95.19 181 GLN B N 1
ATOM 6948 C CA . GLN B 1 181 ? -6.762 -32.875 -2.781 1 95.19 181 GLN B CA 1
ATOM 6949 C C . GLN B 1 181 ? -6.574 -33.156 -4.27 1 95.19 181 GLN B C 1
ATOM 6951 O O . GLN B 1 181 ? -6.793 -32.25 -5.105 1 95.19 181 GLN B O 1
ATOM 6956 N N . THR B 1 182 ? -6.129 -34.344 -4.598 1 96.12 182 THR B N 1
ATOM 6957 C CA . THR B 1 182 ? -5.965 -34.75 -5.992 1 96.12 182 THR B CA 1
ATOM 6958 C C . THR B 1 182 ? -6.898 -35.906 -6.336 1 96.12 182 THR B C 1
ATOM 6960 O O . THR B 1 182 ? -6.914 -36.938 -5.645 1 96.12 182 THR B O 1
ATOM 6963 N N . ASP B 1 183 ? -7.641 -35.75 -7.383 1 95.75 183 ASP B N 1
ATOM 6964 C CA . ASP B 1 183 ? -8.516 -36.781 -7.887 1 95.75 183 ASP B CA 1
ATOM 6965 C C . ASP B 1 183 ? -7.871 -37.531 -9.062 1 95.75 183 ASP B C 1
ATOM 6967 O O . ASP B 1 183 ? -8.023 -37.094 -10.211 1 95.75 183 ASP B O 1
ATOM 6971 N N . ALA B 1 184 ? -7.43 -38.656 -8.891 1 91.06 184 ALA B N 1
ATOM 6972 C CA . ALA B 1 184 ? -6.68 -39.406 -9.891 1 91.06 184 ALA B CA 1
ATOM 6973 C C . ALA B 1 184 ? -7.609 -39.969 -10.969 1 91.06 184 ALA B C 1
ATOM 6975 O O . ALA B 1 184 ? -7.16 -40.344 -12.047 1 91.06 184 ALA B O 1
ATOM 6976 N N . THR B 1 185 ? -8.898 -39.938 -10.719 1 92.81 185 THR B N 1
ATOM 6977 C CA . THR B 1 185 ? -9.836 -40.531 -11.664 1 92.81 185 THR B CA 1
ATOM 6978 C C . THR B 1 185 ? -10.633 -39.469 -12.398 1 92.81 185 THR B C 1
ATOM 6980 O O . THR B 1 185 ? -11.578 -39.781 -13.117 1 92.81 185 THR B O 1
ATOM 6983 N N . SER B 1 186 ? -10.219 -38.25 -12.148 1 95.25 186 SER B N 1
ATOM 6984 C CA . SER B 1 186 ? -10.938 -37.156 -12.797 1 95.25 186 SER B CA 1
ATOM 6985 C C . SER B 1 186 ? -10.891 -37.281 -14.312 1 95.25 186 SER B C 1
ATOM 6987 O O . SER B 1 186 ? -9.859 -37.656 -14.883 1 95.25 186 SER B O 1
ATOM 6989 N N . HIS B 1 187 ? -12 -37.031 -15.023 1 96.06 187 HIS B N 1
ATOM 6990 C CA . HIS B 1 187 ? -12.039 -37.156 -16.484 1 96.06 187 HIS B CA 1
ATOM 6991 C C . HIS B 1 187 ? -12.773 -35.969 -17.094 1 96.06 187 HIS B C 1
ATOM 6993 O O . HIS B 1 187 ? -13.117 -35.969 -18.281 1 96.06 187 HIS B O 1
ATOM 6999 N N . HIS B 1 188 ? -13.109 -35 -16.344 1 97.81 188 HIS B N 1
ATOM 7000 C CA . HIS B 1 188 ? -13.883 -33.844 -16.844 1 97.81 188 HIS B CA 1
ATOM 7001 C C . HIS B 1 188 ? -13.148 -32.531 -16.609 1 97.81 188 HIS B C 1
ATOM 7003 O O . HIS B 1 188 ? -12.203 -32.469 -15.82 1 97.81 188 HIS B O 1
ATOM 7009 N N . VAL B 1 189 ? -13.562 -31.469 -17.375 1 98.44 189 VAL B N 1
ATOM 7010 C CA . VAL B 1 189 ? -13.062 -30.109 -17.188 1 98.44 189 VAL B CA 1
ATOM 7011 C C . VAL B 1 189 ? -14.227 -29.188 -16.828 1 98.44 189 VAL B C 1
ATOM 7013 O O . VAL B 1 189 ? -15.391 -29.547 -17.016 1 98.44 189 VAL B O 1
ATOM 7016 N N . VAL B 1 190 ? -13.867 -28.109 -16.234 1 98.69 190 VAL B N 1
ATOM 7017 C CA . VAL B 1 190 ? -14.82 -27.031 -16.031 1 98.69 190 VAL B CA 1
ATOM 7018 C C . VAL B 1 190 ? -14.453 -25.844 -16.906 1 98.69 190 VAL B C 1
ATOM 7020 O O . VAL B 1 190 ? -13.273 -25.5 -17.047 1 98.69 190 VAL B O 1
ATOM 7023 N N . ALA B 1 191 ? -15.398 -25.328 -17.594 1 98.56 191 ALA B N 1
ATOM 7024 C CA . ALA B 1 191 ? -15.227 -24.125 -18.391 1 98.56 191 ALA B CA 1
ATOM 7025 C C . ALA B 1 191 ? -16.047 -22.969 -17.812 1 98.56 191 ALA B C 1
ATOM 7027 O O . ALA B 1 191 ? -17.172 -23.156 -17.359 1 98.56 191 ALA B O 1
ATOM 7028 N N . MET B 1 192 ? -15.461 -21.828 -17.828 1 98 192 MET B N 1
ATOM 7029 C CA . MET B 1 192 ? -16.109 -20.641 -17.281 1 98 192 MET B CA 1
ATOM 7030 C C . MET B 1 192 ? -16.203 -19.547 -18.328 1 98 192 MET B C 1
ATOM 7032 O O . MET B 1 192 ? -15.273 -19.344 -19.109 1 98 192 MET B O 1
ATOM 7036 N N . TYR B 1 193 ? -17.266 -18.859 -18.312 1 97.56 193 TYR B N 1
ATOM 7037 C CA . TYR B 1 193 ? -17.5 -17.656 -19.109 1 97.56 193 TYR B CA 1
ATOM 7038 C C . TYR B 1 193 ? -18.438 -16.688 -18.391 1 97.56 193 TYR B C 1
ATOM 7040 O O . TYR B 1 193 ? -19.531 -17.062 -17.984 1 97.56 193 TYR B O 1
ATOM 7048 N N . ARG B 1 194 ? -17.953 -15.469 -18.219 1 94.75 194 ARG B N 1
ATOM 7049 C CA . ARG B 1 194 ? -18.703 -14.414 -17.531 1 94.75 194 ARG B CA 1
ATOM 7050 C C . ARG B 1 194 ? -19.188 -14.891 -16.156 1 94.75 194 ARG B C 1
ATOM 7052 O O . ARG B 1 194 ? -20.344 -14.695 -15.797 1 94.75 194 ARG B O 1
ATOM 7059 N N . GLY B 1 195 ? -18.297 -15.617 -15.508 1 94.75 195 GLY B N 1
ATOM 7060 C CA . GLY B 1 195 ? -18.547 -16.031 -14.141 1 94.75 195 GLY B CA 1
ATOM 7061 C C . GLY B 1 195 ? -19.453 -17.25 -14.047 1 94.75 195 GLY B C 1
ATOM 7062 O O . GLY B 1 195 ? -19.766 -17.703 -12.945 1 94.75 195 GLY B O 1
ATOM 7063 N N . GLN B 1 196 ? -19.875 -17.812 -15.148 1 95.62 196 GLN B N 1
ATOM 7064 C CA . GLN B 1 196 ? -20.719 -19 -15.172 1 95.62 196 GLN B CA 1
ATOM 7065 C C . GLN B 1 196 ? -19.875 -20.266 -15.375 1 95.62 196 GLN B C 1
ATOM 7067 O O . GLN B 1 196 ? -18.797 -20.203 -15.977 1 95.62 196 GLN B O 1
ATOM 7072 N N . PHE B 1 197 ? -20.406 -21.438 -14.859 1 97.19 197 PHE B N 1
ATOM 7073 C CA . PHE B 1 197 ? -19.641 -22.688 -14.844 1 97.19 197 PHE B CA 1
ATOM 7074 C C . PHE B 1 197 ? -20.344 -23.75 -15.672 1 97.19 197 PHE B C 1
ATOM 7076 O O . PHE B 1 197 ? -21.562 -23.922 -15.594 1 97.19 197 PHE B O 1
ATOM 7083 N N . TYR B 1 198 ? -19.578 -24.359 -16.438 1 97.81 198 TYR B N 1
ATOM 7084 C CA . TYR B 1 198 ? -20 -25.516 -17.234 1 97.81 198 TYR B CA 1
ATOM 7085 C C . TYR B 1 198 ? -19.016 -26.672 -17.078 1 97.81 198 TYR B C 1
ATOM 7087 O O . TYR B 1 198 ? -17.844 -26.453 -16.812 1 97.81 198 TYR B O 1
ATOM 7095 N N . TRP B 1 199 ? -19.5 -27.891 -17.156 1 98.12 199 TRP B N 1
ATOM 7096 C CA . TRP B 1 199 ? -18.578 -29.031 -17.094 1 98.12 199 TRP B CA 1
ATOM 7097 C C . TRP B 1 199 ? -18.938 -30.078 -18.141 1 98.12 199 TRP B C 1
ATOM 7099 O O . TRP B 1 199 ? -20.094 -30.141 -18.594 1 98.12 199 TRP B O 1
ATOM 7109 N N . PHE B 1 200 ? -18.031 -30.828 -18.672 1 97.25 200 PHE B N 1
ATOM 7110 C CA . PHE B 1 200 ? -18.219 -31.953 -19.578 1 97.25 200 PHE B CA 1
ATOM 7111 C C . PHE B 1 200 ? -17 -32.875 -19.547 1 97.25 200 PHE B C 1
ATOM 7113 O O . PHE B 1 200 ? -15.906 -32.469 -19.172 1 97.25 200 PHE B O 1
ATOM 7120 N N . ASP B 1 201 ? -17.203 -34.094 -19.812 1 96.75 201 ASP B N 1
ATOM 7121 C CA . ASP B 1 201 ? -16.141 -35.094 -19.844 1 96.75 201 ASP B CA 1
ATOM 7122 C C . ASP B 1 201 ? -15.234 -34.906 -21.047 1 96.75 201 ASP B C 1
ATOM 7124 O O . ASP B 1 201 ? -15.703 -34.594 -22.141 1 96.75 201 ASP B O 1
ATOM 7128 N N . VAL B 1 202 ? -14 -35.125 -20.828 1 97.19 202 VAL B N 1
ATOM 7129 C CA . VAL B 1 202 ? -13.047 -34.938 -21.922 1 97.19 202 VAL B CA 1
ATOM 7130 C C . VAL B 1 202 ? -12.141 -36.156 -22.047 1 97.19 202 VAL B C 1
ATOM 7132 O O . VAL B 1 202 ? -11.461 -36.344 -23.047 1 97.19 202 VAL B O 1
ATOM 7135 N N . LEU B 1 203 ? -12.086 -36.969 -21.031 1 95.88 203 LEU B N 1
ATOM 7136 C CA . LEU B 1 203 ? -11.383 -38.25 -21.047 1 95.88 203 LEU B CA 1
ATOM 7137 C C . LEU B 1 203 ? -12.352 -39.375 -20.812 1 95.88 203 LEU B C 1
ATOM 7139 O O . LEU B 1 203 ? -13.359 -39.219 -20.125 1 95.88 203 LEU B O 1
ATOM 7143 N N . ASP B 1 204 ? -12.086 -40.531 -21.344 1 92.56 204 ASP B N 1
ATOM 7144 C CA . ASP B 1 204 ? -12.875 -41.719 -21.047 1 92.56 204 ASP B CA 1
ATOM 7145 C C . ASP B 1 204 ? -12.289 -42.469 -19.875 1 92.56 204 ASP B C 1
ATOM 7147 O O . ASP B 1 204 ? -11.375 -42 -19.188 1 92.56 204 ASP B O 1
ATOM 7151 N N . THR B 1 205 ? -12.844 -43.594 -19.562 1 88.44 205 THR B N 1
ATOM 7152 C CA . THR B 1 205 ? -12.469 -44.375 -18.391 1 88.44 205 THR B CA 1
ATOM 7153 C C . THR B 1 205 ? -11.062 -44.938 -18.547 1 88.44 205 THR B C 1
ATOM 7155 O O . THR B 1 205 ? -10.453 -45.375 -17.562 1 88.44 205 THR B O 1
ATOM 7158 N N . ARG B 1 206 ? -10.586 -44.969 -19.734 1 91.62 206 ARG B N 1
ATOM 7159 C CA . ARG B 1 206 ? -9.227 -45.438 -20 1 91.62 206 ARG B CA 1
ATOM 7160 C C . ARG B 1 206 ? -8.25 -44.25 -20.094 1 91.62 206 ARG B C 1
ATOM 7162 O O . ARG B 1 206 ? -7.098 -44.438 -20.484 1 91.62 206 ARG B O 1
ATOM 7169 N N . ASN B 1 207 ? -8.711 -43.062 -19.797 1 93.62 207 ASN B N 1
ATOM 7170 C CA . ASN B 1 207 ? -7.926 -41.844 -19.812 1 93.62 207 ASN B CA 1
ATOM 7171 C C . ASN B 1 207 ? -7.527 -41.438 -21.234 1 93.62 207 ASN B C 1
ATOM 7173 O O . ASN B 1 207 ? -6.453 -40.875 -21.438 1 93.62 207 ASN B O 1
ATOM 7177 N N . GLU B 1 208 ? -8.344 -41.844 -22.172 1 92.94 208 GLU B N 1
ATOM 7178 C CA . GLU B 1 208 ? -8.188 -41.406 -23.547 1 92.94 208 GLU B CA 1
ATOM 7179 C C . GLU B 1 208 ? -9.055 -40.188 -23.844 1 92.94 208 GLU B C 1
ATOM 7181 O O . GLU B 1 208 ? -10.211 -40.125 -23.406 1 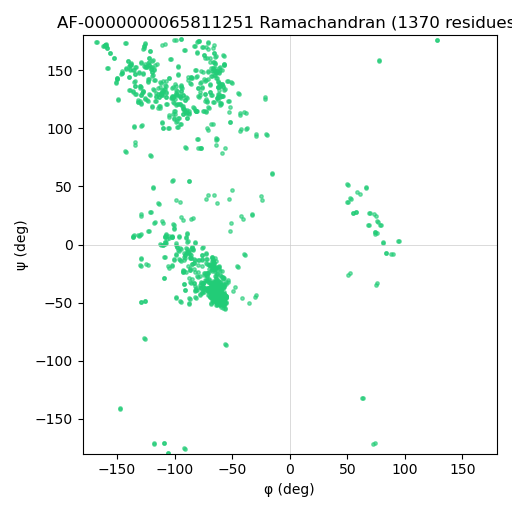92.94 208 GLU B O 1
ATOM 7186 N N . PRO B 1 209 ? -8.461 -39.188 -24.547 1 92.38 209 PRO B N 1
ATOM 7187 C CA . PRO B 1 209 ? -9.305 -38.062 -24.906 1 92.38 209 PRO B CA 1
ATOM 7188 C C . PRO B 1 209 ? -10.523 -38.469 -25.734 1 92.38 209 PRO B C 1
ATOM 7190 O O . PRO B 1 209 ? -10.406 -39.25 -26.656 1 92.38 209 PRO B O 1
ATOM 7193 N N . ILE B 1 210 ? -11.625 -37.906 -25.375 1 90.62 210 ILE B N 1
ATOM 7194 C CA . ILE B 1 210 ? -12.891 -38.25 -26 1 90.62 210 ILE B CA 1
ATOM 7195 C C . ILE B 1 210 ? -13 -37.562 -27.359 1 90.62 210 ILE B C 1
ATOM 7197 O O . ILE B 1 210 ? -13.484 -38.156 -28.328 1 90.62 210 ILE B O 1
ATOM 7201 N N . PHE B 1 211 ? -12.516 -36.406 -27.438 1 86.69 211 PHE B N 1
ATOM 7202 C CA . PHE B 1 211 ? -12.625 -35.625 -28.672 1 86.69 211 PHE B CA 1
ATOM 7203 C C . PHE B 1 211 ? -11.445 -35.906 -29.594 1 86.69 211 PHE B C 1
ATOM 7205 O O . PHE B 1 211 ? -10.297 -35.688 -29.234 1 86.69 211 PHE B O 1
ATOM 7212 N N . ALA B 1 212 ? -11.758 -36.531 -30.719 1 72.38 212 ALA B N 1
ATOM 7213 C CA . ALA B 1 212 ? -10.727 -36.906 -31.672 1 72.38 212 ALA B CA 1
ATOM 7214 C C . ALA B 1 212 ? -10.086 -35.688 -32.344 1 72.38 212 ALA B C 1
ATOM 7216 O O . ALA B 1 212 ? -8.914 -35.75 -32.719 1 72.38 212 ALA B O 1
ATOM 7217 N N . THR B 1 213 ? -10.867 -34.688 -32.531 1 78.62 213 THR B N 1
ATOM 7218 C CA . THR B 1 213 ? -10.406 -33.469 -33.156 1 78.62 213 THR B CA 1
ATOM 7219 C C . THR B 1 213 ? -10.781 -32.25 -32.312 1 78.62 213 THR B C 1
ATOM 7221 O O . THR B 1 213 ? -11.742 -32.281 -31.547 1 78.62 213 THR B O 1
ATOM 7224 N N . PRO B 1 214 ? -10.039 -31.203 -32.531 1 87.25 214 PRO B N 1
ATOM 7225 C CA . PRO B 1 214 ? -10.336 -29.984 -31.766 1 87.25 214 PRO B CA 1
ATOM 7226 C C . PRO B 1 214 ? -11.688 -29.375 -32.125 1 87.25 214 PRO B C 1
ATOM 7228 O O . PRO B 1 214 ? -12.266 -28.625 -31.328 1 87.25 214 PRO B O 1
ATOM 7231 N N . GLU B 1 215 ? -12.219 -29.703 -33.25 1 89.44 215 GLU B N 1
ATOM 7232 C CA . GLU B 1 215 ? -13.453 -29.094 -33.719 1 89.44 215 GLU B CA 1
ATOM 7233 C C . GLU B 1 215 ? -14.625 -29.375 -32.781 1 89.44 215 GLU B C 1
ATOM 7235 O O . GLU B 1 215 ? -15.477 -28.516 -32.562 1 89.44 215 GLU B O 1
ATOM 7240 N N . GLN B 1 216 ? -14.688 -30.562 -32.312 1 91.31 216 GLN B N 1
ATOM 7241 C CA . GLN B 1 216 ? -15.758 -30.906 -31.391 1 91.31 216 GLN B CA 1
ATOM 7242 C C . GLN B 1 216 ? -15.68 -30.062 -30.109 1 91.31 216 GLN B C 1
ATOM 7244 O O . GLN B 1 216 ? -16.703 -29.625 -29.578 1 91.31 216 GLN B O 1
ATOM 7249 N N . LEU B 1 217 ? -14.5 -29.906 -29.641 1 95.38 217 LEU B N 1
ATOM 7250 C CA . LEU B 1 217 ? -14.281 -29.062 -28.469 1 95.38 217 LEU B CA 1
ATOM 7251 C C . LEU B 1 217 ? -14.633 -27.609 -28.766 1 95.38 217 LEU B C 1
ATOM 7253 O O . LEU B 1 217 ? -15.125 -26.891 -27.891 1 95.38 217 LEU B O 1
ATOM 7257 N N . GLU B 1 218 ? -14.359 -27.172 -30 1 96.69 218 GLU B N 1
ATOM 7258 C CA . GLU B 1 218 ? -14.719 -25.812 -30.406 1 96.69 218 GLU B CA 1
ATOM 7259 C C . GLU B 1 218 ? -16.219 -25.562 -30.266 1 96.69 218 GLU B C 1
ATOM 7261 O O . GLU B 1 218 ? -16.625 -24.531 -29.734 1 96.69 218 GLU B O 1
ATOM 7266 N N . TRP B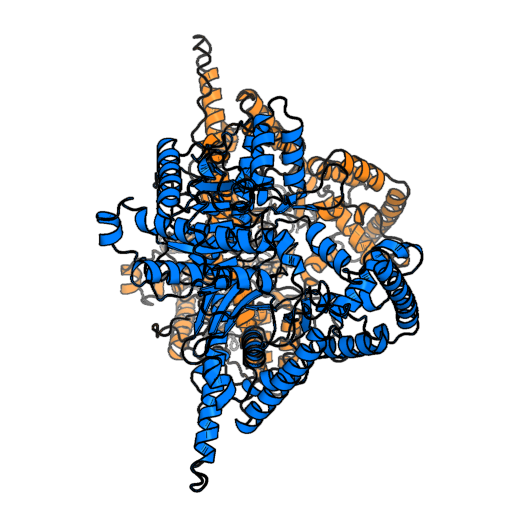 1 219 ? -16.938 -26.516 -30.672 1 95.31 219 TRP B N 1
ATOM 7267 C CA . TRP B 1 219 ? -18.375 -26.375 -30.609 1 95.31 219 TRP B CA 1
ATOM 7268 C C . TRP B 1 219 ? -18.859 -26.344 -29.156 1 95.31 219 TRP B C 1
ATOM 7270 O O . TRP B 1 219 ? -19.781 -25.594 -28.828 1 95.31 219 TRP B O 1
ATOM 7280 N N . ASN B 1 220 ? -18.281 -27.203 -28.328 1 96.38 220 ASN B N 1
ATOM 7281 C CA . ASN B 1 220 ? -18.625 -27.172 -26.906 1 96.38 220 ASN B CA 1
ATOM 7282 C C . ASN B 1 220 ? -18.375 -25.797 -26.297 1 96.38 220 ASN B C 1
ATOM 7284 O O . ASN B 1 220 ? -19.234 -25.234 -25.625 1 96.38 220 ASN B O 1
ATOM 7288 N N . LEU B 1 221 ? -17.188 -25.219 -26.562 1 98.19 221 LEU B N 1
ATOM 7289 C CA . LEU B 1 221 ? -16.812 -23.938 -25.984 1 98.19 221 LEU B CA 1
ATOM 7290 C C . LEU B 1 221 ? -17.688 -22.812 -26.516 1 98.19 221 LEU B C 1
ATOM 7292 O O . LEU B 1 221 ? -18.094 -21.922 -25.766 1 98.19 221 LEU B O 1
ATOM 7296 N N . TYR B 1 222 ? -18 -22.891 -27.812 1 97.56 222 TYR B N 1
ATOM 7297 C CA . TYR B 1 222 ? -18.859 -21.891 -28.422 1 97.56 222 TYR B CA 1
ATOM 7298 C C . TYR B 1 222 ? -20.266 -21.953 -27.828 1 97.56 222 TYR B C 1
ATOM 7300 O O . TYR B 1 222 ? -20.891 -20.906 -27.594 1 97.56 222 TYR B O 1
ATOM 7308 N N . SER B 1 223 ? -20.75 -23.156 -27.641 1 97.12 223 SER B N 1
ATOM 7309 C CA . SER B 1 223 ? -22.078 -23.312 -27.062 1 97.12 223 SER B CA 1
ATOM 7310 C C . SER B 1 223 ? -22.141 -22.719 -25.656 1 97.12 223 SER B C 1
ATOM 7312 O O . SER B 1 223 ? -23.188 -22.188 -25.266 1 97.12 223 SER B O 1
ATOM 7314 N N . ILE B 1 224 ? -21.109 -22.859 -24.891 1 97.38 224 ILE B N 1
ATOM 7315 C CA . ILE B 1 224 ? -21.031 -22.297 -23.547 1 97.38 224 ILE B CA 1
ATOM 7316 C C . ILE B 1 224 ? -21.141 -20.766 -23.641 1 97.38 224 ILE B C 1
ATOM 7318 O O . ILE B 1 224 ? -21.906 -20.156 -22.891 1 97.38 224 ILE B O 1
ATOM 7322 N N . ILE B 1 225 ? -20.391 -20.156 -24.547 1 97.31 225 ILE B N 1
ATOM 7323 C CA . ILE B 1 225 ? -20.406 -18.703 -24.719 1 97.31 225 ILE B CA 1
ATOM 7324 C C . ILE B 1 225 ? -21.812 -18.25 -25.094 1 97.31 225 ILE B C 1
ATOM 7326 O O . ILE B 1 225 ? -22.328 -17.281 -24.516 1 97.31 225 ILE B O 1
ATOM 7330 N N . MET B 1 226 ? -22.469 -18.969 -25.984 1 95.19 226 MET B N 1
ATOM 7331 C CA . MET B 1 226 ? -23.812 -18.609 -26.438 1 95.19 226 MET B CA 1
ATOM 7332 C C . MET B 1 226 ? -24.828 -18.719 -25.312 1 95.19 226 MET B C 1
ATOM 7334 O O . MET B 1 226 ? -25.688 -17.844 -25.156 1 95.19 226 MET B O 1
ATOM 7338 N N . ASP B 1 227 ? -24.703 -19.766 -24.594 1 94.75 227 ASP B N 1
ATOM 7339 C CA . ASP B 1 227 ? -25.625 -19.953 -23.469 1 94.75 227 ASP B CA 1
ATOM 7340 C C . ASP B 1 227 ? -25.453 -18.844 -22.438 1 94.75 227 ASP B C 1
ATOM 7342 O O . ASP B 1 227 ? -26.438 -18.281 -21.953 1 94.75 227 ASP B O 1
ATOM 7346 N N . ALA B 1 228 ? -24.234 -18.594 -22.078 1 93.56 228 ALA B N 1
ATOM 7347 C CA . ALA B 1 228 ? -23.938 -17.578 -21.062 1 93.56 228 ALA B CA 1
ATOM 7348 C C . ALA B 1 228 ? -24.422 -16.203 -21.5 1 93.56 228 ALA B C 1
ATOM 7350 O O . ALA B 1 228 ? -24.891 -15.406 -20.688 1 93.56 228 ALA B O 1
ATOM 7351 N N . GLU B 1 229 ? -24.188 -15.883 -22.734 1 91.25 229 GLU B N 1
ATOM 7352 C CA . GLU B 1 229 ? -24.625 -14.594 -23.266 1 91.25 229 GLU B CA 1
ATOM 7353 C C . GLU B 1 229 ? -26.141 -14.461 -23.219 1 91.25 229 GLU B C 1
ATOM 7355 O O . GLU B 1 229 ? -26.672 -13.367 -23 1 91.25 229 GLU B O 1
ATOM 7360 N N . SER B 1 230 ? -26.812 -15.477 -23.406 1 87.38 230 SER B N 1
ATOM 7361 C CA . SER B 1 230 ? -28.266 -15.469 -23.406 1 87.38 230 SER B CA 1
ATOM 7362 C C . SER B 1 230 ? -28.828 -15.352 -21.984 1 87.38 230 SER B C 1
ATOM 7364 O O . SER B 1 230 ? -29.906 -14.805 -21.781 1 87.38 230 SER B O 1
ATOM 7366 N N . ALA B 1 231 ? -28.25 -16 -21.078 1 79.31 231 ALA B N 1
ATOM 7367 C CA . ALA B 1 231 ? -28.703 -15.992 -19.688 1 79.31 231 ALA B CA 1
ATOM 7368 C C . ALA B 1 231 ? -28.578 -14.602 -19.062 1 79.31 231 ALA B C 1
ATOM 7370 O O . ALA B 1 231 ? -29.297 -14.273 -18.125 1 79.31 231 ALA B O 1
ATOM 7371 N N . GLY B 1 232 ? -27.953 -13.672 -19.594 1 66.5 232 GLY B N 1
ATOM 7372 C CA . GLY B 1 232 ? -27.781 -12.32 -19.078 1 66.5 232 GLY B CA 1
ATOM 7373 C C . GLY B 1 232 ? -26.828 -12.242 -17.891 1 66.5 232 GLY B C 1
ATOM 7374 O O . GLY B 1 232 ? -26.125 -13.203 -17.594 1 66.5 232 GLY B O 1
ATOM 7375 N N . SER B 1 233 ? -26.672 -11.047 -17.156 1 61.06 233 SER B N 1
ATOM 7376 C CA . SER B 1 233 ? -25.688 -10.688 -16.141 1 61.06 233 SER B CA 1
ATOM 7377 C C . SER B 1 233 ? -26.109 -11.195 -14.758 1 61.06 233 SER B C 1
ATOM 7379 O O . SER B 1 233 ? -25.422 -10.945 -13.766 1 61.06 233 SER B O 1
ATOM 7381 N N . GLY B 1 234 ? -26.891 -12.125 -14.656 1 62.41 234 GLY B N 1
ATOM 7382 C CA . GLY B 1 234 ? -27.469 -12.359 -13.344 1 62.41 234 GLY B CA 1
ATOM 7383 C C . GLY B 1 234 ? -26.859 -13.555 -12.633 1 62.41 234 GLY B C 1
ATOM 7384 O O . GLY B 1 234 ? -27.25 -13.891 -11.516 1 62.41 234 GLY B O 1
ATOM 7385 N N . SER B 1 235 ? -25.875 -14.125 -13.18 1 78.06 235 SER B N 1
ATOM 7386 C CA . SER B 1 235 ? -25.359 -15.312 -12.5 1 78.06 235 SER B CA 1
ATOM 7387 C C . SER B 1 235 ? -24.344 -14.938 -11.422 1 78.06 235 SER B C 1
ATOM 7389 O O . SER B 1 235 ? -23.594 -13.977 -11.578 1 78.06 235 SER B O 1
ATOM 7391 N N . ALA B 1 236 ? -24.422 -15.609 -10.25 1 86.94 236 ALA B N 1
ATOM 7392 C CA . ALA B 1 236 ? -23.547 -15.398 -9.109 1 86.94 236 ALA B CA 1
ATOM 7393 C C . ALA B 1 236 ? -22.141 -15.898 -9.398 1 86.94 236 ALA B C 1
ATOM 7395 O O . ALA B 1 236 ? -21.938 -17.078 -9.688 1 86.94 236 ALA B O 1
ATOM 7396 N N . PRO B 1 237 ? -21.203 -15.07 -9.391 1 93.06 237 PRO B N 1
ATOM 7397 C CA . PRO B 1 237 ? -19.844 -15.5 -9.68 1 93.06 237 PRO B CA 1
ATOM 7398 C C . PRO B 1 237 ? -19.172 -16.203 -8.5 1 93.06 237 PRO B C 1
ATOM 7400 O O . PRO B 1 237 ? -18.297 -15.609 -7.848 1 93.06 237 PRO B O 1
ATOM 7403 N N . PHE B 1 238 ? -19.391 -17.422 -8.297 1 96.06 238 PHE B N 1
ATOM 7404 C CA . PHE B 1 238 ? -18.953 -18.172 -7.141 1 96.06 238 PHE B CA 1
ATOM 7405 C C . PHE B 1 238 ? -17.438 -18.297 -7.117 1 96.06 238 PHE B C 1
ATOM 7407 O O . PHE B 1 238 ? -16.844 -18.625 -6.086 1 96.06 238 PHE B O 1
ATOM 7414 N N . GLY B 1 239 ? -16.797 -18.078 -8.273 1 97.06 239 GLY B N 1
ATOM 7415 C CA . GLY B 1 239 ? -15.344 -18.141 -8.328 1 97.06 239 GLY B CA 1
ATOM 7416 C C . GLY B 1 239 ? -14.656 -17.156 -7.395 1 97.06 239 GLY B C 1
ATOM 7417 O O . GLY B 1 239 ? -13.531 -17.406 -6.957 1 97.06 239 GLY B O 1
ATOM 7418 N N . VAL B 1 240 ? -15.328 -16.078 -6.992 1 96.94 240 VAL B N 1
ATOM 7419 C CA . VAL B 1 240 ? -14.758 -15.016 -6.18 1 96.94 240 VAL B CA 1
ATOM 7420 C C . VAL B 1 240 ? -14.469 -15.539 -4.773 1 96.94 240 VAL B C 1
ATOM 7422 O O . VAL B 1 240 ? -13.609 -15.008 -4.066 1 96.94 240 VAL B O 1
ATOM 7425 N N . PHE B 1 241 ? -15.141 -16.609 -4.367 1 97.44 241 PHE B N 1
ATOM 7426 C CA . PHE B 1 241 ? -14.922 -17.156 -3.035 1 97.44 241 PHE B CA 1
ATOM 7427 C C . PHE B 1 241 ? -13.5 -17.688 -2.891 1 97.44 241 PHE B C 1
ATOM 7429 O O . PHE B 1 241 ? -12.945 -17.703 -1.792 1 97.44 241 PHE B O 1
ATOM 7436 N N . THR B 1 242 ? -12.867 -18.109 -4.02 1 97.38 242 THR B N 1
ATOM 7437 C CA . THR B 1 242 ? -11.508 -18.641 -3.955 1 97.38 242 THR B CA 1
ATOM 7438 C C . THR B 1 242 ? -10.508 -17.516 -3.689 1 97.38 242 THR B C 1
ATOM 7440 O O . THR B 1 242 ? -9.336 -17.781 -3.418 1 97.38 242 THR B O 1
ATOM 7443 N N . THR B 1 243 ? -10.961 -16.266 -3.814 1 96.75 243 THR B N 1
ATOM 7444 C CA . THR B 1 243 ? -10.078 -15.133 -3.57 1 96.75 243 THR B CA 1
ATOM 7445 C C . THR B 1 243 ? -10.109 -14.727 -2.1 1 96.75 243 THR B C 1
ATOM 7447 O O . THR B 1 243 ? -9.32 -13.891 -1.66 1 96.75 243 THR B O 1
ATOM 7450 N N . GLU B 1 244 ? -10.945 -15.297 -1.327 1 95.56 244 GLU B N 1
ATOM 7451 C CA . GLU B 1 244 ? -11.07 -14.984 0.092 1 95.56 244 GLU B CA 1
ATOM 7452 C C . GLU B 1 244 ? -9.914 -15.57 0.895 1 95.56 244 GLU B C 1
ATOM 7454 O O . GLU B 1 244 ? -9.18 -16.438 0.398 1 95.56 244 GLU B O 1
ATOM 7459 N N . SER B 1 245 ? -9.773 -15.047 2.107 1 92.69 245 SER B N 1
ATOM 7460 C CA . SER B 1 245 ? -8.883 -15.742 3.033 1 92.69 245 SER B CA 1
ATOM 7461 C C . SER B 1 245 ? -9.32 -17.188 3.236 1 92.69 245 SER B C 1
ATOM 7463 O O . SER B 1 245 ? -10.5 -17.516 3.072 1 92.69 245 SER B O 1
ATOM 7465 N N . ARG B 1 246 ? -8.43 -18 3.582 1 92.81 246 ARG B N 1
ATOM 7466 C CA . ARG B 1 246 ? -8.734 -19.422 3.697 1 92.81 246 ARG B CA 1
ATOM 7467 C C . ARG B 1 246 ? -9.766 -19.672 4.789 1 92.81 246 ARG B C 1
ATOM 7469 O O . ARG B 1 246 ? -10.633 -20.531 4.641 1 92.81 246 ARG B O 1
ATOM 7476 N N . ARG B 1 247 ? -9.758 -18.906 5.754 1 89.56 247 ARG B N 1
ATOM 7477 C CA . ARG B 1 247 ? -10.727 -19.047 6.836 1 89.56 247 ARG B CA 1
ATOM 7478 C C . ARG B 1 247 ? -12.133 -18.688 6.371 1 89.56 247 ARG B C 1
ATOM 7480 O O . ARG B 1 247 ? -13.094 -19.406 6.664 1 89.56 247 ARG B O 1
ATOM 7487 N N . VAL B 1 248 ? -12.242 -17.594 5.652 1 92.5 248 VAL B N 1
ATOM 7488 C CA . VAL B 1 248 ? -13.539 -17.156 5.16 1 92.5 248 VAL B CA 1
ATOM 7489 C C . VAL B 1 248 ? -14.07 -18.172 4.148 1 92.5 248 VAL B C 1
ATOM 7491 O O . VAL B 1 248 ? -15.242 -18.562 4.203 1 92.5 248 VAL B O 1
ATOM 7494 N N . TRP B 1 249 ? -13.234 -18.609 3.293 1 95.88 249 TRP B N 1
ATOM 7495 C CA . TRP B 1 249 ? -13.625 -19.594 2.285 1 95.88 249 TRP B CA 1
ATOM 7496 C C . TRP B 1 249 ? -14.008 -20.922 2.936 1 95.88 249 TRP B C 1
ATOM 7498 O O . TRP B 1 249 ? -14.945 -21.594 2.492 1 95.88 249 TRP B O 1
ATOM 7508 N N . SER B 1 250 ? -13.312 -21.266 4.012 1 94.62 250 SER B N 1
ATOM 7509 C CA . SER B 1 250 ? -13.641 -22.469 4.777 1 94.62 250 SER B CA 1
ATOM 7510 C C . SER B 1 250 ? -15.047 -22.375 5.371 1 94.62 250 SER B C 1
ATOM 7512 O O . SER B 1 250 ? -15.812 -23.328 5.32 1 94.62 250 SER B O 1
ATOM 7514 N N . ASN B 1 251 ? -15.359 -21.234 5.887 1 93.75 251 ASN B N 1
ATOM 7515 C CA . ASN B 1 251 ? -16.672 -21.016 6.48 1 93.75 251 ASN B CA 1
ATOM 7516 C C . ASN B 1 251 ? -17.781 -21.125 5.438 1 93.75 251 ASN B C 1
ATOM 7518 O O . ASN B 1 251 ? -18.844 -21.688 5.703 1 93.75 251 ASN B O 1
ATOM 7522 N N . ILE B 1 252 ? -17.562 -20.547 4.297 1 96.06 252 ILE B N 1
ATOM 7523 C CA . ILE B 1 252 ? -18.547 -20.594 3.225 1 96.06 252 ILE B CA 1
ATOM 7524 C C . ILE B 1 252 ? -18.75 -22.031 2.768 1 96.06 252 ILE B C 1
ATOM 7526 O O . ILE B 1 252 ? -19.875 -22.484 2.574 1 96.06 252 ILE B O 1
ATOM 7530 N N . ARG B 1 253 ? -17.672 -22.766 2.594 1 96.31 253 ARG B N 1
ATOM 7531 C CA . ARG B 1 253 ? -17.75 -24.172 2.203 1 96.31 253 ARG B CA 1
ATOM 7532 C C . ARG B 1 253 ? -18.516 -24.984 3.244 1 96.31 253 ARG B C 1
ATOM 7534 O O . ARG B 1 253 ? -19.328 -25.844 2.896 1 96.31 253 ARG B O 1
ATOM 7541 N N . ASP B 1 254 ? -18.188 -24.703 4.512 1 95.25 254 ASP B N 1
ATOM 7542 C CA . ASP B 1 254 ? -18.891 -25.391 5.594 1 95.25 254 ASP B CA 1
ATOM 7543 C C . ASP B 1 254 ? -20.391 -25.109 5.539 1 95.25 254 ASP B C 1
ATOM 7545 O O . ASP B 1 254 ? -21.203 -26.016 5.738 1 95.25 254 ASP B O 1
ATOM 7549 N N . TYR B 1 255 ? -20.734 -23.875 5.285 1 95.31 255 TYR B N 1
ATOM 7550 C CA . TYR B 1 255 ? -22.125 -23.484 5.137 1 95.31 255 TYR B CA 1
ATOM 7551 C C . TYR B 1 255 ? -22.797 -24.25 3.998 1 95.31 255 TYR B C 1
ATOM 7553 O O . TYR B 1 255 ? -23.922 -24.734 4.145 1 95.31 255 TYR B O 1
ATOM 7561 N N . LEU B 1 256 ? -22.125 -24.375 2.859 1 96.44 256 LEU B N 1
ATOM 7562 C CA . LEU B 1 256 ? -22.656 -25.094 1.704 1 96.44 256 LEU B CA 1
ATOM 7563 C C . LEU B 1 256 ? -22.812 -26.578 2.016 1 96.44 256 LEU B C 1
ATOM 7565 O O . LEU B 1 256 ? -23.781 -27.203 1.575 1 96.44 256 LEU B O 1
ATOM 7569 N N . PHE B 1 257 ? -21.938 -27.125 2.738 1 95.56 257 PHE B N 1
ATOM 7570 C CA . PHE B 1 257 ? -21.953 -28.531 3.09 1 95.56 257 PHE B CA 1
ATOM 7571 C C . PHE B 1 257 ? -23.172 -28.875 3.953 1 95.56 257 PHE B C 1
ATOM 7573 O O . PHE B 1 257 ? -23.766 -29.938 3.803 1 95.56 257 PHE B O 1
ATOM 7580 N N . HIS B 1 258 ? -23.578 -27.984 4.809 1 95.12 258 HIS B N 1
ATOM 7581 C CA . HIS B 1 258 ? -24.641 -28.25 5.773 1 95.12 258 HIS B CA 1
ATOM 7582 C C . HIS B 1 258 ? -26 -27.797 5.242 1 95.12 258 HIS B C 1
ATOM 7584 O O . HIS B 1 258 ? -27.031 -27.984 5.898 1 95.12 258 HIS B O 1
ATOM 7590 N N . ALA B 1 259 ? -25.953 -27.203 4.09 1 94.88 259 ALA B N 1
ATOM 7591 C CA . ALA B 1 259 ? -27.219 -26.734 3.527 1 94.88 259 ALA B CA 1
ATOM 7592 C C . ALA B 1 259 ? -28.141 -27.891 3.207 1 94.88 259 ALA B C 1
ATOM 7594 O O . ALA B 1 259 ? -27.688 -28.969 2.793 1 94.88 259 ALA B O 1
ATOM 7595 N N . ASP B 1 260 ? -29.469 -27.672 3.371 1 94 260 ASP B N 1
ATOM 7596 C CA . ASP B 1 260 ? -30.453 -28.688 3.039 1 94 260 ASP B CA 1
ATOM 7597 C C . ASP B 1 260 ? -30.438 -29 1.544 1 94 260 ASP B C 1
ATOM 7599 O O . ASP B 1 260 ? -30.516 -30.172 1.147 1 94 260 ASP B O 1
ATOM 7603 N N . ASP B 1 261 ? -30.344 -27.953 0.804 1 93.94 261 ASP B N 1
ATOM 7604 C CA . ASP B 1 261 ? -30.188 -28.109 -0.639 1 93.94 261 ASP B CA 1
ATOM 7605 C C . ASP B 1 261 ? -28.734 -28.422 -1.006 1 93.94 261 ASP B C 1
ATOM 7607 O O . ASP B 1 261 ? -27.859 -27.562 -0.875 1 93.94 261 ASP B O 1
ATOM 7611 N N . CYS B 1 262 ? -28.422 -29.578 -1.534 1 95.06 262 CYS B N 1
ATOM 7612 C CA . CYS B 1 262 ? -27.062 -30.047 -1.745 1 95.06 262 CYS B CA 1
ATOM 7613 C C . CYS B 1 262 ? -26.547 -29.609 -3.113 1 95.06 262 CYS B C 1
ATOM 7615 O O . CYS B 1 262 ? -25.438 -29.969 -3.5 1 95.06 262 CYS B O 1
ATOM 7617 N N . THR B 1 263 ? -27.328 -28.891 -3.814 1 96.38 263 THR B N 1
ATOM 7618 C CA . THR B 1 263 ? -26.969 -28.516 -5.176 1 96.38 263 THR B CA 1
ATOM 7619 C C . THR B 1 263 ? -25.609 -27.812 -5.207 1 96.38 263 THR B C 1
ATOM 7621 O O . THR B 1 263 ? -24.734 -28.188 -5.996 1 96.38 263 THR B O 1
ATOM 7624 N N . ASN B 1 264 ? -25.438 -26.828 -4.363 1 97.44 264 ASN B N 1
ATOM 7625 C CA . ASN B 1 264 ? -24.188 -26.062 -4.348 1 97.44 264 ASN B CA 1
ATOM 7626 C C . ASN B 1 264 ? -23 -26.938 -3.973 1 97.44 264 ASN B C 1
ATOM 7628 O O . ASN B 1 264 ? -21.906 -26.781 -4.531 1 97.44 264 ASN B O 1
ATOM 7632 N N . TRP B 1 265 ? -23.172 -27.812 -3.02 1 97.31 265 TRP B N 1
ATOM 7633 C CA . TRP B 1 265 ? -22.094 -28.688 -2.582 1 97.31 265 TRP B CA 1
ATOM 7634 C C . TRP B 1 265 ? -21.688 -29.641 -3.699 1 97.31 265 TRP B C 1
ATOM 7636 O O . TRP B 1 265 ? -20.5 -29.906 -3.896 1 97.31 265 TRP B O 1
ATOM 7646 N N . ARG B 1 266 ? -22.656 -30.188 -4.355 1 97.31 266 ARG B N 1
ATOM 7647 C CA . ARG B 1 266 ? -22.375 -31.062 -5.484 1 97.31 266 ARG B CA 1
ATOM 7648 C C . ARG B 1 266 ? -21.594 -30.328 -6.57 1 97.31 266 ARG B C 1
ATOM 7650 O O . ARG B 1 266 ? -20.672 -30.891 -7.168 1 97.31 266 ARG B O 1
ATOM 7657 N N . ASN B 1 267 ? -22.062 -29.078 -6.852 1 97.69 267 ASN B N 1
ATOM 7658 C CA . ASN B 1 267 ? -21.328 -28.25 -7.805 1 97.69 267 ASN B CA 1
ATOM 7659 C C . ASN B 1 267 ? -19.875 -28.094 -7.395 1 97.69 267 ASN B C 1
ATOM 7661 O O . ASN B 1 267 ? -18.969 -28.219 -8.227 1 97.69 267 ASN B O 1
ATOM 7665 N N . LEU B 1 268 ? -19.625 -27.812 -6.125 1 97.69 268 LEU B N 1
ATOM 7666 C CA . LEU B 1 268 ? -18.281 -27.594 -5.613 1 97.69 268 LEU B CA 1
ATOM 7667 C C . LEU B 1 268 ? -17.422 -28.844 -5.785 1 97.69 268 LEU B C 1
ATOM 7669 O O . LEU B 1 268 ? -16.25 -28.75 -6.152 1 97.69 268 LEU B O 1
ATOM 7673 N N . LYS B 1 269 ? -17.969 -29.953 -5.52 1 97.12 269 LYS B N 1
ATOM 7674 C CA . LYS B 1 269 ? -17.25 -31.219 -5.656 1 97.12 269 LYS B CA 1
ATOM 7675 C C . LYS B 1 269 ? -16.859 -31.484 -7.109 1 97.12 269 LYS B C 1
ATOM 7677 O O . LYS B 1 269 ? -15.781 -32 -7.387 1 97.12 269 LYS B O 1
ATOM 7682 N N . LEU B 1 270 ? -17.781 -31.141 -7.957 1 97.44 270 LEU B N 1
ATOM 7683 C CA . LEU B 1 270 ? -17.516 -31.297 -9.383 1 97.44 270 LEU B CA 1
ATOM 7684 C C . LEU B 1 270 ? -16.344 -30.422 -9.812 1 97.44 270 LEU B C 1
ATOM 7686 O O . LEU B 1 270 ? -15.492 -30.844 -10.594 1 97.44 270 LEU B O 1
ATOM 7690 N N . ILE B 1 271 ? -16.297 -29.203 -9.305 1 98.44 271 ILE B N 1
ATOM 7691 C CA . ILE B 1 271 ? -15.211 -28.281 -9.641 1 98.44 271 ILE B CA 1
ATOM 7692 C C . ILE B 1 271 ? -13.906 -28.766 -9 1 98.44 271 ILE B C 1
ATOM 7694 O O . ILE B 1 271 ? -12.859 -28.797 -9.648 1 98.44 271 ILE B O 1
ATOM 7698 N N . ASP B 1 272 ? -13.977 -29.188 -7.727 1 98.06 272 ASP B N 1
ATOM 7699 C CA . ASP B 1 272 ? -12.805 -29.656 -6.992 1 98.06 272 ASP B CA 1
ATOM 7700 C C . ASP B 1 272 ? -12.141 -30.828 -7.707 1 98.06 272 ASP B C 1
ATOM 7702 O O . ASP B 1 272 ? -10.922 -30.953 -7.707 1 98.06 272 ASP B O 1
ATOM 7706 N N . SER B 1 273 ? -12.938 -31.672 -8.281 1 97.81 273 SER B N 1
ATOM 7707 C CA . SER B 1 273 ? -12.414 -32.906 -8.867 1 97.81 273 SER B CA 1
ATOM 7708 C C . SER B 1 273 ? -12.047 -32.719 -10.336 1 97.81 273 SER B C 1
ATOM 7710 O O . SER B 1 273 ? -11.469 -33.594 -10.961 1 97.81 273 SER B O 1
ATOM 7712 N N . ALA B 1 274 ? -12.391 -31.594 -10.922 1 98.56 274 ALA B N 1
ATOM 7713 C CA . ALA B 1 274 ? -12.125 -31.359 -12.336 1 98.56 274 ALA B CA 1
ATOM 7714 C C . ALA B 1 274 ? -10.625 -31.422 -12.633 1 98.56 274 ALA B C 1
ATOM 7716 O O . ALA B 1 274 ? -9.805 -31.141 -11.758 1 98.56 274 ALA B O 1
ATOM 7717 N N . LEU B 1 275 ? -10.281 -31.828 -13.836 1 98.44 275 LEU B N 1
ATOM 7718 C CA . LEU B 1 275 ? -8.883 -31.859 -14.266 1 98.44 275 LEU B CA 1
ATOM 7719 C C . LEU B 1 275 ? -8.258 -30.484 -14.172 1 98.44 275 LEU B C 1
ATOM 7721 O O . LEU B 1 275 ? -7.207 -30.312 -13.547 1 98.44 275 LEU B O 1
ATOM 7725 N N . PHE B 1 276 ? -8.766 -29.516 -14.734 1 98.62 276 PHE B N 1
ATOM 7726 C CA . PHE B 1 276 ? -8.391 -28.109 -14.719 1 98.62 276 PHE B CA 1
ATOM 7727 C C . PHE B 1 276 ? -9.562 -27.234 -15.141 1 98.62 276 PHE B C 1
ATOM 7729 O O . PHE B 1 276 ? -10.641 -27.734 -15.477 1 98.62 276 PHE B O 1
ATOM 7736 N N . VAL B 1 277 ? -9.414 -25.922 -15.008 1 98.88 277 VAL B N 1
ATOM 7737 C CA . VAL B 1 277 ? -10.469 -24.984 -15.359 1 98.88 277 VAL B CA 1
ATOM 7738 C C . VAL B 1 277 ? -10.07 -24.188 -16.609 1 98.88 277 VAL B C 1
ATOM 7740 O O . VAL B 1 277 ? -8.922 -23.75 -16.719 1 98.88 277 VAL B O 1
ATOM 7743 N N . VAL B 1 278 ? -10.977 -24.094 -17.578 1 98.88 278 VAL B N 1
ATOM 7744 C CA . VAL B 1 278 ? -10.789 -23.234 -18.734 1 98.88 278 VAL B CA 1
ATOM 7745 C C . VAL B 1 278 ? -11.562 -21.922 -18.547 1 98.88 278 VAL B C 1
ATOM 7747 O O . VAL B 1 278 ? -12.797 -21.938 -18.484 1 98.88 278 VAL B O 1
ATOM 7750 N N . CYS B 1 279 ? -10.883 -20.859 -18.453 1 98.81 279 CYS B N 1
ATOM 7751 C CA . CYS B 1 279 ? -11.508 -19.562 -18.297 1 98.81 279 CYS B CA 1
ATOM 7752 C C . CYS B 1 279 ? -11.539 -18.812 -19.625 1 98.81 279 CYS B C 1
ATOM 7754 O O . CYS B 1 279 ? -10.508 -18.328 -20.094 1 98.81 279 CYS B O 1
ATOM 7756 N N . LEU B 1 280 ? -12.711 -18.688 -20.203 1 98.75 280 LEU B N 1
ATOM 7757 C CA . LEU B 1 280 ? -12.914 -17.875 -21.391 1 98.75 280 LEU B CA 1
ATOM 7758 C C . LEU B 1 280 ? -13.266 -16.438 -21.016 1 98.75 280 LEU B C 1
ATOM 7760 O O . LEU B 1 280 ? -14.375 -16.172 -20.547 1 98.75 280 LEU B O 1
ATOM 7764 N N . ASP B 1 281 ? -12.352 -15.547 -21.25 1 98.19 281 ASP B N 1
ATOM 7765 C CA . ASP B 1 281 ? -12.562 -14.156 -20.859 1 98.19 281 ASP B CA 1
ATOM 7766 C C . ASP B 1 281 ? -13.32 -13.398 -21.953 1 98.19 281 ASP B C 1
ATOM 7768 O O . ASP B 1 281 ? -13.078 -13.602 -23.141 1 98.19 281 ASP B O 1
ATOM 7772 N N . ASP B 1 282 ? -14.18 -12.516 -21.609 1 96.31 282 ASP B N 1
ATOM 7773 C CA . ASP B 1 282 ? -14.984 -11.758 -22.562 1 96.31 282 ASP B CA 1
ATOM 7774 C C . ASP B 1 282 ? -14.32 -10.422 -22.891 1 96.31 282 ASP B C 1
ATOM 7776 O O . ASP B 1 282 ? -15.008 -9.438 -23.203 1 96.31 282 ASP B O 1
ATOM 7780 N N . VAL B 1 283 ? -13.039 -10.336 -22.719 1 96.88 283 VAL B N 1
ATOM 7781 C CA . VAL B 1 283 ? -12.281 -9.117 -22.969 1 96.88 283 VAL B CA 1
ATOM 7782 C C . VAL B 1 283 ? -11.164 -9.406 -23.984 1 96.88 283 VAL B C 1
ATOM 7784 O O . VAL B 1 283 ? -10.773 -10.555 -24.156 1 96.88 283 VAL B O 1
ATOM 7787 N N . ALA B 1 284 ? -10.734 -8.398 -24.641 1 96.88 284 ALA B N 1
ATOM 7788 C CA . ALA B 1 284 ? -9.578 -8.398 -25.531 1 96.88 284 ALA B CA 1
ATOM 7789 C C . ALA B 1 284 ? -8.555 -7.355 -25.109 1 96.88 284 ALA B C 1
ATOM 7791 O O . ALA B 1 284 ? -8.914 -6.27 -24.641 1 96.88 284 ALA B O 1
ATOM 7792 N N . PHE B 1 285 ? -7.328 -7.68 -25.188 1 96.75 285 PHE B N 1
ATOM 7793 C CA . PHE B 1 285 ? -6.262 -6.75 -24.844 1 96.75 285 PHE B CA 1
ATOM 7794 C C . PHE B 1 285 ? -5.43 -6.395 -26.062 1 96.75 285 PHE B C 1
ATOM 7796 O O . PHE B 1 285 ? -4.973 -7.285 -26.797 1 96.75 285 PHE B O 1
ATOM 7803 N N . ALA B 1 286 ? -5.258 -5.074 -26.25 1 95.56 286 ALA B N 1
ATOM 7804 C CA . ALA B 1 286 ? -4.406 -4.586 -27.328 1 95.56 286 ALA B CA 1
ATOM 7805 C C . ALA B 1 286 ? -2.93 -4.754 -26.984 1 95.56 286 ALA B C 1
ATOM 7807 O O . ALA B 1 286 ? -2.59 -5.137 -25.859 1 95.56 286 ALA B O 1
ATOM 7808 N N . ALA B 1 287 ? -2.07 -4.543 -27.969 1 91.81 287 ALA B N 1
ATOM 7809 C CA . ALA B 1 287 ? -0.632 -4.742 -27.812 1 91.81 287 ALA B CA 1
ATOM 7810 C C . ALA B 1 287 ? -0.059 -3.809 -26.766 1 91.81 287 ALA B C 1
ATOM 7812 O O . ALA B 1 287 ? 0.883 -4.168 -26.047 1 91.81 287 ALA B O 1
ATOM 7813 N N . ASP B 1 288 ? -0.632 -2.633 -26.609 1 93.69 288 ASP B N 1
ATOM 7814 C CA . ASP B 1 288 ? -0.114 -1.646 -25.672 1 93.69 288 ASP B CA 1
ATOM 7815 C C . ASP B 1 288 ? -0.745 -1.821 -24.281 1 93.69 288 ASP B C 1
ATOM 7817 O O . ASP B 1 288 ? -0.559 -0.983 -23.406 1 93.69 288 ASP B O 1
ATOM 7821 N N . GLN B 1 289 ? -1.479 -2.914 -24.094 1 97.12 289 GLN B N 1
ATOM 7822 C CA . GLN B 1 289 ? -2.139 -3.178 -22.828 1 97.12 289 GLN B CA 1
ATOM 7823 C C . GLN B 1 289 ? -1.544 -4.406 -22.141 1 97.12 289 GLN B C 1
ATOM 7825 O O . GLN B 1 289 ? -2.264 -5.18 -21.5 1 97.12 289 GLN B O 1
ATOM 7830 N N . GLN B 1 290 ? -0.296 -4.598 -22.297 1 97.12 290 GLN B N 1
ATOM 7831 C CA . GLN B 1 290 ? 0.379 -5.773 -21.75 1 97.12 290 GLN B CA 1
ATOM 7832 C C . GLN B 1 290 ? 0.321 -5.789 -20.219 1 97.12 290 GLN B C 1
ATOM 7834 O O . GLN B 1 290 ? 0.226 -6.852 -19.609 1 97.12 290 GLN B O 1
ATOM 7839 N N . ASP B 1 291 ? 0.459 -4.582 -19.609 1 97.75 291 ASP B N 1
ATOM 7840 C CA . ASP B 1 291 ? 0.386 -4.516 -18.141 1 97.75 291 ASP B CA 1
ATOM 7841 C C . ASP B 1 291 ? -0.979 -4.98 -17.641 1 97.75 291 ASP B C 1
ATOM 7843 O O . ASP B 1 291 ? -1.065 -5.707 -16.656 1 97.75 291 ASP B O 1
ATOM 7847 N N . GLU B 1 292 ? -2.047 -4.594 -18.359 1 97.75 292 GLU B N 1
ATOM 7848 C CA . GLU B 1 292 ? -3.396 -5.012 -18 1 97.75 292 GLU B CA 1
ATOM 7849 C C . GLU B 1 292 ? -3.596 -6.504 -18.234 1 97.75 292 GLU B C 1
ATOM 7851 O O . GLU B 1 292 ? -4.32 -7.164 -17.484 1 97.75 292 GLU B O 1
ATOM 7856 N N . LEU B 1 293 ? -3.021 -6.973 -19.312 1 98.19 293 LEU B N 1
ATOM 7857 C CA . LEU B 1 293 ? -3.086 -8.406 -19.594 1 98.19 293 LEU B CA 1
ATOM 7858 C C . LEU B 1 293 ? -2.404 -9.195 -18.484 1 98.19 293 LEU B C 1
ATOM 7860 O O . LEU B 1 293 ? -2.92 -10.227 -18.047 1 98.19 293 LEU B O 1
ATOM 7864 N N . THR B 1 294 ? -1.247 -8.719 -18.016 1 97.69 294 THR B N 1
ATOM 7865 C CA . THR B 1 294 ? -0.558 -9.336 -16.891 1 97.69 294 THR B CA 1
ATOM 7866 C C . THR B 1 294 ? -1.461 -9.375 -15.664 1 97.69 294 THR B C 1
ATOM 7868 O O . THR B 1 294 ? -1.565 -10.406 -15 1 97.69 294 THR B O 1
ATOM 7871 N N . ARG B 1 295 ? -2.086 -8.289 -15.414 1 97.69 295 ARG B N 1
ATOM 7872 C CA . ARG B 1 295 ? -3.035 -8.219 -14.305 1 97.69 295 ARG B CA 1
ATOM 7873 C C . ARG B 1 295 ? -4.129 -9.273 -14.461 1 97.69 295 ARG B C 1
ATOM 7875 O O . ARG B 1 295 ? -4.434 -10 -13.508 1 97.69 295 ARG B O 1
ATOM 7882 N N . SER B 1 296 ? -4.695 -9.344 -15.633 1 98.12 296 SER B N 1
ATOM 7883 C CA . SER B 1 296 ? -5.785 -10.273 -15.906 1 98.12 296 SER B CA 1
ATOM 7884 C C . SER B 1 296 ? -5.352 -11.711 -15.672 1 98.12 296 SER B C 1
ATOM 7886 O O . SER B 1 296 ? -6.113 -12.516 -15.125 1 98.12 296 SER B O 1
ATOM 7888 N N . MET B 1 297 ? -4.137 -12.008 -16.062 1 97.88 297 MET B N 1
ATOM 7889 C CA . MET B 1 297 ? -3.646 -13.383 -15.961 1 97.88 297 MET B CA 1
ATOM 7890 C C . MET B 1 297 ? -3.309 -13.734 -14.516 1 97.88 297 MET B C 1
ATOM 7892 O O . MET B 1 297 ? -3.486 -14.883 -14.094 1 97.88 297 MET B O 1
ATOM 7896 N N . LEU B 1 298 ? -2.855 -12.758 -13.789 1 97.75 298 LEU B N 1
ATOM 7897 C CA . LEU B 1 298 ? -2.348 -13.031 -12.453 1 97.75 298 LEU B CA 1
ATOM 7898 C C . LEU B 1 298 ? -3.473 -12.984 -11.422 1 97.75 298 LEU B C 1
ATOM 7900 O O . LEU B 1 298 ? -3.637 -13.914 -10.633 1 97.75 298 LEU B O 1
ATOM 7904 N N . CYS B 1 299 ? -4.273 -11.852 -11.461 1 97.31 299 CYS B N 1
ATOM 7905 C CA . CYS B 1 299 ? -5.25 -11.664 -10.398 1 97.31 299 CYS B CA 1
ATOM 7906 C C . CYS B 1 299 ? -6.59 -11.203 -10.961 1 97.31 299 CYS B C 1
ATOM 7908 O O . CYS B 1 299 ? -7.516 -10.906 -10.203 1 97.31 299 CYS B O 1
ATOM 7910 N N . GLY B 1 300 ? -6.75 -11.156 -12.242 1 97.25 300 GLY B N 1
ATOM 7911 C CA . GLY B 1 300 ? -7.973 -10.625 -12.828 1 97.25 300 GLY B CA 1
ATOM 7912 C C . GLY B 1 300 ? -8.039 -9.109 -12.82 1 97.25 300 GLY B C 1
ATOM 7913 O O . GLY B 1 300 ? -7.316 -8.461 -12.062 1 97.25 300 GLY B O 1
ATOM 7914 N N . THR B 1 301 ? -8.867 -8.555 -13.703 1 97.25 301 THR B N 1
ATOM 7915 C CA . THR B 1 301 ? -9.141 -7.121 -13.727 1 97.25 301 THR B CA 1
ATOM 7916 C C . THR B 1 301 ? -10.43 -6.801 -12.984 1 97.25 301 THR B C 1
ATOM 7918 O O . THR B 1 301 ? -11.328 -7.641 -12.898 1 97.25 301 THR B O 1
ATOM 7921 N N . SER B 1 302 ? -10.484 -5.668 -12.344 1 95.44 302 SER B N 1
ATOM 7922 C CA . SER B 1 302 ? -11.68 -5.168 -11.664 1 95.44 302 SER B CA 1
ATOM 7923 C C . SER B 1 302 ? -12.07 -3.789 -12.18 1 95.44 302 SER B C 1
ATOM 7925 O O . SER B 1 302 ? -11.258 -2.863 -12.172 1 95.44 302 SER B O 1
ATOM 7927 N N . THR B 1 303 ? -13.266 -3.668 -12.633 1 92 303 THR B N 1
ATOM 7928 C CA . THR B 1 303 ? -13.805 -2.404 -13.125 1 92 303 THR B CA 1
ATOM 7929 C C . THR B 1 303 ? -15.125 -2.072 -12.445 1 92 303 THR B C 1
ATOM 7931 O O . THR B 1 303 ? -16.016 -2.92 -12.359 1 92 303 THR B O 1
ATOM 7934 N N . ILE B 1 304 ? -15.281 -0.899 -11.961 1 91.62 304 ILE B N 1
ATOM 7935 C CA . ILE B 1 304 ? -16.484 -0.42 -11.297 1 91.62 304 ILE B CA 1
ATOM 7936 C C . ILE B 1 304 ? -16.891 0.939 -11.867 1 91.62 304 ILE B C 1
ATOM 7938 O O . ILE B 1 304 ? -16.094 1.884 -11.844 1 91.62 304 ILE B O 1
ATOM 7942 N N . ASN B 1 305 ? -18.078 1.032 -12.375 1 90.25 305 ASN B N 1
ATOM 7943 C CA . ASN B 1 305 ? -18.609 2.297 -12.875 1 90.25 305 ASN B CA 1
ATOM 7944 C C . ASN B 1 305 ? -19.156 3.168 -11.75 1 90.25 305 ASN B C 1
ATOM 7946 O O . ASN B 1 305 ? -20.141 2.809 -11.102 1 90.25 305 ASN B O 1
ATOM 7950 N N . LEU B 1 306 ? -18.547 4.289 -11.523 1 89.12 306 LEU B N 1
ATOM 7951 C CA . LEU B 1 306 ? -18.969 5.191 -10.461 1 89.12 306 LEU B CA 1
ATOM 7952 C C . LEU B 1 306 ? -19.547 6.48 -11.039 1 89.12 306 LEU B C 1
ATOM 7954 O O . LEU B 1 306 ? -19.953 7.375 -10.289 1 89.12 306 LEU B O 1
ATOM 7958 N N . ASP B 1 307 ? -19.562 6.574 -12.375 1 86.38 307 ASP B N 1
ATOM 7959 C CA . ASP B 1 307 ? -20.078 7.754 -13.062 1 86.38 307 ASP B CA 1
ATOM 7960 C C . ASP B 1 307 ? -21.562 7.602 -13.383 1 86.38 307 ASP B C 1
ATOM 7962 O O . ASP B 1 307 ? -21.938 6.809 -14.258 1 86.38 307 ASP B O 1
ATOM 7966 N N . PRO B 1 308 ? -22.328 8.383 -12.836 1 80.88 308 PRO B N 1
ATOM 7967 C CA . PRO B 1 308 ? -23.766 8.234 -13.055 1 80.88 308 PRO B CA 1
ATOM 7968 C C . PRO B 1 308 ? -24.172 8.531 -14.5 1 80.88 308 PRO B C 1
ATOM 7970 O O . PRO B 1 308 ? -25.281 8.18 -14.922 1 80.88 308 PRO B O 1
ATOM 7973 N N . HIS B 1 309 ? -23.219 9.141 -15.195 1 81.88 309 HIS B N 1
ATOM 7974 C CA . HIS B 1 309 ? -23.547 9.484 -16.578 1 81.88 309 HIS B CA 1
ATOM 7975 C C . HIS B 1 309 ? -23.281 8.312 -17.516 1 81.88 309 HIS B C 1
ATOM 7977 O O . HIS B 1 309 ? -23.719 8.328 -18.672 1 81.88 309 HIS B O 1
ATOM 7983 N N . GLN B 1 310 ? -22.609 7.363 -16.922 1 78.62 310 GLN B N 1
ATOM 7984 C CA . GLN B 1 310 ? -22.344 6.156 -17.688 1 78.62 310 GLN B CA 1
ATOM 7985 C C . GLN B 1 310 ? -23.344 5.059 -17.344 1 78.62 310 GLN B C 1
ATOM 7987 O O . GLN B 1 310 ? -23.5 4.703 -16.172 1 78.62 310 GLN B O 1
ATOM 7992 N N . HIS B 1 311 ? -24.016 4.672 -18.297 1 72.12 311 HIS B N 1
ATOM 7993 C CA . HIS B 1 311 ? -25.078 3.705 -18.047 1 72.12 311 HIS B CA 1
ATOM 7994 C C . HIS B 1 311 ? -24.547 2.277 -18.078 1 72.12 311 HIS B C 1
ATOM 7996 O O . HIS B 1 311 ? -25.141 1.375 -17.484 1 72.12 311 HIS B O 1
ATOM 8002 N N . GLN B 1 312 ? -23.594 1.986 -18.844 1 70.62 312 GLN B N 1
ATOM 8003 C CA . GLN B 1 312 ? -22.953 0.679 -18.906 1 70.62 312 GLN B CA 1
ATOM 8004 C C . GLN B 1 312 ? -21.453 0.785 -18.609 1 70.62 312 GLN B C 1
ATOM 8006 O O . GLN B 1 312 ? -20.781 1.673 -19.125 1 70.62 312 GLN B O 1
ATOM 8011 N N . PRO B 1 313 ? -21.141 -0.049 -17.719 1 73.69 313 PRO B N 1
ATOM 8012 C CA . PRO B 1 313 ? -21.859 -1.011 -16.891 1 73.69 313 PRO B CA 1
ATOM 8013 C C . PRO B 1 313 ? -22.688 -0.337 -15.797 1 73.69 313 PRO B C 1
ATOM 8015 O O . PRO B 1 313 ? -22.594 0.877 -15.609 1 73.69 313 PRO B O 1
ATOM 8018 N N . PRO B 1 314 ? -23.531 -1.157 -15.148 1 77.38 314 PRO B N 1
ATOM 8019 C CA . PRO B 1 314 ? -24.344 -0.589 -14.062 1 77.38 314 PRO B CA 1
ATOM 8020 C C . PRO B 1 314 ? -23.5 0.067 -12.977 1 77.38 314 PRO B C 1
ATOM 8022 O O . PRO B 1 314 ? -22.328 -0.297 -12.789 1 77.38 314 PRO B O 1
ATOM 8025 N N . LEU B 1 315 ? -24.141 0.938 -12.375 1 80.5 315 LEU B N 1
ATOM 8026 C CA . LEU B 1 315 ? -23.438 1.728 -11.367 1 80.5 315 LEU B CA 1
ATOM 8027 C C . LEU B 1 315 ? -23.078 0.87 -10.164 1 80.5 315 LEU B C 1
ATOM 8029 O O . LEU B 1 315 ? -23.891 0.081 -9.688 1 80.5 315 LEU B O 1
ATOM 8033 N N . ASN B 1 316 ? -21.828 0.928 -9.797 1 83 316 ASN B N 1
ATOM 8034 C CA . ASN B 1 316 ? -21.25 0.371 -8.586 1 83 316 ASN B CA 1
ATOM 8035 C C . ASN B 1 316 ? -21.266 -1.155 -8.602 1 83 316 ASN B C 1
ATOM 8037 O O . ASN B 1 316 ? -21.297 -1.792 -7.547 1 83 316 ASN B O 1
ATOM 8041 N N . VAL B 1 317 ? -21.469 -1.727 -9.82 1 86.19 317 VAL B N 1
ATOM 8042 C CA . VAL B 1 317 ? -21.359 -3.172 -9.992 1 86.19 317 VAL B CA 1
ATOM 8043 C C . VAL B 1 317 ? -19.969 -3.539 -10.484 1 86.19 317 VAL B C 1
ATOM 8045 O O . VAL B 1 317 ? -19.453 -2.939 -11.438 1 86.19 317 VAL B O 1
ATOM 8048 N N . GLN B 1 318 ? -19.438 -4.426 -9.758 1 90.44 318 GLN B N 1
ATOM 8049 C CA . GLN B 1 318 ? -18.094 -4.859 -10.141 1 90.44 318 GLN B CA 1
ATOM 8050 C C . GLN B 1 318 ? -18.141 -5.742 -11.383 1 90.44 318 GLN B C 1
ATOM 8052 O O . GLN B 1 318 ? -18.953 -6.652 -11.477 1 90.44 318 GLN B O 1
ATOM 8057 N N . THR B 1 319 ? -17.359 -5.414 -12.32 1 91.81 319 THR B N 1
ATOM 8058 C CA . THR B 1 319 ? -17.109 -6.234 -13.5 1 91.81 319 THR B CA 1
ATOM 8059 C C . THR B 1 319 ? -15.617 -6.465 -13.695 1 91.81 319 THR B C 1
ATOM 8061 O O . THR B 1 319 ? -14.789 -5.879 -12.984 1 91.81 319 THR B O 1
ATOM 8064 N N . GLY B 1 320 ? -15.273 -7.383 -14.656 1 94.44 320 GLY B N 1
ATOM 8065 C CA . GLY B 1 320 ? -13.883 -7.703 -14.93 1 94.44 320 GLY B CA 1
ATOM 8066 C C . GLY B 1 320 ? -13.594 -9.195 -14.883 1 94.44 320 GLY B C 1
ATOM 8067 O O . GLY B 1 320 ? -14.438 -9.984 -14.445 1 94.44 320 GLY B O 1
ATOM 8068 N N . THR B 1 321 ? -12.352 -9.492 -15.219 1 97.69 321 THR B N 1
ATOM 8069 C CA . THR B 1 321 ? -12.008 -10.906 -15.375 1 97.69 321 THR B CA 1
ATOM 8070 C C . THR B 1 321 ? -11.789 -11.562 -14.016 1 97.69 321 THR B C 1
ATOM 8072 O O . THR B 1 321 ? -11.734 -12.789 -13.914 1 97.69 321 THR B O 1
ATOM 8075 N N . CYS B 1 322 ? -11.656 -10.742 -12.922 1 97 322 CYS B N 1
ATOM 8076 C CA . CYS B 1 322 ? -11.492 -11.312 -11.586 1 97 322 CYS B CA 1
ATOM 8077 C C . CYS B 1 322 ? -12.703 -12.156 -11.203 1 97 322 CYS B C 1
ATOM 8079 O O . CYS B 1 322 ? -12.617 -13.023 -10.336 1 97 322 CYS B O 1
ATOM 8081 N N . LEU B 1 323 ? -13.836 -11.945 -11.898 1 96 323 LEU B N 1
ATOM 8082 C CA . LEU B 1 323 ? -15.062 -12.672 -11.602 1 96 323 LEU B CA 1
ATOM 8083 C C . LEU B 1 323 ? -15.133 -13.961 -12.422 1 96 323 LEU B C 1
ATOM 8085 O O . LEU B 1 323 ? -16.062 -14.758 -12.25 1 96 323 LEU B O 1
ATOM 8089 N N . ASN B 1 324 ? -14.18 -14.195 -13.281 1 97.69 324 ASN B N 1
ATOM 8090 C CA . ASN B 1 324 ? -14.117 -15.359 -14.156 1 97.69 324 ASN B CA 1
ATOM 8091 C C . ASN B 1 324 ? -12.875 -16.203 -13.883 1 97.69 324 ASN B C 1
ATOM 8093 O O . ASN B 1 324 ? -12.141 -16.547 -14.805 1 97.69 324 ASN B O 1
ATOM 8097 N N . ARG B 1 325 ? -12.656 -16.5 -12.586 1 98.31 325 ARG B N 1
ATOM 8098 C CA . ARG B 1 325 ? -11.477 -17.25 -12.156 1 98.31 325 ARG B CA 1
ATOM 8099 C C . ARG B 1 325 ? -11.844 -18.281 -11.094 1 98.31 325 ARG B C 1
ATOM 8101 O O . ARG B 1 325 ? -12.859 -18.141 -10.414 1 98.31 325 ARG B O 1
ATOM 8108 N N . TRP B 1 326 ? -11.062 -19.312 -10.977 1 98.38 326 TRP B N 1
ATOM 8109 C CA . TRP B 1 326 ? -11.047 -20.266 -9.883 1 98.38 326 TRP B CA 1
ATOM 8110 C C . TRP B 1 326 ? -9.617 -20.562 -9.438 1 98.38 326 TRP B C 1
ATOM 8112 O O . TRP B 1 326 ? -8.961 -21.453 -9.992 1 98.38 326 TRP B O 1
ATOM 8122 N N . TYR B 1 327 ? -9.164 -20 -8.367 1 97.69 327 TYR B N 1
ATOM 8123 C CA . TYR B 1 327 ? -7.746 -19.922 -8.039 1 97.69 327 TYR B CA 1
ATOM 8124 C C . TYR B 1 327 ? -7.301 -21.156 -7.266 1 97.69 327 TYR B C 1
ATOM 8126 O O . TYR B 1 327 ? -6.102 -21.391 -7.094 1 97.69 327 TYR B O 1
ATOM 8134 N N . ASP B 1 328 ? -8.18 -22.016 -6.875 1 97.25 328 ASP B N 1
ATOM 8135 C CA . ASP B 1 328 ? -7.805 -23.188 -6.09 1 97.25 328 ASP B CA 1
ATOM 8136 C C . ASP B 1 328 ? -7.297 -24.312 -6.988 1 97.25 328 ASP B C 1
ATOM 8138 O O . ASP B 1 328 ? -7.016 -25.406 -6.512 1 97.25 328 ASP B O 1
ATOM 8142 N N . LYS B 1 329 ? -7.211 -24.094 -8.32 1 97.5 329 LYS B N 1
ATOM 8143 C CA . LYS B 1 329 ? -6.789 -25.109 -9.281 1 97.5 329 LYS B CA 1
ATOM 8144 C C . LYS B 1 329 ? -5.949 -24.484 -10.398 1 97.5 329 LYS B C 1
ATOM 8146 O O . LYS B 1 329 ? -5.793 -23.266 -10.461 1 97.5 329 LYS B O 1
ATOM 8151 N N . LEU B 1 330 ? -5.414 -25.391 -11.25 1 98.25 330 LEU B N 1
ATOM 8152 C CA . LEU B 1 330 ? -4.805 -24.938 -12.5 1 98.25 330 LEU B CA 1
ATOM 8153 C C . LEU B 1 330 ? -5.863 -24.406 -13.461 1 98.25 330 LEU B C 1
ATOM 8155 O O . LEU B 1 330 ? -6.918 -25.031 -13.625 1 98.25 330 LEU B O 1
ATOM 8159 N N . GLN B 1 331 ? -5.629 -23.266 -14 1 98.38 331 GLN B N 1
ATOM 8160 C CA . GLN B 1 331 ? -6.59 -22.703 -14.945 1 98.38 331 GLN B CA 1
ATOM 8161 C C . GLN B 1 331 ? -5.902 -22.266 -16.234 1 98.38 331 GLN B C 1
ATOM 8163 O O . GLN B 1 331 ? -4.801 -21.703 -16.203 1 98.38 331 GLN B O 1
ATOM 8168 N N . LEU B 1 332 ? -6.488 -22.578 -17.344 1 98.81 332 LEU B N 1
ATOM 8169 C CA . LEU B 1 332 ? -6.137 -22.047 -18.656 1 98.81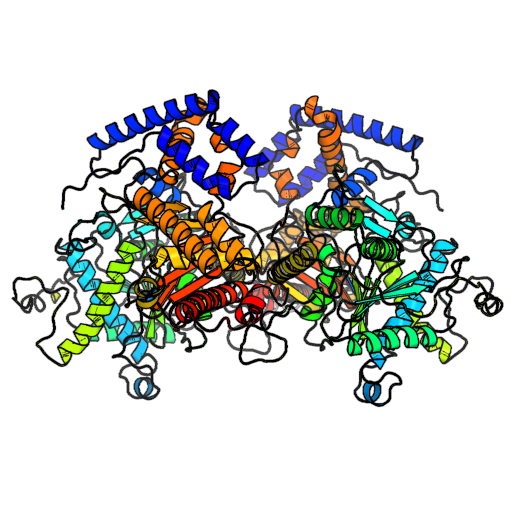 332 LEU B CA 1
ATOM 8170 C C . LEU B 1 332 ? -6.988 -20.828 -18.984 1 98.81 332 LEU B C 1
ATOM 8172 O O . LEU B 1 332 ? -8.219 -20.906 -19.031 1 98.81 332 LEU B O 1
ATOM 8176 N N . ILE B 1 333 ? -6.359 -19.719 -19.172 1 98.88 333 ILE B N 1
ATOM 8177 C CA . ILE B 1 333 ? -7.066 -18.469 -19.438 1 98.88 333 ILE B CA 1
ATOM 8178 C C . ILE B 1 333 ? -6.898 -18.078 -20.891 1 98.88 333 ILE B C 1
ATOM 8180 O O . ILE B 1 333 ? -5.777 -18.047 -21.406 1 98.88 333 ILE B O 1
ATOM 8184 N N . VAL B 1 334 ? -7.996 -17.828 -21.594 1 98.81 334 VAL B N 1
ATOM 8185 C CA . VAL B 1 334 ? -7.941 -17.406 -23 1 98.81 334 VAL B CA 1
ATOM 8186 C C . VAL B 1 334 ? -8.836 -16.188 -23.203 1 98.81 334 VAL B C 1
ATOM 8188 O O . VAL B 1 334 ? -10.031 -16.234 -22.906 1 98.81 334 VAL B O 1
ATOM 8191 N N . THR B 1 335 ? -8.32 -15.109 -23.703 1 98.38 335 THR B N 1
ATOM 8192 C CA . THR B 1 335 ? -9.062 -13.883 -23.953 1 98.38 335 THR B CA 1
ATOM 8193 C C . THR B 1 335 ? -9.797 -13.953 -25.281 1 98.38 335 THR B C 1
ATOM 8195 O O . THR B 1 335 ? -9.555 -14.859 -26.078 1 98.38 335 THR B O 1
ATOM 8198 N N . LYS B 1 336 ? -10.641 -13 -25.531 1 97.06 336 LYS B N 1
ATOM 8199 C CA . LYS B 1 336 ? -11.445 -12.945 -26.75 1 97.06 336 LYS B CA 1
ATOM 8200 C C . LYS B 1 336 ? -10.57 -12.875 -27.984 1 97.06 336 LYS B C 1
ATOM 8202 O O . LYS B 1 336 ? -10.914 -13.422 -29.031 1 97.06 336 LYS B O 1
ATOM 8207 N N . ASN B 1 337 ? -9.414 -12.234 -27.875 1 96.62 337 ASN B N 1
ATOM 8208 C CA . ASN B 1 337 ? -8.539 -12.078 -29.031 1 96.62 337 ASN B CA 1
ATOM 8209 C C . ASN B 1 337 ? -7.402 -13.094 -29.016 1 96.62 337 ASN B C 1
ATOM 8211 O O . ASN B 1 337 ? -6.363 -12.883 -29.641 1 96.62 337 ASN B O 1
ATOM 8215 N N . GLY B 1 338 ? -7.48 -14.117 -28.203 1 96.75 338 GLY B N 1
ATOM 8216 C CA . GLY B 1 338 ? -6.645 -15.297 -28.328 1 96.75 338 GLY B CA 1
ATOM 8217 C C . GLY B 1 338 ? -5.391 -15.242 -27.484 1 96.75 338 GLY B C 1
ATOM 8218 O O . GLY B 1 338 ? -4.523 -16.109 -27.594 1 96.75 338 GLY B O 1
ATOM 8219 N N . LYS B 1 339 ? -5.191 -14.148 -26.641 1 97.94 339 LYS B N 1
ATOM 8220 C CA . LYS B 1 339 ? -4.133 -14.242 -25.641 1 97.94 339 LYS B CA 1
ATOM 8221 C C . LYS B 1 339 ? -4.41 -15.375 -24.656 1 97.94 339 LYS B C 1
ATOM 8223 O O . LYS B 1 339 ? -5.562 -15.609 -24.281 1 97.94 339 LYS B O 1
ATOM 8228 N N . ALA B 1 340 ? -3.357 -16.109 -24.266 1 98.25 340 ALA B N 1
ATOM 8229 C CA . ALA B 1 340 ? -3.57 -17.281 -23.406 1 98.25 340 ALA B CA 1
ATOM 8230 C C . ALA B 1 340 ? -2.494 -17.359 -22.328 1 98.25 340 ALA B C 1
ATOM 8232 O O . ALA B 1 340 ? -1.366 -16.906 -22.531 1 98.25 340 ALA B O 1
ATOM 8233 N N . GLY B 1 341 ? -2.842 -17.906 -21.25 1 97.94 341 GLY B N 1
ATOM 8234 C CA . GLY B 1 341 ? -1.91 -18.125 -20.172 1 97.94 341 GLY B CA 1
ATOM 8235 C C . GLY B 1 341 ? -2.404 -19.156 -19.172 1 97.94 341 GLY B C 1
ATOM 8236 O O . GLY B 1 341 ? -3.516 -19.672 -19.297 1 97.94 341 GLY B O 1
ATOM 8237 N N . ILE B 1 342 ? -1.537 -19.547 -18.266 1 98.25 342 ILE B N 1
ATOM 8238 C CA . ILE B 1 342 ? -1.823 -20.516 -17.203 1 98.25 342 ILE B CA 1
ATOM 8239 C C . ILE B 1 342 ? -1.621 -19.859 -15.836 1 98.25 342 ILE B C 1
ATOM 8241 O O . ILE B 1 342 ? -0.576 -19.25 -15.586 1 98.25 342 ILE B O 1
ATOM 8245 N N . ASN B 1 343 ? -2.596 -19.766 -15.047 1 98.25 343 ASN B N 1
ATOM 8246 C CA . ASN B 1 343 ? -2.521 -19.484 -13.617 1 98.25 343 ASN B CA 1
ATOM 8247 C C . ASN B 1 343 ? -2.701 -20.766 -12.789 1 98.25 343 ASN B C 1
ATOM 8249 O O . ASN B 1 343 ? -3.588 -21.562 -13.07 1 98.25 343 ASN B O 1
ATOM 8253 N N . PHE B 1 344 ? -1.875 -20.953 -11.766 1 97.25 344 PHE B N 1
ATOM 8254 C CA . PHE B 1 344 ? -1.981 -22.281 -11.172 1 97.25 344 PHE B CA 1
ATOM 8255 C C . PHE B 1 344 ? -1.734 -22.219 -9.664 1 97.25 344 PHE B C 1
ATOM 8257 O O . PHE B 1 344 ? -0.973 -21.375 -9.188 1 97.25 344 PHE B O 1
ATOM 8264 N N . GLU B 1 345 ? -2.453 -23.125 -8.984 1 94.75 345 GLU B N 1
ATOM 8265 C CA . GLU B 1 345 ? -2.205 -23.391 -7.57 1 94.75 345 GLU B CA 1
ATOM 8266 C C . GLU B 1 345 ? -0.8 -23.953 -7.355 1 94.75 345 GLU B C 1
ATOM 8268 O O . GLU B 1 345 ? -0.427 -24.953 -7.961 1 94.75 345 GLU B O 1
ATOM 8273 N N . HIS B 1 346 ? -0.093 -23.312 -6.504 1 93.12 346 HIS B N 1
ATOM 8274 C CA . HIS B 1 346 ? 1.359 -23.438 -6.48 1 93.12 346 HIS B CA 1
ATOM 8275 C C . HIS B 1 346 ? 1.805 -24.453 -5.438 1 93.12 346 HIS B C 1
ATOM 8277 O O . HIS B 1 346 ? 2.965 -24.875 -5.43 1 93.12 346 HIS B O 1
ATOM 8283 N N . THR B 1 347 ? 0.993 -25.031 -4.629 1 91.25 347 THR B N 1
ATOM 8284 C CA . THR B 1 347 ? 1.367 -25.859 -3.482 1 91.25 347 THR B CA 1
ATOM 8285 C C . THR B 1 347 ? 2.07 -27.141 -3.939 1 91.25 347 THR B C 1
ATOM 8287 O O . THR B 1 347 ? 3.129 -27.484 -3.418 1 91.25 347 THR B O 1
ATOM 8290 N N . GLY B 1 348 ? 1.509 -27.781 -4.93 1 91.62 348 GLY B N 1
ATOM 8291 C CA . GLY B 1 348 ? 2.004 -29.109 -5.293 1 91.62 348 GLY B CA 1
ATOM 8292 C C . GLY B 1 348 ? 2.951 -29.078 -6.477 1 91.62 348 GLY B C 1
ATOM 8293 O O . GLY B 1 348 ? 3.572 -30.094 -6.801 1 91.62 348 GLY B O 1
ATOM 8294 N N . VAL B 1 349 ? 3.055 -27.953 -7.113 1 93.88 349 VAL B N 1
ATOM 8295 C CA . VAL B 1 349 ? 3.824 -27.891 -8.352 1 93.88 349 VAL B CA 1
ATOM 8296 C C . VAL B 1 349 ? 4.641 -26.609 -8.398 1 93.88 349 VAL B C 1
ATOM 8298 O O . VAL B 1 349 ? 4.191 -25.562 -7.926 1 93.88 349 VAL B O 1
ATOM 8301 N N . ASP B 1 350 ? 5.812 -26.688 -8.953 1 91.5 350 ASP B N 1
ATOM 8302 C CA . ASP B 1 350 ? 6.633 -25.484 -9.109 1 91.5 350 ASP B CA 1
ATOM 8303 C C . ASP B 1 350 ? 6.656 -25.016 -10.562 1 91.5 350 ASP B C 1
ATOM 8305 O O . ASP B 1 350 ? 5.988 -25.609 -11.414 1 91.5 350 ASP B O 1
ATOM 8309 N N . GLY B 1 351 ? 7.352 -23.984 -10.805 1 92.19 351 GLY B N 1
ATOM 8310 C CA . GLY B 1 351 ? 7.371 -23.359 -12.117 1 92.19 351 GLY B CA 1
ATOM 8311 C C . GLY B 1 351 ? 7.98 -24.234 -13.195 1 92.19 351 GLY B C 1
ATOM 8312 O O . GLY B 1 351 ? 7.555 -24.188 -14.352 1 92.19 351 GLY B O 1
ATOM 8313 N N . HIS B 1 352 ? 8.961 -25.031 -12.844 1 91.88 352 HIS B N 1
ATOM 8314 C CA . HIS B 1 352 ? 9.609 -25.906 -13.82 1 91.88 352 HIS B CA 1
ATOM 8315 C C . HIS B 1 352 ? 8.633 -26.922 -14.391 1 91.88 352 HIS B C 1
ATOM 8317 O O . HIS B 1 352 ? 8.625 -27.188 -15.594 1 91.88 352 HIS B O 1
ATOM 8323 N N . THR B 1 353 ? 7.883 -27.5 -13.523 1 95.06 353 THR B N 1
ATOM 8324 C CA . THR B 1 353 ? 6.898 -28.5 -13.922 1 95.06 353 THR B CA 1
ATOM 8325 C C . THR B 1 353 ? 5.848 -27.891 -14.844 1 95.06 353 THR B C 1
ATOM 8327 O O . THR B 1 353 ? 5.508 -28.469 -15.883 1 95.06 353 THR B O 1
ATOM 8330 N N . VAL B 1 354 ? 5.363 -26.75 -14.508 1 96.31 354 VAL B N 1
ATOM 8331 C CA . VAL B 1 354 ? 4.324 -26.094 -15.297 1 96.31 354 VAL B CA 1
ATOM 8332 C C . VAL B 1 354 ? 4.922 -25.578 -16.609 1 96.31 354 VAL B C 1
ATOM 8334 O O . VAL B 1 354 ? 4.238 -25.531 -17.625 1 96.31 354 VAL B O 1
ATOM 8337 N N . LEU B 1 355 ? 6.168 -25.219 -16.562 1 95.12 355 LEU B N 1
ATOM 8338 C CA . LEU B 1 355 ? 6.836 -24.781 -17.781 1 95.12 355 LEU B CA 1
ATOM 8339 C C . LEU B 1 355 ? 6.895 -25.906 -18.797 1 95.12 355 LEU B C 1
ATOM 8341 O O . LEU B 1 355 ? 6.738 -25.688 -20 1 95.12 355 LEU B O 1
ATOM 8345 N N . ARG B 1 356 ? 7.215 -27.156 -18.344 1 95.31 356 ARG B N 1
ATOM 8346 C CA . ARG B 1 356 ? 7.176 -28.312 -19.219 1 95.31 356 ARG B CA 1
ATOM 8347 C C . ARG B 1 356 ? 5.805 -28.453 -19.875 1 95.31 356 ARG B C 1
ATOM 8349 O O . ARG B 1 356 ? 5.711 -28.703 -21.078 1 95.31 356 ARG B O 1
ATOM 8356 N N . LEU B 1 357 ? 4.805 -28.297 -19.078 1 96.94 357 LEU B N 1
ATOM 8357 C CA . LEU B 1 357 ? 3.447 -28.312 -19.625 1 96.94 357 LEU B CA 1
ATOM 8358 C C . LEU B 1 357 ? 3.271 -27.25 -20.688 1 96.94 357 LEU B C 1
ATOM 8360 O O . LEU B 1 357 ? 2.826 -27.547 -21.797 1 96.94 357 LEU B O 1
ATOM 8364 N N . ALA B 1 358 ? 3.627 -26.047 -20.359 1 96.62 358 ALA B N 1
ATOM 8365 C CA . ALA B 1 358 ? 3.469 -24.922 -21.281 1 96.62 358 ALA B CA 1
ATOM 8366 C C . ALA B 1 358 ? 4.207 -25.172 -22.594 1 96.62 358 ALA B C 1
ATOM 8368 O O . ALA B 1 358 ? 3.672 -24.906 -23.672 1 96.62 358 ALA B O 1
ATOM 8369 N N . THR B 1 359 ? 5.395 -25.672 -22.484 1 94.62 359 THR B N 1
ATOM 8370 C CA . THR B 1 359 ? 6.223 -25.938 -23.656 1 94.62 359 THR B CA 1
ATOM 8371 C C . THR B 1 359 ? 5.574 -27 -24.547 1 94.62 359 THR B C 1
ATOM 8373 O O . THR B 1 359 ? 5.465 -26.812 -25.766 1 94.62 359 THR B O 1
ATOM 8376 N N . ASP B 1 360 ? 5.164 -28.047 -23.953 1 94.75 360 ASP B N 1
ATOM 8377 C CA . ASP B 1 360 ? 4.613 -29.156 -24.719 1 94.75 360 ASP B CA 1
ATOM 8378 C C . ASP B 1 360 ? 3.291 -28.781 -25.375 1 94.75 360 ASP B C 1
ATOM 8380 O O . ASP B 1 360 ? 3.059 -29.109 -26.547 1 94.75 360 ASP B O 1
ATOM 8384 N N . ILE B 1 361 ? 2.484 -28.109 -24.656 1 94.31 361 ILE B N 1
ATOM 8385 C CA . ILE B 1 361 ? 1.162 -27.844 -25.203 1 94.31 361 ILE B CA 1
ATOM 8386 C C . ILE B 1 361 ? 1.264 -26.766 -26.281 1 94.31 361 ILE B C 1
ATOM 8388 O O . ILE B 1 361 ? 0.522 -26.797 -27.266 1 94.31 361 ILE B O 1
ATOM 8392 N N . TYR B 1 362 ? 2.098 -25.812 -26.078 1 93.31 362 TYR B N 1
ATOM 8393 C CA . TYR B 1 362 ? 2.309 -24.812 -27.125 1 93.31 362 TYR B CA 1
ATOM 8394 C C . TYR B 1 362 ? 2.861 -25.453 -28.391 1 93.31 362 TYR B C 1
ATOM 8396 O O . TYR B 1 362 ? 2.35 -25.219 -29.484 1 93.31 362 TYR B O 1
ATOM 8404 N N . THR B 1 363 ? 3.875 -26.281 -28.25 1 91.81 363 THR B N 1
ATOM 8405 C CA . THR B 1 363 ? 4.508 -26.953 -29.375 1 91.81 363 THR B CA 1
ATOM 8406 C C . THR B 1 363 ? 3.51 -27.859 -30.109 1 91.81 363 THR B C 1
ATOM 8408 O O . THR B 1 363 ? 3.408 -27.812 -31.328 1 91.81 363 THR B O 1
ATOM 8411 N N . ASP B 1 364 ? 2.846 -28.578 -29.359 1 91.5 364 ASP B N 1
ATOM 8412 C CA . ASP B 1 364 ? 1.863 -29.484 -29.938 1 91.5 364 ASP B CA 1
ATOM 8413 C C . ASP B 1 364 ? 0.775 -28.703 -30.688 1 91.5 364 ASP B C 1
ATOM 8415 O O . ASP B 1 364 ? 0.323 -29.125 -31.75 1 91.5 364 ASP B O 1
ATOM 8419 N N . SER B 1 365 ? 0.338 -27.656 -30.141 1 86.69 365 SER B N 1
ATOM 8420 C CA . SER B 1 365 ? -0.729 -26.875 -30.75 1 86.69 365 SER B CA 1
ATOM 8421 C C . SER B 1 365 ? -0.291 -26.297 -32.094 1 86.69 365 SER B C 1
ATOM 8423 O O . SER B 1 365 ? -1.1 -26.188 -33.031 1 86.69 365 SER B O 1
ATOM 8425 N N . ILE B 1 366 ? 0.953 -25.984 -32.188 1 84.62 366 ILE B N 1
ATOM 8426 C CA . ILE B 1 366 ? 1.49 -25.438 -33.438 1 84.62 366 ILE B CA 1
ATOM 8427 C C . ILE B 1 366 ? 1.69 -26.562 -34.438 1 84.62 366 ILE B C 1
ATOM 8429 O O . ILE B 1 366 ? 1.319 -26.438 -35.594 1 84.62 366 ILE B O 1
ATOM 8433 N N . LEU B 1 367 ? 2.207 -27.672 -34 1 85.12 367 LEU B N 1
ATOM 8434 C CA . LEU B 1 367 ? 2.506 -28.797 -34.875 1 85.12 367 LEU B CA 1
ATOM 8435 C C . LEU B 1 367 ? 1.223 -29.438 -35.375 1 85.12 367 LEU B C 1
ATOM 8437 O O . LEU B 1 367 ? 1.185 -29.953 -36.5 1 85.12 367 LEU B O 1
ATOM 8441 N N . SER B 1 368 ? 0.295 -29.5 -34.562 1 80.31 368 SER B N 1
ATOM 8442 C CA . SER B 1 368 ? -0.982 -30.078 -34.969 1 80.31 368 SER B CA 1
ATOM 8443 C C . SER B 1 368 ? -1.562 -29.344 -36.188 1 80.31 368 SER B C 1
ATOM 8445 O O . SER B 1 368 ? -2.182 -29.953 -37.062 1 80.31 368 SER B O 1
ATOM 8447 N N . PHE B 1 369 ? -1.348 -28.109 -36.219 1 72.5 369 PHE B N 1
ATOM 8448 C CA . PHE B 1 369 ? -1.753 -27.344 -37.375 1 72.5 369 PHE B CA 1
ATOM 8449 C C . PHE B 1 369 ? -0.934 -27.75 -38.625 1 72.5 369 PHE B C 1
ATOM 8451 O O . PHE B 1 369 ? -1.479 -27.922 -39.688 1 72.5 369 PHE B O 1
ATOM 8458 N N . ALA B 1 370 ? 0.348 -27.891 -38.344 1 71.44 370 ALA B N 1
ATOM 8459 C CA . ALA B 1 370 ? 1.247 -28.281 -39.406 1 71.44 370 ALA B CA 1
ATOM 8460 C C . ALA B 1 370 ? 0.901 -29.672 -39.938 1 71.44 370 ALA B C 1
ATOM 8462 O O . ALA B 1 370 ? 0.995 -29.922 -41.156 1 71.44 370 ALA B O 1
ATOM 8463 N N . ARG B 1 371 ? 0.463 -30.484 -39.094 1 73.44 371 ARG B N 1
ATOM 8464 C CA . ARG B 1 371 ? 0.092 -31.859 -39.469 1 73.44 371 ARG B CA 1
ATOM 8465 C C . ARG B 1 371 ? -1.172 -31.859 -40.312 1 73.44 371 ARG B C 1
ATOM 8467 O O . ARG B 1 371 ? -1.369 -32.75 -41.125 1 73.44 371 ARG B O 1
ATOM 8474 N N . GLY B 1 372 ? -1.996 -30.922 -40.094 1 67.62 372 GLY B N 1
ATOM 8475 C CA . GLY B 1 372 ? -3.16 -30.766 -40.938 1 67.62 372 GLY B CA 1
ATOM 8476 C C . GLY B 1 372 ? -2.805 -30.375 -42.375 1 67.62 372 GLY B C 1
ATOM 8477 O O . GLY B 1 372 ? -3.555 -30.672 -43.312 1 67.62 372 GLY B O 1
ATOM 8478 N N . VAL B 1 373 ? -1.565 -29.859 -42.469 1 65 373 VAL B N 1
ATOM 8479 C CA . VAL B 1 373 ? -1.123 -29.406 -43.781 1 65 373 VAL B CA 1
ATOM 8480 C C . VAL B 1 373 ? -0.262 -30.469 -44.438 1 65 373 VAL B C 1
ATOM 8482 O O . VAL B 1 373 ? -0.415 -30.75 -45.625 1 65 373 VAL B O 1
ATOM 8485 N N . THR B 1 374 ? 0.753 -31.078 -43.656 1 71.19 374 THR B N 1
ATOM 8486 C CA . THR B 1 374 ? 1.61 -32.125 -44.188 1 71.19 374 THR B CA 1
ATOM 8487 C C . THR B 1 374 ? 1.739 -33.281 -43.188 1 71.19 374 THR B C 1
ATOM 8489 O O . THR B 1 374 ? 1.812 -33.062 -41.969 1 71.19 374 THR B O 1
ATOM 8492 N N . LYS B 1 375 ? 1.74 -34.469 -43.688 1 66.19 375 LYS B N 1
ATOM 8493 C CA . LYS B 1 375 ? 1.716 -35.656 -42.875 1 66.19 375 LYS B CA 1
ATOM 8494 C C . LYS B 1 375 ? 3.082 -35.938 -42.25 1 66.19 375 LYS B C 1
ATOM 8496 O O . LYS B 1 375 ? 3.191 -36.688 -41.281 1 66.19 375 LYS B O 1
ATOM 8501 N N . ASN B 1 376 ? 4.113 -35.281 -42.594 1 67.44 376 ASN B N 1
ATOM 8502 C CA . ASN B 1 376 ? 5.465 -35.625 -42.156 1 67.44 376 ASN B CA 1
ATOM 8503 C C . ASN B 1 376 ? 5.883 -34.75 -40.969 1 67.44 376 ASN B C 1
ATOM 8505 O O . ASN B 1 376 ? 6.996 -34.219 -40.938 1 67.44 376 ASN B O 1
ATOM 8509 N N . VAL B 1 377 ? 4.852 -34.5 -40.062 1 70.31 377 VAL B N 1
ATOM 8510 C CA . VAL B 1 377 ? 5.199 -33.688 -38.906 1 70.31 377 VAL B CA 1
ATOM 8511 C C . VAL B 1 377 ? 5.25 -34.531 -37.656 1 70.31 377 VAL B C 1
ATOM 8513 O O . VAL B 1 377 ? 4.414 -35.406 -37.438 1 70.31 377 VAL B O 1
ATOM 8516 N N . VAL B 1 378 ? 6.234 -34.375 -36.812 1 69.25 378 VAL B N 1
ATOM 8517 C CA . VAL B 1 378 ? 6.492 -35.094 -35.594 1 69.25 378 VAL B CA 1
ATOM 8518 C C . VAL B 1 378 ? 5.348 -34.906 -34.594 1 69.25 378 VAL B C 1
ATOM 8520 O O . VAL B 1 378 ? 4.789 -33.812 -34.531 1 69.25 378 VAL B O 1
ATOM 8523 N N . ASP B 1 379 ? 4.879 -35.969 -34 1 73.5 379 ASP B N 1
ATOM 8524 C CA . ASP B 1 379 ? 3.92 -35.906 -32.906 1 73.5 379 ASP B CA 1
ATOM 8525 C C . ASP B 1 379 ? 4.617 -36.062 -31.547 1 73.5 379 ASP B C 1
ATOM 8527 O O . ASP B 1 379 ? 5.121 -37.156 -31.234 1 73.5 379 ASP B O 1
ATOM 8531 N N . ILE B 1 380 ? 4.598 -35 -30.828 1 74.25 380 ILE B N 1
ATOM 8532 C CA . ILE B 1 380 ? 5.371 -35 -29.594 1 74.25 380 ILE B CA 1
ATOM 8533 C C . ILE B 1 380 ? 4.707 -35.938 -28.578 1 74.25 380 ILE B C 1
ATOM 8535 O O . ILE B 1 380 ? 5.32 -36.312 -27.578 1 74.25 380 ILE B O 1
ATOM 8539 N N . PHE B 1 381 ? 3.463 -36.281 -28.797 1 76.38 381 PHE B N 1
ATOM 8540 C CA . PHE B 1 381 ? 2.783 -37.156 -27.859 1 76.38 381 PHE B CA 1
ATOM 8541 C C . PHE B 1 381 ? 2.57 -38.562 -28.453 1 76.38 381 PHE B C 1
ATOM 8543 O O . PHE B 1 381 ? 1.882 -39.375 -27.875 1 76.38 381 PHE B O 1
ATOM 8550 N N . SER B 1 382 ? 3.037 -38.781 -29.703 1 65.88 382 SER B N 1
ATOM 8551 C CA . SER B 1 382 ? 2.883 -40.094 -30.328 1 65.88 382 SER B CA 1
ATOM 8552 C C . SER B 1 382 ? 3.701 -41.156 -29.609 1 65.88 382 SER B C 1
ATOM 8554 O O . SER B 1 382 ? 4.785 -40.875 -29.094 1 65.88 382 SER B O 1
ATOM 8556 N N . ASP B 1 383 ? 3.049 -42.188 -29.156 1 52.72 383 ASP B N 1
ATOM 8557 C CA . ASP B 1 383 ? 3.762 -43.312 -28.609 1 52.72 383 ASP B CA 1
ATOM 8558 C C . ASP B 1 383 ? 4.723 -43.906 -29.641 1 52.72 383 ASP B C 1
ATOM 8560 O O . ASP B 1 383 ? 4.5 -43.781 -30.844 1 52.72 383 ASP B O 1
ATOM 8564 N N . ASP B 1 384 ? 6.043 -44.125 -29.391 1 43.22 384 ASP B N 1
ATOM 8565 C CA . ASP B 1 384 ? 7.074 -44.719 -30.25 1 43.22 384 ASP B CA 1
ATOM 8566 C C . ASP B 1 384 ? 6.477 -45.719 -31.219 1 43.22 384 ASP B C 1
ATOM 8568 O O . ASP B 1 384 ? 7.176 -46.219 -32.094 1 43.22 384 ASP B O 1
ATOM 8572 N N . ASP B 1 385 ? 5.555 -46.594 -30.797 1 40.28 385 ASP B N 1
ATOM 8573 C CA . ASP B 1 385 ? 5.293 -47.75 -31.656 1 40.28 385 ASP B CA 1
ATOM 8574 C C . ASP B 1 385 ? 4.512 -47.344 -32.906 1 40.28 385 ASP B C 1
ATOM 8576 O O . ASP B 1 385 ? 4.039 -48.219 -33.656 1 40.28 385 ASP B O 1
ATOM 8580 N N . GLY B 1 386 ? 4.684 -46.312 -33.562 1 41.66 386 GLY B N 1
ATOM 8581 C CA . GLY B 1 386 ? 4.27 -45.906 -34.906 1 41.66 386 GLY B CA 1
ATOM 8582 C C . GLY B 1 386 ? 2.781 -46.062 -35.156 1 41.66 386 GLY B C 1
ATOM 8583 O O . GLY B 1 386 ? 2.312 -45.969 -36.281 1 41.66 386 GLY B O 1
ATOM 8584 N N . LYS B 1 387 ? 2.037 -46.969 -34.438 1 41.75 387 LYS B N 1
ATOM 8585 C CA . LYS B 1 387 ? 0.669 -47.281 -34.844 1 41.75 387 LYS B CA 1
ATOM 8586 C C . LYS B 1 387 ? -0.27 -46.125 -34.562 1 41.75 387 LYS B C 1
ATOM 8588 O O . LYS B 1 387 ? -0.282 -45.594 -33.438 1 41.75 387 LYS B O 1
ATOM 8593 N N . PRO B 1 388 ? -0.602 -45.344 -35.5 1 40.47 388 PRO B N 1
ATOM 8594 C CA . PRO B 1 388 ? -1.697 -44.406 -35.281 1 40.47 388 PRO B CA 1
ATOM 8595 C C . PRO B 1 388 ? -2.729 -44.906 -34.281 1 40.47 388 PRO B C 1
ATOM 8597 O O . PRO B 1 388 ? -3.146 -46.062 -34.375 1 40.47 388 PRO B O 1
ATOM 8600 N N . SER B 1 389 ? -2.695 -44.625 -33.031 1 38.19 389 SER B N 1
ATOM 8601 C CA . SER B 1 389 ? -3.846 -45 -32.25 1 38.19 389 SER B CA 1
ATOM 8602 C C . SER B 1 389 ? -5.152 -44.75 -32.969 1 38.19 389 SER B C 1
ATOM 8604 O O . SER B 1 389 ? -5.777 -43.719 -32.812 1 38.19 389 SER B O 1
ATOM 8606 N N . SER B 1 390 ? -5.211 -44.656 -34.219 1 36.97 390 SER B N 1
ATOM 8607 C CA . SER B 1 390 ? -6.414 -44.531 -35.031 1 36.97 390 SER B CA 1
ATOM 8608 C C . SER B 1 390 ? -7.523 -45.438 -34.531 1 36.97 390 SER B C 1
ATOM 8610 O O . SER B 1 390 ? -8.672 -45.312 -34.969 1 36.97 390 SER B O 1
ATOM 8612 N N . SER B 1 391 ? -7.105 -46.719 -34.25 1 35.34 391 SER B N 1
ATOM 8613 C CA . SER B 1 391 ? -8.117 -47.75 -34.156 1 35.34 391 SER B CA 1
ATOM 8614 C C . SER B 1 391 ? -9.188 -47.406 -33.125 1 35.34 391 SER B C 1
ATOM 8616 O O . SER B 1 391 ? -10.359 -47.781 -33.281 1 35.34 391 SER B O 1
ATOM 8618 N N . SER B 1 392 ? -8.781 -47.125 -31.844 1 37.56 392 SER B N 1
ATOM 8619 C CA . SER B 1 392 ? -9.727 -47.219 -30.734 1 37.56 392 SER B CA 1
ATOM 8620 C C . SER B 1 392 ? -10.547 -45.938 -30.594 1 37.56 392 SER B C 1
ATOM 8622 O O . SER B 1 392 ? -11.25 -45.75 -29.594 1 37.56 392 SER B O 1
ATOM 8624 N N . LEU B 1 393 ? -10.328 -44.969 -31.312 1 42.94 393 LEU B N 1
ATOM 8625 C CA . LEU B 1 393 ? -11.133 -43.781 -31.156 1 42.94 393 LEU B CA 1
ATOM 8626 C C . LEU B 1 393 ? -12.609 -44.062 -31.422 1 42.94 393 LEU B C 1
ATOM 8628 O O . LEU B 1 393 ? -13.484 -43.281 -31.016 1 42.94 393 LEU B O 1
ATOM 8632 N N . ALA B 1 394 ? -12.883 -44.844 -32.438 1 38.69 394 ALA B N 1
ATOM 8633 C CA . ALA B 1 394 ? -14.266 -45.156 -32.781 1 38.69 394 ALA B CA 1
ATOM 8634 C C . ALA B 1 394 ? -14.977 -45.875 -31.641 1 38.69 394 ALA B C 1
ATOM 8636 O O . ALA B 1 394 ? -16.203 -45.781 -31.516 1 38.69 394 ALA B O 1
ATOM 8637 N N . SER B 1 395 ? -14.289 -46.781 -30.984 1 38.41 395 SER B N 1
ATOM 8638 C CA . SER B 1 395 ? -15 -47.688 -30.062 1 38.41 395 SER B CA 1
ATOM 8639 C C . SER B 1 395 ? -15.273 -47 -28.734 1 38.41 395 SER B C 1
ATOM 8641 O O . SER B 1 395 ? -15.977 -47.531 -27.875 1 38.41 395 SER B O 1
ATOM 8643 N N . ALA B 1 396 ? -14.578 -46.031 -28.344 1 43.88 396 ALA B N 1
ATOM 8644 C CA . ALA B 1 396 ? -14.648 -45.438 -27.016 1 43.88 396 ALA B CA 1
ATOM 8645 C C . ALA B 1 396 ? -15.898 -44.562 -26.875 1 43.88 396 ALA B C 1
ATOM 8647 O O . ALA B 1 396 ? -16.094 -43.938 -25.828 1 43.88 396 ALA B O 1
ATOM 8648 N N . ALA B 1 397 ? -16.453 -44.188 -27.875 1 43.5 397 ALA B N 1
ATOM 8649 C CA . ALA B 1 397 ? -17.719 -43.438 -27.828 1 43.5 397 ALA B CA 1
ATOM 8650 C C . ALA B 1 397 ? -18.719 -44.156 -26.906 1 43.5 397 ALA B C 1
ATOM 8652 O O . ALA B 1 397 ? -19.719 -43.562 -26.5 1 43.5 397 ALA B O 1
ATOM 8653 N N . HIS B 1 398 ? -18.672 -45.438 -27.047 1 42.75 398 HIS B N 1
ATOM 8654 C CA . HIS B 1 398 ? -19.906 -46.094 -26.609 1 42.75 398 HIS B CA 1
ATOM 8655 C C . HIS B 1 398 ? -19.984 -46.156 -25.078 1 42.75 398 HIS B C 1
ATOM 8657 O O . HIS B 1 398 ? -20.734 -46.938 -24.531 1 42.75 398 HIS B O 1
ATOM 8663 N N . SER B 1 399 ? -18.859 -45.656 -24.484 1 48.5 399 SER B N 1
ATOM 8664 C CA . SER B 1 399 ? -19.203 -45.906 -23.094 1 48.5 399 SER B CA 1
ATOM 8665 C C . SER B 1 399 ? -20.359 -45.031 -22.641 1 48.5 399 SER B C 1
ATOM 8667 O O . SER B 1 399 ? -20.344 -43.812 -22.812 1 48.5 399 SER B O 1
ATOM 8669 N N . ALA B 1 400 ? -21.578 -45.625 -22.531 1 54.78 400 ALA B N 1
ATOM 8670 C CA . ALA B 1 400 ? -22.969 -45.25 -22.25 1 54.78 400 ALA B CA 1
ATOM 8671 C C . ALA B 1 400 ? -23.062 -44.188 -21.172 1 54.78 400 ALA B C 1
ATOM 8673 O O . ALA B 1 400 ? -24.062 -43.469 -21.078 1 54.78 400 ALA B O 1
ATOM 8674 N N . ASN B 1 401 ? -21.922 -43.75 -20.375 1 72.88 401 ASN B N 1
ATOM 8675 C CA . ASN B 1 401 ? -22.234 -42.906 -19.234 1 72.88 401 ASN B CA 1
ATOM 8676 C C . ASN B 1 401 ? -21.375 -41.625 -19.234 1 72.88 401 ASN B C 1
ATOM 8678 O O . ASN B 1 401 ? -21.188 -41 -18.188 1 72.88 401 ASN B O 1
ATOM 8682 N N . LEU B 1 402 ? -20.875 -41.156 -20.547 1 82.69 402 LEU B N 1
ATOM 8683 C CA . LEU B 1 402 ? -20.078 -39.969 -20.578 1 82.69 402 LEU B CA 1
ATOM 8684 C C . LEU B 1 402 ? -20.922 -38.75 -20.984 1 82.69 402 LEU B C 1
ATOM 8686 O O . LEU B 1 402 ? -21.781 -38.875 -21.875 1 82.69 402 LEU B O 1
ATOM 8690 N N . ILE B 1 403 ? -20.734 -37.625 -20.297 1 82.94 403 ILE B N 1
ATOM 8691 C CA . ILE B 1 403 ? -21.391 -36.375 -20.609 1 82.94 403 ILE B CA 1
ATOM 8692 C C . ILE B 1 403 ? -20.469 -35.5 -21.453 1 82.94 403 ILE B C 1
ATOM 8694 O O . ILE B 1 403 ? -19.578 -34.812 -20.938 1 82.94 403 ILE B O 1
ATOM 8698 N N . THR B 1 404 ? -20.703 -35.469 -22.766 1 89.12 404 THR B N 1
ATOM 8699 C CA . THR B 1 404 ? -19.797 -34.781 -23.656 1 89.12 404 THR B CA 1
ATOM 8700 C C . THR B 1 404 ? -20.344 -33.406 -24.031 1 89.12 404 THR B C 1
ATOM 8702 O O . THR B 1 404 ? -19.625 -32.562 -24.562 1 89.12 404 THR B O 1
ATOM 8705 N N . ILE B 1 405 ? -21.562 -33.219 -23.734 1 92.56 405 ILE B N 1
ATOM 8706 C CA . ILE B 1 405 ? -22.203 -31.906 -23.938 1 92.56 405 ILE B CA 1
ATOM 8707 C C . ILE B 1 405 ? -22.109 -31.078 -22.656 1 92.56 405 ILE B C 1
ATOM 8709 O O . ILE B 1 405 ? -22.469 -31.547 -21.578 1 92.56 405 ILE B O 1
ATOM 8713 N N . PRO B 1 406 ? -21.625 -29.859 -22.797 1 96.88 406 PRO B N 1
ATOM 8714 C CA . PRO B 1 406 ? -21.453 -29.047 -21.594 1 96.88 406 PRO B CA 1
ATOM 8715 C C . PRO B 1 406 ? -22.75 -28.875 -20.797 1 96.88 406 PRO B C 1
ATOM 8717 O O . PRO B 1 406 ? -23.812 -28.641 -21.391 1 96.88 406 PRO B O 1
ATOM 8720 N N . ARG B 1 407 ? -22.656 -29.062 -19.562 1 97.19 407 ARG B N 1
ATOM 8721 C CA . ARG B 1 407 ? -23.766 -28.844 -18.641 1 97.19 407 ARG B CA 1
ATOM 8722 C C . ARG B 1 407 ? -23.469 -27.656 -17.719 1 97.19 407 ARG B C 1
ATOM 8724 O O . ARG B 1 407 ? -22.375 -27.547 -17.172 1 97.19 407 ARG B O 1
ATOM 8731 N N . LYS B 1 408 ? -24.469 -26.844 -17.578 1 96.06 408 LYS B N 1
ATOM 8732 C CA . LYS B 1 408 ? -24.312 -25.656 -16.75 1 96.06 408 LYS B CA 1
ATOM 8733 C C . LYS B 1 408 ? -24.453 -26 -15.266 1 96.06 408 LYS B C 1
ATOM 8735 O O . LYS B 1 408 ? -25.312 -26.797 -14.891 1 96.06 408 LYS B O 1
ATOM 8740 N N . LEU B 1 409 ? -23.594 -25.5 -14.445 1 96.31 409 LEU B N 1
ATOM 8741 C CA . LEU B 1 409 ? -23.734 -25.594 -13 1 96.31 409 LEU B CA 1
ATOM 8742 C C . LEU B 1 409 ? -24.562 -24.422 -12.461 1 96.31 409 LEU B C 1
ATOM 8744 O O . LEU B 1 409 ? -24.109 -23.281 -12.484 1 96.31 409 LEU B O 1
ATOM 8748 N N . GLU B 1 410 ? -25.703 -24.703 -11.961 1 93.44 410 GLU B N 1
ATOM 8749 C CA . GLU B 1 410 ? -26.594 -23.672 -11.414 1 93.44 410 GLU B CA 1
ATOM 8750 C C . GLU B 1 410 ? -26.391 -23.531 -9.906 1 93.44 410 GLU B C 1
ATOM 8752 O O . GLU B 1 410 ? -26.312 -24.531 -9.188 1 93.44 410 GLU B O 1
ATOM 8757 N N . TRP B 1 411 ? -26.359 -22.328 -9.484 1 94.62 411 TRP B N 1
ATOM 8758 C CA . TRP B 1 411 ? -26.109 -22.062 -8.07 1 94.62 411 TRP B CA 1
ATOM 8759 C C . TRP B 1 411 ? -27.375 -21.531 -7.395 1 94.62 411 TRP B C 1
ATOM 8761 O O . TRP B 1 411 ? -28.141 -20.766 -7.996 1 94.62 411 TRP B O 1
ATOM 8771 N N . ARG B 1 412 ? -27.547 -21.984 -6.238 1 93.38 412 ARG B N 1
ATOM 8772 C CA . ARG B 1 412 ? -28.625 -21.469 -5.383 1 93.38 412 ARG B CA 1
ATOM 8773 C C . ARG B 1 412 ? -28.062 -20.516 -4.336 1 93.38 412 ARG B C 1
ATOM 8775 O O . ARG B 1 412 ? -27.125 -20.859 -3.605 1 93.38 412 ARG B O 1
ATOM 8782 N N . THR B 1 413 ? -28.656 -19.344 -4.332 1 91.56 413 THR B N 1
ATOM 8783 C CA . THR B 1 413 ? -28.156 -18.359 -3.391 1 91.56 413 THR B CA 1
ATOM 8784 C C . THR B 1 413 ? -29.219 -17.969 -2.373 1 91.56 413 THR B C 1
ATOM 8786 O O . THR B 1 413 ? -30.422 -18.094 -2.646 1 91.56 413 THR B O 1
ATOM 8789 N N . ASP B 1 414 ? -28.859 -17.781 -1.188 1 90.88 414 ASP B N 1
ATOM 8790 C CA . ASP B 1 414 ? -29.672 -17.172 -0.133 1 90.88 414 ASP B CA 1
ATOM 8791 C C . ASP B 1 414 ? -29.016 -15.883 0.381 1 90.88 414 ASP B C 1
ATOM 8793 O O . ASP B 1 414 ? -28.078 -15.367 -0.229 1 90.88 414 ASP B O 1
ATOM 8797 N N . ASN B 1 415 ? -29.516 -15.336 1.403 1 85.69 415 ASN B N 1
ATOM 8798 C CA . ASN B 1 415 ? -29.047 -14.047 1.899 1 85.69 415 ASN B CA 1
ATOM 8799 C C . ASN B 1 415 ? -27.594 -14.125 2.352 1 85.69 415 ASN B C 1
ATOM 8801 O O . ASN B 1 415 ? -26.812 -13.203 2.105 1 85.69 415 ASN B O 1
ATOM 8805 N N . PHE B 1 416 ? -27.266 -15.203 2.971 1 89.56 416 PHE B N 1
ATOM 8806 C CA . PHE B 1 416 ? -25.906 -15.383 3.453 1 89.56 416 PHE B CA 1
ATOM 8807 C C . PHE B 1 416 ? -24.922 -15.445 2.289 1 89.56 416 PHE B C 1
ATOM 8809 O O . PHE B 1 416 ? -23.875 -14.781 2.309 1 89.56 416 PHE B O 1
ATOM 8816 N N . LEU B 1 417 ? -25.266 -16.203 1.315 1 93.12 417 LEU B N 1
ATOM 8817 C CA . LEU B 1 417 ? -24.359 -16.375 0.186 1 93.12 417 LEU B CA 1
ATOM 8818 C C . LEU B 1 417 ? -24.281 -15.109 -0.651 1 93.12 417 LEU B C 1
ATOM 8820 O O . LEU B 1 417 ? -23.219 -14.773 -1.181 1 93.12 417 LEU B O 1
ATOM 8824 N N . GLN B 1 418 ? -25.375 -14.438 -0.792 1 89.88 418 GLN B N 1
ATOM 8825 C CA . GLN B 1 418 ? -25.375 -13.18 -1.529 1 89.88 418 GLN B CA 1
ATOM 8826 C C . GLN B 1 418 ? -24.469 -12.148 -0.849 1 89.88 418 GLN B C 1
ATOM 8828 O O . GLN B 1 418 ? -23.703 -11.453 -1.515 1 89.88 418 GLN B O 1
ATOM 8833 N N . SER B 1 419 ? -24.562 -12.047 0.436 1 89.12 419 SER B N 1
ATOM 8834 C CA . SER B 1 419 ? -23.703 -11.148 1.192 1 89.12 419 SER B CA 1
ATOM 8835 C C . SER B 1 419 ? -22.234 -11.562 1.078 1 89.12 419 SER B C 1
ATOM 8837 O O . SER B 1 419 ? -21.344 -10.711 0.948 1 89.12 419 SER B O 1
ATOM 8839 N N . SER B 1 420 ? -22.016 -12.867 1.2 1 93.31 420 SER B N 1
ATOM 8840 C CA . SER B 1 420 ? -20.656 -13.383 1.079 1 93.31 420 SER B CA 1
ATOM 8841 C C . SER B 1 420 ? -20.062 -13.07 -0.29 1 93.31 420 SER B C 1
ATOM 8843 O O . SER B 1 420 ? -18.875 -12.734 -0.399 1 93.31 420 SER B O 1
ATOM 8845 N N . LEU B 1 421 ? -20.906 -13.203 -1.323 1 93.56 421 LEU B N 1
ATOM 8846 C CA . LEU B 1 421 ? -20.469 -12.867 -2.674 1 93.56 421 LEU B CA 1
ATOM 8847 C C . LEU B 1 421 ? -20.109 -11.391 -2.775 1 93.56 421 LEU B C 1
ATOM 8849 O O . LEU B 1 421 ? -19.047 -11.039 -3.32 1 93.56 421 LEU B O 1
ATOM 8853 N N . HIS B 1 422 ? -20.922 -10.547 -2.254 1 91.62 422 HIS B N 1
ATOM 8854 C CA . HIS B 1 422 ? -20.688 -9.109 -2.285 1 91.62 422 HIS B CA 1
ATOM 8855 C C . HIS B 1 422 ? -19.344 -8.75 -1.645 1 91.62 422 HIS B C 1
ATOM 8857 O O . HIS B 1 422 ? -18.547 -8.031 -2.238 1 91.62 422 HIS B O 1
ATOM 8863 N N . PHE B 1 423 ? -19.109 -9.281 -0.53 1 92.88 423 PHE B N 1
ATOM 8864 C CA . PHE B 1 423 ? -17.922 -8.883 0.211 1 92.88 423 PHE B CA 1
ATOM 8865 C C . PHE B 1 423 ? -16.672 -9.539 -0.379 1 92.88 423 PHE B C 1
ATOM 8867 O O . PHE B 1 423 ? -15.586 -8.961 -0.344 1 92.88 423 PHE B O 1
ATOM 8874 N N . ALA B 1 424 ? -16.812 -10.75 -0.914 1 95.25 424 ALA B N 1
ATOM 8875 C CA . ALA B 1 424 ? -15.688 -11.336 -1.643 1 95.25 424 ALA B CA 1
ATOM 8876 C C . ALA B 1 424 ? -15.289 -10.469 -2.83 1 95.25 424 ALA B C 1
ATOM 8878 O O . ALA B 1 424 ? -14.102 -10.266 -3.092 1 95.25 424 ALA B O 1
ATOM 8879 N N . GLU B 1 425 ? -16.344 -9.961 -3.529 1 94.5 425 GLU B N 1
ATOM 8880 C CA . GLU B 1 425 ? -16.109 -9.102 -4.688 1 94.5 425 GLU B CA 1
ATOM 8881 C C . GLU B 1 425 ? -15.422 -7.801 -4.273 1 94.5 425 GLU B C 1
ATOM 8883 O O . GLU B 1 425 ? -14.484 -7.348 -4.938 1 94.5 425 GLU B O 1
ATOM 8888 N N . THR B 1 426 ? -15.852 -7.23 -3.189 1 94.31 426 THR B N 1
ATOM 8889 C CA . THR B 1 426 ? -15.266 -5.973 -2.744 1 94.31 426 THR B CA 1
ATOM 8890 C C . THR B 1 426 ? -13.836 -6.188 -2.254 1 94.31 426 THR B C 1
ATOM 8892 O O . THR B 1 426 ? -12.961 -5.348 -2.477 1 94.31 426 THR B O 1
ATOM 8895 N N . ARG B 1 427 ? -13.562 -7.293 -1.614 1 94.81 427 ARG B N 1
ATOM 8896 C CA . ARG B 1 427 ? -12.227 -7.551 -1.078 1 94.81 427 ARG B CA 1
ATOM 8897 C C . ARG B 1 427 ? -11.227 -7.816 -2.199 1 94.81 427 ARG B C 1
ATOM 8899 O O . ARG B 1 427 ? -10.078 -7.367 -2.139 1 94.81 427 ARG B O 1
ATOM 8906 N N . ILE B 1 428 ? -11.664 -8.555 -3.211 1 96.44 428 ILE B N 1
ATOM 8907 C CA . ILE B 1 428 ? -10.734 -8.805 -4.305 1 96.44 428 ILE B CA 1
ATOM 8908 C C . ILE B 1 428 ? -10.469 -7.512 -5.066 1 96.44 428 ILE B C 1
ATOM 8910 O O . ILE B 1 428 ? -9.352 -7.273 -5.539 1 96.44 428 ILE B O 1
ATOM 8914 N N . SER B 1 429 ? -11.539 -6.719 -5.227 1 96.19 429 SER B N 1
ATOM 8915 C CA . SER B 1 429 ? -11.344 -5.418 -5.855 1 96.19 429 SER B CA 1
ATOM 8916 C C . SER B 1 429 ? -10.344 -4.57 -5.082 1 96.19 429 SER B C 1
ATOM 8918 O O . SER B 1 429 ? -9.484 -3.916 -5.676 1 96.19 429 SER B O 1
ATOM 8920 N N . ASP B 1 430 ? -10.461 -4.559 -3.803 1 96.06 430 ASP B N 1
ATOM 8921 C CA . ASP B 1 430 ? -9.539 -3.844 -2.924 1 96.06 430 ASP B CA 1
ATOM 8922 C C . ASP B 1 430 ? -8.109 -4.34 -3.105 1 96.06 430 ASP B C 1
ATOM 8924 O O . ASP B 1 430 ? -7.18 -3.539 -3.234 1 96.06 430 ASP B O 1
ATOM 8928 N N . LEU B 1 431 ? -7.965 -5.609 -3.123 1 95.69 431 LEU B N 1
ATOM 8929 C CA . LEU B 1 431 ? -6.652 -6.227 -3.283 1 95.69 431 LEU B CA 1
ATOM 8930 C C . LEU B 1 431 ? -6.027 -5.84 -4.621 1 95.69 431 LEU B C 1
ATOM 8932 O O . LEU B 1 431 ? -4.863 -5.434 -4.672 1 95.69 431 LEU B O 1
ATOM 8936 N N . ILE B 1 432 ? -6.785 -5.969 -5.676 1 96.94 432 ILE B N 1
ATOM 8937 C CA . ILE B 1 432 ? -6.289 -5.699 -7.02 1 96.94 432 ILE B CA 1
ATOM 8938 C C . ILE B 1 432 ? -5.859 -4.238 -7.125 1 96.94 432 ILE B C 1
ATOM 8940 O O . ILE B 1 432 ? -4.828 -3.928 -7.73 1 96.94 432 ILE B O 1
ATOM 8944 N N . SER B 1 433 ? -6.609 -3.324 -6.465 1 96.31 433 SER B N 1
ATOM 8945 C CA . SER B 1 433 ? -6.332 -1.893 -6.523 1 96.31 433 SER B CA 1
ATOM 8946 C C . SER B 1 433 ? -4.988 -1.561 -5.887 1 96.31 433 SER B C 1
ATOM 8948 O O . SER B 1 433 ? -4.375 -0.542 -6.215 1 96.31 433 SER B O 1
ATOM 8950 N N . GLN B 1 434 ? -4.473 -2.352 -5.074 1 96.25 434 GLN B N 1
ATOM 8951 C CA . GLN B 1 434 ? -3.281 -2.053 -4.289 1 96.25 434 GLN B CA 1
ATOM 8952 C C . GLN B 1 434 ? -2.012 -2.438 -5.043 1 96.25 434 GLN B C 1
ATOM 8954 O O . GLN B 1 434 ? -0.904 -2.107 -4.617 1 96.25 434 GLN B O 1
ATOM 8959 N N . TYR B 1 435 ? -2.109 -3.068 -6.188 1 96.19 435 TYR B N 1
ATOM 8960 C CA . TYR B 1 435 ? -0.923 -3.572 -6.871 1 96.19 435 TYR B CA 1
ATOM 8961 C C . TYR B 1 435 ? -0.79 -2.953 -8.258 1 96.19 435 TYR B C 1
ATOM 8963 O O . TYR B 1 435 ? -1.788 -2.576 -8.875 1 96.19 435 TYR B O 1
ATOM 8971 N N . GLU B 1 436 ? 0.425 -2.859 -8.648 1 95.94 436 GLU B N 1
ATOM 8972 C CA . GLU B 1 436 ? 0.789 -2.396 -9.977 1 95.94 436 GLU B CA 1
ATOM 8973 C C . GLU B 1 436 ? 1.724 -3.385 -10.672 1 95.94 436 GLU B C 1
ATOM 8975 O O . GLU B 1 436 ? 2.521 -4.055 -10.016 1 95.94 436 GLU B O 1
ATOM 8980 N N . PHE B 1 437 ? 1.569 -3.459 -12.031 1 97.44 437 PHE B N 1
ATOM 8981 C CA . PHE B 1 437 ? 2.371 -4.371 -12.836 1 97.44 437 PHE B CA 1
ATOM 8982 C C . PHE B 1 437 ? 2.988 -3.639 -14.023 1 97.44 437 PHE B C 1
ATOM 8984 O O . PHE B 1 437 ? 2.332 -2.816 -14.664 1 97.44 437 PHE B O 1
ATOM 8991 N N . VAL B 1 438 ? 4.258 -3.912 -14.281 1 98.25 438 VAL B N 1
ATOM 8992 C CA . VAL B 1 438 ? 4.957 -3.289 -15.398 1 98.25 438 VAL B CA 1
ATOM 8993 C C . VAL B 1 438 ? 5.746 -4.344 -16.172 1 98.25 438 VAL B C 1
ATOM 8995 O O . VAL B 1 438 ? 6.465 -5.152 -15.57 1 98.25 438 VAL B O 1
ATOM 8998 N N . ASN B 1 439 ? 5.566 -4.367 -17.484 1 98.06 439 ASN B N 1
ATOM 8999 C CA . ASN B 1 439 ? 6.328 -5.242 -18.375 1 98.06 439 ASN B CA 1
ATOM 9000 C C . ASN B 1 439 ? 7.48 -4.5 -19.031 1 98.06 439 ASN B C 1
ATOM 9002 O O . ASN B 1 439 ? 7.305 -3.385 -19.531 1 98.06 439 ASN B O 1
ATOM 9006 N N . LEU B 1 440 ? 8.617 -5.031 -18.969 1 97.69 440 LEU B N 1
ATOM 9007 C CA . LEU B 1 440 ? 9.781 -4.559 -19.703 1 97.69 440 LEU B CA 1
ATOM 9008 C C . LEU B 1 440 ? 10.211 -5.574 -20.75 1 97.69 440 LEU B C 1
ATOM 9010 O O . LEU B 1 440 ? 10.562 -6.711 -20.422 1 97.69 440 LEU B O 1
ATOM 9014 N N . ASP B 1 441 ? 10.156 -5.191 -21.984 1 96.19 441 ASP B N 1
ATOM 9015 C CA . ASP B 1 441 ? 10.648 -6.008 -23.094 1 96.19 441 ASP B CA 1
ATOM 9016 C C . ASP B 1 441 ? 11.906 -5.402 -23.703 1 96.19 441 ASP B C 1
ATOM 9018 O O . ASP B 1 441 ? 11.828 -4.504 -24.547 1 96.19 441 ASP B O 1
ATOM 9022 N N . PHE B 1 442 ? 13.016 -5.902 -23.359 1 97.5 442 PHE B N 1
ATOM 9023 C CA . PHE B 1 442 ? 14.312 -5.453 -23.844 1 97.5 442 PHE B CA 1
ATOM 9024 C C . PHE B 1 442 ? 14.773 -6.301 -25.031 1 97.5 442 PHE B C 1
ATOM 9026 O O . PHE B 1 442 ? 14.953 -7.512 -24.891 1 97.5 442 PHE B O 1
ATOM 9033 N N . SER B 1 443 ? 15.016 -5.672 -26.188 1 96.94 443 SER B N 1
ATOM 9034 C CA . SER B 1 443 ? 15.273 -6.457 -27.375 1 96.94 443 SER B CA 1
ATOM 9035 C C . SER B 1 443 ? 16.625 -6.09 -28 1 96.94 443 SER B C 1
ATOM 9037 O O . SER B 1 443 ? 16.906 -6.465 -29.141 1 96.94 443 SER B O 1
ATOM 9039 N N . ASN B 1 444 ? 17.438 -5.348 -27.297 1 97.38 444 ASN B N 1
ATOM 9040 C CA . ASN B 1 444 ? 18.734 -4.953 -27.844 1 97.38 444 ASN B CA 1
ATOM 9041 C C . ASN B 1 444 ? 19.719 -6.117 -27.844 1 97.38 444 ASN B C 1
ATOM 9043 O O . ASN B 1 444 ? 20.562 -6.215 -28.734 1 97.38 444 ASN B O 1
ATOM 9047 N N . TYR B 1 445 ? 19.688 -6.906 -26.859 1 97.88 445 TYR B N 1
ATOM 9048 C CA . TYR B 1 445 ? 20.469 -8.133 -26.797 1 97.88 445 TYR B CA 1
ATOM 9049 C C . TYR B 1 445 ? 19.891 -9.102 -25.766 1 97.88 445 TYR B C 1
ATOM 9051 O O . TYR B 1 445 ? 18.969 -8.75 -25.031 1 97.88 445 TYR B O 1
ATOM 9059 N N . GLY B 1 446 ? 20.406 -10.367 -25.719 1 97.75 446 GLY B N 1
ATOM 9060 C CA . GLY B 1 446 ? 19.969 -11.383 -24.781 1 97.75 446 GLY B CA 1
ATOM 9061 C C . GLY B 1 446 ? 21.078 -12.328 -24.359 1 97.75 446 GLY B C 1
ATOM 9062 O O . GLY B 1 446 ? 22.219 -11.898 -24.156 1 97.75 446 GLY B O 1
ATOM 9063 N N . ALA B 1 447 ? 20.781 -13.539 -24.219 1 97.75 447 ALA B N 1
ATOM 9064 C CA . ALA B 1 447 ? 21.703 -14.539 -23.672 1 97.75 447 ALA B CA 1
ATOM 9065 C C . ALA B 1 447 ? 22.938 -14.695 -24.547 1 97.75 447 ALA B C 1
ATOM 9067 O O . ALA B 1 447 ? 24.047 -14.875 -24.047 1 97.75 447 ALA B O 1
ATOM 9068 N N . SER B 1 448 ? 22.797 -14.672 -25.828 1 97.94 448 SER B N 1
ATOM 9069 C CA . SER B 1 448 ? 23.906 -14.875 -26.75 1 97.94 448 SER B CA 1
ATOM 9070 C C . SER B 1 448 ? 24.984 -13.812 -26.562 1 97.94 448 SER B C 1
ATOM 9072 O O . SER B 1 448 ? 26.172 -14.133 -26.453 1 97.94 448 SER B O 1
ATOM 9074 N N . HIS B 1 449 ? 24.5 -12.57 -26.516 1 98.25 449 HIS B N 1
ATOM 9075 C CA . HIS B 1 449 ? 25.422 -11.453 -26.312 1 98.25 449 HIS B CA 1
ATOM 9076 C C . HIS B 1 449 ? 26.062 -11.5 -24.938 1 98.25 449 HIS B C 1
ATOM 9078 O O . HIS B 1 449 ? 27.25 -11.227 -24.797 1 98.25 449 HIS B O 1
ATOM 9084 N N . ILE B 1 450 ? 25.328 -11.898 -23.953 1 98.56 450 ILE B N 1
ATOM 9085 C CA . ILE B 1 450 ? 25.797 -11.945 -22.562 1 98.56 450 ILE B CA 1
ATOM 9086 C C . ILE B 1 450 ? 26.891 -13.008 -22.438 1 98.56 450 ILE B C 1
ATOM 9088 O O . ILE B 1 450 ? 27.922 -12.773 -21.797 1 98.56 450 ILE B O 1
ATOM 9092 N N . LYS B 1 451 ? 26.75 -14.117 -23.078 1 97.94 451 LYS B N 1
ATOM 9093 C CA . LYS B 1 451 ? 27.703 -15.219 -23 1 97.94 451 LYS B CA 1
ATOM 9094 C C . LYS B 1 451 ? 28.953 -14.922 -23.828 1 97.94 451 LYS B C 1
ATOM 9096 O O . LYS B 1 451 ? 30.062 -15.156 -23.359 1 97.94 451 LYS B O 1
ATOM 9101 N N . THR B 1 452 ? 28.781 -14.352 -25 1 97.81 452 THR B N 1
ATOM 9102 C CA . THR B 1 452 ? 29.875 -14.273 -25.953 1 97.81 452 THR B CA 1
ATOM 9103 C C . THR B 1 452 ? 30.656 -12.984 -25.766 1 97.81 452 THR B C 1
ATOM 9105 O O . THR B 1 452 ? 31.891 -12.977 -25.891 1 97.81 452 THR B O 1
ATOM 9108 N N . VAL B 1 453 ? 29.922 -11.938 -25.5 1 97.25 453 VAL B N 1
ATOM 9109 C CA . VAL B 1 453 ? 30.562 -10.641 -25.406 1 97.25 453 VAL B CA 1
ATOM 9110 C C . VAL B 1 453 ? 30.906 -10.328 -23.953 1 97.25 453 VAL B C 1
ATOM 9112 O O . VAL B 1 453 ? 32.062 -9.984 -23.625 1 97.25 453 VAL B O 1
ATOM 9115 N N . PHE B 1 454 ? 29.938 -10.508 -23.109 1 98.31 454 PHE B N 1
ATOM 9116 C CA . PHE B 1 454 ? 30.156 -10.156 -21.703 1 98.31 454 PHE B CA 1
ATOM 9117 C C . PHE B 1 454 ? 30.891 -11.281 -20.969 1 98.31 454 PHE B C 1
ATOM 9119 O O . PHE B 1 454 ? 31.453 -11.062 -19.906 1 98.31 454 PHE B O 1
ATOM 9126 N N . LYS B 1 455 ? 30.797 -12.477 -21.469 1 97.88 455 LYS B N 1
ATOM 9127 C CA . LYS B 1 455 ? 31.422 -13.656 -20.875 1 97.88 455 LYS B CA 1
ATOM 9128 C C . LYS B 1 455 ? 30.891 -13.906 -19.453 1 97.88 455 LYS B C 1
ATOM 9130 O O . LYS B 1 455 ? 31.672 -14.148 -18.531 1 97.88 455 LYS B O 1
ATOM 9135 N N . CYS B 1 456 ? 29.625 -13.781 -19.297 1 97.75 456 CYS B N 1
ATOM 9136 C CA . CYS B 1 456 ? 28.922 -14.008 -18.031 1 97.75 456 CYS B CA 1
ATOM 9137 C C . CYS B 1 456 ? 27.797 -15.031 -18.203 1 97.75 456 CYS B C 1
ATOM 9139 O O . CYS B 1 456 ? 27.312 -15.234 -19.312 1 97.75 456 CYS B O 1
ATOM 9141 N N . SER B 1 457 ? 27.484 -15.719 -17.078 1 97.62 457 SER B N 1
ATOM 9142 C CA . SER B 1 457 ? 26.203 -16.406 -17.031 1 97.62 457 SER B CA 1
ATOM 9143 C C . SER B 1 457 ? 25.031 -15.438 -17.219 1 97.62 457 SER B C 1
ATOM 9145 O O . SER B 1 457 ? 24.969 -14.406 -16.531 1 97.62 457 SER B O 1
ATOM 9147 N N . PRO B 1 458 ? 24.125 -15.719 -18.156 1 97.81 458 PRO B N 1
ATOM 9148 C CA . PRO B 1 458 ? 23.016 -14.789 -18.375 1 97.81 458 PRO B CA 1
ATOM 9149 C C . PRO B 1 458 ? 22.219 -14.508 -17.109 1 97.81 458 PRO B C 1
ATOM 9151 O O . PRO B 1 458 ? 21.875 -13.352 -16.828 1 97.81 458 PRO B O 1
ATOM 9154 N N . ASP B 1 459 ? 21.906 -15.547 -16.359 1 97.69 459 ASP B N 1
ATOM 9155 C CA . ASP B 1 459 ? 21.141 -15.391 -15.141 1 97.69 459 ASP B CA 1
ATOM 9156 C C . ASP B 1 459 ? 21.891 -14.539 -14.117 1 97.69 459 ASP B C 1
ATOM 9158 O O . ASP B 1 459 ? 21.312 -13.656 -13.492 1 97.69 459 ASP B O 1
ATOM 9162 N N . ALA B 1 460 ? 23.141 -14.844 -13.906 1 98.62 460 ALA B N 1
ATOM 9163 C CA . ALA B 1 460 ? 23.969 -14.07 -12.984 1 98.62 460 ALA B CA 1
ATOM 9164 C C . ALA B 1 460 ? 24.016 -12.602 -13.383 1 98.62 460 ALA B C 1
ATOM 9166 O O . ALA B 1 460 ? 23.938 -11.719 -12.523 1 98.62 460 ALA B O 1
ATOM 9167 N N . PHE B 1 461 ? 24.172 -12.398 -14.688 1 98.62 461 PHE B N 1
ATOM 9168 C CA . PHE B 1 461 ? 24.25 -11.047 -15.219 1 98.62 461 PHE B CA 1
ATOM 9169 C C . PHE B 1 461 ? 22.984 -10.266 -14.914 1 98.62 461 PHE B C 1
ATOM 9171 O O . PHE B 1 461 ? 23.047 -9.141 -14.406 1 98.62 461 PHE B O 1
ATOM 9178 N N . VAL B 1 462 ? 21.797 -10.82 -15.164 1 98.62 462 VAL B N 1
ATOM 9179 C CA . VAL B 1 462 ? 20.531 -10.133 -14.992 1 98.62 462 VAL B CA 1
ATOM 9180 C C . VAL B 1 462 ? 20.281 -9.844 -13.508 1 98.62 462 VAL B C 1
ATOM 9182 O O . VAL B 1 462 ? 19.719 -8.812 -13.148 1 98.62 462 VAL B O 1
ATOM 9185 N N . GLN B 1 463 ? 20.703 -10.734 -12.641 1 98.69 463 GLN B N 1
ATOM 9186 C CA . GLN B 1 463 ? 20.594 -10.523 -11.203 1 98.69 463 GLN B CA 1
ATOM 9187 C C . GLN B 1 463 ? 21.391 -9.289 -10.773 1 98.69 463 GLN B C 1
ATOM 9189 O O . GLN B 1 463 ? 20.953 -8.547 -9.883 1 98.69 463 GLN B O 1
ATOM 9194 N N . GLN B 1 464 ? 22.578 -9.086 -11.406 1 98.56 464 GLN B N 1
ATOM 9195 C CA . GLN B 1 464 ? 23.328 -7.875 -11.109 1 98.56 464 GLN B CA 1
ATOM 9196 C C . GLN B 1 464 ? 22.578 -6.633 -11.57 1 98.56 464 GLN B C 1
ATOM 9198 O O . GLN B 1 464 ? 22.578 -5.613 -10.875 1 98.56 464 GLN B O 1
ATOM 9203 N N . VAL B 1 465 ? 21.891 -6.746 -12.68 1 98.5 465 VAL B N 1
ATOM 9204 C CA . VAL B 1 465 ? 21.141 -5.633 -13.25 1 98.5 465 VAL B CA 1
ATOM 9205 C C . VAL B 1 465 ? 20.031 -5.207 -12.281 1 98.5 465 VAL B C 1
ATOM 9207 O O . VAL B 1 465 ? 19.812 -4.012 -12.078 1 98.5 465 VAL B O 1
ATOM 9210 N N . PHE B 1 466 ? 19.312 -6.195 -11.68 1 98.69 466 PHE B N 1
ATOM 9211 C CA . PHE B 1 466 ? 18.266 -5.879 -10.719 1 98.69 466 PHE B CA 1
ATOM 9212 C C . PHE B 1 466 ? 18.844 -5.102 -9.531 1 98.69 466 PHE B C 1
ATOM 9214 O O . PHE B 1 466 ? 18.234 -4.141 -9.062 1 98.69 466 PHE B O 1
ATOM 9221 N N . GLN B 1 467 ? 20.016 -5.539 -9.055 1 98.25 467 GLN B N 1
ATOM 9222 C CA . GLN B 1 467 ? 20.641 -4.891 -7.906 1 98.25 467 GLN B CA 1
ATOM 9223 C C . GLN B 1 467 ? 21.109 -3.482 -8.258 1 98.25 467 GLN B C 1
ATOM 9225 O O . GLN B 1 467 ? 20.984 -2.562 -7.445 1 98.25 467 GLN B O 1
ATOM 9230 N N . VAL B 1 468 ? 21.641 -3.27 -9.492 1 97.56 468 VAL B N 1
ATOM 9231 C CA . VAL B 1 468 ? 22.062 -1.95 -9.953 1 97.56 468 VAL B CA 1
ATOM 9232 C C . VAL B 1 468 ? 20.859 -1.002 -9.977 1 97.56 468 VAL B C 1
ATOM 9234 O O . VAL B 1 468 ? 20.938 0.111 -9.453 1 97.56 468 VAL B O 1
ATOM 9237 N N . ALA B 1 469 ? 19.812 -1.455 -10.609 1 97.31 469 ALA B N 1
ATOM 9238 C CA . ALA B 1 469 ? 18.609 -0.621 -10.758 1 97.31 469 ALA B CA 1
ATOM 9239 C C . ALA B 1 469 ? 18.047 -0.249 -9.398 1 97.31 469 ALA B C 1
ATOM 9241 O O . ALA B 1 469 ? 17.641 0.898 -9.172 1 97.31 469 ALA B O 1
ATOM 9242 N N . TYR B 1 470 ? 17.984 -1.265 -8.492 1 97.31 470 TYR B N 1
ATOM 9243 C CA . TYR B 1 470 ? 17.422 -1.004 -7.172 1 97.31 470 TYR B CA 1
ATOM 9244 C C . TYR B 1 470 ? 18.312 -0.034 -6.391 1 97.31 470 TYR B C 1
ATOM 9246 O O . TYR B 1 470 ? 17.797 0.876 -5.73 1 97.31 470 TYR B O 1
ATOM 9254 N N . PHE B 1 471 ? 19.578 -0.257 -6.438 1 96.06 471 PHE B N 1
ATOM 9255 C CA . PHE B 1 471 ? 20.516 0.61 -5.73 1 96.06 471 PHE B CA 1
ATOM 9256 C C . PHE B 1 471 ? 20.453 2.029 -6.281 1 96.06 471 PHE B C 1
ATOM 9258 O O . PHE B 1 471 ? 20.516 2.998 -5.52 1 96.06 471 PHE B O 1
ATOM 9265 N N . ALA B 1 472 ? 20.375 2.141 -7.555 1 93.25 472 ALA B N 1
ATOM 9266 C CA . ALA B 1 472 ? 20.266 3.459 -8.172 1 93.25 472 ALA B CA 1
ATOM 9267 C C . ALA B 1 472 ? 19.016 4.184 -7.695 1 93.25 472 ALA B C 1
ATOM 9269 O O . ALA B 1 472 ? 19 5.41 -7.555 1 93.25 472 ALA B O 1
ATOM 9270 N N . LEU B 1 473 ? 18 3.453 -7.469 1 93.44 473 LEU B N 1
ATOM 9271 C CA . LEU B 1 473 ? 16.703 4.023 -7.098 1 93.44 473 LEU B CA 1
ATOM 9272 C C . LEU B 1 473 ? 16.656 4.332 -5.605 1 93.44 473 LEU B C 1
ATOM 9274 O O . LEU B 1 473 ? 16.125 5.371 -5.203 1 93.44 473 LEU B O 1
ATOM 9278 N N . TYR B 1 474 ? 17.234 3.426 -4.734 1 91.69 474 TYR B N 1
ATOM 9279 C CA . TYR B 1 474 ? 16.969 3.545 -3.309 1 91.69 474 TYR B CA 1
ATOM 9280 C C . TYR B 1 474 ? 18.25 3.691 -2.512 1 91.69 474 TYR B C 1
ATOM 9282 O O . TYR B 1 474 ? 18.219 4.012 -1.321 1 91.69 474 TYR B O 1
ATOM 9290 N N . GLY B 1 475 ? 19.375 3.354 -3.062 1 91.75 475 GLY B N 1
ATOM 9291 C CA . GLY B 1 475 ? 20.656 3.57 -2.42 1 91.75 475 GLY B CA 1
ATOM 9292 C C . GLY B 1 475 ? 20.969 2.529 -1.364 1 91.75 475 GLY B C 1
ATOM 9293 O O . GLY B 1 475 ? 21.766 2.785 -0.455 1 91.75 475 GLY B O 1
ATOM 9294 N N . ARG B 1 476 ? 20.219 1.43 -1.449 1 92.19 476 ARG B N 1
ATOM 9295 C CA . ARG B 1 476 ? 20.453 0.395 -0.449 1 92.19 476 ARG B CA 1
ATOM 9296 C C . ARG B 1 476 ? 20.422 -0.994 -1.078 1 92.19 476 ARG B C 1
ATOM 9298 O O . ARG B 1 476 ? 19.922 -1.161 -2.195 1 92.19 476 ARG B O 1
ATOM 9305 N N . PHE B 1 477 ? 21.109 -1.908 -0.417 1 96.38 477 PHE B N 1
ATOM 9306 C CA . PHE B 1 477 ? 21.031 -3.316 -0.785 1 96.38 477 PHE B CA 1
ATOM 9307 C C . PHE B 1 477 ? 20.047 -4.055 0.115 1 96.38 477 PHE B C 1
ATOM 9309 O O . PHE B 1 477 ? 20.078 -3.904 1.338 1 96.38 477 PHE B O 1
ATOM 9316 N N . GLU B 1 478 ? 19.141 -4.758 -0.513 1 96.88 478 GLU B N 1
ATOM 9317 C CA . GLU B 1 478 ? 18.125 -5.523 0.21 1 96.88 478 GLU B CA 1
ATOM 9318 C C . GLU B 1 478 ? 18.203 -7.004 -0.149 1 96.88 478 GLU B C 1
ATOM 9320 O O . GLU B 1 478 ? 18.859 -7.387 -1.118 1 96.88 478 GLU B O 1
ATOM 9325 N N . THR B 1 479 ? 17.531 -7.777 0.637 1 98 479 THR B N 1
ATOM 9326 C CA . THR B 1 479 ? 17.516 -9.219 0.424 1 98 479 THR B CA 1
ATOM 9327 C C . THR B 1 479 ? 16.891 -9.562 -0.922 1 98 479 THR B C 1
ATOM 9329 O O . THR B 1 479 ? 15.789 -9.102 -1.234 1 98 479 THR B O 1
ATOM 9332 N N . VAL B 1 480 ? 17.609 -10.352 -1.728 1 98.38 480 VAL B N 1
ATOM 9333 C CA . VAL B 1 480 ? 17.125 -10.859 -3.006 1 98.38 480 VAL B CA 1
ATOM 9334 C C . VAL B 1 480 ? 16.938 -12.375 -2.922 1 98.38 480 VAL B C 1
ATOM 9336 O O . VAL B 1 480 ? 17.828 -13.086 -2.443 1 98.38 480 VAL B O 1
ATOM 9339 N N . TYR B 1 481 ? 15.828 -12.82 -3.314 1 98 481 TYR B N 1
ATOM 9340 C CA . TYR B 1 481 ? 15.508 -14.242 -3.359 1 98 481 TYR B CA 1
ATOM 9341 C C . TYR B 1 481 ? 15.359 -14.727 -4.801 1 98 481 TYR B C 1
ATOM 9343 O O . TYR B 1 481 ? 14.68 -14.086 -5.605 1 98 481 TYR B O 1
ATOM 9351 N N . GLU B 1 482 ? 16.031 -15.797 -5.113 1 97.56 482 GLU B N 1
ATOM 9352 C CA . GLU B 1 482 ? 15.906 -16.531 -6.367 1 97.56 482 GLU B CA 1
ATOM 9353 C C . GLU B 1 482 ? 15.852 -18.031 -6.117 1 97.56 482 GLU B C 1
ATOM 9355 O O . GLU B 1 482 ? 16.703 -18.578 -5.41 1 97.56 482 GLU B O 1
ATOM 9360 N N . PRO B 1 483 ? 14.906 -18.75 -6.715 1 96.38 483 PRO B N 1
ATOM 9361 C CA . PRO B 1 483 ? 14.844 -20.188 -6.48 1 96.38 483 PRO B CA 1
ATOM 9362 C C . PRO B 1 483 ? 15.891 -20.969 -7.285 1 96.38 483 PRO B C 1
ATOM 9364 O O . PRO B 1 483 ? 16.156 -20.625 -8.438 1 96.38 483 PRO B O 1
ATOM 9367 N N . ALA B 1 484 ? 16.453 -21.906 -6.668 1 96.38 484 ALA B N 1
ATOM 9368 C CA . ALA B 1 484 ? 17.281 -22.922 -7.324 1 96.38 484 ALA B CA 1
ATOM 9369 C C . ALA B 1 484 ? 16.562 -24.281 -7.355 1 96.38 484 ALA B C 1
ATOM 9371 O O . ALA B 1 484 ? 16.031 -24.734 -6.34 1 96.38 484 ALA B O 1
ATOM 9372 N N . MET B 1 485 ? 16.578 -24.875 -8.414 1 93.69 485 MET B N 1
ATOM 9373 C CA . MET B 1 485 ? 15.922 -26.172 -8.562 1 93.69 485 MET B CA 1
ATOM 9374 C C . MET B 1 485 ? 16.75 -27.281 -7.914 1 93.69 485 MET B C 1
ATOM 9376 O O . MET B 1 485 ? 17.969 -27.344 -8.094 1 93.69 485 MET B O 1
ATOM 9380 N N . THR B 1 486 ? 16.078 -28.125 -7.184 1 95.5 486 THR B N 1
ATOM 9381 C CA . THR B 1 486 ? 16.734 -29.281 -6.586 1 95.5 486 THR B CA 1
ATOM 9382 C C . THR B 1 486 ? 16.094 -30.578 -7.062 1 95.5 486 THR B C 1
ATOM 9384 O O . THR B 1 486 ? 16.156 -31.594 -6.363 1 95.5 486 THR B O 1
ATOM 9387 N N . LYS B 1 487 ? 15.539 -30.609 -8.188 1 94.31 487 LYS B N 1
ATOM 9388 C CA . LYS B 1 487 ? 14.812 -31.766 -8.711 1 94.31 487 LYS B CA 1
ATOM 9389 C C . LYS B 1 487 ? 15.758 -32.875 -9.109 1 94.31 487 LYS B C 1
ATOM 9391 O O . LYS B 1 487 ? 15.32 -34 -9.438 1 94.31 487 LYS B O 1
ATOM 9396 N N . ALA B 1 488 ? 17.062 -32.625 -9.078 1 94.06 488 ALA B N 1
ATOM 9397 C CA . ALA B 1 488 ? 18.016 -33.688 -9.273 1 94.06 488 ALA B CA 1
ATOM 9398 C C . ALA B 1 488 ? 17.953 -34.688 -8.117 1 94.06 488 ALA B C 1
ATOM 9400 O O . ALA B 1 488 ? 18.469 -35.812 -8.227 1 94.06 488 ALA B O 1
ATOM 9401 N N . PHE B 1 489 ? 17.359 -34.312 -7.059 1 94.69 489 PHE B N 1
ATOM 9402 C CA . PHE B 1 489 ? 17.125 -35.188 -5.91 1 94.69 489 PHE B CA 1
ATOM 9403 C C . PHE B 1 489 ? 15.68 -35.656 -5.859 1 94.69 489 PHE B C 1
ATOM 9405 O O . PHE B 1 489 ? 14.805 -35.031 -6.461 1 94.69 489 PHE B O 1
ATOM 9412 N N . GLN B 1 490 ? 15.523 -36.75 -5.133 1 91.88 490 GLN B N 1
ATOM 9413 C CA . GLN B 1 490 ? 14.188 -37.312 -5 1 91.88 490 GLN B CA 1
ATOM 9414 C C . GLN B 1 490 ? 13.227 -36.312 -4.348 1 91.88 490 GLN B C 1
ATOM 9416 O O . GLN B 1 490 ? 13.445 -35.875 -3.217 1 91.88 490 GLN B O 1
ATOM 9421 N N . ASN B 1 491 ? 12.156 -36 -5.074 1 92.56 491 ASN B N 1
ATOM 9422 C CA . ASN B 1 491 ? 11.117 -35.062 -4.645 1 92.56 491 ASN B CA 1
ATOM 9423 C C . ASN B 1 491 ? 11.703 -33.688 -4.324 1 92.56 491 ASN B C 1
ATOM 9425 O O . ASN B 1 491 ? 11.234 -33 -3.41 1 92.56 491 ASN B O 1
ATOM 9429 N N . GLY B 1 492 ? 12.82 -33.375 -4.984 1 93 492 GLY B N 1
ATOM 9430 C CA . GLY B 1 492 ? 13.406 -32.062 -4.824 1 93 492 GLY B CA 1
ATOM 9431 C C . GLY B 1 492 ? 12.562 -30.938 -5.426 1 93 492 GLY B C 1
ATOM 9432 O O . GLY B 1 492 ? 11.953 -31.125 -6.48 1 93 492 GLY B O 1
ATOM 9433 N N . ARG B 1 493 ? 12.562 -29.734 -4.785 1 93.19 493 ARG B N 1
ATOM 9434 C CA . ARG B 1 493 ? 11.781 -28.609 -5.27 1 93.19 493 ARG B CA 1
ATOM 9435 C C . ARG B 1 493 ? 12.648 -27.375 -5.438 1 93.19 493 ARG B C 1
ATOM 9437 O O . ARG B 1 493 ? 13.227 -27.141 -6.504 1 93.19 493 ARG B O 1
ATOM 9444 N N . THR B 1 494 ? 12.938 -26.641 -4.301 1 93.81 494 THR B N 1
ATOM 9445 C CA . THR B 1 494 ? 13.727 -25.438 -4.488 1 93.81 494 THR B CA 1
ATOM 9446 C C . THR B 1 494 ? 14.648 -25.203 -3.293 1 93.81 494 THR B C 1
ATOM 9448 O O . THR B 1 494 ? 14.43 -25.766 -2.217 1 93.81 494 THR B O 1
ATOM 9451 N N . GLU B 1 495 ? 15.719 -24.641 -3.508 1 96.62 495 GLU B N 1
ATOM 9452 C CA . GLU B 1 495 ? 16.562 -23.906 -2.57 1 96.62 495 GLU B CA 1
ATOM 9453 C C . GLU B 1 495 ? 16.562 -22.422 -2.879 1 96.62 495 GLU B C 1
ATOM 9455 O O . GLU B 1 495 ? 15.984 -21.984 -3.871 1 96.62 495 GLU B O 1
ATOM 9460 N N . ALA B 1 496 ? 17.156 -21.609 -2.01 1 97.38 496 ALA B N 1
ATOM 9461 C CA . ALA B 1 496 ? 17.109 -20.156 -2.207 1 97.38 496 ALA B CA 1
ATOM 9462 C C . ALA B 1 496 ? 18.5 -19.609 -2.529 1 97.38 496 ALA B C 1
ATOM 9464 O O . ALA B 1 496 ? 19.438 -19.75 -1.736 1 97.38 496 ALA B O 1
ATOM 9465 N N . ILE B 1 497 ? 18.594 -19.047 -3.645 1 98.38 497 ILE B N 1
ATOM 9466 C CA . ILE B 1 497 ? 19.797 -18.297 -3.996 1 98.38 497 ILE B CA 1
ATOM 9467 C C . ILE B 1 497 ? 19.719 -16.875 -3.426 1 98.38 497 ILE B C 1
ATOM 9469 O O . ILE B 1 497 ? 18.781 -16.141 -3.727 1 98.38 497 ILE B O 1
ATOM 9473 N N . ARG B 1 498 ? 20.641 -16.562 -2.557 1 98.31 498 ARG B N 1
ATOM 9474 C CA . ARG B 1 498 ? 20.781 -15.203 -2.059 1 98.31 498 ARG B CA 1
ATOM 9475 C C . ARG B 1 498 ? 21.828 -14.43 -2.861 1 98.31 498 ARG B C 1
ATOM 9477 O O . ARG B 1 498 ? 23.016 -14.531 -2.59 1 98.31 498 ARG B O 1
ATOM 9484 N N . SER B 1 499 ? 21.359 -13.578 -3.719 1 96.88 499 SER B N 1
ATOM 9485 C CA . SER B 1 499 ? 22.172 -13.078 -4.824 1 96.88 499 SER B CA 1
ATOM 9486 C C . SER B 1 499 ? 23.016 -11.891 -4.395 1 96.88 499 SER B C 1
ATOM 9488 O O . SER B 1 499 ? 23.969 -11.508 -5.082 1 96.88 499 SER B O 1
ATOM 9490 N N . VAL B 1 500 ? 22.703 -11.25 -3.279 1 98.5 500 VAL B N 1
ATOM 9491 C CA . VAL B 1 500 ? 23.484 -10.102 -2.844 1 98.5 500 VAL B CA 1
ATOM 9492 C C . VAL B 1 500 ? 24.75 -10.586 -2.133 1 98.5 500 VAL B C 1
ATOM 9494 O O . VAL B 1 500 ? 24.672 -11.242 -1.094 1 98.5 500 VAL B O 1
ATOM 9497 N N . THR B 1 501 ? 25.938 -10.336 -2.672 1 98.25 501 THR B N 1
ATOM 9498 C CA . THR B 1 501 ? 27.234 -10.734 -2.145 1 98.25 501 THR B CA 1
ATOM 9499 C C . THR B 1 501 ? 28.156 -9.523 -2.018 1 98.25 501 THR B C 1
ATOM 9501 O O . THR B 1 501 ? 27.828 -8.43 -2.479 1 98.25 501 THR B O 1
ATOM 9504 N N . GLY B 1 502 ? 29.312 -9.773 -1.307 1 97.81 502 GLY B N 1
ATOM 9505 C CA . GLY B 1 502 ? 30.312 -8.727 -1.299 1 97.81 502 GLY B CA 1
ATOM 9506 C C . GLY B 1 502 ? 30.781 -8.336 -2.689 1 97.81 502 GLY B C 1
ATOM 9507 O O . GLY B 1 502 ? 31 -7.152 -2.969 1 97.81 502 GLY B O 1
ATOM 9508 N N . GLN B 1 503 ? 30.891 -9.305 -3.6 1 98.38 503 GLN B N 1
ATOM 9509 C CA . GLN B 1 503 ? 31.328 -9.07 -4.973 1 98.38 503 GLN B CA 1
ATOM 9510 C C . GLN B 1 503 ? 30.281 -8.258 -5.746 1 98.38 503 GLN B C 1
ATOM 9512 O O . GLN B 1 503 ? 30.641 -7.328 -6.477 1 98.38 503 GLN B O 1
ATOM 9517 N N . SER B 1 504 ? 29 -8.602 -5.566 1 98.31 504 SER B N 1
ATOM 9518 C CA . SER B 1 504 ? 27.969 -7.863 -6.285 1 98.31 504 SER B CA 1
ATOM 9519 C C . SER B 1 504 ? 27.875 -6.422 -5.801 1 98.31 504 SER B C 1
ATOM 9521 O O . SER B 1 504 ? 27.656 -5.508 -6.594 1 98.31 504 SER B O 1
ATOM 9523 N N . LYS B 1 505 ? 28.047 -6.211 -4.527 1 97.75 505 LYS B N 1
ATOM 9524 C CA . LYS B 1 505 ? 28.047 -4.859 -3.975 1 97.75 505 LYS B CA 1
ATOM 9525 C C . LYS B 1 505 ? 29.141 -4.004 -4.594 1 97.75 505 LYS B C 1
ATOM 9527 O O . LYS B 1 505 ? 28.922 -2.848 -4.949 1 97.75 505 LYS B O 1
ATOM 9532 N N . LEU B 1 506 ? 30.328 -4.598 -4.715 1 97.5 506 LEU B N 1
ATOM 9533 C CA . LEU B 1 506 ? 31.453 -3.879 -5.293 1 97.5 506 LEU B CA 1
ATOM 9534 C C . LEU B 1 506 ? 31.172 -3.512 -6.746 1 97.5 506 LEU B C 1
ATOM 9536 O O . LEU B 1 506 ? 31.484 -2.396 -7.18 1 97.5 506 LEU B O 1
ATOM 9540 N N . PHE B 1 507 ? 30.625 -4.371 -7.488 1 98.12 507 PHE B N 1
ATOM 9541 C CA . PHE B 1 507 ? 30.297 -4.094 -8.883 1 98.12 507 PHE B CA 1
ATOM 9542 C C . PHE B 1 507 ? 29.266 -2.982 -8.984 1 98.12 507 PHE B C 1
ATOM 9544 O O . PHE B 1 507 ? 29.469 -2.008 -9.711 1 98.12 507 PHE B O 1
ATOM 9551 N N . VAL B 1 508 ? 28.125 -3.143 -8.234 1 97.31 508 VAL B N 1
ATOM 9552 C CA . VAL B 1 508 ? 27.016 -2.188 -8.289 1 97.31 508 VAL B CA 1
ATOM 9553 C C . VAL B 1 508 ? 27.531 -0.788 -7.957 1 97.31 508 VAL B C 1
ATOM 9555 O O . VAL B 1 508 ? 27.234 0.173 -8.672 1 97.31 508 VAL B O 1
ATOM 9558 N N . LYS B 1 509 ? 28.359 -0.717 -6.953 1 94.06 509 LYS B N 1
ATOM 9559 C CA . LYS B 1 509 ? 28.906 0.576 -6.543 1 94.06 509 LYS B CA 1
ATOM 9560 C C . LYS B 1 509 ? 29.859 1.128 -7.594 1 94.06 509 LYS B C 1
ATOM 9562 O O . LYS B 1 509 ? 29.891 2.334 -7.844 1 94.06 509 LYS B O 1
ATOM 9567 N N . SER B 1 510 ? 30.641 0.254 -8.211 1 94.75 510 SER B N 1
ATOM 9568 C CA . SER B 1 510 ? 31.609 0.686 -9.219 1 94.75 510 SER B CA 1
ATOM 9569 C C . SER B 1 510 ? 30.906 1.287 -10.43 1 94.75 510 SER B C 1
ATOM 9571 O O . SER B 1 510 ? 31.438 2.197 -11.07 1 94.75 510 SER B O 1
ATOM 9573 N N . LEU B 1 511 ? 29.766 0.75 -10.758 1 92.12 511 LEU B N 1
ATOM 9574 C CA . LEU B 1 511 ? 29.031 1.229 -11.93 1 92.12 511 LEU B CA 1
ATOM 9575 C C . LEU B 1 511 ? 28.594 2.676 -11.734 1 92.12 511 LEU B C 1
ATOM 9577 O O . LEU B 1 511 ? 28.5 3.43 -12.711 1 92.12 511 LEU B O 1
ATOM 9581 N N . LEU B 1 512 ? 28.375 3.027 -10.531 1 84.44 512 LEU B N 1
ATOM 9582 C CA . LEU B 1 512 ? 27.875 4.371 -10.234 1 84.44 512 LEU B CA 1
ATOM 9583 C C . LEU B 1 512 ? 29.031 5.289 -9.828 1 84.44 512 LEU B C 1
ATOM 9585 O O . LEU B 1 512 ? 28.812 6.477 -9.562 1 84.44 512 LEU B O 1
ATOM 9589 N N . ASP B 1 513 ? 30.234 4.676 -9.789 1 83.44 513 ASP B N 1
ATOM 9590 C CA . ASP B 1 513 ? 31.453 5.422 -9.461 1 83.44 513 ASP B CA 1
ATOM 9591 C C . ASP B 1 513 ? 32.125 5.977 -10.727 1 83.44 513 ASP B C 1
ATOM 9593 O O . ASP B 1 513 ? 32.562 5.215 -11.586 1 83.44 513 ASP B O 1
ATOM 9597 N N . GLN B 1 514 ? 32.344 7.203 -10.781 1 77.94 514 GLN B N 1
ATOM 9598 C CA . GLN B 1 514 ? 32.906 7.863 -11.953 1 77.94 514 GLN B CA 1
ATOM 9599 C C . GLN B 1 514 ? 34.406 7.562 -12.086 1 77.94 514 GLN B C 1
ATOM 9601 O O . GLN B 1 514 ? 34.969 7.621 -13.18 1 77.94 514 GLN B O 1
ATOM 9606 N N . ASP B 1 515 ? 34.969 7.262 -11.047 1 84.5 515 ASP B N 1
ATOM 9607 C CA . ASP B 1 515 ? 36.406 7.09 -11.047 1 84.5 515 ASP B CA 1
ATOM 9608 C C . ASP B 1 515 ? 36.812 5.664 -11.43 1 84.5 515 ASP B C 1
ATOM 9610 O O . ASP B 1 515 ? 37.969 5.391 -11.742 1 84.5 515 ASP B O 1
ATOM 9614 N N . ALA B 1 516 ? 35.844 4.832 -11.469 1 90.75 516 ALA B N 1
ATOM 9615 C CA . ALA B 1 516 ? 36.125 3.449 -11.812 1 90.75 516 ALA B CA 1
ATOM 9616 C C . ALA B 1 516 ? 36.312 3.291 -13.32 1 90.75 516 ALA B C 1
ATOM 9618 O O . ALA B 1 516 ? 35.5 3.77 -14.102 1 90.75 516 ALA B O 1
ATOM 9619 N N . SER B 1 517 ? 37.375 2.68 -13.711 1 94.06 517 SER B N 1
ATOM 9620 C CA . SER B 1 517 ? 37.594 2.439 -15.125 1 94.06 517 SER B CA 1
ATOM 9621 C C . SER B 1 517 ? 36.656 1.358 -15.672 1 94.06 517 SER B C 1
ATOM 9623 O O . SER B 1 517 ? 36.156 0.543 -14.906 1 94.06 517 SER B O 1
ATOM 9625 N N . ASP B 1 518 ? 36.469 1.321 -16.938 1 95 518 ASP B N 1
ATOM 9626 C CA . ASP B 1 518 ? 35.656 0.287 -17.578 1 95 518 ASP B CA 1
ATOM 9627 C C . ASP B 1 518 ? 36.25 -1.103 -17.312 1 95 518 ASP B C 1
ATOM 9629 O O . ASP B 1 518 ? 35.5 -2.051 -17.062 1 95 518 ASP B O 1
ATOM 9633 N N . ALA B 1 519 ? 37.562 -1.17 -17.312 1 96.31 519 ALA B N 1
ATOM 9634 C CA . ALA B 1 519 ? 38.188 -2.449 -17.047 1 96.31 519 ALA B CA 1
ATOM 9635 C C . ALA B 1 519 ? 37.875 -2.953 -15.648 1 96.31 519 ALA B C 1
ATOM 9637 O O . ALA B 1 519 ? 37.625 -4.145 -15.453 1 96.31 519 ALA B O 1
ATOM 9638 N N . THR B 1 520 ? 37.969 -2.023 -14.711 1 97.06 520 THR B N 1
ATOM 9639 C CA . THR B 1 520 ? 37.656 -2.375 -13.328 1 97.06 520 THR B CA 1
ATOM 9640 C C . THR B 1 520 ? 36.188 -2.812 -13.203 1 97.06 520 THR B C 1
ATOM 9642 O O . THR B 1 520 ? 35.906 -3.811 -12.539 1 97.06 520 THR B O 1
ATOM 9645 N N . LYS B 1 521 ? 35.281 -2.066 -13.805 1 97.56 521 LYS B N 1
ATOM 9646 C CA . LYS B 1 521 ? 33.875 -2.391 -13.766 1 97.56 521 LYS B CA 1
ATOM 9647 C C . LYS B 1 521 ? 33.594 -3.779 -14.344 1 97.56 521 LYS B C 1
ATOM 9649 O O . LYS B 1 521 ? 32.812 -4.551 -13.781 1 97.56 521 LYS B O 1
ATOM 9654 N N . ILE B 1 522 ? 34.219 -4.086 -15.43 1 98.25 522 ILE B N 1
ATOM 9655 C CA . ILE B 1 522 ? 34.062 -5.367 -16.094 1 98.25 522 ILE B CA 1
ATOM 9656 C C . ILE B 1 522 ? 34.562 -6.492 -15.211 1 98.25 522 ILE B C 1
ATOM 9658 O O . ILE B 1 522 ? 33.938 -7.527 -15.062 1 98.25 522 ILE B O 1
ATOM 9662 N N . GLN B 1 523 ? 35.75 -6.25 -14.602 1 98.38 523 GLN B N 1
ATOM 9663 C CA . GLN B 1 523 ? 36.312 -7.262 -13.711 1 98.38 523 GLN B CA 1
ATOM 9664 C C . GLN B 1 523 ? 35.406 -7.52 -12.523 1 98.38 523 GLN B C 1
ATOM 9666 O O . GLN B 1 523 ? 35.156 -8.672 -12.141 1 98.38 523 GLN B O 1
ATOM 9671 N N . LEU B 1 524 ? 34.906 -6.492 -11.969 1 98.56 524 LEU B N 1
ATOM 9672 C CA . LEU B 1 524 ? 34.031 -6.617 -10.82 1 98.56 524 LEU B CA 1
ATOM 9673 C C . LEU B 1 524 ? 32.719 -7.309 -11.211 1 98.56 524 LEU B C 1
ATOM 9675 O O . LEU B 1 524 ? 32.156 -8.055 -10.414 1 98.56 524 LEU B O 1
ATOM 9679 N N . LEU B 1 525 ? 32.219 -7.023 -12.414 1 98.69 525 LEU B N 1
ATOM 9680 C CA . LEU B 1 525 ? 31.047 -7.727 -12.914 1 98.69 525 LEU B CA 1
ATOM 9681 C C . LEU B 1 525 ? 31.297 -9.227 -13 1 98.69 525 LEU B C 1
ATOM 9683 O O . LEU B 1 525 ? 30.469 -10.031 -12.586 1 98.69 525 LEU B O 1
ATOM 9687 N N . HIS B 1 526 ? 32.469 -9.555 -13.57 1 98.81 526 HIS B N 1
ATOM 9688 C CA . HIS B 1 526 ? 32.844 -10.961 -13.695 1 98.81 526 HIS B CA 1
ATOM 9689 C C . HIS B 1 526 ? 32.906 -11.625 -12.328 1 98.81 526 HIS B C 1
ATOM 9691 O O . HIS B 1 526 ? 32.438 -12.75 -12.148 1 98.81 526 HIS B O 1
ATOM 9697 N N . ASP B 1 527 ? 33.469 -10.922 -11.352 1 98.75 527 ASP B N 1
ATOM 9698 C CA . ASP B 1 527 ? 33.562 -11.453 -9.992 1 98.75 527 ASP B CA 1
ATOM 9699 C C . ASP B 1 527 ? 32.188 -11.68 -9.398 1 98.75 527 ASP B C 1
ATOM 9701 O O . ASP B 1 527 ? 31.938 -12.703 -8.75 1 98.75 527 ASP B O 1
ATOM 9705 N N . ALA B 1 528 ? 31.328 -10.727 -9.57 1 98.75 528 ALA B N 1
ATOM 9706 C CA . ALA B 1 528 ? 29.953 -10.82 -9.055 1 98.75 528 ALA B CA 1
ATOM 9707 C C . ALA B 1 528 ? 29.219 -12 -9.672 1 98.75 528 ALA B C 1
ATOM 9709 O O . ALA B 1 528 ? 28.531 -12.75 -8.969 1 98.75 528 ALA B O 1
ATOM 9710 N N . CYS B 1 529 ? 29.328 -12.148 -10.953 1 98.75 529 CYS B N 1
ATOM 9711 C CA . CYS B 1 529 ? 28.656 -13.227 -11.656 1 98.75 529 CYS B CA 1
ATOM 9712 C C . CYS B 1 529 ? 29.203 -14.586 -11.242 1 98.75 529 CYS B C 1
ATOM 9714 O O . CYS B 1 529 ? 28.453 -15.555 -11.109 1 98.75 529 CYS B O 1
ATOM 9716 N N . THR B 1 530 ? 30.516 -14.609 -11.062 1 98.69 530 THR B N 1
ATOM 9717 C CA . THR B 1 530 ? 31.141 -15.852 -10.617 1 98.69 530 THR B CA 1
ATOM 9718 C C . THR B 1 530 ? 30.625 -16.25 -9.242 1 98.69 530 THR B C 1
ATOM 9720 O O . THR B 1 530 ? 30.312 -17.422 -9 1 98.69 530 THR B O 1
ATOM 9723 N N . ALA B 1 531 ? 30.547 -15.297 -8.383 1 98.62 531 ALA B N 1
ATOM 9724 C CA . ALA B 1 531 ? 30.016 -15.562 -7.047 1 98.62 531 ALA B CA 1
ATOM 9725 C C . ALA B 1 531 ? 28.578 -16.078 -7.117 1 98.62 531 ALA B C 1
ATOM 9727 O O . ALA B 1 531 ? 28.219 -17.016 -6.414 1 98.62 531 ALA B O 1
ATOM 9728 N N . HIS B 1 532 ? 27.797 -15.461 -7.93 1 98.62 532 HIS B N 1
ATOM 9729 C CA . HIS B 1 532 ? 26.406 -15.875 -8.109 1 98.62 532 HIS B CA 1
ATOM 9730 C C . HIS B 1 532 ? 26.328 -17.312 -8.617 1 98.62 532 HIS B C 1
ATOM 9732 O O . HIS B 1 532 ? 25.516 -18.094 -8.117 1 98.62 532 HIS B O 1
ATOM 9738 N N . SER B 1 533 ? 27.125 -17.625 -9.578 1 98.25 533 SER B N 1
ATOM 9739 C CA . SER B 1 533 ? 27.125 -18.969 -10.156 1 98.25 533 SER B CA 1
ATOM 9740 C C . SER B 1 533 ? 27.547 -20.016 -9.133 1 98.25 533 SER B C 1
ATOM 9742 O O . SER B 1 533 ? 27.031 -21.125 -9.125 1 98.25 533 SER B O 1
ATOM 9744 N N . GLN B 1 534 ? 28.453 -19.594 -8.32 1 98.06 534 GLN B N 1
ATOM 9745 C CA . GLN B 1 534 ? 28.906 -20.5 -7.266 1 98.06 534 GLN B CA 1
ATOM 9746 C C . GLN B 1 534 ? 27.781 -20.781 -6.273 1 98.06 534 GLN B C 1
ATOM 9748 O O . GLN B 1 534 ? 27.547 -21.938 -5.918 1 98.06 534 GLN B O 1
ATOM 9753 N N . ILE B 1 535 ? 27.125 -19.797 -5.852 1 98.44 535 ILE B N 1
ATOM 9754 C CA . ILE B 1 535 ? 26.016 -19.953 -4.914 1 98.44 535 ILE B CA 1
ATOM 9755 C C . ILE B 1 535 ? 24.922 -20.797 -5.551 1 98.44 535 ILE B C 1
ATOM 9757 O O . ILE B 1 535 ? 24.344 -21.672 -4.898 1 98.44 535 ILE B O 1
ATOM 9761 N N . THR B 1 536 ? 24.625 -20.516 -6.82 1 98 536 THR B N 1
ATOM 9762 C CA . THR B 1 536 ? 23.609 -21.25 -7.555 1 98 536 THR B CA 1
ATOM 9763 C C . THR B 1 536 ? 23.938 -22.75 -7.57 1 98 536 THR B C 1
ATOM 9765 O O . THR B 1 536 ? 23.062 -23.578 -7.367 1 98 536 THR B O 1
ATOM 9768 N N . ARG B 1 537 ? 25.188 -23.016 -7.781 1 97.06 537 ARG B N 1
ATOM 9769 C CA . ARG B 1 537 ? 25.641 -24.406 -7.809 1 97.06 537 ARG B CA 1
ATOM 9770 C C . ARG B 1 537 ? 25.484 -25.062 -6.441 1 97.06 537 ARG B C 1
ATOM 9772 O O . ARG B 1 537 ? 24.984 -26.188 -6.34 1 97.06 537 ARG B O 1
ATOM 9779 N N . GLU B 1 538 ? 25.859 -24.359 -5.434 1 97.38 538 GLU B N 1
ATOM 9780 C CA . GLU B 1 538 ? 25.719 -24.875 -4.078 1 97.38 538 GLU B CA 1
ATOM 9781 C C . GLU B 1 538 ? 24.25 -25.172 -3.746 1 97.38 538 GLU B C 1
ATOM 9783 O O . GLU B 1 538 ? 23.938 -26.219 -3.189 1 97.38 538 GLU B O 1
ATOM 9788 N N . CYS B 1 539 ? 23.438 -24.281 -4.109 1 97.94 539 CYS B N 1
ATOM 9789 C CA . CYS B 1 539 ? 22.016 -24.422 -3.836 1 97.94 539 CYS B CA 1
ATOM 9790 C C . CYS B 1 539 ? 21.422 -25.578 -4.621 1 97.94 539 CYS B C 1
ATOM 9792 O O . CYS B 1 539 ? 20.641 -26.359 -4.082 1 97.94 539 CYS B O 1
ATOM 9794 N N . SER B 1 540 ? 21.812 -25.703 -5.875 1 95.94 540 SER B N 1
ATOM 9795 C CA . SER B 1 540 ? 21.281 -26.766 -6.723 1 95.94 540 SER B CA 1
ATOM 9796 C C . SER B 1 540 ? 21.734 -28.125 -6.223 1 95.94 540 SER B C 1
ATOM 9798 O O . SER B 1 540 ? 21.062 -29.141 -6.488 1 95.94 540 SER B O 1
ATOM 9800 N N . GLN B 1 541 ? 22.828 -28.141 -5.445 1 96.44 541 GLN B N 1
ATOM 9801 C CA . GLN B 1 541 ? 23.359 -29.375 -4.887 1 96.44 541 GLN B CA 1
ATOM 9802 C C . GLN B 1 541 ? 22.734 -29.672 -3.521 1 96.44 541 GLN B C 1
ATOM 9804 O O . GLN B 1 541 ? 23.156 -30.609 -2.834 1 96.44 541 GLN B O 1
ATOM 9809 N N . GLY B 1 542 ? 21.766 -28.875 -3.135 1 96.31 542 GLY B N 1
ATOM 9810 C CA . GLY B 1 542 ? 21.094 -29.078 -1.866 1 96.31 542 GLY B CA 1
ATOM 9811 C C . GLY B 1 542 ? 21.906 -28.609 -0.672 1 96.31 542 GLY B C 1
ATOM 9812 O O . GLY B 1 542 ? 21.656 -29.031 0.46 1 96.31 542 GLY B O 1
ATOM 9813 N N . LEU B 1 543 ? 22.875 -27.766 -0.921 1 97.5 543 LEU B N 1
ATOM 9814 C CA . LEU B 1 543 ? 23.797 -27.375 0.143 1 97.5 543 LEU B CA 1
ATOM 9815 C C . LEU B 1 543 ? 23.531 -25.938 0.599 1 97.5 543 LEU B C 1
ATOM 9817 O O . LEU B 1 543 ? 24.312 -25.375 1.359 1 97.5 543 LEU B O 1
ATOM 9821 N N . GLY B 1 544 ? 22.453 -25.344 0.125 1 97 544 GLY B N 1
ATOM 9822 C CA . GLY B 1 544 ? 22.109 -24 0.562 1 97 544 GLY B CA 1
ATOM 9823 C C . GLY B 1 544 ? 21.75 -23.922 2.033 1 97 544 GLY B C 1
ATOM 9824 O O . GLY B 1 544 ? 21.484 -24.953 2.666 1 97 544 GLY B O 1
ATOM 9825 N N . GLN B 1 545 ? 21.719 -22.75 2.602 1 98.06 545 GLN B N 1
ATOM 9826 C CA . GLN B 1 545 ? 21.5 -22.578 4.035 1 98.06 545 GLN B CA 1
ATOM 9827 C C . GLN B 1 545 ? 20.031 -22.375 4.344 1 98.06 545 GLN B C 1
ATOM 9829 O O . GLN B 1 545 ? 19.578 -22.641 5.465 1 98.06 545 GLN B O 1
ATOM 9834 N N . ASP B 1 546 ? 19.234 -21.906 3.383 1 97.69 546 ASP B N 1
ATOM 9835 C CA . ASP B 1 546 ? 17.891 -21.438 3.67 1 97.69 546 ASP B CA 1
ATOM 9836 C C . ASP B 1 546 ? 16.969 -22.594 4.078 1 97.69 546 ASP B C 1
ATOM 9838 O O . ASP B 1 546 ? 16.312 -22.531 5.117 1 97.69 546 ASP B O 1
ATOM 9842 N N . ARG B 1 547 ? 16.938 -23.672 3.293 1 97.5 547 ARG B N 1
ATOM 9843 C CA . ARG B 1 547 ? 16.031 -24.781 3.578 1 97.5 547 ARG B CA 1
ATOM 9844 C C . ARG B 1 547 ? 16.453 -25.531 4.84 1 97.5 547 ARG B C 1
ATOM 9846 O O . ARG B 1 547 ? 15.609 -26 5.602 1 97.5 547 ARG B O 1
ATOM 9853 N N . HIS B 1 548 ? 17.75 -25.656 5.02 1 98.12 548 HIS B N 1
ATOM 9854 C CA . HIS B 1 548 ? 18.25 -26.297 6.227 1 98.12 548 HIS B CA 1
ATOM 9855 C C . HIS B 1 548 ? 17.812 -25.531 7.477 1 98.12 548 HIS B C 1
ATOM 9857 O O . HIS B 1 548 ? 17.219 -26.125 8.383 1 98.12 548 HIS B O 1
ATOM 9863 N N . LEU B 1 549 ? 18.062 -24.234 7.5 1 98.38 549 LEU B N 1
ATOM 9864 C CA . LEU B 1 549 ? 17.703 -23.422 8.656 1 98.38 549 LEU B CA 1
ATOM 9865 C C . LEU B 1 549 ? 16.188 -23.391 8.852 1 98.38 549 LEU B C 1
ATOM 9867 O O . LEU B 1 549 ? 15.703 -23.359 9.984 1 98.38 549 LEU B O 1
ATOM 9871 N N . TYR B 1 550 ? 15.508 -23.375 7.793 1 97.44 550 TYR B N 1
ATOM 9872 C CA . TYR B 1 550 ? 14.047 -23.391 7.887 1 97.44 550 TYR B CA 1
ATOM 9873 C C . TYR B 1 550 ? 13.57 -24.688 8.531 1 97.44 550 TYR B C 1
ATOM 9875 O O . TYR B 1 550 ? 12.672 -24.688 9.375 1 97.44 550 TYR B O 1
ATOM 9883 N N . ALA B 1 551 ? 14.125 -25.766 8.102 1 97.81 551 ALA B N 1
ATOM 9884 C CA . ALA B 1 551 ? 13.758 -27.062 8.68 1 97.81 551 ALA B CA 1
ATOM 9885 C C . ALA B 1 551 ? 14.039 -27.094 10.18 1 97.81 551 ALA B C 1
ATOM 9887 O O . ALA B 1 551 ? 13.242 -27.625 10.953 1 97.81 551 ALA B O 1
ATOM 9888 N N . LEU B 1 552 ? 15.172 -26.578 10.555 1 98.31 552 LEU B N 1
ATOM 9889 C CA . LEU B 1 552 ? 15.516 -26.531 11.969 1 98.31 552 LEU B CA 1
ATOM 9890 C C . LEU B 1 552 ? 14.508 -25.688 12.742 1 98.31 552 LEU B C 1
ATOM 9892 O O . LEU B 1 552 ? 14.094 -26.062 13.844 1 98.31 552 LEU B O 1
ATOM 9896 N N . TYR B 1 553 ? 14.195 -24.547 12.203 1 97.88 553 TYR B N 1
ATOM 9897 C CA . TYR B 1 553 ? 13.195 -23.688 12.836 1 97.88 553 TYR B CA 1
ATOM 9898 C C . TYR B 1 553 ? 11.867 -24.406 12.984 1 97.88 553 TYR B C 1
ATOM 9900 O O . TYR B 1 553 ? 11.227 -24.344 14.039 1 97.88 553 TYR B O 1
ATOM 9908 N N . CYS B 1 554 ? 11.414 -25.094 11.914 1 96.31 554 CYS B N 1
ATOM 9909 C CA . CYS B 1 554 ? 10.148 -25.812 11.93 1 96.31 554 CYS B CA 1
ATOM 9910 C C . CYS B 1 554 ? 10.18 -26.938 12.969 1 96.31 554 CYS B C 1
ATOM 9912 O O . CYS B 1 554 ? 9.195 -27.156 13.672 1 96.31 554 CYS B O 1
ATOM 9914 N N . LEU B 1 555 ? 11.297 -27.656 13.016 1 96.31 555 LEU B N 1
ATOM 9915 C CA . LEU B 1 555 ? 11.461 -28.719 13.992 1 96.31 555 LEU B CA 1
ATOM 9916 C C . LEU B 1 555 ? 11.297 -28.188 15.414 1 96.31 555 LEU B C 1
ATOM 9918 O O . LEU B 1 555 ? 10.594 -28.797 16.234 1 96.31 555 LEU B O 1
ATOM 9922 N N . TRP B 1 556 ? 11.953 -27.078 15.68 1 97.38 556 TRP B N 1
ATOM 9923 C CA . TRP B 1 556 ? 11.828 -26.453 16.984 1 97.38 556 TRP B CA 1
ATOM 9924 C C . TRP B 1 556 ? 10.375 -26.062 17.266 1 97.38 556 TRP B C 1
ATOM 9926 O O . TRP B 1 556 ? 9.836 -26.391 18.328 1 97.38 556 TRP B O 1
ATOM 9936 N N . ASN B 1 557 ? 9.773 -25.359 16.328 1 95.06 557 ASN B N 1
ATOM 9937 C CA . ASN B 1 557 ? 8.438 -24.797 16.484 1 95.06 557 ASN B CA 1
ATOM 9938 C C . ASN B 1 557 ? 7.395 -25.891 16.688 1 95.06 557 ASN B C 1
ATOM 9940 O O . ASN B 1 557 ? 6.414 -25.703 17.422 1 95.06 557 ASN B O 1
ATOM 9944 N N . GLN B 1 558 ? 7.527 -27.016 16.094 1 91.62 558 GLN B N 1
ATOM 9945 C CA . GLN B 1 558 ? 6.5 -28.062 16.094 1 91.62 558 GLN B CA 1
ATOM 9946 C C . GLN B 1 558 ? 6.707 -29.031 17.25 1 91.62 558 GLN B C 1
ATOM 9948 O O . GLN B 1 558 ? 5.738 -29.5 17.859 1 91.62 558 GLN B O 1
ATOM 9953 N N . TRP B 1 559 ? 7.984 -29.281 17.609 1 93.81 559 TRP B N 1
ATOM 9954 C CA . TRP B 1 559 ? 8.164 -30.438 18.484 1 93.81 559 TRP B CA 1
ATOM 9955 C C . TRP B 1 559 ? 8.992 -30.078 19.719 1 93.81 559 TRP B C 1
ATOM 9957 O O . TRP B 1 559 ? 9.008 -30.797 20.703 1 93.81 559 TRP B O 1
ATOM 9967 N N . TYR B 1 560 ? 9.648 -28.859 19.688 1 93.94 560 TYR B N 1
ATOM 9968 C CA . TYR B 1 560 ? 10.617 -28.672 20.75 1 93.94 560 TYR B CA 1
ATOM 9969 C C . TYR B 1 560 ? 10.422 -27.328 21.438 1 93.94 560 TYR B C 1
ATOM 9971 O O . TYR B 1 560 ? 11.258 -26.906 22.234 1 93.94 560 TYR B O 1
ATOM 9979 N N . LYS B 1 561 ? 9.414 -26.656 21.125 1 92.94 561 LYS B N 1
ATOM 9980 C CA . LYS B 1 561 ? 9.156 -25.328 21.688 1 92.94 561 LYS B CA 1
ATOM 9981 C C . LYS B 1 561 ? 9.148 -25.359 23.203 1 92.94 561 LYS B C 1
ATOM 9983 O O . LYS B 1 561 ? 9.562 -24.391 23.859 1 92.94 561 LYS B O 1
ATOM 9988 N N . ASP B 1 562 ? 8.688 -26.453 23.812 1 92.69 562 ASP B N 1
ATOM 9989 C CA . ASP B 1 562 ? 8.547 -26.578 25.266 1 92.69 562 ASP B CA 1
ATOM 9990 C C . ASP B 1 562 ? 9.812 -27.156 25.891 1 92.69 562 ASP B C 1
ATOM 9992 O O . ASP B 1 562 ? 9.977 -27.125 27.109 1 92.69 562 ASP B O 1
ATOM 9996 N N . LYS B 1 563 ? 10.688 -27.641 25.125 1 93 563 LYS B N 1
ATOM 9997 C CA . LYS B 1 563 ? 11.844 -28.375 25.641 1 93 563 LYS B CA 1
ATOM 9998 C C . LYS B 1 563 ? 13.125 -27.562 25.453 1 93 563 LYS B C 1
ATOM 10000 O O . LYS B 1 563 ? 14.109 -27.781 26.156 1 93 563 LYS B O 1
ATOM 10005 N N . LEU B 1 564 ? 13.055 -26.781 24.438 1 94 564 LEU B N 1
ATOM 10006 C CA . LEU B 1 564 ? 14.25 -26.016 24.094 1 94 564 LEU B CA 1
ATOM 10007 C C . LEU B 1 564 ? 13.906 -24.562 23.797 1 94 564 LEU B C 1
ATOM 10009 O O . LEU B 1 564 ? 12.906 -24.281 23.141 1 94 564 LEU B O 1
ATOM 10013 N N . GLU B 1 565 ? 14.711 -23.656 24.328 1 94.94 565 GLU B N 1
ATOM 10014 C CA . GLU B 1 565 ? 14.539 -22.25 23.969 1 94.94 565 GLU B CA 1
ATOM 10015 C C . GLU B 1 565 ? 14.828 -22.016 22.484 1 94.94 565 GLU B C 1
ATOM 10017 O O . GLU B 1 565 ? 15.641 -22.719 21.891 1 94.94 565 GLU B O 1
ATOM 10022 N N . LEU B 1 566 ? 14.211 -21.047 21.938 1 97.19 566 LEU B N 1
ATOM 10023 C CA . LEU B 1 566 ? 14.461 -20.688 20.547 1 97.19 566 LEU B CA 1
ATOM 10024 C C . LEU B 1 566 ? 15.93 -20.312 20.328 1 97.19 566 LEU B C 1
ATOM 10026 O O . LEU B 1 566 ? 16.453 -19.422 21.016 1 97.19 566 LEU B O 1
ATOM 10030 N N . PRO B 1 567 ? 16.578 -21 19.469 1 97.81 567 PRO B N 1
ATOM 10031 C CA . PRO B 1 567 ? 17.969 -20.625 19.203 1 97.81 567 PRO B CA 1
ATOM 10032 C C . PRO B 1 567 ? 18.125 -19.141 18.891 1 97.81 567 PRO B C 1
ATOM 10034 O O . PRO B 1 567 ? 17.344 -18.594 18.109 1 97.81 567 PRO B O 1
ATOM 10037 N N . PRO B 1 568 ? 19.141 -18.469 19.375 1 98 568 PRO B N 1
ATOM 10038 C CA . PRO B 1 568 ? 19.328 -17.031 19.25 1 98 568 PRO B CA 1
ATOM 10039 C C . PRO B 1 568 ? 19.359 -16.562 17.797 1 98 568 PRO B C 1
ATOM 10041 O O . PRO B 1 568 ? 18.938 -15.445 17.484 1 98 568 PRO B O 1
ATOM 10044 N N . ILE B 1 569 ? 19.812 -17.406 16.891 1 98.31 569 ILE B N 1
ATOM 10045 C CA . ILE B 1 569 ? 19.891 -17.047 15.477 1 98.31 569 ILE B CA 1
ATOM 10046 C C . ILE B 1 569 ? 18.516 -16.641 14.961 1 98.31 569 ILE B C 1
ATOM 10048 O O . ILE B 1 569 ? 18.391 -15.734 14.141 1 98.31 569 ILE B O 1
ATOM 10052 N N . PHE B 1 570 ? 17.484 -17.25 15.461 1 98.25 570 PHE B N 1
ATOM 10053 C CA . PHE B 1 570 ? 16.125 -17.031 14.961 1 98.25 570 PHE B CA 1
ATOM 10054 C C . PHE B 1 570 ? 15.492 -15.82 15.617 1 98.25 570 PHE B C 1
ATOM 10056 O O . PHE B 1 570 ? 14.383 -15.414 15.258 1 98.25 570 PHE B O 1
ATOM 10063 N N . ARG B 1 571 ? 16.156 -15.18 16.562 1 96.19 571 ARG B N 1
ATOM 10064 C CA . ARG B 1 571 ? 15.727 -13.938 17.188 1 96.19 571 ARG B CA 1
ATOM 10065 C C . ARG B 1 571 ? 16.531 -12.75 16.672 1 96.19 571 ARG B C 1
ATOM 10067 O O . ARG B 1 571 ? 16.125 -11.594 16.812 1 96.19 571 ARG B O 1
ATOM 10074 N N . ASP B 1 572 ? 17.688 -13.148 16.125 1 96.94 572 ASP B N 1
ATOM 10075 C CA . ASP B 1 572 ? 18.578 -12.102 15.625 1 96.94 572 ASP B CA 1
ATOM 10076 C C . ASP B 1 572 ? 17.953 -11.359 14.445 1 96.94 572 ASP B C 1
ATOM 10078 O O . ASP B 1 572 ? 17.219 -11.953 13.656 1 96.94 572 ASP B O 1
ATOM 10082 N N . LYS B 1 573 ? 18.266 -10.078 14.281 1 96.25 573 LYS B N 1
ATOM 10083 C CA . LYS B 1 573 ? 17.75 -9.25 13.195 1 96.25 573 LYS B CA 1
ATOM 10084 C C . LYS B 1 573 ? 18.109 -9.836 11.836 1 96.25 573 LYS B C 1
ATOM 10086 O O . LYS B 1 573 ? 17.375 -9.672 10.859 1 96.25 573 LYS B O 1
ATOM 10091 N N . SER B 1 574 ? 19.219 -10.547 11.812 1 97.25 574 SER B N 1
ATOM 10092 C CA . SER B 1 574 ? 19.656 -11.148 10.562 1 97.25 574 SER B CA 1
ATOM 10093 C C . SER B 1 574 ? 18.609 -12.117 10.023 1 97.25 574 SER B C 1
ATOM 10095 O O . SER B 1 574 ? 18.406 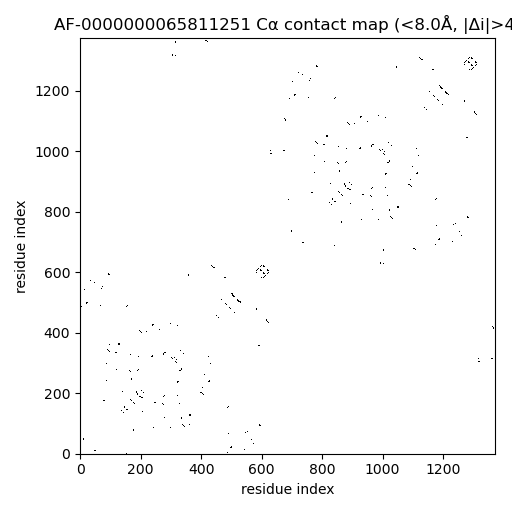-12.211 8.805 1 97.25 574 SER B O 1
ATOM 10097 N N . TRP B 1 575 ? 17.922 -12.844 10.93 1 97.5 575 TRP B N 1
ATOM 10098 C CA . TRP B 1 575 ? 16.906 -13.805 10.508 1 97.5 575 TRP B CA 1
ATOM 10099 C C . TRP B 1 575 ? 15.711 -13.094 9.875 1 97.5 575 TRP B C 1
ATOM 10101 O O . TRP B 1 575 ? 15.242 -13.492 8.805 1 97.5 575 TRP B O 1
ATOM 10111 N N . THR B 1 576 ? 15.32 -12 10.453 1 95.69 576 THR B N 1
ATOM 10112 C CA . THR B 1 576 ? 14.219 -11.211 9.906 1 95.69 576 THR B CA 1
ATOM 10113 C C . THR B 1 576 ? 14.609 -10.594 8.57 1 95.69 576 THR B C 1
ATOM 10115 O O . THR B 1 576 ? 13.797 -10.531 7.648 1 95.69 576 THR B O 1
ATOM 10118 N N . THR B 1 577 ? 15.797 -10.156 8.484 1 96.19 577 THR B N 1
ATOM 10119 C CA . THR B 1 577 ? 16.297 -9.57 7.246 1 96.19 577 THR B CA 1
ATOM 10120 C C . THR B 1 577 ? 16.281 -10.586 6.109 1 96.19 577 THR B C 1
ATOM 10122 O O . THR B 1 577 ? 15.852 -10.281 4.996 1 96.19 577 THR B O 1
ATOM 10125 N N . MET B 1 578 ? 16.641 -11.758 6.438 1 95.38 578 MET B N 1
ATOM 10126 C CA . MET B 1 578 ? 16.703 -12.805 5.422 1 95.38 578 MET B CA 1
ATOM 10127 C C . MET B 1 578 ? 15.312 -13.234 4.988 1 95.38 578 MET B C 1
ATOM 10129 O O . MET B 1 578 ? 15.117 -13.68 3.854 1 95.38 578 MET B O 1
ATOM 10133 N N . GLN B 1 579 ? 14.375 -13.062 5.891 1 93.56 579 GLN B N 1
ATOM 10134 C CA . GLN B 1 579 ? 13.008 -13.469 5.586 1 93.56 579 GLN B CA 1
ATOM 10135 C C . GLN B 1 579 ? 12.273 -12.391 4.809 1 93.56 579 GLN B C 1
ATOM 10137 O O . GLN B 1 579 ? 11.227 -12.648 4.211 1 93.56 579 GLN B O 1
ATOM 10142 N N . ASN B 1 580 ? 12.773 -11.195 4.789 1 95.19 580 ASN B N 1
ATOM 10143 C CA . ASN B 1 580 ? 12.148 -10.086 4.082 1 95.19 580 ASN B CA 1
ATOM 10144 C C . ASN B 1 580 ? 12.656 -9.977 2.646 1 95.19 580 ASN B C 1
ATOM 10146 O O . ASN B 1 580 ? 13.484 -9.117 2.34 1 95.19 580 ASN B O 1
ATOM 10150 N N . ASN B 1 581 ? 12.078 -10.734 1.771 1 96.81 581 ASN B N 1
ATOM 10151 C CA . ASN B 1 581 ? 12.5 -10.781 0.375 1 96.81 581 ASN B CA 1
ATOM 10152 C C . ASN B 1 581 ? 12 -9.57 -0.402 1 96.81 581 ASN B C 1
ATOM 10154 O O . ASN B 1 581 ? 11.031 -9.664 -1.153 1 96.81 581 ASN B O 1
ATOM 10158 N N . VAL B 1 582 ? 12.719 -8.492 -0.292 1 97.88 582 VAL B N 1
ATOM 10159 C CA . VAL B 1 582 ? 12.297 -7.254 -0.935 1 97.88 582 VAL B CA 1
ATOM 10160 C C . VAL B 1 582 ? 12.273 -7.438 -2.451 1 97.88 582 VAL B C 1
ATOM 10162 O O . VAL B 1 582 ? 11.336 -7.004 -3.119 1 97.88 582 VAL B O 1
ATOM 10165 N N . LEU B 1 583 ? 13.352 -8.062 -2.959 1 98.44 583 LEU B N 1
ATOM 10166 C CA . LEU B 1 583 ? 13.336 -8.469 -4.359 1 98.44 583 LEU B CA 1
ATOM 10167 C C . LEU B 1 583 ? 13.148 -9.977 -4.484 1 98.44 583 LEU B C 1
ATOM 10169 O O . LEU B 1 583 ? 14.094 -10.742 -4.285 1 98.44 583 LEU B O 1
ATOM 10173 N N . SER B 1 584 ? 11.984 -10.383 -4.762 1 98 584 SER B N 1
ATOM 10174 C CA . SER B 1 584 ? 11.711 -11.781 -5.086 1 98 584 SER B CA 1
ATOM 10175 C C . SER B 1 584 ? 11.773 -12.023 -6.59 1 98 584 SER B C 1
ATOM 10177 O O . SER B 1 584 ? 10.945 -11.5 -7.34 1 98 584 SER B O 1
ATOM 10179 N N . THR B 1 585 ? 12.742 -12.758 -7.031 1 98 585 THR B N 1
ATOM 10180 C CA . THR B 1 585 ? 12.977 -12.922 -8.461 1 98 585 THR B CA 1
ATOM 10181 C C . THR B 1 585 ? 12.867 -14.391 -8.859 1 98 585 THR B C 1
ATOM 10183 O O . THR B 1 585 ? 13.125 -15.281 -8.047 1 98 585 THR B O 1
ATOM 10186 N N . SER B 1 586 ? 12.438 -14.641 -10.055 1 96.94 586 SER B N 1
ATOM 10187 C CA . SER B 1 586 ? 12.375 -15.984 -10.609 1 96.94 586 SER B CA 1
ATOM 10188 C C . SER B 1 586 ? 12.539 -15.977 -12.125 1 96.94 586 SER B C 1
ATOM 10190 O O . SER B 1 586 ? 12.023 -15.086 -12.805 1 96.94 586 SER B O 1
ATOM 10192 N N . ASN B 1 587 ? 13.273 -16.938 -12.617 1 95.06 587 ASN B N 1
ATOM 10193 C CA . ASN B 1 587 ? 13.516 -17.094 -14.047 1 95.06 587 ASN B CA 1
ATOM 10194 C C . ASN B 1 587 ? 12.836 -18.328 -14.602 1 95.06 587 ASN B C 1
ATOM 10196 O O . ASN B 1 587 ? 12.906 -19.406 -14 1 95.06 587 ASN B O 1
ATOM 10200 N N . CYS B 1 588 ? 12.078 -18.172 -15.672 1 88.12 588 CYS B N 1
ATOM 10201 C CA . CYS B 1 588 ? 11.5 -19.281 -16.406 1 88.12 588 CYS B CA 1
ATOM 10202 C C . CYS B 1 588 ? 11.688 -19.109 -17.906 1 88.12 588 CYS B C 1
ATOM 10204 O O . CYS B 1 588 ? 10.859 -18.469 -18.562 1 88.12 588 CYS B O 1
ATOM 10206 N N . GLY B 1 589 ? 12.766 -19.516 -18.438 1 78.69 589 GLY B N 1
ATOM 10207 C CA . GLY B 1 589 ? 13.094 -19.188 -19.812 1 78.69 589 GLY B CA 1
ATOM 10208 C C . GLY B 1 589 ? 12.703 -20.281 -20.797 1 78.69 589 GLY B C 1
ATOM 10209 O O . GLY B 1 589 ? 13.148 -21.422 -20.672 1 78.69 589 GLY B O 1
ATOM 10210 N N . ASN B 1 590 ? 11.75 -20.078 -21.562 1 87.31 590 ASN B N 1
ATOM 10211 C CA . ASN B 1 590 ? 11.367 -20.875 -22.719 1 87.31 590 ASN B CA 1
ATOM 10212 C C . ASN B 1 590 ? 10.695 -20.031 -23.797 1 87.31 590 ASN B C 1
ATOM 10214 O O . ASN B 1 590 ? 9.945 -19.109 -23.484 1 87.31 590 ASN B O 1
ATOM 10218 N N . PRO B 1 591 ? 10.969 -20.328 -25.031 1 88.19 591 PRO B N 1
ATOM 10219 C CA . PRO B 1 591 ? 10.414 -19.531 -26.125 1 88.19 591 PRO B CA 1
ATOM 10220 C C . PRO B 1 591 ? 8.891 -19.578 -26.188 1 88.19 591 PRO B C 1
ATOM 10222 O O . PRO B 1 591 ? 8.266 -18.719 -26.812 1 88.19 591 PRO B O 1
ATOM 10225 N N . CYS B 1 592 ? 8.32 -20.547 -25.594 1 92.81 592 CYS B N 1
ATOM 10226 C CA . CYS B 1 592 ? 6.867 -20.688 -25.656 1 92.81 592 CYS B CA 1
ATOM 10227 C C . CYS B 1 592 ? 6.188 -19.625 -24.797 1 92.81 592 CYS B C 1
ATOM 10229 O O . CYS B 1 592 ? 4.992 -19.359 -24.969 1 92.81 592 CYS B O 1
ATOM 10231 N N . LEU B 1 593 ? 6.906 -19 -23.922 1 95.56 593 LEU B N 1
ATOM 10232 C CA . LEU B 1 593 ? 6.328 -18.016 -23 1 95.56 593 LEU B CA 1
ATOM 10233 C C . LEU B 1 593 ? 6.543 -16.594 -23.5 1 95.56 593 LEU B C 1
ATOM 10235 O O . LEU B 1 593 ? 7.633 -16.266 -23.969 1 95.56 593 LEU B O 1
ATOM 10239 N N . LYS B 1 594 ? 5.5 -15.859 -23.469 1 96 594 LYS B N 1
ATOM 10240 C CA . LYS B 1 594 ? 5.605 -14.43 -23.703 1 96 594 LYS B CA 1
ATOM 10241 C C . LYS B 1 594 ? 6.047 -13.688 -22.453 1 96 594 LYS B C 1
ATOM 10243 O O . LYS B 1 594 ? 6.898 -12.797 -22.516 1 96 594 LYS B O 1
ATOM 10248 N N . SER B 1 595 ? 5.477 -13.984 -21.344 1 95.5 595 SER B N 1
ATOM 10249 C CA . SER B 1 595 ? 5.828 -13.391 -20.062 1 95.5 595 SER B CA 1
ATOM 10250 C C . SER B 1 595 ? 5.434 -14.297 -18.906 1 95.5 595 SER B C 1
ATOM 10252 O O . SER B 1 595 ? 4.734 -15.297 -19.094 1 95.5 595 SER B O 1
ATOM 10254 N N . PHE B 1 596 ? 5.965 -14.023 -17.781 1 94.75 596 PHE B N 1
ATOM 10255 C CA . PHE B 1 596 ? 5.707 -14.742 -16.547 1 94.75 596 PHE B CA 1
ATOM 10256 C C . PHE B 1 596 ? 5.852 -13.82 -15.344 1 94.75 596 PHE B C 1
ATOM 10258 O O . PHE B 1 596 ? 6.664 -12.891 -15.359 1 94.75 596 PHE B O 1
ATOM 10265 N N . GLY B 1 597 ? 4.988 -14.031 -14.352 1 95.62 597 GLY B N 1
ATOM 10266 C CA . GLY B 1 597 ? 5.141 -13.164 -13.195 1 95.62 597 GLY B CA 1
ATOM 10267 C C . GLY B 1 597 ? 4.348 -13.625 -11.992 1 95.62 597 GLY B C 1
ATOM 10268 O O . GLY B 1 597 ? 3.605 -14.609 -12.07 1 95.62 597 GLY B O 1
ATOM 10269 N N . PHE B 1 598 ? 4.492 -12.977 -10.852 1 96.88 598 PHE B N 1
ATOM 10270 C CA . PHE B 1 598 ? 3.859 -13.203 -9.562 1 96.88 598 PHE B CA 1
ATOM 10271 C C . PHE B 1 598 ? 3.912 -11.938 -8.711 1 96.88 598 PHE B C 1
ATOM 10273 O O . PHE B 1 598 ? 4.551 -10.953 -9.086 1 96.88 598 PHE B O 1
ATOM 10280 N N . GLY B 1 599 ? 3.205 -11.906 -7.629 1 95.88 599 GLY B N 1
ATOM 10281 C CA . GLY B 1 599 ? 3.178 -10.75 -6.746 1 95.88 599 GLY B CA 1
ATOM 10282 C C . GLY B 1 599 ? 4.371 -10.688 -5.809 1 95.88 599 GLY B C 1
ATOM 10283 O O . GLY B 1 599 ? 5.105 -11.664 -5.668 1 95.88 599 GLY B O 1
ATOM 10284 N N . PRO B 1 600 ? 4.535 -9.477 -5.207 1 95.81 600 PRO B N 1
ATOM 10285 C CA . PRO B 1 600 ? 5.586 -9.375 -4.191 1 95.81 600 PRO B CA 1
ATOM 10286 C C . PRO B 1 600 ? 5.328 -10.273 -2.98 1 95.81 600 PRO B C 1
ATOM 10288 O O . PRO B 1 600 ? 4.176 -10.453 -2.582 1 95.81 600 PRO B O 1
ATOM 10291 N N . VAL B 1 601 ? 6.367 -10.734 -2.365 1 92.12 601 VAL B N 1
ATOM 10292 C CA . VAL B 1 601 ? 6.223 -11.672 -1.255 1 92.12 601 VAL B CA 1
ATOM 10293 C C . VAL B 1 601 ? 6.172 -10.906 0.065 1 92.12 601 VAL B C 1
ATOM 10295 O O . VAL B 1 601 ? 5.699 -11.43 1.076 1 92.12 601 VAL B O 1
ATOM 10298 N N . THR B 1 602 ? 6.715 -9.703 0.01 1 92.81 602 THR B N 1
ATOM 10299 C CA . THR B 1 602 ? 6.617 -8.82 1.168 1 92.81 602 THR B CA 1
ATOM 10300 C C . THR B 1 602 ? 5.938 -7.504 0.791 1 92.81 602 THR B C 1
ATOM 10302 O O . THR B 1 602 ? 5.984 -7.086 -0.368 1 92.81 602 THR B O 1
ATOM 10305 N N . ALA B 1 603 ? 5.332 -6.867 1.729 1 89.56 603 ALA B N 1
ATOM 10306 C CA . ALA B 1 603 ? 4.496 -5.699 1.485 1 89.56 603 ALA B CA 1
ATOM 10307 C C . ALA B 1 603 ? 5.297 -4.574 0.835 1 89.56 603 ALA B C 1
ATOM 10309 O O . ALA B 1 603 ? 4.777 -3.842 -0.01 1 89.56 603 ALA B O 1
ATOM 10310 N N . ASN B 1 604 ? 6.512 -4.434 1.165 1 92.25 604 ASN B N 1
ATOM 10311 C CA . ASN B 1 604 ? 7.328 -3.355 0.619 1 92.25 604 ASN B CA 1
ATOM 10312 C C . ASN B 1 604 ? 8.234 -3.85 -0.507 1 92.25 604 ASN B C 1
ATOM 10314 O O . ASN B 1 604 ? 9.219 -3.193 -0.854 1 92.25 604 ASN B O 1
ATOM 10318 N N . GLY B 1 605 ? 7.953 -4.973 -1.037 1 96.19 605 GLY B N 1
ATOM 10319 C CA . GLY B 1 605 ? 8.883 -5.57 -1.983 1 96.19 605 GLY B CA 1
ATOM 10320 C C . GLY B 1 605 ? 8.375 -5.551 -3.412 1 96.19 605 GLY B C 1
ATOM 10321 O O . GLY B 1 605 ? 7.441 -4.809 -3.734 1 96.19 605 GLY B O 1
ATOM 10322 N N . PHE B 1 606 ? 9.109 -6.266 -4.281 1 98.06 606 PHE B N 1
ATOM 10323 C CA . PHE B 1 606 ? 8.852 -6.414 -5.707 1 98.06 606 PHE B CA 1
ATOM 10324 C C . PHE B 1 606 ? 8.812 -7.887 -6.102 1 98.06 606 PHE B C 1
ATOM 10326 O O . PHE B 1 606 ? 9.609 -8.688 -5.605 1 98.06 606 PHE B O 1
ATOM 10333 N N . GLY B 1 607 ? 7.816 -8.297 -6.832 1 98.12 607 GLY B N 1
ATOM 10334 C CA . GLY B 1 607 ? 7.875 -9.547 -7.578 1 98.12 607 GLY B CA 1
ATOM 10335 C C . GLY B 1 607 ? 8.43 -9.383 -8.977 1 98.12 607 GLY B C 1
ATOM 10336 O O . GLY B 1 607 ? 7.949 -8.547 -9.75 1 98.12 607 GLY B O 1
ATOM 10337 N N . ILE B 1 608 ? 9.453 -10.156 -9.32 1 98.5 608 ILE B N 1
ATOM 10338 C CA . ILE B 1 608 ? 10.125 -9.992 -10.609 1 98.5 608 ILE B CA 1
ATOM 10339 C C . ILE B 1 608 ? 10.203 -11.336 -11.32 1 98.5 608 ILE B C 1
ATOM 10341 O O . ILE B 1 608 ? 11 -12.203 -10.945 1 98.5 608 ILE B O 1
ATOM 10345 N N . GLY B 1 609 ? 9.359 -11.523 -12.266 1 97.81 609 GLY B N 1
ATOM 10346 C CA . GLY B 1 609 ? 9.5 -12.625 -13.211 1 97.81 609 GLY B CA 1
ATOM 10347 C C . GLY B 1 609 ? 10.219 -12.234 -14.484 1 97.81 609 GLY B C 1
ATOM 10348 O O . GLY B 1 609 ? 9.953 -11.18 -15.055 1 97.81 609 GLY B O 1
ATOM 10349 N N . TYR B 1 610 ? 11.211 -13.031 -14.906 1 97.75 610 TYR B N 1
ATOM 10350 C CA . TYR B 1 610 ? 11.953 -12.617 -16.094 1 97.75 610 TYR B CA 1
ATOM 10351 C C . TYR B 1 610 ? 12.305 -13.82 -16.969 1 97.75 610 TYR B C 1
ATOM 10353 O O . TYR B 1 610 ? 12.375 -14.953 -16.469 1 97.75 610 TYR B O 1
ATOM 10361 N N . ILE B 1 611 ? 12.422 -13.586 -18.203 1 97.12 611 ILE B N 1
ATOM 10362 C CA . ILE B 1 611 ? 12.781 -14.555 -19.234 1 97.12 611 ILE B CA 1
ATOM 10363 C C . ILE B 1 611 ? 13.977 -14.039 -20.031 1 97.12 611 ILE B C 1
ATOM 10365 O O . ILE B 1 611 ? 13.945 -12.93 -20.578 1 97.12 611 ILE B O 1
ATOM 10369 N N . ILE B 1 612 ? 15.008 -14.875 -20.094 1 97.25 612 ILE B N 1
ATOM 10370 C CA . ILE B 1 612 ? 16.188 -14.523 -20.891 1 97.25 612 ILE B CA 1
ATOM 10371 C C . ILE B 1 612 ? 16.188 -15.344 -22.172 1 97.25 612 ILE B C 1
ATOM 10373 O O . ILE B 1 612 ? 16.453 -16.547 -22.156 1 97.25 612 ILE B O 1
ATOM 10377 N N . ARG B 1 613 ? 15.977 -14.695 -23.25 1 96.19 613 ARG B N 1
ATOM 10378 C CA . ARG B 1 613 ? 16.031 -15.328 -24.562 1 96.19 613 ARG B CA 1
ATOM 10379 C C . ARG B 1 613 ? 17.359 -15.047 -25.25 1 96.19 613 ARG B C 1
ATOM 10381 O O . ARG B 1 613 ? 18.219 -14.344 -24.703 1 96.19 613 ARG B O 1
ATOM 10388 N N . ASP B 1 614 ? 17.594 -15.609 -26.406 1 95.81 614 ASP B N 1
ATOM 10389 C CA . ASP B 1 614 ? 18.859 -15.461 -27.094 1 95.81 614 ASP B CA 1
ATOM 10390 C C . ASP B 1 614 ? 19.141 -13.992 -27.422 1 95.81 614 ASP B C 1
ATOM 10392 O O . ASP B 1 614 ? 20.281 -13.523 -27.297 1 95.81 614 ASP B O 1
ATOM 10396 N N . HIS B 1 615 ? 18.016 -13.25 -27.734 1 96.75 615 HIS B N 1
ATOM 10397 C CA . HIS B 1 615 ? 18.266 -11.906 -28.234 1 96.75 615 HIS B CA 1
ATOM 10398 C C . HIS B 1 615 ? 17.422 -10.875 -27.484 1 96.75 615 HIS B C 1
ATOM 10400 O O . HIS B 1 615 ? 17.344 -9.711 -27.891 1 96.75 615 HIS B O 1
ATOM 10406 N N . SER B 1 616 ? 16.766 -11.336 -26.438 1 96.69 616 SER B N 1
ATOM 10407 C CA . SER B 1 616 ? 15.922 -10.398 -25.703 1 96.69 616 SER B CA 1
ATOM 10408 C C . SER B 1 616 ? 15.789 -10.82 -24.234 1 96.69 616 SER B C 1
ATOM 10410 O O . SER B 1 616 ? 16.094 -11.961 -23.875 1 96.69 616 SER B O 1
ATOM 10412 N N . VAL B 1 617 ? 15.406 -9.93 -23.375 1 97.56 617 VAL B N 1
ATOM 10413 C CA . VAL B 1 617 ? 15.086 -10.148 -21.969 1 97.56 617 VAL B CA 1
ATOM 10414 C C . VAL B 1 617 ? 13.719 -9.539 -21.656 1 97.56 617 VAL B C 1
ATOM 10416 O O . VAL B 1 617 ? 13.477 -8.367 -21.922 1 97.56 617 VAL B O 1
ATOM 10419 N N . SER B 1 618 ? 12.828 -10.359 -21.188 1 97.31 618 SER B N 1
ATOM 10420 C CA . SER B 1 618 ? 11.523 -9.891 -20.75 1 97.31 618 SER B CA 1
ATOM 10421 C C . SER B 1 618 ? 11.406 -9.93 -19.219 1 97.31 618 SER B C 1
ATOM 10423 O O . SER B 1 618 ? 11.75 -10.93 -18.594 1 97.31 618 SER B O 1
ATOM 10425 N N . VAL B 1 619 ? 10.961 -8.828 -18.594 1 98.38 619 VAL B N 1
ATOM 10426 C CA . VAL B 1 619 ? 10.828 -8.742 -17.141 1 98.38 619 VAL B CA 1
ATOM 10427 C C . VAL B 1 619 ? 9.43 -8.242 -16.781 1 98.38 619 VAL B C 1
ATOM 10429 O O . VAL B 1 619 ? 8.922 -7.301 -17.391 1 98.38 619 VAL B O 1
ATOM 10432 N N . VAL B 1 620 ? 8.766 -8.922 -15.93 1 98.31 620 VAL B N 1
ATOM 10433 C CA . VAL B 1 620 ? 7.523 -8.453 -15.32 1 98.31 620 VAL B CA 1
ATOM 10434 C C . VAL B 1 620 ? 7.773 -8.062 -13.859 1 98.31 620 VAL B C 1
ATOM 10436 O O . VAL B 1 620 ? 8.234 -8.891 -13.07 1 98.31 620 VAL B O 1
ATOM 10439 N N . VAL B 1 621 ? 7.492 -6.789 -13.531 1 98.56 621 VAL B N 1
ATOM 10440 C CA . VAL B 1 621 ? 7.711 -6.285 -12.18 1 98.56 621 VAL B CA 1
ATOM 10441 C C . VAL B 1 621 ? 6.367 -5.941 -11.531 1 98.56 621 VAL B C 1
ATOM 10443 O O . VAL B 1 621 ? 5.543 -5.246 -12.133 1 98.56 621 VAL B O 1
ATOM 10446 N N . SER B 1 622 ? 6.133 -6.461 -10.391 1 98.06 622 SER B N 1
ATOM 10447 C CA . SER B 1 622 ? 4.941 -6.125 -9.617 1 98.06 622 SER B CA 1
ATOM 10448 C C . SER B 1 622 ? 5.309 -5.512 -8.273 1 98.06 622 SER B C 1
ATOM 10450 O O . SER B 1 622 ? 6.332 -5.859 -7.68 1 98.06 622 SER B O 1
ATOM 10452 N N . SER B 1 623 ? 4.523 -4.551 -7.75 1 97.94 623 SER B N 1
ATOM 10453 C CA . SER B 1 623 ? 4.707 -3.938 -6.438 1 97.94 623 SER B CA 1
ATOM 10454 C C . SER B 1 623 ? 3.424 -3.275 -5.949 1 97.94 623 SER B C 1
ATOM 10456 O O . SER B 1 623 ? 2.424 -3.244 -6.672 1 97.94 623 SER B O 1
ATOM 10458 N N . ARG B 1 624 ? 3.432 -2.865 -4.746 1 96.62 624 ARG B N 1
ATOM 10459 C CA . ARG B 1 624 ? 2.34 -2.07 -4.191 1 96.62 624 ARG B CA 1
ATOM 10460 C C . ARG B 1 624 ? 2.564 -0.583 -4.445 1 96.62 624 ARG B C 1
ATOM 10462 O O . ARG B 1 624 ? 2.609 0.212 -3.504 1 96.62 624 ARG B O 1
ATOM 10469 N N . HIS B 1 625 ? 2.758 -0.249 -5.699 1 96.81 625 HIS B N 1
ATOM 10470 C CA . HIS B 1 625 ? 2.92 1.119 -6.18 1 96.81 625 HIS B CA 1
ATOM 10471 C C . HIS B 1 625 ? 4.207 1.739 -5.648 1 96.81 625 HIS B C 1
ATOM 10473 O O . HIS B 1 625 ? 4.195 2.855 -5.129 1 96.81 625 HIS B O 1
ATOM 10479 N N . ARG B 1 626 ? 5.285 1.013 -5.805 1 96.38 626 ARG B N 1
ATOM 10480 C CA . ARG B 1 626 ? 6.617 1.452 -5.402 1 96.38 626 ARG B CA 1
ATOM 10481 C C . ARG B 1 626 ? 7.426 1.926 -6.602 1 96.38 626 ARG B C 1
ATOM 10483 O O . ARG B 1 626 ? 8.531 1.438 -6.848 1 96.38 626 ARG B O 1
ATOM 10490 N N . GLN B 1 627 ? 6.91 2.863 -7.379 1 95.31 627 GLN B N 1
ATOM 10491 C CA . GLN B 1 627 ? 7.551 3.389 -8.578 1 95.31 627 GLN B CA 1
ATOM 10492 C C . GLN B 1 627 ? 8 2.258 -9.5 1 95.31 627 GLN B C 1
ATOM 10494 O O . GLN B 1 627 ? 9.164 2.213 -9.914 1 95.31 627 GLN B O 1
ATOM 10499 N N . THR B 1 628 ? 7.07 1.417 -9.758 1 97.62 628 THR B N 1
ATOM 10500 C CA . THR B 1 628 ? 7.359 0.181 -10.477 1 97.62 628 THR B CA 1
ATOM 10501 C C . THR B 1 628 ? 7.883 0.48 -11.883 1 97.62 628 THR B C 1
ATOM 10503 O O . THR B 1 628 ? 8.852 -0.137 -12.328 1 97.62 628 THR B O 1
ATOM 10506 N N . ALA B 1 629 ? 7.262 1.465 -12.57 1 96.75 629 ALA B N 1
ATOM 10507 C CA . ALA B 1 629 ? 7.672 1.824 -13.922 1 96.75 629 ALA B CA 1
ATOM 10508 C C . ALA B 1 629 ? 9.086 2.396 -13.93 1 96.75 629 ALA B C 1
ATOM 10510 O O . ALA B 1 629 ? 9.875 2.102 -14.828 1 96.75 629 ALA B O 1
ATOM 10511 N N . ARG B 1 630 ? 9.352 3.244 -12.961 1 95.81 630 ARG B N 1
ATOM 10512 C CA . ARG B 1 630 ? 10.688 3.828 -12.867 1 95.81 630 ARG B CA 1
ATOM 10513 C C . ARG B 1 630 ? 11.742 2.752 -12.617 1 95.81 630 ARG B C 1
ATOM 10515 O O . ARG B 1 630 ? 12.828 2.795 -13.203 1 95.81 630 ARG B O 1
ATOM 10522 N N . PHE B 1 631 ? 11.461 1.864 -11.75 1 97.56 631 PHE B N 1
ATOM 10523 C CA . PHE B 1 631 ? 12.367 0.759 -11.461 1 97.56 631 PHE B CA 1
ATOM 10524 C C . PHE B 1 631 ? 12.656 -0.049 -12.727 1 97.56 631 PHE B C 1
ATOM 10526 O O . PHE B 1 631 ? 13.812 -0.353 -13.023 1 97.56 631 PHE B O 1
ATOM 10533 N N . ALA B 1 632 ? 11.625 -0.418 -13.477 1 97.69 632 ALA B N 1
ATOM 10534 C CA . ALA B 1 632 ? 11.773 -1.163 -14.727 1 97.69 632 ALA B CA 1
ATOM 10535 C C . ALA B 1 632 ? 12.625 -0.384 -15.727 1 97.69 632 ALA B C 1
ATOM 10537 O O . ALA B 1 632 ? 13.469 -0.959 -16.406 1 97.69 632 ALA B O 1
ATOM 10538 N N . SER B 1 633 ? 12.391 0.875 -15.812 1 95.94 633 SER B N 1
ATOM 10539 C CA . SER B 1 633 ? 13.156 1.723 -16.719 1 95.94 633 SER B CA 1
ATOM 10540 C C . SER B 1 633 ? 14.641 1.725 -16.359 1 95.94 633 SER B C 1
ATOM 10542 O O . SER B 1 633 ? 15.5 1.729 -17.234 1 95.94 633 SER B O 1
ATOM 10544 N N . LEU B 1 634 ? 14.898 1.772 -15.07 1 95.62 634 LEU B N 1
ATOM 10545 C CA . LEU B 1 634 ? 16.281 1.754 -14.609 1 95.62 634 LEU B CA 1
ATOM 10546 C C . LEU B 1 634 ? 16.953 0.431 -14.961 1 95.62 634 LEU B C 1
ATOM 10548 O O . LEU B 1 634 ? 18.156 0.395 -15.242 1 95.62 634 LEU B O 1
ATOM 10552 N N . MET B 1 635 ? 16.203 -0.674 -14.961 1 97.56 635 MET B N 1
ATOM 10553 C CA . MET B 1 635 ? 16.75 -1.947 -15.43 1 97.56 635 MET B CA 1
ATOM 10554 C C . MET B 1 635 ? 17.188 -1.852 -16.891 1 97.56 635 MET B C 1
ATOM 10556 O O . MET B 1 635 ? 18.297 -2.283 -17.234 1 97.56 635 MET B O 1
ATOM 10560 N N . GLU B 1 636 ? 16.328 -1.293 -17.656 1 96.75 636 GLU B N 1
ATOM 10561 C CA . GLU B 1 636 ? 16.641 -1.145 -19.078 1 96.75 636 GLU B CA 1
ATOM 10562 C C . GLU B 1 636 ? 17.891 -0.307 -19.281 1 96.75 636 GLU B C 1
ATOM 10564 O O . GLU B 1 636 ? 18.766 -0.67 -20.078 1 96.75 636 GLU B O 1
ATOM 10569 N N . LYS B 1 637 ? 17.984 0.779 -18.594 1 94.5 637 LYS B N 1
ATOM 10570 C CA . LYS B 1 637 ? 19.125 1.671 -18.719 1 94.5 637 LYS B CA 1
ATOM 10571 C C . LYS B 1 637 ? 20.406 1.001 -18.219 1 94.5 637 LYS B C 1
ATOM 10573 O O . LYS B 1 637 ? 21.484 1.252 -18.75 1 94.5 637 LYS B O 1
ATOM 10578 N N . SER B 1 638 ? 20.266 0.229 -17.203 1 96.12 638 SER B N 1
ATOM 10579 C CA . SER B 1 638 ? 21.406 -0.533 -16.703 1 96.12 638 SER B CA 1
ATOM 10580 C C . SER B 1 638 ? 21.922 -1.505 -17.766 1 96.12 638 SER B C 1
ATOM 10582 O O . SER B 1 638 ? 23.125 -1.632 -17.969 1 96.12 638 SER B O 1
ATOM 10584 N N . LEU B 1 639 ? 21.031 -2.178 -18.438 1 97.88 639 LEU B N 1
ATOM 10585 C CA . LEU B 1 639 ? 21.391 -3.092 -19.516 1 97.88 639 LEU B CA 1
ATOM 10586 C C . LEU B 1 639 ? 22.141 -2.357 -20.609 1 97.88 639 LEU B C 1
ATOM 10588 O O . LEU B 1 639 ? 23.188 -2.834 -21.094 1 97.88 639 LEU B O 1
ATOM 10592 N N . LEU B 1 640 ? 21.672 -1.241 -20.953 1 96.44 640 LEU B N 1
ATOM 10593 C CA . LEU B 1 640 ? 22.281 -0.457 -22.016 1 96.44 640 LEU B CA 1
ATOM 10594 C C . LEU B 1 640 ? 23.656 0.064 -21.609 1 96.44 640 LEU B C 1
ATOM 10596 O O . LEU B 1 640 ? 24.594 0.038 -22.391 1 96.44 640 LEU B O 1
ATOM 10600 N N . GLU B 1 641 ? 23.75 0.534 -20.375 1 95 641 GLU B N 1
ATOM 10601 C CA . GLU B 1 641 ? 25 1.099 -19.891 1 95 641 GLU B CA 1
ATOM 10602 C C . GLU B 1 641 ? 26.109 0.043 -19.844 1 95 641 GLU B C 1
ATOM 10604 O O . GLU B 1 641 ? 27.25 0.323 -20.203 1 95 641 GLU B O 1
ATOM 10609 N N . ILE B 1 642 ? 25.812 -1.091 -19.406 1 97.19 642 ILE B N 1
ATOM 10610 C CA . ILE B 1 642 ? 26.812 -2.15 -19.328 1 97.19 642 ILE B CA 1
ATOM 10611 C C . ILE B 1 642 ? 27.297 -2.496 -20.734 1 97.19 642 ILE B C 1
ATOM 10613 O O . ILE B 1 642 ? 28.484 -2.705 -20.953 1 97.19 642 ILE B O 1
ATOM 10617 N N . ASP B 1 643 ? 26.406 -2.576 -21.672 1 97.19 643 ASP B N 1
ATOM 10618 C CA . ASP B 1 643 ? 26.781 -2.82 -23.062 1 97.19 643 ASP B CA 1
ATOM 10619 C C . ASP B 1 643 ? 27.75 -1.745 -23.562 1 97.19 643 ASP B C 1
ATOM 10621 O O . ASP B 1 643 ? 28.719 -2.051 -24.25 1 97.19 643 ASP B O 1
ATOM 10625 N N . ARG B 1 644 ? 27.5 -0.52 -23.234 1 95.56 644 ARG B N 1
ATOM 10626 C CA . ARG B 1 644 ? 28.359 0.592 -23.641 1 95.56 644 ARG B CA 1
ATOM 10627 C C . ARG B 1 644 ? 29.75 0.457 -23.031 1 95.56 644 ARG B C 1
ATOM 10629 O O . ARG B 1 644 ? 30.75 0.759 -23.703 1 95.56 644 ARG B O 1
ATOM 10636 N N . ILE B 1 645 ? 29.812 0.07 -21.828 1 95.75 645 ILE B N 1
ATOM 10637 C CA . ILE B 1 645 ? 31.078 -0.115 -21.141 1 95.75 645 ILE B CA 1
ATOM 10638 C C . ILE B 1 645 ? 31.922 -1.157 -21.859 1 95.75 645 ILE B C 1
ATOM 10640 O O . ILE B 1 645 ? 33.125 -0.948 -22.094 1 95.75 645 ILE B O 1
ATOM 10644 N N . PHE B 1 646 ? 31.344 -2.242 -22.203 1 96.88 646 PHE B N 1
ATOM 10645 C CA . PHE B 1 646 ? 32.062 -3.305 -22.906 1 96.88 646 PHE B CA 1
ATOM 10646 C C . PHE B 1 646 ? 32.531 -2.838 -24.281 1 96.88 646 PHE B C 1
ATOM 10648 O O . PHE B 1 646 ? 33.625 -3.143 -24.703 1 96.88 646 PHE B O 1
ATOM 10655 N N . LYS B 1 647 ? 31.656 -2.104 -24.984 1 95.31 647 LYS B N 1
ATOM 10656 C CA . LYS B 1 647 ? 32 -1.591 -26.312 1 95.31 647 LYS B CA 1
ATOM 10657 C C . LYS B 1 647 ? 33.188 -0.62 -26.234 1 95.31 647 LYS B C 1
ATOM 10659 O O . LYS B 1 647 ? 34.062 -0.657 -27.078 1 95.31 647 LYS B O 1
ATOM 10664 N N . ARG B 1 648 ? 33.094 0.223 -25.266 1 93.5 648 ARG B N 1
ATOM 10665 C CA . ARG B 1 648 ? 34.188 1.179 -25.078 1 93.5 648 ARG B CA 1
ATOM 10666 C C . ARG B 1 648 ? 35.5 0.463 -24.781 1 93.5 648 ARG B C 1
ATOM 10668 O O . ARG B 1 648 ? 36.562 0.839 -25.312 1 93.5 648 ARG B O 1
ATOM 10675 N N . GLN B 1 649 ? 35.406 -0.468 -23.969 1 91.88 649 GLN B N 1
ATOM 10676 C CA . GLN B 1 649 ? 36.625 -1.227 -23.609 1 91.88 649 GLN B CA 1
ATOM 10677 C C . GLN B 1 649 ? 37.156 -1.973 -24.828 1 91.88 649 GLN B C 1
ATOM 10679 O O . GLN B 1 649 ? 38.375 -2.062 -25 1 91.88 649 GLN B O 1
ATOM 10684 N N . GLN B 1 650 ? 36.375 -2.539 -25.656 1 91.06 650 GLN B N 1
ATOM 10685 C CA . GLN B 1 650 ? 36.781 -3.236 -26.859 1 91.06 650 GLN B CA 1
ATOM 10686 C C . GLN B 1 650 ? 37.438 -2.277 -27.844 1 91.06 650 GLN B C 1
ATOM 10688 O O . GLN B 1 650 ? 38.438 -2.631 -28.5 1 91.06 650 GLN B O 1
ATOM 10693 N N . ALA B 1 651 ? 36.844 -1.106 -27.906 1 88.25 651 ALA B N 1
ATOM 10694 C CA . ALA B 1 651 ? 37.406 -0.098 -28.797 1 88.25 651 ALA B CA 1
ATOM 10695 C C . ALA B 1 651 ? 38.812 0.322 -28.344 1 88.25 651 ALA B C 1
ATOM 10697 O O . ALA B 1 651 ? 39.688 0.565 -29.172 1 88.25 651 ALA B O 1
ATOM 10698 N N . ARG B 1 652 ? 38.969 0.455 -27.172 1 86.44 652 ARG B N 1
ATOM 10699 C CA . ARG B 1 652 ? 40.25 0.827 -26.609 1 86.44 652 ARG B CA 1
ATOM 10700 C C . ARG B 1 652 ? 41.281 -0.273 -26.844 1 86.44 652 ARG B C 1
ATOM 10702 O O . ARG B 1 652 ? 42.469 0.011 -27.094 1 86.44 652 ARG B O 1
ATOM 10709 N N . ALA B 1 653 ? 40.938 -1.452 -26.75 1 83.06 653 ALA B N 1
ATOM 10710 C CA . ALA B 1 653 ? 41.844 -2.586 -26.953 1 83.06 653 ALA B CA 1
ATOM 10711 C C . ALA B 1 653 ? 42.219 -2.721 -28.422 1 83.06 653 ALA B C 1
ATOM 10713 O O . ALA B 1 653 ? 43.312 -3.188 -28.75 1 83.06 653 ALA B O 1
ATOM 10714 N N . ALA B 1 654 ? 41.5 -2.438 -29.359 1 74.19 654 ALA B N 1
ATOM 10715 C CA . ALA B 1 654 ? 41.781 -2.537 -30.797 1 74.19 654 ALA B CA 1
ATOM 10716 C C . ALA B 1 654 ? 42.719 -1.418 -31.266 1 74.19 654 ALA B C 1
ATOM 10718 O O . ALA B 1 654 ? 43.438 -1.57 -32.25 1 74.19 654 ALA B O 1
ATOM 10719 N N . LYS B 1 655 ? 42.781 -0.262 -30.844 1 59.09 655 LYS B N 1
ATOM 10720 C CA . LYS B 1 655 ? 43.688 0.815 -31.25 1 59.09 655 LYS B CA 1
ATOM 10721 C C . LYS B 1 655 ? 44.5 1.311 -30.062 1 59.09 655 LYS B C 1
ATOM 10723 O O . LYS B 1 655 ? 44.25 2.379 -29.516 1 59.09 655 LYS B O 1
ATOM 10728 N N . PRO B 1 656 ? 45.562 0.468 -29.703 1 53 656 PRO B N 1
ATOM 10729 C CA . PRO B 1 656 ? 46.312 0.908 -28.516 1 53 656 PRO B CA 1
ATOM 10730 C C . PRO B 1 656 ? 47 2.254 -28.719 1 53 656 PRO B C 1
ATOM 10732 O O . PRO B 1 656 ? 47.531 2.818 -27.766 1 53 656 PRO B O 1
ATOM 10735 N N . ALA B 1 657 ? 47.688 2.652 -30.031 1 38.81 657 ALA B N 1
ATOM 10736 C CA . ALA B 1 657 ? 48.688 3.691 -30.156 1 38.81 657 ALA B CA 1
ATOM 10737 C C . ALA B 1 657 ? 48.188 5.027 -29.625 1 38.81 657 ALA B C 1
ATOM 10739 O O . ALA B 1 657 ? 48.969 5.832 -29.094 1 38.81 657 ALA B O 1
ATOM 10740 N N . ALA B 1 658 ? 47.5 5.793 -30.531 1 36.22 658 ALA B N 1
ATOM 10741 C CA . ALA B 1 658 ? 47.375 7.23 -30.297 1 36.22 658 ALA B CA 1
ATOM 10742 C C . ALA B 1 658 ? 46.844 7.516 -28.906 1 36.22 658 ALA B C 1
ATOM 10744 O O . ALA B 1 658 ? 45.875 6.91 -28.469 1 36.22 658 ALA B O 1
ATOM 10745 N N . ARG B 1 659 ? 47.656 7.965 -28 1 35.56 659 ARG B N 1
ATOM 10746 C CA . ARG B 1 659 ? 47.375 8.617 -26.719 1 35.56 659 ARG B CA 1
ATOM 10747 C C . ARG B 1 659 ? 46.125 9.445 -26.797 1 35.56 659 ARG B C 1
ATOM 10749 O O . ARG B 1 659 ? 46.156 10.625 -27.141 1 35.56 659 ARG B O 1
ATOM 10756 N N . THR B 1 660 ? 45.281 9.109 -27.656 1 33.72 660 THR B N 1
ATOM 10757 C CA . THR B 1 660 ? 44.188 10.078 -27.641 1 33.72 660 THR B CA 1
ATOM 10758 C C . THR B 1 660 ? 43.875 10.523 -26.219 1 33.72 660 THR B C 1
ATOM 10760 O O . THR B 1 660 ? 43.938 9.719 -25.281 1 33.72 660 THR B O 1
ATOM 10763 N N . THR B 1 661 ? 44.156 11.781 -25.969 1 31.77 661 THR B N 1
ATOM 10764 C CA . THR B 1 661 ? 43.812 12.555 -24.797 1 31.77 661 THR B CA 1
ATOM 10765 C C . THR B 1 661 ? 42.625 11.922 -24.062 1 31.77 661 THR B C 1
ATOM 10767 O O . THR B 1 661 ? 41.75 11.305 -24.672 1 31.77 661 THR B O 1
ATOM 10770 N N . ALA B 1 662 ? 42.875 11.711 -22.766 1 34.44 662 ALA B N 1
ATOM 10771 C CA . ALA B 1 662 ? 41.875 11.492 -21.734 1 34.44 662 ALA B CA 1
ATOM 10772 C C . ALA B 1 662 ? 40.531 12.102 -22.141 1 34.44 662 ALA B C 1
ATOM 10774 O O . ALA B 1 662 ? 40.312 13.297 -21.922 1 34.44 662 ALA B O 1
ATOM 10775 N N . SER B 1 663 ? 40.188 12.016 -23.344 1 35.38 663 SER B N 1
ATOM 10776 C CA . SER B 1 663 ? 38.812 12.531 -23.516 1 35.38 663 SER B CA 1
ATOM 10777 C C . SER B 1 663 ? 37.938 12.164 -22.328 1 35.38 663 SER B C 1
ATOM 10779 O O . SER B 1 663 ? 37.906 11.008 -21.891 1 35.38 663 SER B O 1
ATOM 10781 N N . ALA B 1 664 ? 37.75 13.055 -21.469 1 35.78 664 ALA B N 1
ATOM 10782 C CA . ALA B 1 664 ? 36.781 13.102 -20.375 1 35.78 664 ALA B CA 1
ATOM 10783 C C . ALA B 1 664 ? 35.625 12.148 -20.625 1 35.78 664 ALA B C 1
ATOM 10785 O O . ALA B 1 664 ? 35.031 12.148 -21.703 1 35.78 664 ALA B O 1
ATOM 10786 N N . ASN B 1 665 ? 35.594 10.844 -20.109 1 40.28 665 ASN B N 1
ATOM 10787 C CA . ASN B 1 665 ? 34.469 9.93 -19.969 1 40.28 665 ASN B CA 1
ATOM 10788 C C . ASN B 1 665 ? 33.125 10.664 -20.125 1 40.28 665 ASN B C 1
ATOM 10790 O O . ASN B 1 665 ? 32.625 11.266 -19.172 1 40.28 665 ASN B O 1
ATOM 10794 N N . THR B 1 666 ? 32.938 11.234 -21.234 1 46.31 666 THR B N 1
ATOM 10795 C CA . THR B 1 666 ? 31.609 11.781 -21.453 1 46.31 666 THR B CA 1
ATOM 10796 C C . THR B 1 666 ? 30.531 10.797 -20.984 1 46.31 666 THR B C 1
ATOM 10798 O O . THR B 1 666 ? 30.469 9.664 -21.469 1 46.31 666 THR B O 1
ATOM 10801 N N . LYS B 1 667 ? 30.094 11.016 -19.875 1 53.72 667 LYS B N 1
ATOM 10802 C CA . LYS B 1 667 ? 29.031 10.281 -19.188 1 53.72 667 LYS B CA 1
ATOM 10803 C C . LYS B 1 667 ? 27.875 9.992 -20.141 1 53.72 667 LYS B C 1
ATOM 10805 O O . LYS B 1 667 ? 27.359 10.906 -20.797 1 53.72 667 LYS B O 1
ATOM 10810 N N . SER B 1 668 ? 27.656 8.625 -20.469 1 61.72 668 SER B N 1
ATOM 10811 C CA . SER B 1 668 ? 26.547 8.211 -21.344 1 61.72 668 SER B CA 1
ATOM 10812 C C . SER B 1 668 ? 25.219 8.734 -20.812 1 61.72 668 SER B C 1
ATOM 10814 O O . SER B 1 668 ? 25.078 9.008 -19.625 1 61.72 668 SER B O 1
ATOM 10816 N N . GLU B 1 669 ? 24.375 9.148 -21.625 1 65.75 669 GLU B N 1
ATOM 10817 C CA . GLU B 1 669 ? 23.016 9.539 -21.328 1 65.75 669 GLU B CA 1
ATOM 10818 C C . GLU B 1 669 ? 22.328 8.523 -20.422 1 65.75 669 GLU B C 1
ATOM 10820 O O . GLU B 1 669 ? 21.531 8.883 -19.562 1 65.75 669 GLU B O 1
ATOM 10825 N N . ASP B 1 670 ? 22.906 7.367 -20.406 1 66.06 670 ASP B N 1
ATOM 10826 C CA . ASP B 1 670 ? 22.312 6.301 -19.594 1 66.06 670 ASP B CA 1
ATOM 10827 C C . ASP B 1 670 ? 22.75 6.414 -18.125 1 66.06 670 ASP B C 1
ATOM 10829 O O . ASP B 1 670 ? 21.969 6.152 -17.219 1 66.06 670 ASP B O 1
ATOM 10833 N N . MET B 1 671 ? 23.875 6.844 -17.953 1 64.06 671 MET B N 1
ATOM 10834 C CA . MET B 1 671 ? 24.359 7.023 -16.594 1 64.06 671 MET B CA 1
ATOM 10835 C C . MET B 1 671 ? 23.656 8.203 -15.922 1 64.06 671 MET B C 1
ATOM 10837 O O . MET B 1 671 ? 23.297 8.117 -14.75 1 64.06 671 MET B O 1
ATOM 10841 N N . LYS B 1 672 ? 23.438 9.258 -16.703 1 69.56 672 LYS B N 1
ATOM 10842 C CA . LYS B 1 672 ? 22.688 10.391 -16.188 1 69.56 672 LYS B CA 1
ATOM 10843 C C . LYS B 1 672 ? 21.266 9.977 -15.82 1 69.56 672 LYS B C 1
ATOM 10845 O O . LYS B 1 672 ? 20.703 10.438 -14.812 1 69.56 672 LYS B O 1
ATOM 10850 N N . TYR B 1 673 ? 20.859 9.078 -16.656 1 63.41 673 TYR B N 1
ATOM 10851 C CA . TYR B 1 673 ? 19.531 8.539 -16.422 1 63.41 673 TYR B CA 1
ATOM 10852 C C . TYR B 1 673 ? 19.484 7.734 -15.133 1 63.41 673 TYR B C 1
ATOM 10854 O O . TYR B 1 673 ? 18.578 7.895 -14.32 1 63.41 673 TYR B O 1
ATOM 10862 N N . LEU B 1 674 ? 20.453 7.062 -14.836 1 62.53 674 LEU B N 1
ATOM 10863 C CA . LEU B 1 674 ? 20.531 6.207 -13.656 1 62.53 674 LEU B CA 1
ATOM 10864 C C . LEU B 1 674 ? 20.625 7.035 -12.383 1 62.53 674 LEU B C 1
ATOM 10866 O O . LEU B 1 674 ? 20.172 6.613 -11.328 1 62.53 674 LEU B O 1
ATOM 10870 N N . LEU B 1 675 ? 21.109 8.188 -12.594 1 67.5 675 LEU B N 1
ATOM 10871 C CA . LEU B 1 675 ? 21.359 9.031 -11.43 1 67.5 675 LEU B CA 1
ATOM 10872 C C . LEU B 1 675 ? 20.375 10.195 -11.383 1 67.5 675 LEU B C 1
ATOM 10874 O O . LEU B 1 675 ? 20.594 11.172 -10.664 1 67.5 675 LEU B O 1
ATOM 10878 N N . SER B 1 676 ? 19.297 10.039 -12.102 1 63 676 SER B N 1
ATOM 10879 C CA . SER B 1 676 ? 18.203 11 -12.109 1 63 676 SER B CA 1
ATOM 10880 C C . SER B 1 676 ? 18.719 12.422 -12.344 1 63 676 SER B C 1
ATOM 10882 O O . SER B 1 676 ? 18.281 13.359 -11.68 1 63 676 SER B O 1
ATOM 10884 N N . GLY B 1 677 ? 19.766 12.57 -13.203 1 54.47 677 GLY B N 1
ATOM 10885 C CA . GLY B 1 677 ? 20.297 13.883 -13.547 1 54.47 677 GLY B CA 1
ATOM 10886 C C . GLY B 1 677 ? 21.375 14.367 -12.602 1 54.47 677 GLY B C 1
ATOM 10887 O O . GLY B 1 677 ? 22 15.398 -12.844 1 54.47 677 GLY B O 1
ATOM 10888 N N . TYR B 1 678 ? 21.531 13.562 -11.508 1 57.44 678 TYR B N 1
ATOM 10889 C CA . TYR B 1 678 ? 22.578 13.93 -10.57 1 57.44 678 TYR B CA 1
ATOM 10890 C C . TYR B 1 678 ? 23.906 13.305 -10.969 1 57.44 678 TYR B C 1
ATOM 10892 O O . TYR B 1 678 ? 23.938 12.305 -11.688 1 57.44 678 TYR B O 1
ATOM 10900 N N . ASP B 1 679 ? 24.953 13.984 -10.812 1 52.59 679 ASP B N 1
ATOM 10901 C CA . ASP B 1 679 ? 26.281 13.492 -11.164 1 52.59 679 ASP B CA 1
ATOM 10902 C C . ASP B 1 679 ? 26.688 12.312 -10.281 1 52.59 679 ASP B C 1
ATOM 10904 O O . ASP B 1 679 ? 26 12 -9.312 1 52.59 679 ASP B O 1
ATOM 10908 N N . TYR B 1 680 ? 27.766 11.57 -10.477 1 45.19 680 TYR B N 1
ATOM 10909 C CA . TYR B 1 680 ? 28.297 10.367 -9.852 1 45.19 680 TYR B CA 1
ATOM 10910 C C . TYR B 1 680 ? 28.375 10.523 -8.336 1 45.19 680 TYR B C 1
ATOM 10912 O O . TYR B 1 680 ? 28.734 11.594 -7.844 1 45.19 680 TYR B O 1
ATOM 10920 N N . PHE B 1 681 ? 27.578 9.594 -7.602 1 47.72 681 PHE B N 1
ATOM 10921 C CA . PHE B 1 681 ? 27.578 9.695 -6.148 1 47.72 681 PHE B CA 1
ATOM 10922 C C . PHE B 1 681 ? 28.562 8.719 -5.531 1 47.72 681 PHE B C 1
ATOM 10924 O O . PHE B 1 681 ? 28.828 7.652 -6.09 1 47.72 681 PHE B O 1
ATOM 10931 N N . ASP B 1 682 ? 29.578 9.18 -4.754 1 41.47 682 ASP B N 1
ATOM 10932 C CA . ASP B 1 682 ? 30.141 8.242 -3.791 1 41.47 682 ASP B CA 1
ATOM 10933 C C . ASP B 1 682 ? 29.062 7.742 -2.82 1 41.47 682 ASP B C 1
ATOM 10935 O O . ASP B 1 682 ? 28.484 8.531 -2.08 1 41.47 682 ASP B O 1
ATOM 10939 N N . VAL B 1 683 ? 28.266 6.875 -3.154 1 41.75 683 VAL B N 1
ATOM 10940 C CA . VAL B 1 683 ? 27.109 6.371 -2.42 1 41.75 683 VAL B CA 1
ATOM 10941 C C . VAL B 1 683 ? 27.516 6.016 -0.993 1 41.75 683 VAL B C 1
ATOM 10943 O O . VAL B 1 683 ? 28.109 4.961 -0.755 1 41.75 683 VAL B O 1
ATOM 10946 N N . SER B 1 684 ? 28.219 6.766 -0.204 1 36.25 684 SER B N 1
ATOM 10947 C CA . SER B 1 684 ? 28.328 6.449 1.217 1 36.25 684 SER B CA 1
ATOM 10948 C C . SER B 1 684 ? 26.984 6.59 1.915 1 36.25 684 SER B C 1
ATOM 10950 O O . SER B 1 684 ? 26.625 7.676 2.385 1 36.25 684 SER B O 1
ATOM 10952 N N . VAL B 1 685 ? 25.984 6.188 1.409 1 36.62 685 VAL B N 1
ATOM 10953 C CA . VAL B 1 685 ? 24.719 6.523 2.059 1 36.62 685 VAL B CA 1
ATOM 10954 C C . VAL B 1 685 ? 24.656 5.867 3.438 1 36.62 685 VAL B C 1
ATOM 10956 O O . VAL B 1 685 ? 24.672 4.641 3.549 1 36.62 685 VAL B O 1
ATOM 10959 N N . SER B 1 686 ? 25.203 6.508 4.43 1 33.09 686 SER B N 1
ATOM 10960 C CA . SER B 1 686 ? 25.062 6.105 5.824 1 33.09 686 SER B CA 1
ATOM 10961 C C . SER B 1 686 ? 23.594 5.914 6.199 1 33.09 686 SER B C 1
ATOM 10963 O O . SER B 1 686 ? 23.266 5.684 7.363 1 33.09 686 SER B O 1
ATOM 10965 N N . GLY B 1 687 ? 22.547 5.859 5.391 1 30.47 687 GLY B N 1
ATOM 10966 C CA . GLY B 1 687 ? 21.328 5.703 6.152 1 30.47 687 GLY B CA 1
ATOM 10967 C C . GLY B 1 687 ? 21.203 4.344 6.809 1 30.47 687 GLY B C 1
ATOM 10968 O O . GLY B 1 687 ? 21.797 3.367 6.352 1 30.47 687 GLY B O 1
#

Sequence (1374 aa):
MPNLKRLPIPPLQDTLNRYLARVEPLQDERQNRRTRRTVLSAENLDALNTLHERLLEYDARLAESNPESSYIEQFWYDAYLLYDATVVLNVNPYFQLQDDPTIKDTPETAAQGPYGAHTVQVRRAARLTTSILKFIRQIRHGTLRTDTVRGKTPLSMDQYERLFGSSRIPPGPGEPSCHLQTDATSHHVVAMYRGQFYWFDVLDTRNEPIFATPEQLEWNLYSIIMDAESAGSGSAPFGVFTTESRRVWSNIRDYLFHADDCTNWRNLKLIDSALFVVCLDDVAFAADQQDELTRSMLCGTSTINLDPHQHQPPLNVQTGTCLNRWYDKLQLIVTKNGKAGINFEHTGVDGHTVLRLATDIYTDSILSFARGVTKNVVDIFSDDDGKPSSSSLASAAHSANLITIPRKLEWRTDNFLQSSLHFAETRISDLISQYEFVNLDFSNYGASHIKTVFKCSPDAFVQQVFQVAYFALYGRFETVYEPAMTKAFQNGRTEAIRSVTGQSKLFVKSLLDQDASDATKIQLLHDACTAHSQITRECSQGLGQDRHLYALYCLWNQWYKDKLELPPIFRDKSWTTMQNNVLSTSNCGNPCLKSFGFGPVTANGFGIGYIIRDHSVSVVVSSRHRQTARFASLMEKSLLEIDRIFKRQQARAAKPAARTTASANTKSEDMKYLLSGYDYFDVSVSGMPNLKRLPIPPLQDTLNRYLARVEPLQDERQNRRTRRTVLSAENLDALNTLHERLLEYDARLAESNPESSYIEQFWYDAYLLYDATVVLNVNPYFQLQDDPTIKDTPETAAQGPYGAHTVQVRRAARLTTSILKFIRQIRHGTLRTDTVRGKTPLSMDQYERLFGSSRIPPGPGEPSCHLQTDATSHHVVAMYRGQFYWFDVLDTRNEPIFATPEQLEWNLYSIIMDAESAGSGSAPFGVFTTESRRVWSNIRDYLFHADDCTNWRNLKLIDSALFVVCLDDVAFAADQQDELTRSMLCGTSTINLDPHQHQPPLNVQTGTCLNRWYDKLQLIVTKNGKAGINFEHTGVDGHTVLRLATDIYTDSILSFARGVTKNVVDIFSDDDGKPSSSSLASAAHSANLITIPRKLEWRTDNFLQSSLHFAETRISDLISQYEFVNLDFSNYGASHIKTVFKCSPDAFVQQVFQVAYFALYGRFETVYEPAMTKAFQNGRTEAIRSVTGQSKLFVKSLLDQDASDATKIQLLHDACTAHSQITRECSQGLGQDRHLYALYCLWNQWYKDKLELPPIFRDKSWTTMQNNVLSTSNCGNPCLKSFGFGPVTANGFGIGYIIRDHSVSVVVSSRHRQTARFASLMEKSLLEIDRIFKRQQARAAKPAARTTASANTKSEDMKYLLSGYDYFDVSVSG

Nearest PDB structures (foldseek):
  1xmd-assembly2_B  TM=8.779E-01  e=2.375E-39  Mus musculus
  1xmc-assembly2_B  TM=8.783E-01  e=2.745E-39  Mus musculus
  1xmd-assembly1_A  TM=8.814E-01  e=1.129E-37  Mus musculus
  1xl7-assembly2_B  TM=8.580E-01  e=6.027E-38  Mus musculus
  1xmc-assembly1_A  TM=8.615E-01  e=2.564E-37  Mus musculus

pLDDT: mean 89.98, std 14.32, range [30.47, 98.88]

InterPro domains:
  IPR000542 Acyltransferase ChoActase/COT/CPT [PS00439] (4-19)
  IPR000542 Acyltransferase ChoActase/COT/CPT [PS00440] (325-351)
  IPR000542 Acyltransferase ChoActase/COT/CPT [PTHR22589] (3-646)
  IPR023213 Chloramphenicol acetyltransferase-like domain superfamily [G3DSA:3.30.559.10] (4-642)
  IPR039551 Choline/Carnitine o-acyltransferase, domain 1 and 2 [PF00755] (7-636)
  IPR042231 Choline/Carnitine o-acyltransferase, domain 2 [G3DSA:3.30.559.70] (70-438)

Organism: Saccharomyces cerevisiae (strain ATCC 204508 / S288c) (NCBI:txid559292)

Foldseek 3Di:
DPPFAAQDQFDPVLLLVQLLQLLVLFDDPVQSVVLCCQCPPPQQVVLLVVLSVVLVVVQVVCCVVPVLDGSQLVVLLQVQWLFQAACFQQPKWKFWFDFQPVQAQDQCCQCPPPLHLQRQQLLLLLLLVVLLLLVQLCVLVVNDDFDDDPPPFTFAPVLVQLQFQWFFAFDAVPGNTTDIDHASQAFKEWEWDLLWIKMFGQAFRSSHGLDPDSVLSSVQNSVVNVVVVVVPNPAQNPLLLSRGGSVLSNVVLVVQVPDPDVLVVVVVVSNSRHGEYEFEYADDDDPVCVQQVSLCRRQWDWDADCDPVDPPPPHRDIDTSNSRDHQRAWYWYAYSSGTIMIIGRDSSHHPVSVLVSLVSSLVQSNQVVVCVVPVPTDHPSDDVPPPPPVPCNVPRVPPVDGGHRMDTRHDDDDPVRVVSSVVSSVVSNVVSLQKGKDKDKFQQFFQQCCCPQLVFHRVLLLLLLLQLLVCLVPVRDAWAWEWAFQRSGSVTGTFTQGLDGPLSVVLSLLLLALPRALVRNSVSSRVSRVVSVVSSVCGNSSNHNVSSVSSSQVSCVPPNVPPGPDNSSCVRVSVVRNVQNQHYEYEDEDPRTPWIWGHDNHQNHKTWYWYTDRRMIMIMIMHSPPPRVLSSVLSNLSVVSNVVSSVVVVVCVVDVPDPPPPPRPPPPPSSCSSNVNDHRDSSPVPD/DPPFAAQDQFDPVLLLVQLLQLLVLFDDPVQSVVLCCQCPPPQQVVLLVVLSVVLVVVQVVCCVVPVLDGSQQVVLLQVQWLFQAACFLQPKWKFWFDFQPVQAQDQCCQCVPPLHLQRQQLLLLLLLVVLLLLVQLCVLVVNDDFDDDPPPQTFAPVLVQLQFQWFFAFDAVPGNTTDIDHASQAFKEWEWDLLWIKMFGQAFRSSHGLDPDSVLSSVQNSVVNVVVVVVPNPAQNPLLLSRGGSVLSNVVLVVQVPDPDVLVVVVVVSNSRHGEYEFEYADDDDPVCVQVVSLCRRQWDWDAACDPVDPPPPHRDIDTSNSRDHQRAWYWYAYSSGTIMIIGRDSSHHPVSVLVSLVSSLVQSNQVVVCVVPVPTDHPSDDVPPPPPVPCSVVRVPPVDGGHRMDTRHDDDDPVRVVSSVVSSVVSNVVSLQKGKDKDKFQQFFQQCCCPQLVFHRVLLLLLLLQLLVCLVPVRDAWAWEWAFQRSGSVTGTDTQGLDGPLSVVLSLLLLALPRALVNNSVSSRVSRVVSVVSSVCGNSSNHNVSSVSSSQVSCVPPNVPPGPDNSSCVRVSVVRNVQNQHYEYEDEDPRTPWIWGHDNDQNHKTWYWYTDRRMIMIMIMHSPPPRVSSSVLSNLSVVSNVVSSVVVVVCVVDVPDPPPPPPPPDPPSSCSSNVNDHRDSSPVPD

Solvent-accessible surface area (backbone atoms only — not comparable to full-atom values): 71469 Å² total; per-residue (Å²): 124,84,89,51,51,66,56,57,80,60,56,66,68,59,28,52,52,49,44,54,57,48,47,42,60,64,42,55,73,69,59,38,51,51,48,51,51,43,52,69,26,68,69,22,44,53,45,48,50,54,44,49,53,50,49,53,49,52,36,54,51,35,49,70,78,39,60,63,54,42,74,48,49,64,61,54,46,45,61,56,30,55,50,51,59,36,46,60,35,64,57,22,37,26,39,28,42,47,72,54,87,87,61,66,78,42,73,61,41,28,70,70,31,94,54,29,75,41,26,44,20,32,51,49,47,21,37,43,50,50,28,45,46,53,51,50,31,27,56,77,69,69,63,54,77,81,50,53,52,93,82,66,45,58,38,52,67,68,42,63,73,44,61,45,4,25,20,58,37,50,26,52,94,92,45,85,38,36,46,78,45,63,34,92,78,45,35,30,37,32,39,32,38,85,25,38,46,27,35,30,42,45,33,44,97,82,49,42,63,63,62,88,47,50,64,61,45,26,51,45,52,47,50,49,52,52,50,44,64,69,69,50,89,75,65,74,38,66,34,27,48,49,52,31,33,29,64,51,36,22,52,53,51,52,51,37,66,70,36,89,66,49,57,50,37,53,48,48,52,53,58,43,33,16,34,38,35,38,24,45,39,92,47,68,74,58,88,92,33,53,39,58,46,49,36,41,55,46,60,21,37,73,44,65,33,81,50,86,87,43,70,77,55,50,60,44,30,80,42,52,48,38,36,41,42,56,59,40,21,34,27,42,39,30,25,31,59,34,52,36,31,38,28,33,46,44,76,63,40,56,67,69,62,52,45,52,51,50,42,50,21,52,50,42,43,54,38,53,55,47,38,75,74,41,83,89,51,82,57,92,80,58,68,86,79,73,62,70,80,64,73,61,66,75,64,62,69,63,56,89,84,71,48,70,62,67,40,74,61,75,78,79,76,52,44,61,52,46,38,52,50,47,37,29,49,39,49,48,43,30,55,52,52,32,49,41,58,38,71,42,78,43,66,88,49,23,37,53,50,30,42,71,72,67,64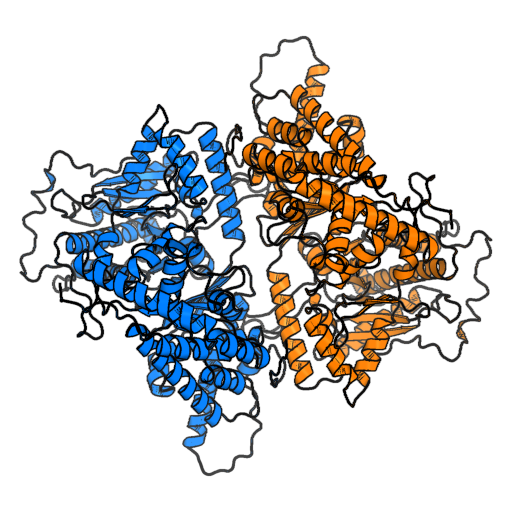,38,55,49,68,36,48,51,54,50,34,53,52,36,23,45,28,54,49,63,64,54,73,66,39,35,37,30,72,23,61,20,26,63,16,24,66,34,59,69,28,53,32,63,64,51,32,67,45,37,51,52,21,45,52,34,72,44,28,77,83,51,48,56,68,54,38,51,50,29,43,49,48,21,26,50,51,38,50,51,47,45,50,39,14,38,68,39,51,36,36,55,59,54,52,48,44,43,52,50,49,36,68,74,74,27,60,89,79,41,77,80,40,48,48,76,72,35,68,64,44,58,47,68,68,44,28,33,40,31,38,46,78,65,66,53,88,48,45,62,49,40,37,42,39,32,81,32,84,88,16,27,7,34,14,33,31,69,36,60,49,23,36,34,37,27,39,20,22,49,31,60,46,51,64,60,45,51,50,32,33,54,34,44,56,51,42,52,52,49,40,54,52,52,49,51,53,48,67,73,56,72,73,75,76,66,69,82,63,72,81,70,74,52,73,41,55,35,39,49,36,43,70,39,73,64,27,68,78,70,64,78,114,125,84,87,52,50,67,56,58,80,61,57,66,67,58,29,52,53,50,45,52,55,49,46,42,60,65,44,54,73,69,57,39,53,52,49,51,51,42,51,69,27,68,69,21,45,52,45,47,51,51,42,49,54,51,48,52,49,50,34,54,51,36,49,69,78,41,58,63,55,42,74,48,49,65,60,52,46,44,62,54,30,55,48,50,58,35,46,58,34,64,56,21,36,26,38,29,42,47,72,56,87,88,61,66,78,42,73,61,40,28,70,68,32,94,53,29,73,42,26,44,21,32,50,49,47,20,37,44,49,49,29,45,45,54,51,49,31,26,57,77,68,69,63,53,77,79,52,52,51,93,81,66,46,57,36,52,67,69,42,64,72,43,60,46,4,26,23,58,38,50,26,53,93,91,46,84,39,36,46,79,45,64,34,92,79,45,35,29,36,33,40,30,38,84,26,38,46,28,37,29,43,45,32,44,98,83,49,42,62,64,61,88,48,49,64,61,46,27,51,45,53,48,50,51,51,53,52,46,63,68,69,50,90,75,65,72,40,68,34,26,48,49,51,32,34,30,62,51,36,22,51,52,51,52,52,37,65,69,36,89,66,49,58,49,37,53,50,50,50,54,60,41,32,17,33,38,35,38,24,45,40,94,47,69,73,57,87,91,33,54,38,59,48,50,38,41,54,46,60,22,36,72,44,65,34,82,48,86,86,43,70,78,57,52,61,44,29,79,44,52,49,39,39,39,42,56,59,41,22,36,28,43,39,30,24,31,58,36,51,36,30,40,27,34,46,45,75,62,40,56,69,69,63,53,45,53,50,49,44,50,21,51,50,43,42,54,40,54,54,46,38,75,73,40,83,90,50,83,58,93,79,58,68,87,80,74,64,70,79,64,73,61,67,74,66,62,67,64,57,88,83,69,49,70,63,66,41,74,60,74,78,80,74,52,44,60,52,45,37,51,50,47,36,29,51,39,49,47,45,30,54,54,53,32,50,40,59,37,71,42,80,42,67,90,49,21,35,53,50,29,42,72,73,67,63,40,57,49,68,36,48,52,54,50,34,53,52,36,22,45,26,55,50,63,64,52,74,66,40,35,36,31,72,23,60,20,25,64,16,25,66,35,60,70,27,52,33,62,66,51,32,66,44,36,52,52,22,45,52,33,72,45,29,78,83,51,48,57,66,54,38,51,50,30,43,51,47,22,27,49,52,37,50,50,47,44,50,39,12,37,66,40,50,34,36,55,59,55,53,48,43,44,52,50,49,36,68,75,74,26,59,89,79,40,79,79,42,48,48,77,72,35,67,66,43,56,47,68,68,45,27,33,39,30,39,45,77,67,66,54,87,48,45,62,49,40,38,42,39,32,79,33,84,88,15,28,6,35,13,31,32,67,37,61,49,22,34,35,36,27,41,20,21,50,30,61,46,49,62,59,46,52,50,33,34,53,36,44,54,53,43,53,53,49,43,54,50,52,49,52,53,49,66,73,58,72,74,76,76,65,70,82,64,71,80,71,73,51,74,39,54,35,38,50,37,42,71,39,74,60,29,67,77,72,62,80,114

=== Feature glossary ===
Key to the feature types in this record:

Secondary structure (8-state, DSSP). Secondary structure is the local, repeating backbone conformation. DSSP classifies it into eight states by reading the hydrogen-bond network: three helix types (H, G, I), two β types (E, B), two non-regular types (T, S), and unstructured coil (-).

Backbone torsions (φ/ψ). Backbone dihedral angles. Every residue except chain termini has a φ (preceding-C → N → Cα → C) and a ψ (N → Cα → C → next-N). They are reported in degrees following the IUPAC sign convention. Secondary structure is essentially a statement about which (φ, ψ) basin each residue occupies.

Predicted aligned error. Predicted Aligned Error (PAE) is an AlphaFold confidence matrix: entry (i, j) is the expected error in the position of residue j, in ångströms, when the prediction is superimposed on the true structure at residue i. Low PAE within a block of residues means that block is internally rigid and well-predicted; high PAE between two blocks means their relative placement is uncertain even if each block individually is confident.

B-factor. B-factor (Debye–Waller factor) reflects atomic displacement in the crystal lattice. It is an experimental observable (units Å²), not a prediction; low values mean the atom is pinned down, high values mean it moves or is heterogeneous across the crystal.

Secondary structure (3-state, P-SEA). Three-state secondary structure (P-SEA) collapses the eight DSSP classes into helix (a), strand (b), and coil (c). P-SEA assigns these from Cα geometry alone — distances and angles — without requiring backbone oxygens, so it works on any Cα trace.

Sequence. Primary structure: the covalent order of the twenty standard amino acids along the backbone. Two proteins with the same sequence will (almost always) fold to the same structure; two with 30% identity often share a fold but not the details.

pLDDT. pLDDT is the predicted lDDT-Cα score: AlphaFold's confidence that the local environment of each residue (all inter-atomic distances within 15 Å) is correctly placed. It is a per-residue number between 0 and 100, with higher meaning more reliable.

InterPro / GO / CATH / organism. Functional annotations link the protein to curated databases. InterPro entries identify conserved domains and families by matching the sequence against member-database signatures (Pfam, PROSITE, CDD, …). Gene Ontology (GO) terms describe molecular function, biological process, and cellular component in a controlled vocabulary. CATH places the structure in a hierarchical fold classification (Class/Architecture/Topology/Homologous-superfamily). The organism is the source species.

Contact-map, Ramachandran, and PAE plots. Three diagnostic plots accompany the record. The Cα contact map visualizes the tertiary structure as a 2D adjacency matrix (8 Å cutoff, sequence-local contacts suppressed). The Ramachandran plot shows the distribution of backbone (φ, ψ) torsions, with points in the α and β basins reflecting secondary structure content. The PAE plot shows AlphaFold's inter-residue confidence as a color matrix.

mmCIF coordinates. The mmCIF table is the protein's shape written out atom by atom. For each backbone N, Cα, C, and carbonyl O, it records an (x, y, z) coordinate triple in Å plus the residue type, chain letter, and residue number.

Radius of gyration, Cα contacts, bounding box. Three whole-structure scalars: the radius of gyration (RMS distance of Cα from centroid, in Å), the count of Cα–Cα contacts (pairs closer than 8 Å and separated by more than four residues in sequence — i.e. tertiary, not local, contacts), and the bounding-box dimensions. Together they distinguish compact globular folds from extended fibres or disordered chains.

Foldseek 3Di. The Foldseek 3Di string encodes local tertiary geometry as a 20-letter alphabet — one character per residue — derived from the relative positions of nearby Cα atoms. Unlike the amino-acid sequence, 3Di is a direct function of the 3D structure, so two proteins with the same fold have similar 3Di strings even at low sequence identity.

Rendered structure images. Six rendered views show the 3D structure from the faces of a cube — i.e. along ±x, ±y, ±z. Rendering representation is drawn randomly per protein from cartoon (secondary-structure ribbons), sticks (backbone bonds), or molecular surface; coloring is either N→C rainbow (blue at the N-terminus through red at the C-terminus) or one color per chain.

Nearest PDB structures. The Foldseek neighbor list gives the closest experimentally determined structures in the PDB, ranked by structural alignment. TM-score near 1 means near-identical fold; near 0.3 means only rough topology match. This is how one finds what a novel AlphaFold prediction most resembles in the solved-structure universe.

Solvent-accessible surface area. SASA measures how much of the protein is reachable by solvent. It is computed by rolling a water-sized probe over the atomic surface and summing the exposed area (Å²). Per-residue SASA distinguishes core (buried, low SASA) from surface (exposed, high SASA) residues; total SASA is a whole-molecule size measure.